Protein 6EP5 (pdb70)

Radius of gyration: 31.33 Å; Cα contacts (8 Å, |Δi|>4): 1824; chains: 6; bounding box: 89×88×91 Å

Nearest PDB structures (foldseek):
  6ep2-assembly1_D  TM=1.002E+00  e=8.586E-33  Enterococcus faecalis
  6ep5-assembly1_B  TM=1.004E+00  e=8.966E-31  Enterococcus faecalis
  6erb-assembly1_B  TM=9.837E-01  e=6.495E-29  Enterococcus faecalis
  3s6a-assembly1_A  TM=9.928E-01  e=2.323E-21  Neisseria meningitidis serogroup B
  5ckl-assembly1_A-2  TM=9.914E-01  e=3.916E-21  Neisseria meningitidis MC58

Foldseek 3Di:
DFLVCVVVVDPDPVVSLQVLLQQLLLLVLCCVVVCVLVVADAQALSSLLVLQCSRAPSGDVQGSAFDPDWDADDPATADDPVCLVVLRVVLSPFDQQDLVRLLLSLLSQVSSVGHPDDSQLSSLSSSQRSCCVRVLKGFQLVQQDLVLCVVLSVCVVPPNPSVSVSRVVGIDNPSVDVVSSQNNSQSSVVSVPHHDDRSVVD/DDPVVLLQVLCQQLLLLVLCCLVVCVLVVADAQALRRLLVLQCSRDVPPDVCGSAFDPQWDADDPGTADHPVCLVVLRVVLSPFDLQDLVRLLLSLLSQVSSVGHPDDSQLSSLSSSQRSCCVRVLKGFQLVQQDLVQCVVLSVCVVPPNPSVSVSRVVRIDNPSSDPVSSQVNSQSSVVSVPRHDDRSVVD/DFFQCCVVVVDDDPVVSLAVLCVQLLLLLLCCQVVCVVVPADAQALSSLLVLQCSRDVNTGPQRSAFDDQWDADDPGTADGNVCLVVLRVVLSPFDLQDLVRLLLSLLSQVSSVGHPDDSQLSSLSNSQRSCCVRVLKGFQCVQQDLVQCVVLSVCVVPPNPSVSVSRVVRIDNPSSDVCSSQVNSQVSVVSVPHHDDRSVVD/DFQCCVVVVDDDPVVSLAVLVVQLLLLVVCCVVVCVLVVADAQALRRLLVLQCSRAPSGDPQGSAFDQDWDADDPGTADDSVCLVVLRVVLSPQDLQDLVSLLVSLLSQVSSVGHPDDSQLSSLSSSQRSCCVRVLKGFQLVQQDLVQCVVLSVCVVPPNPSVSVSRVVRIDNPSSDVVSVQNNSQSSVVSVPHNDDRSVVD/DKPVPDDDPVVLLAVLLQQLLLLVVCCQVVCVLVVADAQALRRLLVLQCSRDVNIHVQRSHFDPDWDADDPGTADHPVCLVVLRVVLSPFDLQDLVRLLVSLLSQVSSVGDPDDSQLSSLSSSQRSCCVRVLKGFQCVQADLVQCVVLSVCVVPPNVSVSVSRVVGIDNPSVDVVSVQVNSQSSSVSVPRHDDRSVVD/DFFLCCPPPPNDDPVSSLAVLVVQLLLLLLCCQVVCVVVPADAQALSSLQVLQCSRQVSGGVQRSHFDQDWDADDPGTADDNVCLVVLRVVLSPFDLQDLVRLLVSLLSQVSSVGHPDDSQLSSLSSSQRSCCVRVLKGFQCVQADLVQCVVLSVCVVVPNPSVSVSRVVRIDNPSSDVCSSQVNSQSSVVSVPRHDDRSVVD

B-factor: mean 33.71, std 8.98, range [17.4, 80.98]

CATH classification: 1.10.3290.10

Structure (mmCIF, N/CA/C/O backbone):
data_6EP5
#
_entry.id   6EP5
#
_cell.length_a   87.836
_cell.length_b   87.836
_cell.length_c   364.936
_cell.angle_alpha   90.00
_cell.angle_beta   90.00
_cell.angle_gamma   90.00
#
_symmetry.space_group_name_H-M   'P 43 21 2'
#
loop_
_entity.id
_entity.type
_entity.pdbx_description
1 polymer 'Fic family protein'
2 non-polymer "ADENOSINE-5'-DIPHOSPHATE"
3 water water
#
loop_
_atom_site.group_PDB
_atom_site.id
_atom_site.type_symbol
_atom_site.label_atom_id
_atom_site.label_alt_id
_atom_site.label_comp_id
_atom_site.label_asym_id
_atom_site.label_entity_id
_atom_site.label_seq_id
_atom_site.pdbx_PDB_ins_code
_atom_site.Cartn_x
_atom_site.Cartn_y
_atom_site.Cartn_z
_atom_site.occupancy
_atom_site.B_iso_or_equiv
_atom_site.auth_seq_id
_atom_site.auth_comp_id
_atom_site.auth_asym_id
_atom_site.auth_atom_id
_atom_site.pdbx_PDB_model_num
ATOM 1 N N . HIS A 1 6 ? 24.461 -33.123 -8.273 1.00 36.63 6 HIS A N 1
ATOM 2 C CA . HIS A 1 6 ? 24.590 -33.675 -9.619 1.00 34.12 6 HIS A CA 1
ATOM 3 C C . HIS A 1 6 ? 25.477 -32.756 -10.467 1.00 33.24 6 HIS A C 1
ATOM 4 O O . HIS A 1 6 ? 26.390 -33.218 -11.145 1.00 34.54 6 HIS A O 1
ATOM 11 N N . HIS A 1 7 ? 25.223 -31.450 -10.413 1.00 31.76 7 HIS A N 1
ATOM 12 C CA . HIS A 1 7 ? 26.004 -30.479 -11.186 1.00 32.88 7 HIS A CA 1
ATOM 13 C C . HIS A 1 7 ? 27.195 -30.013 -10.352 1.00 33.37 7 HIS A C 1
ATOM 14 O O . HIS A 1 7 ? 27.102 -29.053 -9.582 1.00 34.34 7 HIS A O 1
ATOM 21 N N . MET A 1 8 ? 28.338 -30.677 -10.541 1.00 29.73 8 MET A N 1
ATOM 22 C CA . MET A 1 8 ? 29.498 -30.432 -9.686 1.00 33.32 8 MET A CA 1
ATOM 23 C C . MET A 1 8 ? 30.039 -29.008 -9.816 1.00 36.66 8 MET A C 1
ATOM 24 O O . MET A 1 8 ? 30.618 -28.476 -8.861 1.00 36.22 8 MET A O 1
ATOM 29 N N . LEU A 1 9 ? 29.883 -28.379 -10.979 1.00 38.12 9 LEU A N 1
ATOM 30 C CA . LEU A 1 9 ? 30.437 -27.045 -11.176 1.00 34.74 9 LEU A CA 1
ATOM 31 C C . LEU A 1 9 ? 29.610 -25.956 -10.508 1.00 37.29 9 LEU A C 1
ATOM 32 O O . LEU A 1 9 ? 30.101 -24.831 -10.362 1.00 36.53 9 LEU A O 1
ATOM 37 N N . GLU A 1 10 ? 28.387 -26.264 -10.074 1.00 36.29 10 GLU A N 1
ATOM 38 C CA . GLU A 1 10 ? 27.521 -25.229 -9.528 1.00 38.81 10 GLU A CA 1
ATOM 39 C C . GLU A 1 10 ? 28.158 -24.572 -8.303 1.00 40.45 10 GLU A C 1
ATOM 40 O O . GLU A 1 10 ? 28.398 -23.358 -8.290 1.00 39.61 10 GLU A O 1
ATOM 46 N N . ASN A 1 11 ? 28.472 -25.369 -7.274 1.00 38.89 11 ASN A N 1
ATOM 47 C CA . ASN A 1 11 ? 29.031 -24.818 -6.040 1.00 41.63 11 ASN A CA 1
ATOM 48 C C . ASN A 1 11 ? 30.475 -24.356 -6.213 1.00 41.40 11 ASN A C 1
ATOM 49 O O . ASN A 1 11 ? 30.927 -23.466 -5.485 1.00 39.82 11 ASN A O 1
ATOM 54 N N . LYS A 1 12 ? 31.207 -24.928 -7.167 1.00 36.31 12 LYS A N 1
ATOM 55 C CA . LYS A 1 12 ? 32.630 -24.633 -7.298 1.00 36.85 12 LYS A CA 1
ATOM 56 C C . LYS A 1 12 ? 32.895 -23.329 -8.053 1.00 39.37 12 LYS A C 1
ATOM 57 O O . LYS A 1 12 ? 33.857 -22.613 -7.738 1.00 34.89 12 LYS A O 1
ATOM 63 N N . LEU A 1 13 ? 32.063 -23.006 -9.043 1.00 30.96 13 LEU A N 1
ATOM 64 C CA . LEU A 1 13 ? 32.173 -21.763 -9.792 1.00 35.07 13 LEU A CA 1
ATOM 65 C C . LEU A 1 13 ? 31.238 -20.686 -9.278 1.00 34.55 13 LEU A C 1
ATOM 66 O O . LEU A 1 13 ? 31.358 -19.533 -9.699 1.00 36.07 13 LEU A O 1
ATOM 71 N N . GLY A 1 14 ? 30.310 -21.034 -8.397 1.00 31.51 14 GLY A N 1
ATOM 72 C CA . GLY A 1 14 ? 29.387 -20.053 -7.854 1.00 33.46 14 GLY A CA 1
ATOM 73 C C . GLY A 1 14 ? 28.291 -19.638 -8.804 1.00 35.73 14 GLY A C 1
ATOM 74 O O . GLY A 1 14 ? 27.913 -18.463 -8.830 1.00 37.54 14 GLY A O 1
ATOM 75 N N . ILE A 1 15 ? 27.753 -20.578 -9.572 1.00 36.50 15 ILE A N 1
ATOM 76 C CA . ILE A 1 15 ? 26.770 -20.274 -10.603 1.00 33.58 15 ILE A CA 1
ATOM 77 C C . ILE A 1 15 ? 25.370 -20.506 -10.057 1.00 35.78 15 ILE A C 1
ATOM 78 O O . ILE A 1 15 ? 25.067 -21.587 -9.534 1.00 31.72 15 ILE A O 1
ATOM 83 N N . ILE A 1 16 ? 24.514 -19.494 -10.180 1.00 32.68 16 ILE A N 1
ATOM 84 C CA . ILE A 1 16 ? 23.124 -19.592 -9.753 1.00 38.79 16 ILE A CA 1
ATOM 85 C C . ILE A 1 16 ? 22.166 -19.335 -10.918 1.00 39.40 16 ILE A C 1
ATOM 86 O O . ILE A 1 16 ? 20.979 -19.140 -10.712 1.00 43.50 16 ILE A O 1
ATOM 91 N N . ASN A 1 17 ? 22.680 -19.348 -12.147 1.00 33.94 17 ASN A N 1
ATOM 92 C CA . ASN A 1 17 ? 21.899 -19.062 -13.343 1.00 35.35 17 ASN A CA 1
ATOM 93 C C . ASN A 1 17 ? 21.934 -20.286 -14.251 1.00 30.48 17 ASN A C 1
ATOM 94 O O . ASN A 1 17 ? 23.014 -20.810 -14.540 1.00 30.25 17 ASN A O 1
ATOM 99 N N . GLN A 1 18 ? 20.755 -20.734 -14.707 1.00 35.06 18 GLN A N 1
ATOM 100 C CA . GLN A 1 18 ? 20.686 -21.969 -15.494 1.00 28.93 18 GLN A CA 1
ATOM 101 C C . GLN A 1 18 ? 21.468 -21.852 -16.797 1.00 28.48 18 GLN A C 1
ATOM 102 O O . GLN A 1 18 ? 22.154 -22.795 -17.203 1.00 26.52 18 GLN A O 1
ATOM 108 N N . LEU A 1 19 ? 21.352 -20.711 -17.484 1.00 28.23 19 LEU A N 1
ATOM 109 C CA . LEU A 1 19 ? 22.046 -20.531 -18.752 1.00 29.03 19 LEU A CA 1
ATOM 110 C C . LEU A 1 19 ? 23.560 -20.508 -18.561 1.00 28.70 19 LEU A C 1
ATOM 111 O O . LEU A 1 19 ? 24.301 -21.091 -19.363 1.00 25.13 19 LEU A O 1
ATOM 116 N N . GLU A 1 20 ? 24.042 -19.839 -17.507 1.00 31.46 20 GLU A N 1
ATOM 117 C CA . GLU A 1 20 ? 25.486 -19.796 -17.268 1.00 29.22 20 GLU A CA 1
ATOM 118 C C . GLU A 1 20 ? 26.026 -21.178 -16.935 1.00 26.94 20 GLU A C 1
ATOM 119 O O . GLU A 1 20 ? 27.113 -21.551 -17.389 1.00 27.93 20 GLU A O 1
ATOM 125 N N . LEU A 1 21 ? 25.291 -21.945 -16.126 1.00 29.01 21 LEU A N 1
ATOM 126 C CA . LEU A 1 21 ? 25.687 -23.323 -15.859 1.00 27.49 21 LEU A CA 1
ATOM 127 C C . LEU A 1 21 ? 25.707 -24.153 -17.139 1.00 27.67 21 LEU A C 1
ATOM 128 O O . LEU A 1 21 ? 26.632 -24.946 -17.358 1.00 29.21 21 LEU A O 1
ATOM 133 N N . ASN A 1 22 ? 24.697 -23.970 -18.000 1.00 29.91 22 ASN A N 1
ATOM 134 C CA . ASN A 1 22 ? 24.637 -24.669 -19.285 1.00 29.04 22 ASN A CA 1
ATOM 135 C C . ASN A 1 22 ? 25.876 -24.382 -20.129 1.00 28.99 22 ASN A C 1
ATOM 136 O O . ASN A 1 22 ? 26.470 -25.304 -20.705 1.00 29.58 22 ASN A O 1
ATOM 141 N N . ARG A 1 23 ? 26.315 -23.120 -20.174 1.00 26.02 23 ARG A N 1
ATOM 142 C CA . ARG A 1 23 ? 27.456 -22.775 -21.023 1.00 29.06 23 ARG A CA 1
ATOM 143 C C . ARG A 1 23 ? 28.758 -23.400 -20.519 1.00 29.45 23 ARG A C 1
ATOM 144 O O . ARG A 1 23 ? 29.557 -23.907 -21.322 1.00 30.47 23 ARG A O 1
ATOM 152 N N . VAL A 1 24 ? 28.998 -23.359 -19.201 1.00 31.97 24 VAL A N 1
ATOM 153 C CA . VAL A 1 24 ? 30.254 -23.879 -18.658 1.00 31.44 24 VAL A CA 1
ATOM 154 C C . VAL A 1 24 ? 30.344 -25.385 -18.850 1.00 32.86 24 VAL A C 1
ATOM 155 O O . VAL A 1 24 ? 31.415 -25.924 -19.173 1.00 24.19 24 VAL A O 1
ATOM 159 N N . GLU A 1 25 ? 29.235 -26.094 -18.609 1.00 29.08 25 GLU A N 1
ATOM 160 C CA . GLU A 1 25 ? 29.243 -27.533 -18.808 1.00 28.33 25 GLU A CA 1
ATOM 161 C C . GLU A 1 25 ? 29.460 -27.881 -20.271 1.00 26.93 25 GLU A C 1
ATOM 162 O O . GLU A 1 25 ? 30.139 -28.868 -20.569 1.00 26.16 25 GLU A O 1
ATOM 168 N N . GLU A 1 26 ? 28.939 -27.059 -21.191 1.00 26.00 26 GLU A N 1
ATOM 169 C CA . GLU A 1 26 ? 29.245 -27.256 -22.601 1.00 25.52 26 GLU A CA 1
ATOM 170 C C . GLU A 1 26 ? 30.737 -27.093 -22.845 1.00 28.42 26 GLU A C 1
ATOM 171 O O . GLU A 1 26 ? 31.360 -27.922 -23.515 1.00 30.09 26 GLU A O 1
ATOM 177 N N . ARG A 1 27 ? 31.332 -26.025 -22.294 1.00 26.91 27 ARG A N 1
ATOM 178 C CA . ARG A 1 27 ? 32.730 -25.729 -22.603 1.00 30.84 27 ARG A CA 1
ATOM 179 C C . ARG A 1 27 ? 33.644 -26.840 -22.107 1.00 31.71 27 ARG A C 1
ATOM 180 O O . ARG A 1 27 ? 34.491 -27.349 -22.850 1.00 29.53 27 ARG A O 1
ATOM 188 N N . VAL A 1 28 ? 33.490 -27.224 -20.839 1.00 30.14 28 VAL A N 1
ATOM 189 C CA . VAL A 1 28 ? 34.388 -28.224 -20.268 1.00 33.55 28 VAL A CA 1
ATOM 190 C C . VAL A 1 28 ? 34.208 -29.569 -20.966 1.00 31.57 28 VAL A C 1
ATOM 191 O O . VAL A 1 28 ? 35.192 -30.253 -21.283 1.00 30.77 28 VAL A O 1
ATOM 195 N N . SER A 1 29 ? 32.958 -29.966 -21.246 1.00 29.23 29 SER A N 1
ATOM 196 C CA . SER A 1 29 ? 32.789 -31.281 -21.856 1.00 29.54 29 SER A CA 1
ATOM 197 C C . SER A 1 29 ? 33.218 -31.285 -23.321 1.00 29.13 29 SER A C 1
ATOM 198 O O . SER A 1 29 ? 33.779 -32.286 -23.786 1.00 28.17 29 SER A O 1
ATOM 201 N N . LYS A 1 30 ? 33.017 -30.181 -24.057 1.00 26.49 30 LYS A N 1
ATOM 202 C CA . LYS A 1 30 ? 33.520 -30.146 -25.432 1.00 30.97 30 LYS A CA 1
ATOM 203 C C . LYS A 1 30 ? 35.048 -30.171 -25.463 1.00 31.59 30 LYS A C 1
ATOM 204 O O . LYS A 1 30 ? 35.637 -30.750 -26.380 1.00 29.41 30 LYS A O 1
ATOM 210 N N . GLU A 1 31 ? 35.702 -29.533 -24.479 1.00 31.08 31 GLU A N 1
ATOM 211 C CA . GLU A 1 31 ? 37.156 -29.650 -24.355 1.00 32.76 31 GLU A CA 1
ATOM 212 C C . GLU A 1 31 ? 37.559 -31.108 -24.223 1.00 32.77 31 GLU A C 1
ATOM 213 O O . GLU A 1 31 ? 38.468 -31.582 -24.917 1.00 33.66 31 GLU A O 1
ATOM 219 N N . ASN A 1 32 ? 36.862 -31.848 -23.356 1.00 27.84 32 ASN A N 1
ATOM 220 C CA . ASN A 1 32 ? 37.165 -33.265 -23.200 1.00 31.52 32 ASN A CA 1
ATOM 221 C C . ASN A 1 32 ? 36.869 -34.034 -24.480 1.00 32.59 32 ASN A C 1
ATOM 222 O O . ASN A 1 32 ? 37.641 -34.915 -24.874 1.00 30.41 32 ASN A O 1
ATOM 227 N N . ALA A 1 33 ? 35.778 -33.685 -25.171 1.00 30.64 33 ALA A N 1
ATOM 228 C CA . ALA A 1 33 ? 35.439 -34.379 -26.411 1.00 28.66 33 ALA A CA 1
ATOM 229 C C . ALA A 1 33 ? 36.521 -34.199 -27.469 1.00 32.00 33 ALA A C 1
ATOM 230 O O . ALA A 1 33 ? 36.876 -35.149 -28.177 1.00 31.12 33 ALA A O 1
ATOM 232 N N . LYS A 1 34 ? 37.033 -32.976 -27.612 1.00 32.83 34 LYS A N 1
ATOM 233 C CA . LYS A 1 34 ? 38.124 -32.726 -28.550 1.00 32.57 34 LYS A CA 1
ATOM 234 C C . LYS A 1 34 ? 39.337 -33.592 -28.220 1.00 32.22 34 LYS A C 1
ATOM 235 O O . LYS A 1 34 ? 39.917 -34.235 -29.104 1.00 33.42 34 LYS A O 1
ATOM 241 N N . ARG A 1 35 ? 39.710 -33.639 -26.935 1.00 33.18 35 ARG A N 1
ATOM 242 C CA . ARG A 1 35 ? 40.879 -34.405 -26.514 1.00 36.05 35 ARG A CA 1
ATOM 243 C C . ARG A 1 35 ? 40.677 -35.900 -26.737 1.00 36.65 35 ARG A C 1
ATOM 244 O O . ARG A 1 35 ? 41.612 -36.606 -27.134 1.00 30.09 35 ARG A O 1
ATOM 252 N N . LEU A 1 36 ? 39.467 -36.403 -26.467 1.00 32.48 36 LEU A N 1
ATOM 253 C CA . LEU A 1 36 ? 39.135 -37.790 -26.777 1.00 30.01 36 LEU A CA 1
ATOM 254 C C . LEU A 1 36 ? 39.547 -38.173 -28.198 1.00 34.93 36 LEU A C 1
ATOM 255 O O . LEU A 1 36 ? 40.120 -39.248 -28.422 1.00 32.78 36 LEU A O 1
ATOM 260 N N . TYR A 1 37 ? 39.264 -37.311 -29.176 1.00 33.09 37 TYR A N 1
ATOM 261 C CA . TYR A 1 37 ? 39.590 -37.647 -30.561 1.00 32.48 37 TYR A CA 1
ATOM 262 C C . TYR A 1 37 ? 41.070 -37.434 -30.859 1.00 35.42 37 TYR A C 1
ATOM 263 O O . TYR A 1 37 ? 41.733 -38.323 -31.403 1.00 33.76 37 TYR A O 1
ATOM 272 N N . ASP A 1 38 ? 41.594 -36.254 -30.515 1.00 35.43 38 ASP A N 1
ATOM 273 C CA . ASP A 1 38 ? 42.943 -35.879 -30.932 1.00 39.75 38 ASP A CA 1
ATOM 274 C C . ASP A 1 38 ? 44.012 -36.734 -30.250 1.00 37.18 38 ASP A C 1
ATOM 275 O O . ASP A 1 38 ? 45.038 -37.049 -30.865 1.00 39.54 38 ASP A O 1
ATOM 280 N N . SER A 1 39 ? 43.786 -37.134 -29.003 1.00 38.47 39 SER A N 1
ATOM 281 C CA . SER A 1 39 ? 44.699 -38.040 -28.309 1.00 39.00 39 SER A CA 1
ATOM 282 C C . SER A 1 39 ? 44.695 -39.451 -28.879 1.00 42.13 39 SER A C 1
ATOM 283 O O . SER A 1 39 ? 45.557 -40.254 -28.499 1.00 41.39 39 SER A O 1
ATOM 286 N N . GLY A 1 40 ? 43.740 -39.789 -29.745 1.00 38.12 40 GLY A N 1
ATOM 287 C CA . GLY A 1 40 ? 43.565 -41.165 -30.157 1.00 35.16 40 GLY A CA 1
ATOM 288 C C . GLY A 1 40 ? 42.947 -42.077 -29.114 1.00 37.44 40 GLY A C 1
ATOM 289 O O . GLY A 1 40 ? 42.737 -43.263 -29.407 1.00 37.12 40 GLY A O 1
ATOM 290 N N . ASP A 1 41 ? 42.655 -41.572 -27.905 1.00 39.95 41 ASP A N 1
ATOM 291 C CA . ASP A 1 41 ? 41.978 -42.385 -26.889 1.00 39.46 41 ASP A CA 1
ATOM 292 C C . ASP A 1 41 ? 40.671 -42.978 -27.413 1.00 39.52 41 ASP A C 1
ATOM 293 O O . ASP A 1 41 ? 40.292 -44.083 -27.015 1.00 38.80 41 ASP A O 1
ATOM 298 N N . ILE A 1 42 ? 39.978 -42.264 -28.307 1.00 37.50 42 ILE A N 1
ATOM 299 C CA . ILE A 1 42 ? 38.704 -42.752 -28.833 1.00 39.25 42 ILE A CA 1
ATOM 300 C C . ILE A 1 42 ? 38.872 -44.098 -29.526 1.00 40.42 42 ILE A C 1
ATOM 301 O O . ILE A 1 42 ? 37.945 -44.916 -29.535 1.00 38.63 42 ILE A O 1
ATOM 306 N N . ASP A 1 43 ? 40.051 -44.366 -30.091 1.00 39.05 43 ASP A N 1
ATOM 307 C CA . ASP A 1 43 ? 40.255 -45.599 -30.842 1.00 41.77 43 ASP A CA 1
ATOM 308 C C . ASP A 1 43 ? 40.589 -46.796 -29.961 1.00 38.90 43 ASP A C 1
ATOM 309 O O . ASP A 1 43 ? 40.631 -47.921 -30.466 1.00 39.31 43 ASP A O 1
ATOM 314 N N . ARG A 1 44 ? 40.828 -46.600 -28.666 1.00 41.78 44 ARG A N 1
ATOM 315 C CA . ARG A 1 44 ? 41.182 -47.714 -27.792 1.00 42.34 44 ARG A CA 1
ATOM 316 C C . ARG A 1 44 ? 40.050 -48.083 -26.836 1.00 41.44 44 ARG A C 1
ATOM 317 O O . ARG A 1 44 ? 40.278 -48.794 -25.851 1.00 44.11 44 ARG A O 1
ATOM 325 N N . ILE A 1 45 ? 38.837 -47.608 -27.120 1.00 40.74 45 ILE A N 1
ATOM 326 C CA . ILE A 1 45 ? 37.638 -47.894 -26.341 1.00 36.90 45 ILE A CA 1
ATOM 327 C C . ILE A 1 45 ? 36.979 -49.144 -26.904 1.00 37.91 45 ILE A C 1
ATOM 328 O O . ILE A 1 45 ? 36.928 -49.340 -28.126 1.00 36.75 45 ILE A O 1
ATOM 333 N N . GLU A 1 46 ? 36.454 -49.986 -26.016 1.00 36.07 46 GLU A N 1
ATOM 334 C CA . GLU A 1 46 ? 35.649 -51.128 -26.444 1.00 37.05 46 GLU A CA 1
ATOM 335 C C . GLU A 1 46 ? 34.437 -50.642 -27.230 1.00 35.97 46 GLU A C 1
ATOM 336 O O . GLU A 1 46 ? 33.716 -49.745 -26.784 1.00 36.49 46 GLU A O 1
ATOM 342 N N . VAL A 1 47 ? 34.206 -51.246 -28.393 1.00 34.74 47 VAL A N 1
ATOM 343 C CA . VAL A 1 47 ? 33.158 -50.817 -29.320 1.00 36.07 47 VAL A CA 1
ATOM 344 C C . VAL A 1 47 ? 31.870 -51.579 -29.021 1.00 37.98 47 VAL A C 1
ATOM 345 O O . VAL A 1 47 ? 31.883 -52.804 -28.854 1.00 39.77 47 VAL A O 1
ATOM 349 N N . GLY A 1 48 ? 30.755 -50.851 -28.941 1.00 36.21 48 GLY A N 1
ATOM 350 C CA . GLY A 1 48 ? 29.453 -51.493 -28.863 1.00 35.23 48 GLY A CA 1
ATOM 351 C C . GLY A 1 48 ? 29.099 -52.160 -27.549 1.00 34.70 48 GLY A C 1
ATOM 352 O O . GLY A 1 48 ? 28.206 -53.006 -27.530 1.00 33.09 48 GLY A O 1
ATOM 353 N N . THR A 1 49 ? 29.748 -51.793 -26.441 1.00 33.11 49 THR A N 1
ATOM 354 C CA . THR A 1 49 ? 29.431 -52.336 -25.125 1.00 30.94 49 THR A CA 1
ATOM 355 C C . THR A 1 49 ? 29.158 -51.206 -24.144 1.00 31.30 49 THR A C 1
ATOM 356 O O . THR A 1 49 ? 29.573 -50.066 -24.358 1.00 28.82 49 THR A O 1
ATOM 360 N N . PHE A 1 50 ? 28.468 -51.534 -23.044 1.00 31.37 50 PHE A N 1
ATOM 361 C CA . PHE A 1 50 ? 28.251 -50.526 -22.009 1.00 31.63 50 PHE A CA 1
ATOM 362 C C . PHE A 1 50 ? 29.559 -50.137 -21.325 1.00 31.49 50 PHE A C 1
ATOM 363 O O . PHE A 1 50 ? 29.678 -49.024 -20.799 1.00 30.01 50 PHE A O 1
ATOM 371 N N . LYS A 1 51 ? 30.544 -51.037 -21.306 1.00 30.44 51 LYS A N 1
ATOM 372 C CA . LYS A 1 51 ? 31.846 -50.666 -20.772 1.00 33.12 51 LYS A CA 1
ATOM 373 C C . LYS A 1 51 ? 32.468 -49.558 -21.616 1.00 29.55 51 LYS A C 1
ATOM 374 O O . LYS A 1 51 ? 33.024 -48.597 -21.077 1.00 33.87 51 LYS A O 1
ATOM 380 N N . GLY A 1 52 ? 32.330 -49.646 -22.936 1.00 30.74 52 GLY A N 1
ATOM 381 C CA . GLY A 1 52 ? 32.787 -48.567 -23.790 1.00 31.76 52 GLY A CA 1
ATOM 382 C C . GLY A 1 52 ? 31.973 -47.297 -23.619 1.00 33.67 52 GLY A C 1
ATOM 383 O O . GLY A 1 52 ? 32.527 -46.193 -23.631 1.00 28.35 52 GLY A O 1
ATOM 384 N N . LEU A 1 53 ? 30.646 -47.433 -23.475 1.00 30.93 53 LEU A N 1
ATOM 385 C CA . LEU A 1 53 ? 29.789 -46.262 -23.290 1.00 28.64 53 LEU A CA 1
ATOM 386 C C . LEU A 1 53 ? 30.089 -45.558 -21.975 1.00 30.98 53 LEU A C 1
ATOM 387 O O . LEU A 1 53 ? 30.110 -44.324 -21.916 1.00 28.24 53 LEU A O 1
ATOM 392 N N . SER A 1 54 ? 30.293 -46.333 -20.909 1.00 26.09 54 SER A N 1
ATOM 393 C CA . SER A 1 54 ? 30.626 -45.761 -19.612 1.00 29.57 54 SER A CA 1
ATOM 394 C C . SER A 1 54 ? 31.920 -44.961 -19.685 1.00 30.25 54 SER A C 1
ATOM 395 O O . SER A 1 54 ? 32.036 -43.887 -19.081 1.00 29.09 54 SER A O 1
ATOM 398 N N . TYR A 1 55 ? 32.902 -45.466 -20.432 1.00 32.52 55 TYR A N 1
ATOM 399 C CA . TYR A 1 55 ? 34.171 -44.755 -20.584 1.00 32.17 55 TYR A CA 1
ATOM 400 C C . TYR A 1 55 ? 33.973 -43.426 -21.306 1.00 33.36 55 TYR A C 1
ATOM 401 O O . TYR A 1 55 ? 34.470 -42.385 -20.857 1.00 31.79 55 TYR A O 1
ATOM 410 N N . ILE A 1 56 ? 33.261 -43.447 -22.439 1.00 28.68 56 ILE A N 1
ATOM 411 C CA . ILE A 1 56 ? 32.950 -42.213 -23.159 1.00 27.02 56 ILE A CA 1
ATOM 412 C C . ILE A 1 56 ? 32.281 -41.214 -22.224 1.00 29.39 56 ILE A C 1
ATOM 413 O O . ILE A 1 56 ? 32.693 -40.051 -22.126 1.00 27.56 56 ILE A O 1
ATOM 418 N N . HIS A 1 57 ? 31.250 -41.669 -21.505 1.00 24.10 57 HIS A N 1
ATOM 419 C CA . HIS A 1 57 ? 30.51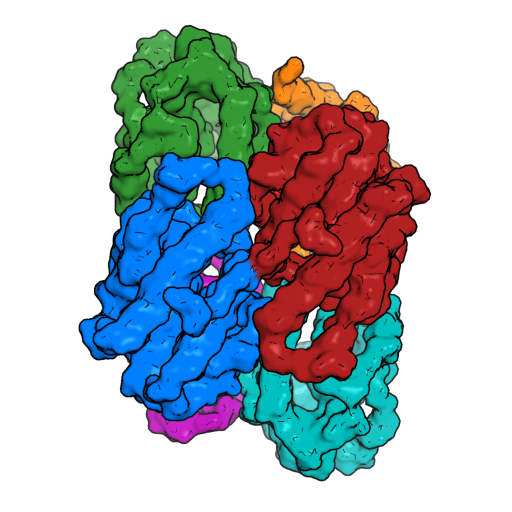3 -40.787 -20.601 1.00 28.48 57 HIS A CA 1
ATOM 420 C C . HIS A 1 57 ? 31.411 -40.225 -19.506 1.00 29.56 57 HIS A C 1
ATOM 421 O O . HIS A 1 57 ? 31.313 -39.041 -19.159 1.00 30.66 57 HIS A O 1
ATOM 428 N N . ASN A 1 58 ? 32.264 -41.063 -18.914 1.00 27.43 58 ASN A N 1
ATOM 429 C CA . ASN A 1 58 ? 33.161 -40.538 -17.884 1.00 29.86 58 ASN A CA 1
ATOM 430 C C . ASN A 1 58 ? 34.196 -39.595 -18.492 1.00 28.68 58 ASN A C 1
ATOM 431 O O . ASN A 1 58 ? 34.509 -38.550 -17.911 1.00 31.58 58 ASN A O 1
ATOM 436 N N . TYR A 1 59 ? 34.701 -39.927 -19.682 1.00 31.76 59 TYR A N 1
ATOM 437 C CA . TYR A 1 59 ? 35.643 -39.050 -20.374 1.00 30.19 59 TYR A CA 1
ATOM 438 C C . TYR A 1 59 ? 35.040 -37.668 -20.601 1.00 33.14 59 TYR A C 1
ATOM 439 O O . TYR A 1 59 ? 35.700 -36.648 -20.357 1.00 31.07 59 TYR A O 1
ATOM 448 N N . LEU A 1 60 ? 33.771 -37.616 -21.023 1.00 29.42 60 LEU A N 1
ATOM 449 C CA . LEU A 1 60 ? 33.124 -36.334 -21.295 1.00 31.03 60 LEU A CA 1
ATOM 450 C C . LEU A 1 60 ? 32.816 -35.563 -20.019 1.00 30.59 60 LEU A C 1
ATOM 451 O O . LEU A 1 60 ? 33.005 -34.340 -19.972 1.00 31.05 60 LEU A O 1
ATOM 456 N N . PHE A 1 61 ? 32.308 -36.240 -18.981 1.00 27.16 61 PHE A N 1
ATOM 457 C CA . PHE A 1 61 ? 31.608 -35.535 -17.911 1.00 31.87 61 PHE A CA 1
ATOM 458 C C . PHE A 1 61 ? 32.199 -35.694 -16.511 1.00 30.89 61 PHE A C 1
ATOM 459 O O . PHE A 1 61 ? 31.580 -35.221 -15.545 1.00 29.85 61 PHE A O 1
ATOM 467 N N . GLU A 1 62 ? 33.353 -36.333 -16.346 1.00 29.59 62 GLU A N 1
ATOM 468 C CA . GLU A 1 62 ? 33.914 -36.372 -14.997 1.00 35.61 62 GLU A CA 1
ATOM 469 C C . GLU A 1 62 ? 34.291 -34.956 -14.590 1.00 37.65 62 GLU A C 1
ATOM 470 O O . GLU A 1 62 ? 34.701 -34.144 -15.424 1.00 41.85 62 GLU A O 1
ATOM 476 N N . ASP A 1 63 ? 34.090 -34.642 -13.314 1.00 37.80 63 ASP A N 1
ATOM 477 C CA . ASP A 1 63 ? 34.191 -33.288 -12.770 1.00 41.32 63 ASP A CA 1
ATOM 478 C C . ASP A 1 63 ? 33.056 -32.380 -13.245 1.00 40.87 63 ASP A C 1
ATOM 479 O O . ASP A 1 63 ? 33.050 -31.196 -12.895 1.00 32.10 63 ASP A O 1
ATOM 484 N N . ILE A 1 64 ? 32.093 -32.889 -14.016 1.00 35.00 64 ILE A N 1
ATOM 485 C CA . ILE A 1 64 ? 30.892 -32.145 -14.384 1.00 31.61 64 ILE A CA 1
ATOM 486 C C . ILE A 1 64 ? 29.642 -32.776 -13.775 1.00 32.48 64 ILE A C 1
ATOM 487 O O . ILE A 1 64 ? 28.840 -32.096 -13.134 1.00 32.56 64 ILE A O 1
ATOM 492 N N . TYR A 1 65 ? 29.455 -34.077 -13.972 1.00 30.89 65 TYR A N 1
ATOM 493 C CA . TYR A 1 65 ? 28.320 -34.792 -13.401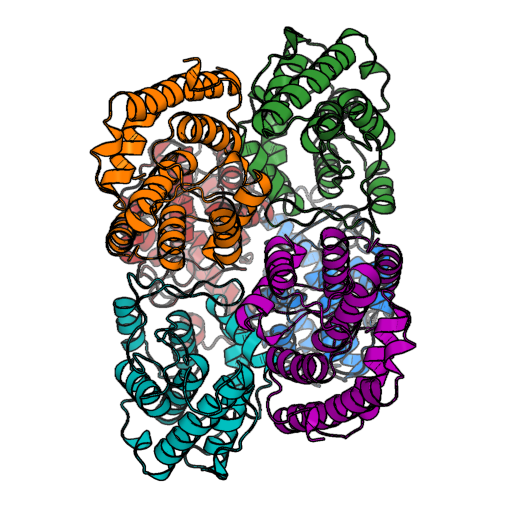 1.00 29.51 65 TYR A CA 1
ATOM 494 C C . TYR A 1 65 ? 28.830 -35.701 -12.298 1.00 33.42 65 TYR A C 1
ATOM 495 O O . TYR A 1 65 ? 29.781 -36.459 -12.510 1.00 32.94 65 TYR A O 1
ATOM 504 N N . GLU A 1 66 ? 28.215 -35.612 -11.125 1.00 33.40 66 GLU A N 1
ATOM 505 C CA . GLU A 1 66 ? 28.471 -36.600 -10.088 1.00 38.22 66 GLU A CA 1
ATOM 506 C C . GLU A 1 66 ? 28.154 -37.983 -10.650 1.00 39.78 66 GLU A C 1
ATOM 507 O O . GLU A 1 66 ? 27.123 -38.177 -11.301 1.00 43.01 66 GLU A O 1
ATOM 513 N N . PHE A 1 67 ? 29.059 -38.930 -10.443 1.00 40.75 67 PHE A N 1
ATOM 514 C CA . PHE A 1 67 ? 28.869 -40.305 -10.901 1.00 40.97 67 PHE A CA 1
ATOM 515 C C . PHE A 1 67 ? 28.889 -40.427 -12.424 1.00 41.75 67 PHE A C 1
ATOM 516 O O . PHE A 1 67 ? 28.256 -41.333 -12.978 1.00 40.86 67 PHE A O 1
ATOM 524 N N . ALA A 1 68 ? 29.578 -39.518 -13.118 1.00 40.01 68 ALA A N 1
ATOM 525 C CA . ALA A 1 68 ? 29.803 -39.700 -14.543 1.00 32.01 68 ALA A CA 1
ATOM 526 C C . ALA A 1 68 ? 30.383 -41.085 -14.798 1.00 38.09 68 ALA A C 1
ATOM 527 O O . ALA A 1 68 ? 31.283 -41.535 -14.089 1.00 33.03 68 ALA A O 1
ATOM 529 N N . GLY A 1 69 ? 29.858 -41.760 -15.821 1.00 31.39 69 GLY A N 1
ATOM 530 C CA . GLY A 1 69 ? 30.271 -43.105 -16.151 1.00 32.50 69 GLY A CA 1
ATOM 531 C C . GLY A 1 69 ? 29.569 -44.206 -15.375 1.00 32.98 69 GLY A C 1
ATOM 532 O O . GLY A 1 69 ? 29.743 -45.382 -15.722 1.00 32.94 69 GLY A O 1
ATOM 533 N N . LYS A 1 70 ? 28.763 -43.862 -14.370 1.00 31.86 70 LYS A N 1
ATOM 534 C CA . LYS A 1 70 ? 28.065 -44.821 -13.520 1.00 35.88 70 LYS A CA 1
ATOM 535 C C . LYS A 1 70 ? 26.568 -44.836 -13.821 1.00 33.90 70 LYS A C 1
ATOM 536 O O . LYS A 1 70 ? 25.973 -43.800 -14.132 1.00 32.40 70 LYS A O 1
ATOM 542 N N . VAL A 1 71 ? 25.951 -46.014 -13.661 1.00 35.80 71 VAL A N 1
ATOM 543 C CA . VAL A 1 71 ? 24.512 -46.132 -13.877 1.00 31.70 71 VAL A CA 1
ATOM 544 C C . VAL A 1 71 ? 23.777 -45.272 -12.863 1.00 33.33 71 VAL A C 1
ATOM 545 O O . VAL A 1 71 ? 24.226 -45.084 -11.724 1.00 36.63 71 VAL A O 1
ATOM 549 N N . ARG A 1 72 ? 22.629 -44.743 -13.280 1.00 29.11 72 ARG A N 1
ATOM 550 C CA . ARG A 1 72 ? 21.797 -43.959 -12.390 1.00 30.53 72 ARG A CA 1
ATOM 551 C C . ARG A 1 72 ? 21.152 -44.865 -11.337 1.00 34.70 72 ARG A C 1
ATOM 552 O O . ARG A 1 72 ? 21.080 -46.089 -11.488 1.00 35.94 72 ARG A O 1
ATOM 560 N N . SER A 1 73 ? 20.698 -44.242 -10.253 1.00 37.48 73 SER A N 1
ATOM 561 C CA . SER A 1 73 ? 19.972 -44.929 -9.191 1.00 40.31 73 SER A CA 1
ATOM 562 C C . SER A 1 73 ? 18.524 -44.477 -9.096 1.00 43.03 73 SER A C 1
ATOM 563 O O . SER A 1 73 ? 17.787 -44.952 -8.226 1.00 46.30 73 SER A O 1
ATOM 566 N N . GLN A 1 74 ? 18.109 -43.570 -9.959 1.00 36.57 74 GLN A N 1
ATOM 567 C CA . GLN A 1 74 ? 16.767 -43.030 -9.974 1.00 40.17 74 GLN A CA 1
ATOM 568 C C . GLN A 1 74 ? 16.119 -43.282 -11.333 1.00 40.61 74 GLN A C 1
ATOM 569 O O . GLN A 1 74 ? 16.794 -43.302 -12.370 1.00 31.19 74 GLN A O 1
ATOM 575 N N . ASN A 1 75 ? 14.805 -43.482 -11.321 1.00 36.68 75 ASN A N 1
ATOM 576 C CA . ASN A 1 75 ? 14.051 -43.632 -12.553 1.00 38.38 75 ASN A CA 1
ATOM 577 C C . ASN A 1 75 ? 13.816 -42.270 -13.198 1.00 34.30 75 ASN A C 1
ATOM 578 O O . ASN A 1 75 ? 13.616 -41.269 -12.507 1.00 29.59 75 ASN A O 1
ATOM 583 N N . ILE A 1 76 ? 13.876 -42.224 -14.536 1.00 30.72 76 ILE A N 1
ATOM 584 C CA . ILE A 1 76 ? 13.769 -40.972 -15.275 1.00 27.74 76 ILE A CA 1
ATOM 585 C C . ILE A 1 76 ? 12.882 -41.172 -16.500 1.00 29.85 76 ILE A C 1
ATOM 586 O O . ILE A 1 76 ? 12.588 -42.297 -16.917 1.00 27.77 76 ILE A O 1
ATOM 591 N N . SER A 1 77 ? 12.486 -40.050 -17.100 1.00 27.71 77 SER A N 1
ATOM 592 C CA . SER A 1 77 ? 11.600 -40.079 -18.250 1.00 22.48 77 SER A CA 1
ATOM 593 C C . SER A 1 77 ? 11.844 -38.842 -19.099 1.00 27.64 77 SER A C 1
ATOM 594 O O . SER A 1 77 ? 12.528 -37.896 -18.693 1.00 28.64 77 SER A O 1
ATOM 597 N N . LYS A 1 78 ? 11.296 -38.878 -20.312 1.00 27.73 78 LYS A N 1
ATOM 598 C CA . LYS A 1 78 ? 11.357 -37.748 -21.218 1.00 27.42 78 LYS A CA 1
ATOM 599 C C . LYS A 1 78 ? 10.054 -37.748 -21.996 1.00 28.36 78 LYS A C 1
ATOM 600 O O . LYS A 1 78 ? 9.614 -38.804 -22.458 1.00 30.14 78 LYS A O 1
ATOM 606 N N . GLY A 1 79 ? 9.420 -36.587 -22.099 1.00 31.38 79 GLY A N 1
ATOM 607 C CA . GLY A 1 79 ? 8.096 -36.548 -22.692 1.00 30.67 79 GLY A CA 1
ATOM 608 C C . GLY A 1 79 ? 7.162 -37.418 -21.870 1.00 26.97 79 GLY A C 1
ATOM 609 O O . GLY A 1 79 ? 7.006 -37.241 -20.656 1.00 27.31 79 GLY A O 1
ATOM 610 N N . ASN A 1 80 ? 6.536 -38.393 -22.518 1.00 33.42 80 ASN A N 1
ATOM 611 C CA . ASN A 1 80 ? 5.729 -39.358 -21.790 1.00 33.42 80 ASN A CA 1
ATOM 612 C C . ASN A 1 80 ? 6.381 -40.733 -21.728 1.00 33.41 80 ASN A C 1
ATOM 613 O O . ASN A 1 80 ? 5.724 -41.699 -21.315 1.00 30.41 80 ASN A O 1
ATOM 618 N N . PHE A 1 81 ? 7.663 -40.844 -22.083 1.00 25.19 81 PHE A N 1
ATOM 619 C CA . PHE A 1 81 ? 8.322 -42.146 -22.154 1.00 28.01 81 PHE A CA 1
ATOM 620 C C . PHE A 1 81 ? 9.106 -42.439 -20.883 1.00 24.87 81 PHE A C 1
ATOM 621 O O . PHE A 1 81 ? 10.005 -41.675 -20.511 1.00 24.28 81 PHE A O 1
ATOM 629 N N . ARG A 1 82 ? 8.818 -43.581 -20.262 1.00 22.96 82 ARG A N 1
ATOM 630 C CA . ARG A 1 82 ? 9.555 -44.046 -19.092 1.00 25.53 82 ARG A CA 1
ATOM 631 C C . ARG A 1 82 ? 10.736 -44.901 -19.541 1.00 24.47 82 ARG A C 1
ATOM 632 O O . ARG A 1 82 ? 10.546 -45.936 -20.192 1.00 25.07 82 ARG A O 1
ATOM 640 N N . PHE A 1 83 ? 11.952 -44.466 -19.215 1.00 23.63 83 PHE A N 1
ATOM 641 C CA . PHE A 1 83 ? 13.129 -45.245 -19.578 1.00 26.17 83 PHE A CA 1
ATOM 642 C C . PHE A 1 83 ? 13.224 -46.476 -18.670 1.00 27.84 83 PHE A C 1
ATOM 643 O O . PHE A 1 83 ? 12.472 -46.618 -17.692 1.00 29.09 83 PHE A O 1
ATOM 651 N N . ALA A 1 84 ? 14.151 -47.376 -19.002 1.00 27.12 84 ALA A N 1
ATOM 652 C CA . ALA A 1 84 ? 14.250 -48.654 -18.302 1.00 33.95 84 ALA A CA 1
ATOM 653 C C . ALA A 1 84 ? 14.267 -48.455 -16.783 1.00 30.54 84 ALA A C 1
ATOM 654 O O . ALA A 1 84 ? 15.016 -47.603 -16.278 1.00 32.63 84 ALA A O 1
ATOM 656 N N . PRO A 1 85 ? 13.448 -49.188 -16.030 1.00 36.15 85 PRO A N 1
ATOM 657 C CA . PRO A 1 85 ? 13.478 -49.056 -14.566 1.00 36.98 85 PRO A CA 1
ATOM 658 C C . PRO A 1 85 ? 14.841 -49.443 -14.008 1.00 32.71 85 PRO A C 1
ATOM 659 O O . PRO A 1 85 ? 15.494 -50.358 -14.513 1.00 36.10 85 PRO A O 1
ATOM 663 N N . VAL A 1 86 ? 15.278 -48.729 -12.966 1.00 34.01 86 VAL A N 1
ATOM 664 C CA . VAL A 1 86 ? 16.583 -49.027 -12.367 1.00 35.14 86 VAL A CA 1
ATOM 665 C C . VAL A 1 86 ? 16.664 -50.492 -11.955 1.00 38.39 86 VAL A C 1
ATOM 666 O O . VAL A 1 86 ? 17.734 -51.112 -12.022 1.00 37.15 86 VAL A O 1
ATOM 670 N N . MET A 1 87 ? 15.531 -51.077 -11.567 1.00 38.90 87 MET A N 1
ATOM 671 C CA . MET A 1 87 ? 15.534 -52.412 -10.980 1.00 42.18 87 MET A CA 1
ATOM 672 C C . MET A 1 87 ? 16.035 -53.477 -11.947 1.00 41.67 87 MET A C 1
ATOM 673 O O . MET A 1 87 ? 16.588 -54.491 -11.513 1.00 45.69 87 MET A O 1
ATOM 678 N N . TYR A 1 88 ? 15.840 -53.298 -13.252 1.00 40.55 88 TYR A N 1
ATOM 679 C CA . TYR A 1 88 ? 16.436 -54.231 -14.201 1.00 42.72 88 TYR A CA 1
ATOM 680 C C . TYR A 1 88 ? 17.294 -53.499 -15.227 1.00 38.22 88 TYR A C 1
ATOM 681 O O . TYR A 1 88 ? 17.531 -53.994 -16.331 1.00 40.29 88 TYR A O 1
ATOM 690 N N . LEU A 1 89 ? 17.815 -52.336 -14.836 1.00 34.29 89 LEU A N 1
ATOM 691 C CA . LEU A 1 89 ? 18.762 -51.623 -15.685 1.00 35.65 89 LEU A CA 1
ATOM 692 C C . LEU A 1 89 ? 19.981 -52.491 -16.001 1.00 37.23 89 LEU A C 1
ATOM 693 O O . LEU A 1 89 ? 20.394 -52.608 -17.164 1.00 35.25 89 LEU A O 1
ATOM 698 N N . GLU A 1 90 ? 20.552 -53.144 -14.990 1.00 36.58 90 GLU A N 1
ATOM 699 C CA . GLU A 1 90 ? 21.747 -53.943 -15.252 1.00 38.52 90 GLU A CA 1
ATOM 700 C C . GLU A 1 90 ? 21.435 -55.116 -16.176 1.00 38.10 90 GLU A C 1
ATOM 701 O O . GLU A 1 90 ? 22.243 -55.461 -17.047 1.00 41.87 90 GLU A O 1
ATOM 707 N N . ILE A 1 91 ? 20.260 -55.721 -16.019 1.00 35.73 91 ILE A N 1
ATOM 708 C CA . ILE A 1 91 ? 19.836 -56.790 -16.919 1.00 39.23 91 ILE A CA 1
ATOM 709 C C . ILE A 1 91 ? 19.728 -56.283 -18.353 1.00 38.15 91 ILE A C 1
ATOM 710 O O . ILE A 1 91 ? 20.165 -56.953 -19.297 1.00 37.16 91 ILE A O 1
ATOM 715 N N . ALA A 1 92 ? 19.130 -55.098 -18.541 1.00 39.14 92 ALA A N 1
ATOM 716 C CA . ALA A 1 92 ? 19.000 -54.525 -19.880 1.00 36.07 92 ALA A CA 1
ATOM 717 C C . ALA A 1 92 ? 20.358 -54.326 -20.538 1.00 33.45 92 ALA A C 1
ATOM 718 O O . ALA A 1 92 ? 20.522 -54.605 -21.732 1.00 33.22 92 ALA A O 1
ATOM 720 N N . LEU A 1 93 ? 21.348 -53.858 -19.772 1.00 33.83 93 LEU A N 1
ATOM 721 C CA . LEU A 1 93 ? 22.649 -53.530 -20.349 1.00 32.55 93 LEU A CA 1
ATOM 722 C C . LEU A 1 93 ? 23.398 -54.785 -20.782 1.00 32.60 93 LEU A C 1
ATOM 723 O O . LEU A 1 93 ? 24.102 -54.772 -21.799 1.00 33.57 93 LEU A O 1
ATOM 728 N N . GLU A 1 94 ? 23.267 -55.878 -20.021 1.00 38.23 94 GLU A N 1
ATOM 729 C CA . GLU A 1 94 ? 23.856 -57.144 -20.455 1.00 40.30 94 GLU A CA 1
ATOM 730 C C . GLU A 1 94 ? 23.218 -57.627 -21.754 1.00 38.22 94 GLU A C 1
ATOM 731 O O . GLU A 1 94 ? 23.914 -58.101 -22.664 1.00 42.77 94 GLU A O 1
ATOM 737 N N . HIS A 1 95 ? 21.899 -57.488 -21.879 1.00 39.12 95 HIS A N 1
ATOM 738 C CA . HIS A 1 95 ? 21.265 -57.860 -23.137 1.00 35.29 95 HIS A CA 1
ATOM 739 C C . HIS A 1 95 ? 21.824 -57.050 -24.299 1.00 39.02 95 HIS A C 1
ATOM 740 O O . HIS A 1 95 ? 22.136 -57.603 -25.368 1.00 34.94 95 HIS A O 1
ATOM 747 N N . ILE A 1 96 ? 21.964 -55.735 -24.115 1.00 34.61 96 ILE A N 1
ATOM 748 C CA . ILE A 1 96 ? 22.449 -54.893 -25.206 1.00 32.56 96 ILE A CA 1
ATOM 749 C C . ILE A 1 96 ? 23.870 -55.293 -25.595 1.00 28.57 96 ILE A C 1
ATOM 750 O O . ILE A 1 96 ? 24.212 -55.332 -26.785 1.00 32.95 96 ILE A O 1
ATOM 755 N N . ASP A 1 97 ? 24.708 -55.636 -24.603 1.00 32.49 97 ASP A N 1
ATOM 756 C CA . ASP A 1 97 ? 26.083 -56.058 -24.882 1.00 36.38 97 ASP A CA 1
ATOM 757 C C . ASP A 1 97 ? 26.136 -57.244 -25.853 1.00 39.33 97 ASP A C 1
ATOM 758 O O . ASP A 1 97 ? 27.077 -57.353 -26.654 1.00 37.06 97 ASP A O 1
ATOM 763 N N . LYS A 1 98 ? 25.134 -58.122 -25.830 1.00 37.97 98 LYS A N 1
ATOM 764 C CA . LYS A 1 98 ? 25.146 -59.307 -26.682 1.00 36.94 98 LYS A CA 1
ATOM 765 C C . LYS A 1 98 ? 24.397 -59.121 -28.001 1.00 40.50 98 LYS A C 1
ATOM 766 O O . LYS A 1 98 ? 24.385 -60.043 -28.826 1.00 41.10 98 LYS A O 1
ATOM 772 N N . MET A 1 99 ? 23.803 -57.954 -28.240 1.00 36.08 99 MET A N 1
ATOM 773 C CA . MET A 1 99 ? 23.061 -57.744 -29.478 1.00 35.64 99 MET A CA 1
ATOM 774 C C . MET A 1 99 ? 24.018 -57.685 -30.665 1.00 39.52 99 MET A C 1
ATOM 775 O O . MET A 1 99 ? 25.129 -57.162 -30.541 1.00 39.51 99 MET A O 1
ATOM 780 N N . PRO A 1 100 ? 23.614 -58.196 -31.826 1.00 41.71 100 PRO A N 1
ATOM 781 C CA . PRO A 1 100 ? 24.501 -58.175 -32.998 1.00 39.61 100 PRO A CA 1
ATOM 782 C C . PRO A 1 100 ? 24.600 -56.787 -33.614 1.00 35.00 100 PRO A C 1
ATOM 783 O O . PRO A 1 100 ? 23.743 -55.923 -33.413 1.00 35.81 100 PRO A O 1
ATOM 787 N N . GLN A 1 101 ? 25.652 -56.583 -34.413 1.00 35.33 101 GLN A N 1
ATOM 788 C CA . GLN A 1 101 ? 25.878 -55.267 -35.010 1.00 35.14 101 GLN A CA 1
ATOM 789 C C . GLN A 1 101 ? 26.495 -55.397 -36.402 1.00 41.14 101 GLN A C 1
ATOM 790 O O . GLN A 1 101 ? 27.397 -54.639 -36.773 1.00 39.52 101 GLN A O 1
ATOM 796 N N . ARG A 1 102 ? 25.964 -56.306 -37.212 1.00 41.24 102 ARG A N 1
ATOM 797 C CA . ARG A 1 102 ? 26.562 -56.619 -38.499 1.00 40.83 102 ARG A CA 1
ATOM 798 C C . ARG A 1 102 ? 26.063 -55.737 -39.640 1.00 42.26 102 ARG A C 1
ATOM 799 O O . ARG A 1 102 ? 26.779 -55.581 -40.635 1.00 41.68 102 ARG A O 1
ATOM 807 N N . ASN A 1 103 ? 24.871 -55.150 -39.532 1.00 34.44 103 ASN A N 1
ATOM 808 C CA . ASN A 1 103 ? 24.305 -54.345 -40.611 1.00 35.94 103 ASN A CA 1
ATOM 809 C C . ASN A 1 103 ? 23.588 -53.139 -40.011 1.00 36.58 103 ASN A C 1
ATOM 810 O O . ASN A 1 103 ? 23.459 -53.011 -38.790 1.00 33.75 103 ASN A O 1
ATOM 815 N N . LEU A 1 104 ? 23.109 -52.239 -40.876 1.00 35.66 104 LEU A N 1
ATOM 816 C CA . LEU A 1 104 ? 22.502 -51.015 -40.359 1.00 34.10 104 LEU A CA 1
ATOM 817 C C . LEU A 1 104 ? 21.242 -51.313 -39.554 1.00 36.91 104 LEU A C 1
ATOM 818 O O . LEU A 1 104 ? 21.003 -50.682 -38.519 1.00 34.17 104 LEU A O 1
ATOM 823 N N . ASP A 1 105 ? 20.425 -52.272 -40.006 1.00 35.27 105 ASP A N 1
ATOM 824 C CA . ASP A 1 105 ? 19.250 -52.673 -39.230 1.00 37.83 105 ASP A CA 1
ATOM 825 C C . ASP A 1 105 ? 19.630 -53.054 -37.806 1.00 34.27 105 ASP A C 1
ATOM 826 O O . ASP A 1 105 ? 19.000 -52.605 -36.834 1.00 31.18 105 ASP A O 1
ATOM 831 N N . GLU A 1 106 ? 20.675 -53.875 -37.658 1.00 28.72 106 GLU A N 1
ATOM 832 C CA . GLU A 1 106 ? 21.033 -54.380 -36.334 1.00 32.69 106 GLU A CA 1
ATOM 833 C C . GLU A 1 106 ? 21.682 -53.299 -35.477 1.00 30.90 106 GLU A C 1
ATOM 834 O O . GLU A 1 106 ? 21.431 -53.229 -34.270 1.00 31.02 106 GLU A O 1
ATOM 840 N N . ILE A 1 107 ? 22.524 -52.461 -36.086 1.00 31.61 107 ILE A N 1
ATOM 841 C CA . ILE A 1 107 ? 23.168 -51.378 -35.353 1.00 28.58 107 ILE A CA 1
ATOM 842 C C . ILE A 1 107 ? 22.135 -50.360 -34.883 1.00 28.91 107 ILE A C 1
ATOM 843 O O . ILE A 1 107 ? 22.168 -49.915 -33.727 1.00 27.41 107 ILE A O 1
ATOM 848 N N . VAL A 1 108 ? 21.190 -49.982 -35.755 1.00 26.71 108 VAL A N 1
ATOM 849 C CA . VAL A 1 108 ? 20.182 -49.012 -35.328 1.00 28.71 108 VAL A CA 1
ATOM 850 C C . VAL A 1 108 ? 19.331 -49.584 -34.191 1.00 30.69 108 VAL A C 1
ATOM 851 O O . VAL A 1 108 ? 19.027 -48.885 -33.213 1.00 30.03 108 VAL A O 1
ATOM 855 N N . ALA A 1 109 ? 18.975 -50.872 -34.262 1.00 29.99 109 ALA A N 1
ATOM 856 C CA . ALA A 1 109 ? 18.202 -51.472 -33.171 1.00 28.69 109 ALA A CA 1
ATOM 857 C C . ALA A 1 109 ? 18.989 -51.486 -31.858 1.00 30.78 109 ALA A C 1
ATOM 858 O O . ALA A 1 109 ? 18.423 -51.272 -30.771 1.00 27.60 109 ALA A O 1
ATOM 860 N N . LYS A 1 110 ? 20.296 -51.743 -31.931 1.00 30.36 110 LYS A N 1
ATOM 861 C CA . LYS A 1 110 ? 21.117 -51.737 -30.724 1.00 26.54 110 LYS A CA 1
ATOM 862 C C . LYS A 1 110 ? 21.217 -50.334 -30.136 1.00 26.02 110 LYS A C 1
ATOM 863 O O . LYS A 1 110 ? 21.173 -50.155 -28.904 1.00 25.02 110 LYS A O 1
ATOM 869 N N . TYR A 1 111 ? 21.337 -49.327 -31.003 1.00 27.43 111 TYR A N 1
ATOM 870 C CA . TYR A 1 111 ? 21.341 -47.940 -30.549 1.00 27.30 111 TYR A CA 1
ATOM 871 C C . TYR A 1 111 ? 20.016 -47.569 -29.898 1.00 27.18 111 TYR A C 1
ATOM 872 O O . TYR A 1 111 ? 19.990 -46.902 -28.857 1.00 24.86 111 TYR A O 1
ATOM 881 N N . VAL A 1 112 ? 18.904 -47.998 -30.503 1.00 25.88 112 VAL A N 1
ATOM 882 C CA . VAL A 1 112 ? 17.588 -47.683 -29.966 1.00 24.74 112 VAL A CA 1
ATOM 883 C C . VAL A 1 112 ? 17.409 -48.306 -28.585 1.00 24.53 112 VAL A C 1
ATOM 884 O O . VAL A 1 112 ? 16.859 -47.671 -27.681 1.00 22.11 112 VAL A O 1
ATOM 888 N N . GLU A 1 113 ? 17.891 -49.545 -28.390 1.00 25.10 113 GLU A N 1
ATOM 889 C CA . GLU A 1 113 ? 17.770 -50.189 -27.087 1.00 28.11 113 GLU A CA 1
ATOM 890 C C . GLU A 1 113 ? 18.640 -49.501 -26.043 1.00 24.54 113 GLU A C 1
ATOM 891 O O . GLU A 1 113 ? 18.254 -49.419 -24.875 1.00 20.89 113 GLU A O 1
ATOM 897 N N . MET A 1 114 ? 19.819 -49.006 -26.441 1.00 23.89 114 MET A N 1
ATOM 898 C CA . MET A 1 114 ? 20.663 -48.296 -25.479 1.00 20.63 114 MET A CA 1
ATOM 899 C C . MET A 1 114 ? 20.066 -46.941 -25.102 1.00 22.22 114 MET A C 1
ATOM 900 O O . MET A 1 114 ? 20.238 -46.484 -23.969 1.00 22.20 114 MET A O 1
ATOM 905 N N . ASN A 1 115 ? 19.360 -46.293 -26.028 1.00 20.69 115 ASN A N 1
ATOM 906 C CA . ASN A 1 115 ? 18.637 -45.084 -25.652 1.00 21.34 115 ASN A CA 1
ATOM 907 C C . ASN A 1 115 ? 17.508 -45.392 -24.667 1.00 23.32 115 ASN A C 1
ATOM 908 O O . ASN A 1 115 ? 17.287 -44.638 -23.713 1.00 22.47 115 ASN A O 1
ATOM 913 N N . ILE A 1 116 ? 16.770 -46.483 -24.898 1.00 21.78 116 ILE A N 1
ATOM 914 C CA . ILE A 1 116 ? 15.712 -46.910 -23.983 1.00 22.36 116 ILE A CA 1
ATOM 915 C C . ILE A 1 116 ? 16.283 -47.200 -22.598 1.00 23.25 116 ILE A C 1
ATOM 916 O O . ILE A 1 116 ? 15.723 -46.779 -21.573 1.00 22.51 116 ILE A O 1
ATOM 921 N N . ALA A 1 117 ? 17.414 -47.909 -22.534 1.00 23.27 117 ALA A N 1
ATOM 922 C CA . ALA A 1 117 ? 18.068 -48.116 -21.243 1.00 25.15 117 ALA A CA 1
ATOM 923 C C . ALA A 1 117 ? 18.429 -46.791 -20.571 1.00 27.12 117 ALA A C 1
ATOM 924 O O . ALA A 1 117 ? 18.231 -46.641 -19.362 1.00 23.65 117 ALA A O 1
ATOM 926 N N . HIS A 1 118 ? 18.966 -45.829 -21.324 1.00 23.75 118 HIS A N 1
ATOM 927 C CA . HIS A 1 118 ? 19.228 -44.483 -20.819 1.00 24.63 118 HIS A CA 1
ATOM 928 C C . HIS A 1 118 ? 19.991 -44.509 -19.490 1.00 26.32 118 HIS A C 1
ATOM 929 O O . HIS A 1 118 ? 19.518 -43.960 -18.491 1.00 28.73 118 HIS A O 1
ATOM 936 N N . PRO A 1 119 ? 21.163 -45.148 -19.441 1.00 23.74 119 PRO A N 1
ATOM 937 C CA . PRO A 1 119 ? 21.690 -45.611 -18.135 1.00 25.38 119 PRO A CA 1
ATOM 938 C C . PRO A 1 119 ? 22.207 -44.520 -17.200 1.00 28.16 119 PRO A C 1
ATOM 939 O O . PRO A 1 119 ? 22.313 -44.763 -15.989 1.00 27.63 119 PRO A O 1
ATOM 943 N N . PHE A 1 120 ? 22.560 -43.343 -17.711 1.00 23.94 120 PHE A N 1
ATOM 944 C CA . PHE A 1 120 ? 23.095 -42.262 -16.890 1.00 26.00 120 PHE A CA 1
ATOM 945 C C . PHE A 1 120 ? 21.994 -41.272 -16.514 1.00 26.94 120 PHE A C 1
ATOM 946 O O . PHE A 1 120 ? 20.928 -41.223 -17.129 1.00 24.89 120 PHE A O 1
ATOM 954 N N . ARG A 1 121 ? 22.266 -40.477 -15.482 1.00 26.36 121 ARG A N 1
ATOM 955 C CA . ARG A 1 121 ? 21.303 -39.467 -15.052 1.00 28.81 121 ARG A CA 1
ATOM 956 C C . ARG A 1 121 ? 21.126 -38.375 -16.107 1.00 28.12 121 ARG A C 1
ATOM 957 O O . ARG A 1 121 ? 20.003 -37.901 -16.339 1.00 25.74 121 ARG A O 1
ATOM 965 N N . GLU A 1 122 ? 22.219 -37.975 -16.757 1.00 26.73 122 GLU A N 1
ATOM 966 C CA . GLU A 1 122 ? 22.225 -36.972 -17.821 1.00 26.37 122 GLU A CA 1
ATOM 967 C C . GLU A 1 122 ? 23.373 -37.322 -18.759 1.00 23.73 122 GLU A C 1
ATOM 968 O O . GLU A 1 122 ? 24.251 -38.109 -18.409 1.00 26.82 122 GLU A O 1
ATOM 974 N N . GLY A 1 123 ? 23.373 -36.745 -19.954 1.00 24.18 123 GLY A N 1
ATOM 975 C CA . GLY A 1 123 ? 24.453 -37.025 -20.889 1.00 21.17 123 GLY A CA 1
ATOM 976 C C . GLY A 1 123 ? 24.250 -38.247 -21.768 1.00 25.52 123 GLY A C 1
ATOM 977 O O . GLY A 1 123 ? 25.160 -38.603 -22.524 1.00 24.30 123 GLY A O 1
ATOM 978 N N . ASN A 1 124 ? 23.086 -38.898 -21.702 1.00 26.61 124 ASN A N 1
ATOM 979 C CA . ASN A 1 124 ? 22.860 -40.093 -22.512 1.00 25.16 124 ASN A CA 1
ATOM 980 C C . ASN A 1 124 ? 22.898 -39.775 -24.005 1.00 21.61 124 ASN A C 1
ATOM 981 O O . ASN A 1 124 ? 23.507 -40.512 -24.794 1.00 21.15 124 ASN A O 1
ATOM 986 N N . GLY A 1 125 ? 22.251 -38.684 -24.415 1.00 21.24 125 GLY A N 1
ATOM 987 C CA . GLY A 1 125 ? 22.193 -38.370 -25.838 1.00 21.90 125 GLY A CA 1
ATOM 988 C C . GLY A 1 125 ? 23.562 -38.170 -26.448 1.00 25.43 125 GLY A C 1
ATOM 989 O O . GLY A 1 125 ? 23.910 -38.801 -27.457 1.00 20.78 125 GLY A O 1
ATOM 990 N N . ARG A 1 126 ? 24.372 -37.301 -25.837 1.00 24.51 126 ARG A N 1
ATOM 991 C CA . ARG A 1 126 ? 25.647 -36.960 -26.459 1.00 24.41 126 ARG A CA 1
ATOM 992 C C . ARG A 1 126 ? 26.624 -38.127 -26.405 1.00 24.10 126 ARG A C 1
ATOM 993 O O . ARG A 1 126 ? 27.310 -38.413 -27.397 1.00 25.48 126 ARG A O 1
ATOM 1001 N N . ALA A 1 127 ? 26.678 -38.840 -25.277 1.00 23.55 127 ALA A N 1
ATOM 1002 C CA . ALA A 1 127 ? 27.630 -39.946 -25.137 1.00 22.64 127 ALA A CA 1
ATOM 1003 C C . ALA A 1 127 ? 27.265 -41.136 -26.023 1.00 25.44 127 ALA A C 1
ATOM 1004 O O . ALA A 1 127 ? 28.153 -41.795 -26.578 1.00 22.78 127 ALA A O 1
ATOM 1006 N N . THR A 1 128 ? 25.969 -41.436 -26.174 1.00 27.60 128 THR A N 1
ATOM 1007 C CA . THR A 1 128 ? 25.584 -42.608 -26.962 1.00 22.35 128 THR A CA 1
ATOM 1008 C C . THR A 1 128 ? 25.749 -42.375 -28.460 1.00 24.48 128 THR A C 1
ATOM 1009 O O . THR A 1 128 ? 25.953 -43.336 -29.213 1.00 25.48 128 THR A O 1
ATOM 1013 N N . ARG A 1 129 ? 25.676 -41.124 -28.926 1.00 24.76 129 ARG A N 1
ATOM 1014 C CA . ARG A 1 129 ? 25.897 -40.878 -30.347 1.00 28.09 129 ARG A CA 1
ATOM 1015 C C . ARG A 1 129 ? 27.362 -41.088 -30.722 1.00 28.28 129 ARG A C 1
ATOM 1016 O O . ARG A 1 129 ? 27.666 -41.558 -31.826 1.00 27.19 129 ARG A O 1
ATOM 1024 N N . ILE A 1 130 ? 28.286 -40.721 -29.832 1.00 29.29 130 ILE A N 1
ATOM 1025 C CA . ILE A 1 130 ? 29.692 -41.037 -30.077 1.00 26.06 130 ILE A CA 1
ATOM 1026 C C . ILE A 1 130 ? 29.871 -42.543 -30.132 1.00 27.89 130 ILE A C 1
ATOM 1027 O O . ILE A 1 130 ? 30.528 -43.089 -31.026 1.00 28.00 130 ILE A O 1
ATOM 1032 N N . TRP A 1 131 ? 29.264 -43.235 -29.169 1.00 29.26 131 TRP A N 1
ATOM 1033 C CA . TRP A 1 131 ? 29.274 -44.690 -29.125 1.00 27.16 131 TRP A CA 1
ATOM 1034 C C . TRP A 1 131 ? 28.706 -45.287 -30.409 1.00 28.89 131 TRP A C 1
ATOM 1035 O O . TRP A 1 131 ? 29.286 -46.218 -30.978 1.00 32.14 131 TRP A O 1
ATOM 1046 N N . LEU A 1 132 ? 27.581 -44.748 -30.890 1.00 24.62 132 LEU A N 1
ATOM 1047 C CA . LEU A 1 132 ? 27.006 -45.232 -32.143 1.00 26.86 132 LEU A CA 1
ATOM 1048 C C . LEU A 1 132 ? 27.962 -45.028 -33.311 1.00 31.19 132 LEU A C 1
ATOM 1049 O O . LEU A 1 132 ? 28.131 -45.924 -34.143 1.00 28.24 132 LEU A O 1
ATOM 1054 N N . ASP A 1 133 ? 28.598 -43.859 -33.396 1.00 28.50 133 ASP A N 1
ATOM 1055 C CA . ASP A 1 133 ? 29.507 -43.628 -34.514 1.00 31.34 133 ASP A CA 1
ATOM 1056 C C . ASP A 1 133 ? 30.634 -44.655 -34.527 1.00 31.83 133 ASP A C 1
ATOM 1057 O O . ASP A 1 133 ? 31.069 -45.087 -35.601 1.00 34.49 133 ASP A O 1
ATOM 1062 N N . LEU A 1 134 ? 31.079 -45.096 -33.349 1.00 30.44 134 LEU A N 1
ATOM 1063 C CA . LEU A 1 134 ? 32.162 -46.071 -33.286 1.00 33.49 134 LEU A CA 1
ATOM 1064 C C . LEU A 1 134 ? 31.729 -47.438 -33.805 1.00 31.97 134 LEU A C 1
ATOM 1065 O O . LEU A 1 134 ? 32.526 -48.143 -34.433 1.00 32.53 134 LEU A O 1
ATOM 1070 N N . ILE A 1 135 ? 30.484 -47.845 -33.537 1.00 33.01 135 ILE A N 1
ATOM 1071 C CA . ILE A 1 135 ? 29.983 -49.117 -34.070 1.00 32.22 135 ILE A CA 1
ATOM 1072 C C . ILE A 1 135 ? 29.896 -49.063 -35.592 1.00 34.76 135 ILE A C 1
ATOM 1073 O O . ILE A 1 135 ? 30.303 -49.998 -36.293 1.00 34.95 135 ILE A O 1
ATOM 1078 N N . LEU A 1 136 ? 29.344 -47.972 -36.129 1.00 33.09 136 LEU A N 1
ATOM 1079 C CA . LEU A 1 136 ? 29.205 -47.850 -37.575 1.00 31.06 136 LEU A CA 1
ATOM 1080 C C . LEU A 1 136 ? 30.565 -47.842 -38.261 1.00 37.34 136 LEU A C 1
ATOM 1081 O O . LEU A 1 136 ? 30.727 -48.408 -39.353 1.00 34.75 136 LEU A O 1
ATOM 1086 N N . LYS A 1 137 ? 31.543 -47.167 -37.652 1.00 36.33 137 LYS A N 1
ATOM 1087 C CA . LYS A 1 137 ? 32.863 -47.065 -38.259 1.00 37.07 137 LYS A CA 1
ATOM 1088 C C . LYS A 1 137 ? 33.532 -48.434 -38.321 1.00 35.70 137 LYS A C 1
ATOM 1089 O O . LYS A 1 137 ? 34.135 -48.801 -39.340 1.00 40.31 137 LYS A O 1
ATOM 1095 N N . LYS A 1 138 ? 33.372 -49.227 -37.266 1.00 36.42 138 LYS A N 1
ATOM 1096 C CA . LYS A 1 138 ? 33.988 -50.545 -37.210 1.00 38.88 138 LYS A CA 1
ATOM 1097 C C . LYS A 1 138 ? 33.293 -51.533 -38.142 1.00 41.87 138 LYS A C 1
ATOM 1098 O O . LYS A 1 138 ? 33.951 -52.280 -38.878 1.00 37.02 138 LYS A O 1
ATOM 1104 N N . GLU A 1 139 ? 31.962 -51.550 -38.135 1.00 38.27 139 GLU A N 1
ATOM 1105 C CA . GLU A 1 139 ? 31.229 -52.616 -38.808 1.00 38.44 139 GLU A CA 1
ATOM 1106 C C . GLU A 1 139 ? 30.840 -52.284 -40.239 1.00 37.24 139 GLU A C 1
ATOM 1107 O O . GLU A 1 139 ? 30.683 -53.196 -41.057 1.00 40.40 139 GLU A O 1
ATOM 1113 N N . LEU A 1 140 ? 30.646 -51.011 -40.554 1.00 35.16 140 LEU A N 1
ATOM 1114 C CA . LEU A 1 140 ? 30.213 -50.601 -41.869 1.00 37.85 140 LEU A CA 1
ATOM 1115 C C . LEU A 1 140 ? 31.217 -49.707 -42.570 1.00 41.70 140 LEU A C 1
ATOM 1116 O O . LEU A 1 140 ? 31.001 -49.368 -43.742 1.00 37.07 140 LEU A O 1
ATOM 1121 N N . LYS A 1 141 ? 32.297 -49.318 -41.893 1.00 35.07 141 LYS A N 1
ATOM 1122 C CA . LYS A 1 141 ? 33.227 -48.315 -42.399 1.00 36.02 141 LYS A CA 1
ATOM 1123 C C . LYS A 1 141 ? 32.480 -47.047 -42.818 1.00 39.85 141 LYS A C 1
ATOM 1124 O O . LYS A 1 141 ? 32.694 -46.487 -43.897 1.00 36.52 141 LYS A O 1
ATOM 1130 N N . ARG A 1 142 ? 31.589 -46.590 -41.935 1.00 37.27 142 ARG A N 1
ATOM 1131 C CA . ARG A 1 142 ? 30.833 -45.359 -42.123 1.00 35.99 142 ARG A CA 1
ATOM 1132 C C . ARG A 1 142 ? 30.703 -44.675 -40.770 1.00 33.33 142 ARG A C 1
ATOM 1133 O O . ARG A 1 142 ? 30.782 -45.322 -39.728 1.00 33.39 142 ARG A O 1
ATOM 1141 N N . VAL A 1 143 ? 30.545 -43.349 -40.794 1.00 31.25 143 VAL A N 1
ATOM 1142 C CA . VAL A 1 143 ? 30.110 -42.571 -39.640 1.00 30.30 143 VAL A CA 1
ATOM 1143 C C . VAL A 1 143 ? 29.023 -41.619 -40.117 1.00 33.15 143 VAL A C 1
ATOM 1144 O O . VAL A 1 143 ? 28.810 -41.438 -41.318 1.00 30.50 143 VAL A O 1
ATOM 1148 N N . VAL A 1 144 ? 28.346 -40.991 -39.163 1.00 28.13 144 VAL A N 1
ATOM 1149 C CA . VAL A 1 144 ? 27.250 -40.081 -39.469 1.00 29.26 144 VAL A CA 1
ATOM 1150 C C . VAL A 1 144 ? 27.798 -38.681 -39.699 1.00 30.31 144 VAL A C 1
ATOM 1151 O O . VAL A 1 144 ? 28.607 -38.181 -38.911 1.00 31.63 144 VAL A O 1
ATOM 1155 N N . ASP A 1 145 ? 27.313 -38.028 -40.752 1.00 27.67 145 ASP A N 1
ATOM 1156 C CA . ASP A 1 145 ? 27.497 -36.592 -40.964 1.00 32.88 145 ASP A CA 1
ATOM 1157 C C . ASP A 1 145 ? 26.295 -35.901 -40.328 1.00 30.69 145 ASP A C 1
ATOM 1158 O O . ASP A 1 145 ? 25.265 -35.701 -40.970 1.00 29.44 145 ASP A O 1
ATOM 1163 N N . TRP A 1 146 ? 26.413 -35.541 -39.036 1.00 28.25 146 TRP A N 1
ATOM 1164 C CA . TRP A 1 146 ? 25.229 -35.171 -38.262 1.00 26.92 146 TRP A CA 1
ATOM 1165 C C . TRP A 1 146 ? 24.556 -33.888 -38.743 1.00 30.57 146 TRP A C 1
ATOM 1166 O O . TRP A 1 146 ? 23.355 -33.721 -38.491 1.00 26.93 146 TRP A O 1
ATOM 1177 N N . ASN A 1 147 ? 25.268 -32.986 -39.443 1.00 31.94 147 ASN A N 1
ATOM 1178 C CA . ASN A 1 147 ? 24.573 -31.804 -39.958 1.00 33.38 147 ASN A CA 1
ATOM 1179 C C . ASN A 1 147 ? 23.513 -32.163 -40.986 1.00 30.15 147 ASN A C 1
ATOM 1180 O O . ASN A 1 147 ? 22.567 -31.391 -41.172 1.00 30.91 147 ASN A O 1
ATOM 1185 N N . LEU A 1 148 ? 23.633 -33.318 -41.638 1.00 29.31 148 LEU A N 1
ATOM 1186 C CA . LEU A 1 148 ? 22.616 -33.759 -42.583 1.00 27.97 148 LEU A CA 1
ATOM 1187 C C . LEU A 1 148 ? 21.373 -34.344 -41.904 1.00 30.48 148 LEU A C 1
ATOM 1188 O O . LEU A 1 148 ? 20.427 -34.724 -42.607 1.00 30.78 148 LEU A O 1
ATOM 1193 N N . ILE A 1 149 ? 21.337 -34.419 -40.573 1.00 27.56 149 ILE A N 1
ATOM 1194 C CA . ILE A 1 149 ? 20.141 -34.833 -39.835 1.00 26.89 149 ILE A CA 1
ATOM 1195 C C . ILE A 1 149 ? 19.593 -33.614 -39.099 1.00 25.48 149 ILE A C 1
ATOM 1196 O O . ILE A 1 149 ? 20.220 -33.095 -38.168 1.00 24.35 149 ILE A O 1
ATOM 1201 N N . ASN A 1 150 ? 18.415 -33.160 -39.526 1.00 26.19 150 ASN A N 1
ATOM 1202 C CA . ASN A 1 150 ? 17.744 -32.026 -38.905 1.00 25.65 150 ASN A CA 1
ATOM 1203 C C . ASN A 1 150 ? 17.420 -32.329 -37.440 1.00 26.87 150 ASN A C 1
ATOM 1204 O O . ASN A 1 150 ? 17.013 -33.445 -37.105 1.00 21.56 150 ASN A O 1
ATOM 1209 N N . LYS A 1 151 ? 17.625 -31.324 -36.571 1.00 25.56 151 LYS A N 1
ATOM 1210 C CA . LYS A 1 151 ? 17.470 -31.499 -35.123 1.00 23.81 151 LYS A CA 1
ATOM 1211 C C . LYS A 1 151 ? 16.087 -32.021 -34.767 1.00 24.74 151 LYS A C 1
ATOM 1212 O O . LYS A 1 151 ? 15.955 -32.997 -34.023 1.00 24.94 151 LYS A O 1
ATOM 1218 N N . GLU A 1 152 ? 15.040 -31.350 -35.246 1.00 25.23 152 GLU A N 1
ATOM 1219 C CA . GLU A 1 152 ? 13.696 -31.751 -34.857 1.00 30.11 152 GLU A CA 1
ATOM 1220 C C . GLU A 1 152 ? 13.319 -33.099 -35.460 1.00 28.72 152 GLU A C 1
ATOM 1221 O O . GLU A 1 152 ? 12.639 -33.902 -34.807 1.00 31.17 152 GLU A O 1
ATOM 1227 N N . ASP A 1 153 ? 13.766 -33.372 -36.687 1.00 27.67 153 ASP A N 1
ATOM 1228 C CA . ASP A 1 153 ? 13.591 -34.703 -37.256 1.00 27.52 153 ASP A CA 1
ATOM 1229 C C . ASP A 1 153 ? 14.236 -35.754 -36.373 1.00 26.37 153 ASP A C 1
ATOM 1230 O O . ASP A 1 153 ? 13.656 -36.817 -36.147 1.00 26.77 153 ASP A O 1
ATOM 1235 N N . TYR A 1 154 ? 15.451 -35.481 -35.892 1.00 22.15 154 TYR A N 1
ATOM 1236 C CA . TYR A 1 154 ? 16.160 -36.442 -35.059 1.00 22.07 154 TYR A CA 1
ATOM 1237 C C . TYR A 1 154 ? 15.412 -36.689 -33.747 1.00 23.72 154 TYR A C 1
ATOM 1238 O O . TYR A 1 154 ? 15.223 -37.838 -33.333 1.00 24.32 154 TYR A O 1
ATOM 1247 N N . LEU A 1 155 ? 15.008 -35.620 -33.070 1.00 23.95 155 LEU A N 1
ATOM 1248 C CA . LEU A 1 155 ? 14.348 -35.774 -31.777 1.00 28.49 155 LEU A CA 1
ATOM 1249 C C . LEU A 1 155 ? 12.996 -36.468 -31.919 1.00 28.27 155 LEU A C 1
ATOM 1250 O O . LEU A 1 155 ? 12.644 -37.310 -31.081 1.00 23.91 155 LEU A O 1
ATOM 1255 N N . SER A 1 156 ? 12.223 -36.120 -32.960 1.00 29.15 156 SER A N 1
ATOM 1256 C CA . SER A 1 156 ? 10.978 -36.839 -33.247 1.00 29.69 156 SER A CA 1
ATOM 1257 C C . SER A 1 156 ? 11.250 -38.315 -33.504 1.00 27.14 156 SER A C 1
ATOM 1258 O O . SER A 1 156 ? 10.530 -39.189 -33.007 1.00 27.76 156 SER A O 1
ATOM 1261 N N . ALA A 1 157 ? 12.261 -38.610 -34.326 1.00 27.32 157 ALA A N 1
ATOM 1262 C CA . ALA A 1 157 ? 12.562 -40.003 -34.650 1.00 26.55 157 ALA A CA 1
ATOM 1263 C C . ALA A 1 157 ? 12.951 -40.798 -33.403 1.00 26.43 157 ALA A C 1
ATOM 1264 O O . ALA A 1 157 ? 12.561 -41.967 -33.259 1.00 23.13 157 ALA A O 1
ATOM 1266 N N . MET A 1 158 ? 13.721 -40.187 -32.490 1.00 23.73 158 MET A N 1
ATOM 1267 C CA . MET A 1 158 ? 14.074 -40.874 -31.245 1.00 20.36 158 MET A CA 1
ATOM 1268 C C . MET A 1 158 ? 12.843 -41.086 -30.360 1.00 25.17 158 MET A C 1
ATOM 1269 O O . MET A 1 158 ? 12.729 -42.117 -29.690 1.00 27.51 158 MET A O 1
ATOM 1274 N N . GLU A 1 159 ? 11.924 -40.115 -30.333 1.00 25.66 159 GLU A N 1
ATOM 1275 C CA . GLU A 1 159 ? 10.682 -40.299 -29.582 1.00 26.97 159 GLU A CA 1
ATOM 1276 C C . GLU A 1 159 ? 9.878 -41.463 -30.150 1.00 26.31 159 GLU A C 1
ATOM 1277 O O . GLU A 1 159 ? 9.279 -42.247 -29.405 1.00 23.04 159 GLU A O 1
ATOM 1283 N N . ARG A 1 160 ? 9.864 -41.593 -31.473 1.00 24.64 160 ARG A N 1
ATOM 1284 C CA . ARG A 1 160 ? 9.129 -42.672 -32.123 1.00 24.59 160 ARG A CA 1
ATOM 1285 C C . ARG A 1 160 ? 9.823 -44.022 -31.945 1.00 23.17 160 ARG A C 1
ATOM 1286 O O . ARG A 1 160 ? 9.179 -45.078 -32.063 1.00 22.16 160 ARG A O 1
ATOM 1294 N N . SER A 1 161 ? 11.132 -44.013 -31.688 1.00 22.29 161 SER A N 1
ATOM 1295 C CA . SER A 1 161 ? 11.957 -45.194 -31.942 1.00 23.61 161 SER A CA 1
ATOM 1296 C C . SER A 1 161 ? 11.673 -46.394 -31.027 1.00 25.65 161 SER A C 1
ATOM 1297 O O . SER A 1 161 ? 11.865 -47.524 -31.501 1.00 25.78 161 SER A O 1
ATOM 1300 N N . PRO A 1 162 ? 11.204 -46.265 -29.778 1.00 24.01 162 PRO A N 1
ATOM 1301 C CA . PRO A 1 162 ? 10.873 -47.496 -29.039 1.00 26.65 162 PRO A CA 1
ATOM 1302 C C . PRO A 1 162 ? 9.743 -48.292 -29.680 1.00 27.65 162 PRO A C 1
ATOM 1303 O O . PRO A 1 162 ? 9.696 -49.517 -29.528 1.00 30.34 162 PRO A O 1
ATOM 1307 N N . VAL A 1 163 ? 8.852 -47.632 -30.410 1.00 23.05 163 VAL A N 1
ATOM 1308 C CA . VAL A 1 163 ? 7.755 -48.299 -31.105 1.00 29.52 163 VAL A CA 1
ATOM 1309 C C . VAL A 1 163 ? 8.161 -48.738 -32.513 1.00 30.37 163 VAL A C 1
ATOM 1310 O O . VAL A 1 163 ? 7.955 -49.891 -32.887 1.00 29.73 163 VAL A O 1
ATOM 1314 N N . LYS A 1 164 ? 8.730 -47.848 -33.325 1.00 28.26 164 LYS A N 1
ATOM 1315 C CA . LYS A 1 164 ? 9.234 -48.226 -34.641 1.00 28.98 164 LYS A CA 1
ATOM 1316 C C . LYS A 1 164 ? 10.461 -47.384 -34.960 1.00 29.87 164 LYS A C 1
ATOM 1317 O O . LYS A 1 164 ? 10.386 -46.154 -34.924 1.00 25.19 164 LYS A O 1
ATOM 1323 N N . ASP A 1 165 ? 11.573 -48.030 -35.313 1.00 29.85 165 ASP A N 1
ATOM 1324 C CA . ASP A 1 165 ? 12.809 -47.296 -35.569 1.00 30.24 165 ASP A CA 1
ATOM 1325 C C . ASP A 1 165 ? 13.015 -46.923 -37.047 1.00 31.64 165 ASP A C 1
ATOM 1326 O O . ASP A 1 165 ? 14.151 -46.625 -37.436 1.00 31.61 165 ASP A O 1
ATOM 1331 N N . LEU A 1 166 ? 11.960 -46.921 -37.876 1.00 29.96 166 LEU A N 1
ATOM 1332 C CA . LEU A 1 166 ? 12.152 -46.595 -39.294 1.00 31.12 166 LEU A CA 1
ATOM 1333 C C . LEU A 1 166 ? 12.692 -45.177 -39.471 1.00 32.13 166 LEU A C 1
ATOM 1334 O O . LEU A 1 166 ? 13.579 -44.949 -40.301 1.00 30.31 166 LEU A O 1
ATOM 1339 N N . GLU A 1 167 ? 12.169 -44.206 -38.712 1.00 28.12 167 GLU A N 1
ATOM 1340 C CA . GLU A 1 167 ? 12.556 -42.817 -38.936 1.00 32.23 167 GLU A CA 1
ATOM 1341 C C . GLU A 1 167 ? 14.042 -42.605 -38.665 1.00 31.79 167 GLU A C 1
ATOM 1342 O O . GLU A 1 167 ? 14.758 -42.024 -39.493 1.00 29.90 167 GLU A O 1
ATOM 1348 N N . ILE A 1 168 ? 14.523 -43.065 -37.508 1.00 29.50 168 ILE A N 1
ATOM 1349 C CA . ILE A 1 168 ? 15.927 -42.848 -37.165 1.00 27.81 168 ILE A CA 1
ATOM 1350 C C . ILE A 1 168 ? 16.835 -43.640 -38.107 1.00 27.77 168 ILE A C 1
ATOM 1351 O O . ILE A 1 168 ? 17.888 -43.150 -38.533 1.00 27.05 168 ILE A O 1
ATOM 1356 N N . LYS A 1 169 ? 16.423 -44.849 -38.490 1.00 29.61 169 LYS A N 1
ATOM 1357 C CA . LYS A 1 169 ? 17.218 -45.631 -39.436 1.00 30.61 169 LYS A CA 1
ATOM 1358 C C . LYS A 1 169 ? 17.360 -44.904 -40.766 1.00 31.50 169 LYS A C 1
ATOM 1359 O O . LYS A 1 169 ? 18.457 -44.831 -41.335 1.00 35.15 169 LYS A O 1
ATOM 1365 N N . TYR A 1 170 ? 16.257 -44.350 -41.268 1.00 33.77 170 TYR A N 1
ATOM 1366 C CA . TYR A 1 170 ? 16.279 -43.592 -42.510 1.00 34.62 170 TYR A CA 1
ATOM 1367 C C . TYR A 1 170 ? 17.187 -42.371 -42.404 1.00 38.06 170 TYR A C 1
ATOM 1368 O O . TYR A 1 170 ? 17.997 -42.109 -43.302 1.00 37.24 170 TYR A O 1
ATOM 1377 N N . LEU A 1 171 ? 17.040 -41.592 -41.323 1.00 28.50 171 LEU A N 1
ATOM 1378 C CA . LEU A 1 171 ? 17.883 -40.416 -41.115 1.00 30.91 171 LEU A CA 1
ATOM 1379 C C . LEU A 1 171 ? 19.362 -40.793 -41.087 1.00 29.55 171 LEU A C 1
ATOM 1380 O O . LEU A 1 171 ? 20.189 -40.182 -41.779 1.00 33.08 171 LEU A O 1
ATOM 1385 N N . ILE A 1 172 ? 19.710 -41.799 -40.286 1.00 25.83 172 ILE A N 1
ATOM 1386 C CA . ILE A 1 172 ? 21.097 -42.222 -40.181 1.00 28.36 172 ILE A CA 1
ATOM 1387 C C . ILE A 1 172 ? 21.610 -42.693 -41.542 1.00 35.07 172 ILE A C 1
ATOM 1388 O O . ILE A 1 172 ? 22.693 -42.293 -41.989 1.00 33.03 172 ILE A O 1
ATOM 1393 N N . SER A 1 173 ? 20.819 -43.525 -42.234 1.00 33.71 173 SER A N 1
ATOM 1394 C CA . SER A 1 173 ? 21.263 -44.111 -43.497 1.00 35.68 173 SER A CA 1
ATOM 1395 C C . SER A 1 173 ? 21.621 -43.038 -44.515 1.00 38.12 173 SER A C 1
ATOM 1396 O O . SER A 1 173 ? 22.656 -43.122 -45.180 1.00 36.47 173 SER A O 1
ATOM 1399 N N . ASN A 1 174 ? 20.774 -42.026 -44.656 1.00 34.83 174 ASN A N 1
ATOM 1400 C CA . ASN A 1 174 ? 21.026 -40.974 -45.627 1.00 35.05 174 ASN A CA 1
ATOM 1401 C C . ASN A 1 174 ? 22.114 -39.993 -45.204 1.00 36.49 174 ASN A C 1
ATOM 1402 O O . ASN A 1 174 ? 22.488 -39.131 -46.005 1.00 37.04 174 ASN A O 1
ATOM 1407 N N . ALA A 1 175 ? 22.657 -40.102 -43.995 1.00 34.43 175 ALA A N 1
ATOM 1408 C CA . ALA A 1 175 ? 23.723 -39.207 -43.561 1.00 30.59 175 ALA A CA 1
ATOM 1409 C C . ALA A 1 175 ? 25.061 -39.915 -43.397 1.00 32.24 175 ALA A C 1
ATOM 1410 O O . ALA A 1 175 ? 26.038 -39.275 -43.002 1.00 33.14 175 ALA A O 1
ATOM 1412 N N . LEU A 1 176 ? 25.129 -41.214 -43.672 1.00 31.96 176 LEU A N 1
ATOM 1413 C CA . LEU A 1 176 ? 26.391 -41.930 -43.575 1.00 33.08 176 LEU A CA 1
ATOM 1414 C C . LEU A 1 176 ? 27.392 -41.411 -44.600 1.00 36.36 176 LEU A C 1
ATOM 1415 O O . LEU A 1 176 ? 27.033 -41.098 -45.743 1.00 35.92 176 LEU A O 1
ATOM 1420 N N . THR A 1 177 ? 28.659 -41.337 -44.184 1.00 36.11 177 THR A N 1
ATOM 1421 C CA . THR A 1 177 ? 29.776 -40.994 -45.058 1.00 37.11 177 THR A CA 1
ATOM 1422 C C . THR A 1 177 ? 30.918 -41.979 -44.838 1.00 38.01 177 THR A C 1
ATOM 1423 O O . THR A 1 177 ? 31.120 -42.484 -43.727 1.00 35.72 177 THR A O 1
ATOM 1427 N N . ASP A 1 178 ? 31.682 -42.238 -45.901 1.00 37.76 178 ASP A N 1
ATOM 1428 C CA . ASP A 1 178 ? 32.801 -43.166 -45.783 1.00 37.83 178 ASP A CA 1
ATOM 1429 C C . ASP A 1 178 ? 34.059 -42.505 -45.246 1.00 40.12 178 ASP A C 1
ATOM 1430 O O . ASP A 1 178 ? 35.078 -43.191 -45.096 1.00 40.71 178 ASP A O 1
ATOM 1435 N N . LYS A 1 179 ? 34.007 -41.204 -44.944 1.00 34.33 179 LYS A N 1
ATOM 1436 C CA . LYS A 1 179 ? 35.177 -40.459 -44.481 1.00 36.38 179 LYS A CA 1
ATOM 1437 C C . LYS A 1 179 ? 35.383 -40.693 -42.983 1.00 37.87 179 LYS A C 1
ATOM 1438 O O . LYS A 1 179 ? 35.317 -39.786 -42.156 1.00 38.94 179 LYS A O 1
ATOM 1444 N N . ILE A 1 180 ? 35.648 -41.960 -42.643 1.00 36.86 180 ILE A N 1
ATOM 1445 C CA . ILE A 1 180 ? 35.665 -42.380 -41.243 1.00 35.76 180 ILE A CA 1
ATOM 1446 C C . ILE A 1 180 ? 36.905 -41.946 -40.481 1.00 39.46 180 ILE A C 1
ATOM 1447 O O . ILE A 1 180 ? 36.956 -42.126 -39.260 1.00 42.15 180 ILE A O 1
ATOM 1452 N N . ASN A 1 181 ? 37.915 -41.400 -41.156 1.00 35.72 181 ASN A N 1
ATOM 1453 C CA . ASN A 1 181 ? 39.105 -40.900 -40.475 1.00 43.20 181 ASN A CA 1
ATOM 1454 C C . ASN A 1 181 ? 39.261 -39.400 -40.669 1.00 42.05 181 ASN A C 1
ATOM 1455 O O . ASN A 1 181 ? 40.322 -38.840 -40.370 1.00 42.31 181 ASN A O 1
ATOM 1460 N N . ASP A 1 182 ? 38.210 -38.747 -41.155 1.00 38.16 182 ASP A N 1
ATOM 1461 C CA . ASP A 1 182 ? 38.206 -37.310 -41.382 1.00 40.62 182 ASP A CA 1
ATOM 1462 C C . ASP A 1 182 ? 37.909 -36.625 -40.055 1.00 39.30 182 ASP A C 1
ATOM 1463 O O . ASP A 1 182 ? 36.802 -36.749 -39.514 1.00 38.84 182 ASP A O 1
ATOM 1468 N N . ARG A 1 183 ? 38.898 -35.900 -39.529 1.00 37.87 183 ARG A N 1
ATOM 1469 C CA . ARG A 1 183 ? 38.758 -35.270 -38.217 1.00 36.84 183 ARG A CA 1
ATOM 1470 C C . ARG A 1 183 ? 37.635 -34.236 -38.204 1.00 35.36 183 ARG A C 1
ATOM 1471 O O . ARG A 1 183 ? 36.908 -34.102 -37.209 1.00 34.00 183 ARG A O 1
ATOM 1479 N N . GLU A 1 184 ? 37.465 -33.497 -39.303 1.00 36.42 184 GLU A N 1
ATOM 1480 C CA . GLU A 1 184 ? 36.479 -32.421 -39.295 1.00 36.60 184 GLU A CA 1
ATOM 1481 C C . GLU A 1 184 ? 35.057 -32.962 -39.193 1.00 34.95 184 GLU A C 1
ATOM 1482 O O . GLU A 1 184 ? 34.209 -32.355 -38.528 1.00 33.90 184 GLU A O 1
ATOM 1488 N N . ILE A 1 185 ? 34.784 -34.099 -39.839 1.00 32.05 185 ILE A N 1
ATOM 1489 C CA . ILE A 1 185 ? 33.473 -34.738 -39.729 1.00 35.25 185 ILE A CA 1
ATOM 1490 C C . ILE A 1 185 ? 33.156 -35.063 -38.270 1.00 35.11 185 ILE A C 1
ATOM 1491 O O . ILE A 1 185 ? 32.055 -34.778 -37.778 1.00 34.07 185 ILE A O 1
ATOM 1496 N N . PHE A 1 186 ? 34.123 -35.642 -37.543 1.00 30.39 186 PHE A N 1
ATOM 1497 C CA . PHE A 1 186 ? 33.924 -35.860 -36.109 1.00 33.00 186 PHE A CA 1
ATOM 1498 C C . PHE A 1 186 ? 33.633 -34.551 -35.381 1.00 31.58 186 PHE A C 1
ATOM 1499 O O . PHE A 1 186 ? 32.686 -34.466 -34.586 1.00 31.95 186 PHE A O 1
ATOM 1507 N N . MET A 1 187 ? 34.450 -33.521 -35.620 1.00 30.74 187 MET A N 1
ATOM 1508 C CA . MET A 1 187 ? 34.316 -32.294 -34.841 1.00 31.26 187 MET A CA 1
ATOM 1509 C C . MET A 1 187 ? 33.035 -31.559 -35.191 1.00 30.56 187 MET A C 1
ATOM 1510 O O . MET A 1 187 ? 32.351 -31.035 -34.301 1.00 30.15 187 MET A O 1
ATOM 1515 N N . LYS A 1 188 ? 32.700 -31.493 -36.482 1.00 29.11 188 LYS A N 1
ATOM 1516 C CA . LYS A 1 188 ? 31.448 -30.857 -36.863 1.00 30.53 188 LYS A CA 1
ATOM 1517 C C . LYS A 1 188 ? 30.273 -31.589 -36.239 1.00 27.44 188 LYS A C 1
ATOM 1518 O O . LYS A 1 188 ? 29.274 -30.965 -35.866 1.00 30.05 188 LYS A O 1
ATOM 1524 N N . GLY A 1 189 ? 30.389 -32.913 -36.126 1.00 28.36 189 GLY A N 1
ATOM 1525 C CA . GLY A 1 189 ? 29.334 -33.712 -35.529 1.00 26.48 189 GLY A CA 1
ATOM 1526 C C . GLY A 1 189 ? 29.167 -33.506 -34.036 1.00 28.35 189 GLY A C 1
ATOM 1527 O O . GLY A 1 189 ? 28.049 -33.607 -33.528 1.00 27.36 189 GLY A O 1
ATOM 1528 N N . ILE A 1 190 ? 30.262 -33.221 -33.310 1.00 28.62 190 ILE A N 1
ATOM 1529 C CA . ILE A 1 190 ? 30.145 -32.895 -31.884 1.00 25.97 190 ILE A CA 1
ATOM 1530 C C . ILE A 1 190 ? 29.323 -31.624 -31.687 1.00 26.96 190 ILE A C 1
ATOM 1531 O O . ILE A 1 190 ? 28.454 -31.565 -30.807 1.00 27.14 190 ILE A O 1
ATOM 1536 N N . ASP A 1 191 ? 29.600 -30.575 -32.472 1.00 29.63 191 ASP A N 1
ATOM 1537 C CA . ASP A 1 191 ? 28.842 -29.335 -32.307 1.00 26.46 191 ASP A CA 1
ATOM 1538 C C . ASP A 1 191 ? 27.369 -29.551 -32.635 1.00 24.20 191 ASP A C 1
ATOM 1539 O O . ASP A 1 191 ? 26.492 -29.041 -31.939 1.00 24.67 191 ASP A O 1
ATOM 1544 N N . ILE A 1 192 ? 27.081 -30.291 -33.701 1.00 25.91 192 ILE A N 1
ATOM 1545 C CA . ILE A 1 192 ? 25.686 -30.564 -34.045 1.00 27.35 192 ILE A CA 1
ATOM 1546 C C . ILE A 1 192 ? 25.041 -31.410 -32.957 1.00 23.84 192 ILE A C 1
ATOM 1547 O O . ILE A 1 192 ? 23.919 -31.135 -32.514 1.00 25.85 192 ILE A O 1
ATOM 1552 N N . SER A 1 193 ? 25.755 -32.431 -32.487 1.00 24.81 193 SER A N 1
ATOM 1553 C CA . SER A 1 193 ? 25.202 -33.305 -31.464 1.00 22.92 193 SER A CA 1
ATOM 1554 C C . SER A 1 193 ? 24.858 -32.525 -30.203 1.00 24.57 193 SER A C 1
ATOM 1555 O O . SER A 1 193 ? 23.806 -32.754 -29.595 1.00 27.14 193 SER A O 1
ATOM 1558 N N . TYR A 1 194 ? 25.728 -31.594 -29.788 1.00 24.21 194 TYR A N 1
ATOM 1559 C CA . TYR A 1 194 ? 25.405 -30.795 -28.607 1.00 21.25 194 TYR A CA 1
ATOM 1560 C C . TYR A 1 194 ? 24.250 -29.856 -28.907 1.00 25.09 194 TYR A C 1
ATOM 1561 O O . TYR A 1 194 ? 23.434 -29.551 -28.023 1.00 25.68 194 TYR A O 1
ATOM 1570 N N . TYR A 1 195 ? 24.210 -29.347 -30.138 1.00 21.91 195 TYR A N 1
ATOM 1571 C CA . TYR A 1 195 ? 23.111 -28.483 -30.570 1.00 27.14 195 TYR A CA 1
ATOM 1572 C C . TYR A 1 195 ? 21.759 -29.178 -30.396 1.00 23.55 195 TYR A C 1
ATOM 1573 O O . TYR A 1 195 ? 20.813 -28.572 -29.879 1.00 24.33 195 TYR A O 1
ATOM 1582 N N . TYR A 1 196 ? 21.664 -30.459 -30.795 1.00 23.12 196 TYR A N 1
ATOM 1583 C CA . TYR A 1 196 ? 20.449 -31.249 -30.548 1.00 21.92 196 TYR A CA 1
ATOM 1584 C C . TYR A 1 196 ? 19.972 -31.133 -29.107 1.00 26.76 196 TYR A C 1
ATOM 1585 O O . TYR A 1 196 ? 18.765 -31.162 -28.842 1.00 22.39 196 TYR A O 1
ATOM 1594 N N . GLU A 1 197 ? 20.901 -31.056 -28.158 1.00 23.13 197 GLU A N 1
ATOM 1595 C CA . GLU A 1 197 ? 20.557 -31.089 -26.743 1.00 24.36 197 GLU A CA 1
ATOM 1596 C C . GLU A 1 197 ? 20.434 -29.700 -26.134 1.00 26.85 197 GLU A C 1
ATOM 1597 O O . GLU A 1 197 ? 20.254 -29.585 -24.910 1.00 25.32 197 GLU A O 1
ATOM 1603 N N . GLY A 1 198 ? 20.540 -28.648 -26.948 1.00 25.60 198 GLY A N 1
ATOM 1604 C CA . GLY A 1 198 ? 20.380 -27.290 -26.452 1.00 24.83 198 GLY A CA 1
ATOM 1605 C C . GLY A 1 198 ? 21.647 -26.634 -25.935 1.00 27.96 198 GLY A C 1
ATOM 1606 O O . GLY A 1 198 ? 21.573 -25.801 -25.022 1.00 28.54 198 GLY A O 1
ATOM 1607 N N . TYR A 1 199 ? 22.813 -27.009 -26.462 1.00 25.94 199 TYR A N 1
ATOM 1608 C CA . TYR A 1 199 ? 24.087 -26.354 -26.158 1.00 28.79 199 TYR A CA 1
ATOM 1609 C C . TYR A 1 199 ? 24.594 -25.735 -27.455 1.00 23.96 199 TYR A C 1
ATOM 1610 O O . TYR A 1 199 ? 24.888 -26.457 -28.417 1.00 27.27 199 TYR A O 1
ATOM 1619 N N . THR A 1 200 ? 24.661 -24.398 -27.517 1.00 26.45 200 THR A N 1
ATOM 1620 C CA . THR A 1 200 ? 25.034 -23.757 -28.779 1.00 27.69 200 THR A CA 1
ATOM 1621 C C . THR A 1 200 ? 26.088 -22.666 -28.612 1.00 30.87 200 THR A C 1
ATOM 1622 O O . THR A 1 200 ? 26.264 -21.848 -29.522 1.00 29.62 200 THR A O 1
ATOM 1626 N N . GLU A 1 201 ? 26.802 -22.635 -27.485 1.00 27.99 201 GLU A N 1
ATOM 1627 C CA . GLU A 1 201 ? 27.654 -21.485 -27.198 1.00 31.80 201 GLU A CA 1
ATOM 1628 C C . GLU A 1 201 ? 28.986 -21.555 -27.940 1.00 33.44 201 GLU A C 1
ATOM 1629 O O . GLU A 1 201 ? 29.440 -20.543 -28.497 1.00 35.88 201 GLU A O 1
ATOM 1635 N N . TYR A 1 202 ? 29.612 -22.731 -27.991 1.00 32.25 202 TYR A N 1
ATOM 1636 C CA . TYR A 1 202 ? 30.994 -22.855 -28.434 1.00 32.38 202 TYR A CA 1
ATOM 1637 C C . TYR A 1 202 ? 31.110 -23.699 -29.694 1.00 35.51 202 TYR A C 1
ATOM 1638 O O . TYR A 1 202 ? 30.183 -24.416 -30.087 1.00 33.14 202 TYR A O 1
ATOM 1647 N N . ASN A 1 203 ? 32.266 -23.578 -30.344 1.00 33.72 203 ASN A N 1
ATOM 1648 C CA . ASN A 1 203 ? 32.699 -24.508 -31.373 1.00 35.37 203 ASN A CA 1
ATOM 1649 C C . ASN A 1 203 ? 33.840 -25.338 -30.806 1.00 35.43 203 ASN A C 1
ATOM 1650 O O . ASN A 1 203 ? 34.816 -24.781 -30.292 1.00 39.56 203 ASN A O 1
ATOM 1655 N N . V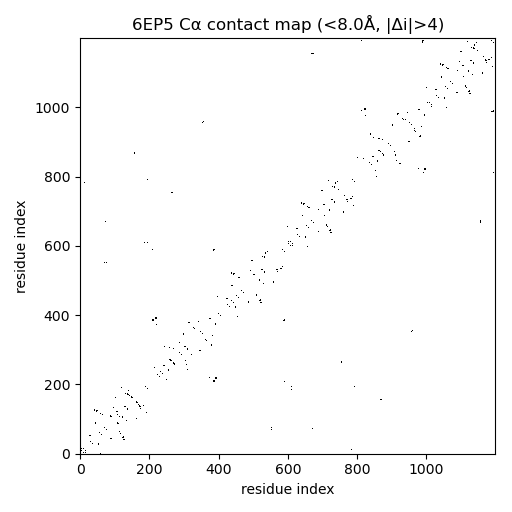AL A 1 204 ? 33.709 -26.665 -30.896 1.00 33.61 204 VAL A N 1
ATOM 1656 C CA . VAL A 1 204 ? 34.679 -27.561 -30.272 1.00 39.00 204 VAL A CA 1
ATOM 1657 C C . VAL A 1 204 ? 36.092 -27.264 -30.760 1.00 44.21 204 VAL A C 1
ATOM 1658 O O . VAL A 1 204 ? 37.054 -27.338 -29.982 1.00 41.07 204 VAL A O 1
ATOM 1662 N N . ASP A 1 205 ? 36.232 -26.872 -32.033 1.00 42.54 205 ASP A N 1
ATOM 1663 C CA . ASP A 1 205 ? 37.548 -26.699 -32.644 1.00 46.76 205 ASP A CA 1
ATOM 1664 C C . ASP A 1 205 ? 38.292 -25.475 -32.117 1.00 47.13 205 ASP A C 1
ATOM 1665 O O . ASP A 1 205 ? 39.526 -25.455 -32.148 1.00 49.17 205 ASP A O 1
ATOM 1670 N N . GLU A 1 206 ? 37.576 -24.448 -31.647 1.00 45.73 206 GLU A N 1
ATOM 1671 C CA . GLU A 1 206 ? 38.207 -23.277 -31.045 1.00 46.82 206 GLU A CA 1
ATOM 1672 C C . GLU A 1 206 ? 38.584 -23.480 -29.583 1.00 48.35 206 GLU A C 1
ATOM 1673 O O . GLU A 1 206 ? 39.191 -22.582 -28.986 1.00 49.46 206 GLU A O 1
ATOM 1679 N N . LEU A 1 207 ? 38.214 -24.599 -28.975 1.00 45.93 207 LEU A N 1
ATOM 1680 C CA . LEU A 1 207 ? 38.563 -24.815 -27.580 1.00 45.67 207 LEU A CA 1
ATOM 1681 C C . LEU A 1 207 ? 39.915 -25.520 -27.496 1.00 48.19 207 LEU A C 1
ATOM 1682 O O . LEU A 1 207 ? 40.335 -25.942 -26.417 1.00 50.40 207 LEU A O 1
ATOM 1687 N N . ILE B 1 16 ? -13.893 -26.454 5.309 1.00 70.39 16 ILE B N 1
ATOM 1688 C CA . ILE B 1 16 ? -14.922 -27.417 4.937 1.00 65.35 16 ILE B CA 1
ATOM 1689 C C . ILE B 1 16 ? -14.252 -28.722 4.499 1.00 59.20 16 ILE B C 1
ATOM 1690 O O . ILE B 1 16 ? -13.128 -28.728 3.987 1.00 57.97 16 ILE B O 1
ATOM 1695 N N . ASN B 1 17 ? -14.969 -29.822 4.718 1.00 55.46 17 ASN B N 1
ATOM 1696 C CA . ASN B 1 17 ? -14.482 -31.177 4.512 1.00 49.33 17 ASN B CA 1
ATOM 1697 C C . ASN B 1 17 ? -14.983 -31.696 3.160 1.00 46.83 17 ASN B C 1
ATOM 1698 O O . ASN B 1 17 ? -16.168 -31.549 2.835 1.00 45.81 17 ASN B O 1
ATOM 1703 N N . GLN B 1 18 ? -14.070 -32.259 2.348 1.00 44.71 18 GLN B N 1
ATOM 1704 C CA . GLN B 1 18 ? -14.474 -32.766 1.032 1.00 39.45 18 GLN B CA 1
ATOM 1705 C C . GLN B 1 18 ? -15.567 -33.817 1.160 1.00 35.36 18 GLN B C 1
ATOM 1706 O O . GLN B 1 18 ? -16.508 -33.848 0.358 1.00 36.82 18 GLN B O 1
ATOM 1712 N N . LEU B 1 19 ? -15.422 -34.720 2.135 1.00 35.27 19 LEU B N 1
ATOM 1713 C CA . LEU B 1 19 ? -16.371 -35.813 2.301 1.00 36.82 19 LEU B CA 1
ATOM 1714 C C . LEU B 1 19 ? -17.761 -35.291 2.637 1.00 39.15 19 LEU B C 1
ATOM 1715 O O . LEU B 1 19 ? -18.765 -35.811 2.134 1.00 35.93 19 LEU B O 1
ATOM 1720 N N . GLU B 1 20 ? -17.837 -34.247 3.467 1.00 38.22 20 GLU B N 1
ATOM 1721 C CA . GLU B 1 20 ? -19.134 -33.707 3.851 1.00 41.57 20 GLU B CA 1
ATOM 1722 C C . GLU B 1 20 ? -19.845 -33.091 2.661 1.00 39.42 20 GLU B C 1
ATOM 1723 O O . GLU B 1 20 ? -21.050 -33.308 2.468 1.00 36.02 20 GLU B O 1
ATOM 1729 N N . LEU B 1 21 ? -19.109 -32.336 1.844 1.00 39.53 21 LEU B N 1
ATOM 1730 C CA . LEU B 1 21 ? -19.688 -31.814 0.615 1.00 38.38 21 LEU B CA 1
ATOM 1731 C C . LEU B 1 21 ? -20.205 -32.948 -0.266 1.00 40.69 21 LEU B C 1
ATOM 1732 O O . LEU B 1 21 ? -21.300 -32.854 -0.830 1.00 38.90 21 LEU B O 1
ATOM 1737 N N . ASN B 1 22 ? -19.438 -34.043 -0.371 1.00 39.92 22 ASN B N 1
ATOM 1738 C CA . ASN B 1 22 ? -19.841 -35.181 -1.200 1.00 37.51 22 ASN B CA 1
ATOM 1739 C C . ASN B 1 22 ? -21.140 -35.805 -0.695 1.00 33.87 22 ASN B C 1
ATOM 1740 O O . ASN B 1 22 ? -22.042 -36.109 -1.488 1.00 32.13 22 ASN B O 1
ATOM 1745 N N . ARG B 1 23 ? -21.251 -35.994 0.627 1.00 35.23 23 ARG B N 1
ATOM 1746 C CA . ARG B 1 23 ? -22.447 -36.594 1.227 1.00 36.84 23 ARG B CA 1
ATOM 1747 C C . ARG B 1 23 ? -23.682 -35.710 1.053 1.00 35.64 23 ARG B C 1
ATOM 1748 O O . ARG B 1 23 ? -24.761 -36.205 0.715 1.00 34.33 23 ARG B O 1
ATOM 1756 N N . VAL B 1 24 ? -23.543 -34.403 1.272 1.00 38.10 24 VAL B N 1
ATOM 1757 C CA . VAL B 1 24 ? -24.667 -33.494 1.072 1.00 35.42 24 VAL B CA 1
ATOM 1758 C C . VAL B 1 24 ? -25.152 -33.568 -0.370 1.00 36.10 24 VAL B C 1
ATOM 1759 O O . VAL B 1 24 ? -26.354 -33.723 -0.629 1.00 37.48 24 VAL B O 1
ATOM 1763 N N . GLU B 1 25 ? -24.210 -33.488 -1.329 1.00 37.38 25 GLU B N 1
ATOM 1764 C CA . GLU B 1 25 ? -24.556 -33.523 -2.750 1.00 35.99 25 GLU B CA 1
ATOM 1765 C C . GLU B 1 25 ? -25.288 -34.801 -3.113 1.00 31.82 25 GLU B C 1
ATOM 1766 O O . GLU B 1 25 ? -26.260 -34.765 -3.878 1.00 34.40 25 GLU B O 1
ATOM 1772 N N . GLU B 1 26 ? -24.821 -35.944 -2.601 1.00 27.08 26 GLU B N 1
ATOM 1773 C CA . GLU B 1 26 ? -25.541 -37.199 -2.815 1.00 29.81 26 GLU B CA 1
ATOM 1774 C C . GLU B 1 26 ? -26.970 -37.107 -2.287 1.00 34.27 26 GLU B C 1
ATOM 1775 O O . GLU B 1 26 ? -27.935 -37.364 -3.020 1.00 35.87 26 GLU B O 1
ATOM 1781 N N . ARG B 1 27 ? -27.124 -36.733 -1.012 1.00 34.55 27 ARG B N 1
ATOM 1782 C CA . ARG B 1 27 ? -28.450 -36.716 -0.389 1.00 36.30 27 ARG B CA 1
ATOM 1783 C C . ARG B 1 27 ? -29.398 -35.775 -1.120 1.00 33.10 27 ARG B C 1
ATOM 1784 O O . ARG B 1 27 ? -30.530 -36.148 -1.451 1.00 36.83 27 ARG B O 1
ATOM 1792 N N . VAL B 1 28 ? -28.952 -34.546 -1.386 1.00 37.84 28 VAL B N 1
ATOM 1793 C CA . VAL B 1 28 ? -29.826 -33.566 -2.027 1.00 34.34 28 VAL B CA 1
ATOM 1794 C C . VAL B 1 28 ? -30.150 -33.974 -3.465 1.00 41.33 28 VAL B C 1
ATOM 1795 O O . VAL B 1 28 ? -31.305 -33.866 -3.903 1.00 41.83 28 VAL B O 1
ATOM 1799 N N . SER B 1 29 ? -29.158 -34.470 -4.226 1.00 40.57 29 SER B N 1
ATOM 1800 C CA . SER B 1 29 ? -29.469 -34.772 -5.623 1.00 34.92 29 SER B CA 1
ATOM 1801 C C . SER B 1 29 ? -30.214 -36.094 -5.761 1.00 34.12 29 SER B C 1
ATOM 1802 O O . SER B 1 29 ? -31.066 -36.214 -6.645 1.00 38.75 29 SER B O 1
ATOM 1805 N N . LYS B 1 30 ? -29.949 -37.077 -4.892 1.00 34.41 30 LYS B N 1
ATOM 1806 C CA . LYS B 1 30 ? -30.731 -38.318 -4.916 1.00 39.18 30 LYS B CA 1
ATOM 1807 C C . LYS B 1 30 ? -32.203 -38.065 -4.578 1.00 42.15 30 LYS B C 1
ATOM 1808 O O . LYS B 1 30 ? -33.098 -38.677 -5.175 1.00 39.96 30 LYS B O 1
ATOM 1814 N N . GLU B 1 31 ? -32.474 -37.190 -3.605 1.00 37.77 31 GLU B N 1
ATOM 1815 C CA . GLU B 1 31 ? -33.847 -36.745 -3.365 1.00 40.71 31 GLU B CA 1
ATOM 1816 C C . GLU B 1 31 ? -34.485 -36.220 -4.648 1.00 41.61 31 GLU B C 1
ATOM 1817 O O . GLU B 1 31 ? -35.645 -36.533 -4.948 1.00 38.12 31 GLU B O 1
ATOM 1823 N N . ASN B 1 32 ? -33.731 -35.430 -5.424 1.00 38.93 32 ASN B N 1
ATOM 1824 C CA . ASN B 1 32 ? -34.248 -34.896 -6.678 1.00 39.63 32 ASN B CA 1
ATOM 1825 C C . ASN B 1 32 ? -34.551 -36.010 -7.670 1.00 38.06 32 ASN B C 1
ATOM 1826 O O . ASN B 1 32 ? -35.561 -35.959 -8.381 1.00 43.51 32 ASN B O 1
ATOM 1831 N N . ALA B 1 33 ? -33.690 -37.030 -7.726 1.00 33.73 33 ALA B N 1
ATOM 1832 C CA . ALA B 1 33 ? -33.928 -38.164 -8.610 1.00 41.90 33 ALA B CA 1
ATOM 1833 C C . ALA B 1 33 ? -35.217 -38.895 -8.248 1.00 39.33 33 ALA B C 1
ATOM 1834 O O . ALA B 1 33 ? -35.985 -39.288 -9.136 1.00 41.14 33 ALA B O 1
ATOM 1836 N N . LYS B 1 34 ? -35.466 -39.093 -6.949 1.00 40.58 34 LYS B N 1
ATOM 1837 C CA . LYS B 1 34 ? -36.701 -39.748 -6.519 1.00 41.72 34 LYS B CA 1
ATOM 1838 C C . LYS B 1 34 ? -37.924 -38.942 -6.947 1.00 40.79 34 LYS B C 1
ATOM 1839 O O . LYS B 1 34 ? -38.889 -39.491 -7.492 1.00 43.14 34 LYS B O 1
ATOM 1845 N N . ARG B 1 35 ? -37.890 -37.627 -6.728 1.00 41.89 35 ARG B N 1
ATOM 1846 C CA . ARG B 1 35 ? -39.002 -36.777 -7.144 1.00 43.71 35 ARG B CA 1
ATOM 1847 C C . ARG B 1 35 ? -39.185 -36.799 -8.661 1.00 44.31 35 ARG B C 1
ATOM 1848 O O . ARG B 1 35 ? -40.318 -36.875 -9.157 1.00 41.85 35 ARG B O 1
ATOM 1856 N N . LEU B 1 36 ? -38.082 -36.736 -9.416 1.00 39.27 36 LEU B N 1
ATOM 1857 C CA . LEU B 1 36 ? -38.175 -36.812 -10.872 1.00 40.90 36 LEU B CA 1
ATOM 1858 C C . LEU B 1 36 ? -38.999 -38.015 -11.315 1.00 38.69 36 LEU B C 1
ATOM 1859 O O . LEU B 1 36 ? -39.832 -37.915 -12.226 1.00 41.12 36 LEU B O 1
ATOM 1864 N N . TYR B 1 37 ? -38.787 -39.164 -10.674 1.00 38.99 37 TYR B N 1
ATOM 1865 C CA . TYR B 1 37 ? -39.500 -40.376 -11.060 1.00 35.02 37 TYR B CA 1
ATOM 1866 C C . TYR B 1 37 ? -40.903 -40.409 -10.458 1.00 42.42 37 TYR B C 1
ATOM 1867 O O . TYR B 1 37 ? -41.882 -40.706 -11.158 1.00 38.55 37 TYR B O 1
ATOM 1876 N N . ASP B 1 38 ? -41.014 -40.106 -9.155 1.00 40.50 38 ASP B N 1
ATOM 1877 C CA . ASP B 1 38 ? -42.293 -40.253 -8.458 1.00 42.28 38 ASP B CA 1
ATOM 1878 C C . ASP B 1 38 ? -43.315 -39.223 -8.923 1.00 43.16 38 ASP B C 1
ATOM 1879 O O . ASP B 1 38 ? -44.507 -39.533 -9.020 1.00 45.11 38 ASP B O 1
ATOM 1884 N N . SER B 1 39 ? -42.867 -38.001 -9.227 1.00 40.97 39 SER B N 1
ATOM 1885 C CA . SER B 1 39 ? -43.764 -36.961 -9.706 1.00 42.80 39 SER B CA 1
ATOM 1886 C C . SER B 1 39 ? -44.305 -37.242 -11.099 1.00 45.96 39 SER B C 1
ATOM 1887 O O . SER B 1 39 ? -45.249 -36.566 -11.526 1.00 48.93 39 SER B O 1
ATOM 1890 N N . GLY B 1 40 ? -43.732 -38.206 -11.821 1.00 45.75 40 GLY B N 1
ATOM 1891 C CA . GLY B 1 40 ? -44.064 -38.402 -13.214 1.00 42.70 40 GLY B CA 1
ATOM 1892 C C . GLY B 1 40 ? -43.396 -37.435 -14.167 1.00 41.01 40 GLY B C 1
ATOM 1893 O O . GLY B 1 40 ? -43.637 -37.525 -15.377 1.00 39.29 40 GLY B O 1
ATOM 1894 N N . ASP B 1 41 ? -42.565 -36.515 -13.665 1.00 39.38 41 ASP B N 1
ATOM 1895 C CA . ASP B 1 41 ? -41.901 -35.552 -14.538 1.00 43.41 41 ASP B CA 1
ATOM 1896 C C . ASP B 1 41 ? -40.977 -36.233 -15.546 1.00 40.85 41 ASP B C 1
ATOM 1897 O O . ASP B 1 41 ? -40.830 -35.748 -16.677 1.00 41.01 41 ASP B O 1
ATOM 1902 N N . ILE B 1 42 ? -40.360 -37.358 -15.161 1.00 40.70 42 ILE B N 1
ATOM 1903 C CA . ILE B 1 42 ? -39.406 -38.038 -16.036 1.00 39.91 42 ILE B CA 1
ATOM 1904 C C . ILE B 1 42 ? -40.092 -38.537 -17.300 1.00 39.77 42 ILE B C 1
ATOM 1905 O O . ILE B 1 42 ? -39.462 -38.653 -18.353 1.00 39.00 42 ILE B O 1
ATOM 1910 N N . ASP B 1 43 ? -41.391 -38.810 -17.228 1.00 39.46 43 ASP B N 1
ATOM 1911 C CA . ASP B 1 43 ? -42.137 -39.298 -18.373 1.00 42.08 43 ASP B CA 1
ATOM 1912 C C . ASP B 1 43 ? -42.491 -38.200 -19.371 1.00 35.61 43 ASP B C 1
ATOM 1913 O O . ASP B 1 43 ? -42.946 -38.515 -20.475 1.00 39.87 43 ASP B O 1
ATOM 1918 N N . ARG B 1 44 ? -42.285 -36.933 -19.021 1.00 36.81 44 ARG B N 1
ATOM 1919 C CA . ARG B 1 44 ? -42.725 -35.822 -19.848 1.00 37.96 44 ARG B CA 1
ATOM 1920 C C . ARG B 1 44 ? -41.598 -35.125 -20.595 1.00 42.58 44 ARG B C 1
ATOM 1921 O O . ARG B 1 44 ? -41.859 -34.161 -21.327 1.00 37.36 44 ARG B O 1
ATOM 1929 N N . ILE B 1 45 ? -40.354 -35.593 -20.458 1.00 39.88 45 ILE B N 1
ATOM 1930 C CA . ILE B 1 45 ? -39.229 -34.883 -21.052 1.00 38.58 45 ILE B CA 1
ATOM 1931 C C . ILE B 1 45 ? -38.916 -35.457 -22.432 1.00 32.65 45 ILE B C 1
ATOM 1932 O O . ILE B 1 45 ? -39.135 -36.640 -22.715 1.00 34.34 45 ILE B O 1
ATOM 1937 N N . GLU B 1 46 ? -38.432 -34.581 -23.309 1.00 32.58 46 GLU B N 1
ATOM 1938 C CA . GLU B 1 46 ? -37.922 -34.962 -24.616 1.00 34.11 46 GLU B CA 1
ATOM 1939 C C . GLU B 1 46 ? -36.869 -36.053 -24.481 1.00 32.84 46 GLU B C 1
ATOM 1940 O O . GLU B 1 46 ? -35.951 -35.945 -23.667 1.00 37.14 46 GLU B O 1
ATOM 1946 N N . VAL B 1 47 ? -37.004 -37.109 -25.277 1.00 29.99 47 VAL B N 1
ATOM 1947 C CA . VAL B 1 47 ? -36.141 -38.283 -25.192 1.00 31.07 47 VAL B CA 1
ATOM 1948 C C . VAL B 1 47 ? -35.071 -38.193 -26.267 1.00 33.61 47 VAL B C 1
ATOM 1949 O O . VAL B 1 47 ? -35.386 -38.016 -27.452 1.00 32.27 47 VAL B O 1
ATOM 1953 N N . GLY B 1 48 ? -33.805 -38.326 -25.863 1.00 32.23 48 GLY B N 1
ATOM 1954 C CA . GLY B 1 48 ? -32.733 -38.455 -26.833 1.00 31.78 48 GLY B CA 1
ATOM 1955 C C . GLY B 1 48 ? -32.178 -37.159 -27.381 1.00 31.94 48 GLY B C 1
ATOM 1956 O O . GLY B 1 48 ? -31.503 -37.179 -28.412 1.00 33.23 48 GLY B O 1
ATOM 1957 N N . THR B 1 49 ? -32.426 -36.030 -26.720 1.00 30.93 49 THR B N 1
ATOM 1958 C CA . THR B 1 49 ? -31.920 -34.738 -27.160 1.00 33.37 49 THR B CA 1
ATOM 1959 C C . THR B 1 49 ? -31.173 -34.072 -26.021 1.00 28.01 49 THR B C 1
ATOM 1960 O O . THR B 1 49 ? -31.357 -34.407 -24.846 1.00 29.11 49 THR B O 1
ATOM 1964 N N . PHE B 1 50 ? -30.348 -33.089 -26.374 1.00 26.63 50 PHE B N 1
ATOM 1965 C CA . PHE B 1 50 ? -29.675 -32.339 -25.327 1.00 31.24 50 PHE B CA 1
ATOM 1966 C C . PHE B 1 50 ? -30.670 -31.598 -24.449 1.00 32.20 50 PHE B C 1
ATOM 1967 O O . PHE B 1 50 ? -30.443 -31.451 -23.243 1.00 32.93 50 PHE B O 1
ATOM 1975 N N . LYS B 1 51 ? -31.762 -31.102 -25.036 1.00 31.20 51 LYS B N 1
ATOM 1976 C CA . LYS B 1 51 ? -32.776 -30.426 -24.230 1.00 33.13 51 LYS B CA 1
ATOM 1977 C C . LYS B 1 51 ? -33.295 -31.341 -23.128 1.00 30.95 51 LYS B C 1
ATOM 1978 O O . LYS B 1 51 ? -33.389 -30.934 -21.963 1.00 33.63 51 LYS B O 1
ATOM 1984 N N . GLY B 1 52 ? -33.581 -32.597 -23.469 1.00 32.12 52 GLY B N 1
ATOM 1985 C CA . GLY B 1 52 ? -33.993 -33.555 -22.452 1.00 31.79 52 GLY B CA 1
ATOM 1986 C C . GLY B 1 52 ? -32.912 -33.827 -21.422 1.00 31.74 52 GLY B C 1
ATOM 1987 O O . GLY B 1 52 ? -33.189 -33.901 -20.221 1.00 32.03 52 GLY B O 1
ATOM 1988 N N . LEU B 1 53 ? -31.661 -33.968 -21.873 1.00 29.65 53 LEU B N 1
ATOM 1989 C CA . LEU B 1 53 ? -30.567 -34.213 -20.934 1.00 29.67 53 LEU B CA 1
ATOM 1990 C C . LEU B 1 53 ? -30.345 -33.014 -20.016 1.00 29.92 53 LEU B C 1
ATOM 1991 O O . LEU B 1 53 ? -30.066 -33.176 -18.821 1.00 27.91 53 LEU B O 1
ATOM 1996 N N . SER B 1 54 ? -30.459 -31.801 -20.571 1.00 31.29 54 SER B N 1
ATOM 1997 C CA . SER B 1 54 ? -30.316 -30.577 -19.787 1.00 31.66 54 SER B CA 1
ATOM 1998 C C . SER B 1 54 ? -31.383 -30.482 -18.699 1.00 34.00 54 SER B C 1
ATOM 1999 O O . SER B 1 54 ? -31.096 -30.061 -17.568 1.00 36.68 54 SER B O 1
ATOM 2002 N N . TYR B 1 55 ? -32.622 -30.866 -19.024 1.00 35.16 55 TYR B N 1
ATOM 2003 C CA . TYR B 1 55 ? -33.682 -30.881 -18.020 1.00 35.60 55 TYR B CA 1
ATOM 2004 C C . TYR B 1 55 ? -33.343 -31.842 -16.886 1.00 33.06 55 TYR B C 1
ATOM 2005 O O . TYR B 1 55 ? -33.557 -31.527 -15.709 1.00 33.65 55 TYR B O 1
ATOM 2014 N N . ILE B 1 56 ? -32.811 -33.022 -17.224 1.00 32.67 56 ILE B N 1
ATOM 2015 C CA . ILE B 1 56 ? -32.439 -34.000 -16.201 1.00 30.63 56 ILE B CA 1
ATOM 2016 C C . ILE B 1 56 ? -31.355 -33.429 -15.296 1.00 31.14 56 ILE B C 1
ATOM 2017 O O . ILE B 1 56 ? -31.445 -33.499 -14.069 1.00 31.87 56 ILE B O 1
ATOM 2022 N N . HIS B 1 57 ? -30.317 -32.845 -15.895 1.00 30.98 57 HIS B N 1
ATOM 2023 C CA . HIS B 1 57 ? -29.189 -32.351 -15.110 1.00 30.61 57 HIS B CA 1
ATOM 2024 C C . HIS B 1 57 ? -29.621 -31.215 -14.190 1.00 32.57 57 HIS B C 1
ATOM 2025 O O . HIS B 1 57 ? -29.237 -31.169 -13.014 1.00 35.28 57 HIS B O 1
ATOM 2032 N N . ASN B 1 58 ? -30.434 -30.296 -14.705 1.00 35.57 58 ASN B N 1
ATOM 2033 C CA . ASN B 1 58 ? -30.959 -29.226 -13.860 1.00 37.98 58 ASN B CA 1
ATOM 2034 C C . ASN B 1 58 ? -31.830 -29.778 -12.736 1.00 39.45 58 ASN B C 1
ATOM 2035 O O . ASN B 1 58 ? -31.739 -29.325 -11.589 1.00 40.92 58 ASN B O 1
ATOM 2040 N N . TYR B 1 59 ? -32.681 -30.756 -13.051 1.00 38.74 59 TYR B N 1
ATOM 2041 C CA . TYR B 1 59 ? -33.538 -31.361 -12.039 1.00 38.32 59 TYR B CA 1
ATOM 2042 C C . TYR B 1 59 ? -32.713 -31.968 -10.916 1.00 39.87 59 TYR B C 1
ATOM 2043 O O . TYR B 1 59 ? -33.040 -31.810 -9.735 1.00 37.86 59 TYR B O 1
ATOM 2052 N N . LEU B 1 60 ? -31.627 -32.660 -11.267 1.00 37.23 60 LEU B N 1
ATOM 2053 C CA . LEU B 1 60 ? -30.822 -33.328 -10.254 1.00 35.38 60 LEU B CA 1
ATOM 2054 C C . LEU B 1 60 ? -30.006 -32.335 -9.432 1.00 34.90 60 LEU B C 1
ATOM 2055 O O . LEU B 1 60 ? -29.879 -32.488 -8.210 1.00 38.46 60 LEU B O 1
ATOM 2060 N N . PHE B 1 61 ? -29.430 -31.321 -10.078 1.00 36.39 61 PHE B N 1
ATOM 2061 C CA . PHE B 1 61 ? -28.349 -30.545 -9.466 1.00 40.48 61 PHE B CA 1
ATOM 2062 C C . PHE B 1 61 ? -28.668 -29.062 -9.294 1.00 47.62 61 PHE B C 1
ATOM 2063 O O . PHE B 1 61 ? -27.763 -28.273 -8.990 1.00 48.11 61 PHE B O 1
ATOM 2071 N N . GLU B 1 62 ? -29.934 -28.672 -9.472 1.00 47.04 62 GLU B N 1
ATOM 2072 C CA . GLU B 1 62 ? -30.345 -27.272 -9.346 1.00 49.66 62 GLU B CA 1
ATOM 2073 C C . GLU B 1 62 ? -29.785 -26.618 -8.088 1.00 51.11 62 GLU B C 1
ATOM 2074 O O . GLU B 1 62 ? -29.316 -25.477 -8.118 1.00 51.08 62 GLU B O 1
ATOM 2080 N N . ASP B 1 63 ? -29.836 -27.323 -6.972 1.00 49.29 63 ASP B N 1
ATOM 2081 C CA . ASP B 1 63 ? -29.458 -26.746 -5.696 1.00 54.26 63 ASP B CA 1
ATOM 2082 C C . ASP B 1 63 ? -27.964 -26.823 -5.415 1.00 56.51 63 ASP B C 1
ATOM 2083 O O . ASP B 1 63 ? -27.490 -26.161 -4.484 1.00 59.20 63 ASP B O 1
ATOM 2088 N N . ILE B 1 64 ? -27.210 -27.583 -6.208 1.00 54.88 64 ILE B N 1
ATOM 2089 C CA . ILE B 1 64 ? -25.873 -28.028 -5.841 1.00 54.01 64 ILE B CA 1
ATOM 2090 C C . ILE B 1 64 ? -24.806 -27.436 -6.753 1.00 53.68 64 ILE B C 1
ATOM 2091 O O . ILE B 1 64 ? -23.787 -26.927 -6.282 1.00 53.91 64 ILE B O 1
ATOM 2096 N N . TYR B 1 65 ? -25.002 -27.533 -8.061 1.00 50.14 65 TYR B N 1
ATOM 2097 C CA . TYR B 1 65 ? -24.045 -27.014 -9.024 1.00 53.77 65 TYR B CA 1
ATOM 2098 C C . TYR B 1 65 ? -24.535 -25.668 -9.531 1.00 55.58 65 TYR B C 1
ATOM 2099 O O . TYR B 1 65 ? -25.707 -25.524 -9.900 1.00 56.17 65 TYR B O 1
ATOM 2108 N N . GLU B 1 66 ? -23.644 -24.683 -9.534 1.00 57.82 66 GLU B N 1
ATOM 2109 C CA . GLU B 1 66 ? -23.922 -23.468 -10.280 1.00 60.93 66 GLU B CA 1
ATOM 2110 C C . GLU B 1 66 ? -24.020 -23.809 -11.760 1.00 58.24 66 GLU B C 1
ATOM 2111 O O . GLU B 1 66 ? -23.272 -24.650 -12.269 1.00 60.41 66 GLU B O 1
ATOM 2117 N N . PHE B 1 67 ? -24.965 -23.174 -12.447 1.00 59.51 67 PHE B N 1
ATOM 2118 C CA . PHE B 1 67 ? -25.183 -23.400 -13.880 1.00 57.38 67 PHE B CA 1
ATOM 2119 C C . PHE B 1 67 ? -25.625 -24.832 -14.185 1.00 51.52 67 PHE B C 1
ATOM 2120 O O . PHE B 1 67 ? -25.365 -25.341 -15.277 1.00 46.72 67 PHE B O 1
ATOM 2128 N N . ALA B 1 68 ? -26.287 -25.496 -13.234 1.00 50.61 68 ALA B N 1
ATOM 2129 C CA . ALA B 1 68 ? -26.867 -26.808 -13.498 1.00 44.49 68 ALA B CA 1
ATOM 2130 C C . ALA B 1 68 ? -27.739 -26.757 -14.746 1.00 42.99 68 ALA B C 1
ATOM 2131 O O . ALA B 1 68 ? -28.526 -25.827 -14.940 1.00 44.79 68 ALA B O 1
ATOM 2133 N N . GLY B 1 69 ? -27.574 -27.750 -15.612 1.00 39.52 69 GLY B N 1
ATOM 2134 C CA . GLY B 1 69 ? -28.318 -27.789 -16.847 1.00 36.34 69 GLY B CA 1
ATOM 2135 C C . GLY B 1 69 ? -27.760 -26.935 -17.968 1.00 41.29 69 GLY B C 1
ATOM 2136 O O . GLY B 1 69 ? -28.306 -26.968 -19.080 1.00 38.55 69 GLY B O 1
ATOM 2137 N N . LYS B 1 70 ? -26.698 -26.176 -17.724 1.00 39.10 70 LYS B N 1
ATOM 2138 C CA . LYS B 1 70 ? -26.121 -25.314 -18.745 1.00 42.58 70 LYS B CA 1
ATOM 2139 C C . LYS B 1 70 ? -24.808 -25.904 -19.257 1.00 36.21 70 LYS B C 1
ATOM 2140 O O . LYS B 1 70 ? -24.072 -26.559 -18.516 1.00 39.97 70 LYS B O 1
ATOM 2146 N N . VAL B 1 71 ? -24.521 -25.667 -20.535 1.00 41.18 71 VAL B N 1
ATOM 2147 C CA . VAL B 1 71 ? -23.264 -26.138 -21.104 1.00 43.19 71 VAL B CA 1
ATOM 2148 C C . VAL B 1 71 ? -22.106 -25.413 -20.432 1.00 40.08 71 VAL B C 1
ATOM 2149 O O . VAL B 1 71 ? -22.157 -24.198 -20.198 1.00 40.79 71 VAL B O 1
ATOM 2153 N N . ARG B 1 72 ? -21.063 -26.165 -20.094 1.00 39.83 72 ARG B N 1
ATOM 2154 C CA . ARG B 1 72 ? -19.861 -25.591 -19.505 1.00 36.69 72 ARG B CA 1
ATOM 2155 C C . ARG B 1 72 ? -19.257 -24.533 -20.430 1.00 36.48 72 ARG B C 1
ATOM 2156 O O . ARG B 1 72 ? -19.545 -24.477 -21.628 1.00 39.40 72 ARG B O 1
ATOM 2164 N N . SER B 1 73 ? -18.400 -23.689 -19.857 1.00 37.30 73 SER B N 1
ATOM 2165 C CA . SER B 1 73 ? -17.619 -22.729 -20.633 1.00 40.33 73 SER B CA 1
ATOM 2166 C C . SER B 1 73 ? -16.121 -22.966 -20.520 1.00 41.61 73 SER B C 1
ATOM 2167 O O . SER B 1 73 ? -15.340 -22.206 -21.109 1.00 46.05 73 SER B O 1
ATOM 2170 N N . GLN B 1 74 ? -15.703 -23.978 -19.767 1.00 41.10 74 GLN B N 1
ATOM 2171 C CA . GLN B 1 74 ? -14.316 -24.394 -19.636 1.00 42.31 74 GLN B CA 1
ATOM 2172 C C . GLN B 1 74 ? -14.102 -25.723 -20.356 1.00 43.05 74 GLN B C 1
ATOM 2173 O O . GLN B 1 74 ? -15.029 -26.528 -20.492 1.00 41.21 74 GLN B O 1
ATOM 2179 N N . ASN B 1 75 ? -12.871 -25.960 -20.806 1.00 38.62 75 ASN B N 1
ATOM 2180 C CA . ASN B 1 75 ? -12.502 -27.278 -21.310 1.00 38.23 75 ASN B CA 1
ATOM 2181 C C . ASN B 1 75 ? -12.177 -28.209 -20.148 1.00 38.65 75 ASN B C 1
ATOM 2182 O O . ASN B 1 75 ? -11.603 -27.787 -19.143 1.00 33.89 75 ASN B O 1
ATOM 2187 N N . ILE B 1 76 ? -12.556 -29.486 -20.277 1.00 35.11 76 ILE B N 1
ATOM 2188 C CA . ILE B 1 76 ? -12.362 -30.451 -19.200 1.00 32.76 76 ILE B CA 1
ATOM 2189 C C . ILE B 1 76 ? -11.772 -31.755 -19.736 1.00 29.25 76 ILE B C 1
ATOM 2190 O O . ILE B 1 76 ? -11.872 -32.077 -20.925 1.00 30.50 76 ILE B O 1
ATOM 2195 N N . SER B 1 77 ? -11.145 -32.504 -18.828 1.00 33.33 77 SER B N 1
ATOM 2196 C CA . SER B 1 77 ? -10.551 -33.797 -19.139 1.00 32.18 77 SER B CA 1
ATOM 2197 C C . SER B 1 77 ? -10.846 -34.775 -18.010 1.00 36.11 77 SER B C 1
ATOM 2198 O O . SER B 1 77 ? -11.258 -34.376 -16.921 1.00 33.88 77 SER B O 1
ATOM 2201 N N . LYS B 1 78 ? -10.634 -36.067 -18.281 1.00 31.87 78 LYS B N 1
ATOM 2202 C CA . LYS B 1 78 ? -10.669 -37.096 -17.242 1.00 32.06 78 LYS B CA 1
ATOM 2203 C C . LYS B 1 78 ? -9.662 -38.173 -17.619 1.00 30.55 78 LYS B C 1
ATOM 2204 O O . LYS B 1 78 ? -9.627 -38.602 -18.779 1.00 28.94 78 LYS B O 1
ATOM 2210 N N . GLY B 1 79 ? -8.856 -38.607 -16.652 1.00 27.73 79 GLY B N 1
ATOM 2211 C CA . GLY B 1 79 ? -7.755 -39.486 -17.010 1.00 30.56 79 GLY B CA 1
ATOM 2212 C C . GLY B 1 79 ? -6.872 -38.793 -18.035 1.00 30.04 79 GLY B C 1
ATOM 2213 O O . GLY B 1 79 ? -6.419 -37.662 -17.824 1.00 28.71 79 GLY B O 1
ATOM 2214 N N . ASN B 1 80 ? -6.644 -39.445 -19.177 1.00 28.65 80 ASN B N 1
ATOM 2215 C CA . ASN B 1 80 ? -5.885 -38.844 -20.269 1.00 27.19 80 ASN B CA 1
ATOM 2216 C C . ASN B 1 80 ? -6.772 -38.275 -21.368 1.00 29.25 80 ASN B C 1
ATOM 2217 O O . ASN B 1 80 ? -6.252 -37.835 -22.405 1.00 31.21 80 ASN B O 1
ATOM 2222 N N . PHE B 1 81 ? -8.091 -38.277 -21.188 1.00 28.16 81 PHE B N 1
ATOM 2223 C CA . PHE B 1 81 ? -9.004 -37.935 -22.276 1.00 29.05 81 PHE B CA 1
ATOM 2224 C C . PHE B 1 81 ? -9.459 -36.483 -22.178 1.00 26.82 81 PHE B C 1
ATOM 2225 O O . PHE B 1 81 ? -9.987 -36.060 -21.148 1.00 26.02 81 PHE B O 1
ATOM 2233 N N . ARG B 1 82 ? -9.265 -35.736 -23.254 1.00 26.49 82 ARG B N 1
ATOM 2234 C CA . ARG B 1 82 ? -9.766 -34.372 -23.373 1.00 31.02 82 ARG B CA 1
ATOM 2235 C C . ARG B 1 82 ? -11.124 -34.396 -24.077 1.00 27.64 82 ARG B C 1
ATOM 2236 O O . ARG B 1 82 ? -11.215 -34.826 -25.227 1.00 24.28 82 ARG B O 1
ATOM 2244 N N . PHE B 1 83 ? -12.174 -33.942 -23.383 1.00 27.50 83 PHE B N 1
ATOM 2245 C CA . PHE B 1 83 ? -13.535 -33.964 -23.907 1.00 26.42 83 PHE B CA 1
ATOM 2246 C C . PHE B 1 83 ? -13.700 -32.878 -24.965 1.00 30.35 83 PHE B C 1
ATOM 2247 O O . PHE B 1 83 ? -12.785 -32.096 -25.227 1.00 31.34 83 PHE B O 1
ATOM 2255 N N . ALA B 1 84 ? -14.860 -32.865 -25.619 1.00 30.49 84 ALA B N 1
ATOM 2256 C CA . ALA B 1 84 ? -15.055 -31.963 -26.747 1.00 34.92 84 ALA B CA 1
ATOM 2257 C C . ALA B 1 84 ? -14.723 -30.531 -26.327 1.00 35.17 84 ALA B C 1
ATOM 2258 O O . ALA B 1 84 ? -15.164 -30.088 -25.259 1.00 37.89 84 ALA B O 1
ATOM 2260 N N . PRO B 1 85 ? -13.898 -29.815 -27.087 1.00 37.80 85 PRO B N 1
ATOM 2261 C CA . PRO B 1 85 ? -13.580 -28.426 -26.719 1.00 40.10 85 PRO B CA 1
ATOM 2262 C C . PRO B 1 85 ? -14.814 -27.536 -26.804 1.00 39.73 85 PRO B C 1
ATOM 2263 O O . PRO B 1 85 ? -15.675 -27.717 -27.672 1.00 43.05 85 PRO B O 1
ATOM 2267 N N . VAL B 1 86 ? -14.885 -26.556 -25.895 1.00 39.61 86 VAL B N 1
ATOM 2268 C CA . VAL B 1 86 ? -16.092 -25.741 -25.749 1.00 41.94 86 VAL B CA 1
ATOM 2269 C C . VAL B 1 86 ? -16.515 -25.115 -27.074 1.00 41.70 86 VAL B C 1
ATOM 2270 O O . VAL B 1 86 ? -17.712 -24.981 -27.354 1.00 39.80 86 VAL B O 1
ATOM 2274 N N . MET B 1 87 ? -15.558 -24.736 -27.918 1.00 43.70 87 MET B N 1
ATOM 2275 C CA . MET B 1 87 ? -15.928 -24.039 -29.147 1.00 46.05 87 MET B CA 1
ATOM 2276 C C . MET B 1 87 ? -16.760 -24.893 -30.111 1.00 48.64 87 MET B C 1
ATOM 2277 O O . MET B 1 87 ? -17.534 -24.327 -30.886 1.00 52.50 87 MET B O 1
ATOM 2282 N N . TYR B 1 88 ? -16.640 -26.228 -30.081 1.00 42.48 88 TYR B N 1
ATOM 2283 C CA . TYR B 1 88 ? -17.505 -27.094 -30.888 1.00 44.02 88 TYR B CA 1
ATOM 2284 C C . TYR B 1 88 ? -18.683 -27.662 -30.119 1.00 45.32 88 TYR B C 1
ATOM 2285 O O . TYR B 1 88 ? -19.484 -28.390 -30.715 1.00 41.67 88 TYR B O 1
ATOM 2294 N N . LEU B 1 89 ? -18.787 -27.382 -28.817 1.00 43.58 89 LEU B N 1
ATOM 2295 C CA . LEU B 1 89 ? -19.782 -28.055 -27.989 1.00 43.27 89 LEU B CA 1
ATOM 2296 C C . LEU B 1 89 ? -21.177 -27.900 -28.575 1.00 40.91 89 LEU B C 1
ATOM 2297 O O . LEU B 1 89 ? -21.911 -28.880 -28.735 1.00 41.67 89 LEU B O 1
ATOM 2302 N N . GLU B 1 90 ? -21.534 -26.683 -28.975 1.00 41.44 90 GLU B N 1
ATOM 2303 C CA . GLU B 1 90 ? -22.858 -26.463 -29.549 1.00 45.18 90 GLU B CA 1
ATOM 2304 C C . GLU B 1 90 ? -23.055 -27.257 -30.839 1.00 45.30 90 GLU B C 1
ATOM 2305 O O . GLU B 1 90 ? -24.106 -27.883 -31.037 1.00 43.76 90 GLU B O 1
ATOM 2311 N N . ILE B 1 91 ? -22.063 -27.247 -31.735 1.00 43.97 91 ILE B N 1
ATOM 2312 C CA . ILE B 1 91 ? -22.223 -27.994 -32.978 1.00 38.75 91 ILE B CA 1
ATOM 2313 C C . ILE B 1 91 ? -22.234 -29.501 -32.712 1.00 42.24 91 ILE B C 1
ATOM 2314 O O . ILE B 1 91 ? -22.923 -30.256 -33.413 1.00 38.68 91 ILE B O 1
ATOM 2319 N N . ALA B 1 92 ? -21.522 -29.961 -31.674 1.00 38.16 92 ALA B N 1
ATOM 2320 C CA . ALA B 1 92 ? -21.495 -31.390 -31.370 1.00 34.89 92 ALA B CA 1
ATOM 2321 C C . ALA B 1 92 ? -22.832 -31.862 -30.803 1.00 35.94 92 ALA B C 1
ATOM 2322 O O . ALA B 1 92 ? -23.348 -32.916 -31.204 1.00 37.51 92 ALA B O 1
ATOM 2324 N N . LEU B 1 93 ? -23.416 -31.091 -29.881 1.00 36.85 93 LEU B N 1
ATOM 2325 C CA . LEU B 1 93 ? -24.735 -31.432 -29.358 1.00 34.07 93 LEU B CA 1
ATOM 2326 C C . LEU B 1 93 ? -25.787 -31.404 -30.465 1.00 36.17 93 LEU B C 1
ATOM 2327 O O . LEU B 1 93 ? -26.684 -32.258 -30.502 1.00 34.31 93 LEU B O 1
ATOM 2332 N N . GLU B 1 94 ? -25.661 -30.459 -31.407 1.00 39.56 94 GLU B N 1
ATOM 2333 C CA . GLU B 1 94 ? -26.536 -30.434 -32.577 1.00 39.65 94 GLU B CA 1
ATOM 2334 C C . GLU B 1 94 ? -26.408 -31.708 -33.405 1.00 40.78 94 GLU B C 1
ATOM 2335 O O . GLU B 1 94 ? -27.411 -32.250 -33.882 1.00 38.85 94 GLU B O 1
ATOM 2341 N N . HIS B 1 95 ? -25.181 -32.189 -33.611 1.00 37.37 95 HIS B N 1
ATOM 2342 C CA . HIS B 1 95 ? -25.015 -33.442 -34.336 1.00 38.81 95 HIS B CA 1
ATOM 2343 C C . HIS B 1 95 ? -25.649 -34.599 -33.572 1.00 35.50 95 HIS B C 1
ATOM 2344 O O . HIS B 1 95 ? -26.347 -35.435 -34.162 1.00 36.39 95 HIS B O 1
ATOM 2351 N N . ILE B 1 96 ? -25.419 -34.665 -32.258 1.00 34.89 96 ILE B N 1
ATOM 2352 C CA . ILE B 1 96 ? -25.968 -35.765 -31.464 1.00 36.30 96 ILE B CA 1
ATOM 2353 C C . ILE B 1 96 ? -27.489 -35.793 -31.573 1.00 33.82 96 ILE B C 1
ATOM 2354 O O . ILE B 1 96 ? -28.096 -36.862 -31.728 1.00 32.29 96 ILE B O 1
ATOM 2359 N N . ASP B 1 97 ? -28.124 -34.616 -31.498 1.00 40.16 97 ASP B N 1
ATOM 2360 C CA . ASP B 1 97 ? -29.580 -34.520 -31.608 1.00 37.02 97 ASP B CA 1
ATOM 2361 C C . ASP B 1 97 ? -30.118 -35.219 -32.849 1.00 37.23 97 ASP B C 1
ATOM 2362 O O . ASP B 1 97 ? -31.226 -35.771 -32.819 1.00 38.88 97 ASP B O 1
ATOM 2367 N N . LYS B 1 98 ? -29.351 -35.216 -33.943 1.00 37.18 98 LYS B N 1
ATOM 2368 C CA . LYS B 1 98 ? -29.778 -35.791 -35.210 1.00 37.65 98 LYS B CA 1
ATOM 2369 C C . LYS B 1 98 ? -29.421 -37.261 -35.355 1.00 36.37 98 LYS B C 1
ATOM 2370 O O . LYS B 1 98 ? -29.790 -37.865 -36.365 1.00 37.15 98 LYS B O 1
ATOM 2376 N N . MET B 1 99 ? -28.698 -37.841 -34.396 1.00 33.80 99 MET B N 1
ATOM 2377 C CA . MET B 1 99 ? -28.211 -39.204 -34.567 1.00 32.85 99 MET B CA 1
ATOM 2378 C C . MET B 1 99 ? -29.361 -40.196 -34.412 1.00 34.46 99 MET B C 1
ATOM 2379 O O . MET B 1 99 ? -30.221 -40.021 -33.542 1.00 33.07 99 MET B O 1
ATOM 2384 N N . PRO B 1 100 ? -29.397 -41.247 -35.222 1.00 33.84 100 PRO B N 1
ATOM 2385 C CA . PRO B 1 100 ? -30.475 -42.234 -35.101 1.00 31.10 100 PRO B CA 1
ATOM 2386 C C . PRO B 1 100 ? -30.379 -43.014 -33.792 1.00 35.06 100 PRO B C 1
ATOM 2387 O O . PRO B 1 100 ? -29.325 -43.095 -33.154 1.00 29.25 100 PRO B O 1
ATOM 2391 N N . GLN B 1 101 ? -31.514 -43.610 -33.406 1.00 31.37 101 GLN B N 1
ATOM 2392 C CA . GLN B 1 101 ? -31.611 -44.361 -32.158 1.00 33.88 101 GLN B CA 1
ATOM 2393 C C . GLN B 1 101 ? -32.584 -45.528 -32.306 1.00 34.93 101 GLN B C 1
ATOM 2394 O O . GLN B 1 101 ? -33.371 -45.816 -31.400 1.00 36.85 101 GLN B O 1
ATOM 2400 N N . ARG B 1 102 ? -32.525 -46.233 -33.430 1.00 38.80 102 ARG B N 1
ATOM 2401 C CA . ARG B 1 102 ? -33.533 -47.251 -33.685 1.00 36.33 102 ARG B CA 1
ATOM 2402 C C . ARG B 1 102 ? -33.128 -48.645 -33.210 1.00 40.64 102 ARG B C 1
ATOM 2403 O O . ARG B 1 102 ? -34.009 -49.476 -32.966 1.00 41.49 102 ARG B O 1
ATOM 2411 N N . ASN B 1 103 ? -31.837 -48.920 -33.025 1.00 34.30 103 ASN B N 1
ATOM 2412 C CA . ASN B 1 103 ? -31.410 -50.216 -32.499 1.00 35.14 103 ASN B CA 1
ATOM 2413 C C . ASN B 1 103 ? -30.286 -49.998 -31.487 1.00 32.69 103 ASN B C 1
ATOM 2414 O O . ASN B 1 103 ? -29.816 -48.873 -31.290 1.00 27.72 103 ASN B O 1
ATOM 2419 N N . LEU B 1 104 ? -29.834 -51.090 -30.860 1.00 30.64 104 LEU B N 1
ATOM 2420 C CA . LEU B 1 104 ? -28.826 -50.965 -29.806 1.00 32.97 104 LEU B CA 1
ATOM 2421 C C . LEU B 1 104 ? -27.507 -50.400 -30.335 1.00 30.25 104 LEU B C 1
ATOM 2422 O O . LEU B 1 104 ? -26.837 -49.627 -29.637 1.00 30.11 104 LEU B O 1
ATOM 2427 N N . ASP B 1 105 ? -27.109 -50.771 -31.556 1.00 33.22 105 ASP B N 1
ATOM 2428 C CA . ASP B 1 105 ? -25.882 -50.204 -32.113 1.00 31.73 105 ASP B CA 1
ATOM 2429 C C . ASP B 1 105 ? -25.964 -48.688 -32.163 1.00 27.12 105 ASP B C 1
ATOM 2430 O O . ASP B 1 105 ? -25.037 -47.988 -31.740 1.00 27.05 105 ASP B O 1
ATOM 2435 N N . GLU B 1 106 ? -27.083 -48.165 -32.667 1.00 27.75 106 GLU B N 1
ATOM 2436 C CA . GLU B 1 106 ? -27.224 -46.727 -32.846 1.00 29.64 106 GLU B CA 1
ATOM 2437 C C . GLU B 1 106 ? -27.366 -46.013 -31.511 1.00 28.33 106 GLU B C 1
ATOM 2438 O O . GLU B 1 106 ? -26.826 -44.916 -31.327 1.00 27.42 106 GLU B O 1
ATOM 2444 N N . ILE B 1 107 ? -28.097 -46.612 -30.572 1.00 26.52 107 ILE B N 1
ATOM 2445 C CA . ILE B 1 107 ? -28.275 -45.991 -29.260 1.00 25.38 107 ILE B CA 1
ATOM 2446 C C . ILE B 1 107 ? -26.929 -45.878 -28.541 1.00 24.34 107 ILE B C 1
ATOM 2447 O O . ILE B 1 107 ? -26.569 -44.820 -28.006 1.00 27.52 107 ILE B O 1
ATOM 2452 N N . VAL B 1 108 ? -26.162 -46.968 -28.528 1.00 23.18 108 VAL B N 1
ATOM 2453 C CA . VAL B 1 108 ? -24.891 -46.961 -27.815 1.00 21.65 108 VAL B CA 1
ATOM 2454 C C . VAL B 1 108 ? -23.929 -45.960 -28.438 1.00 25.97 108 VAL B C 1
ATOM 2455 O O . VAL B 1 108 ? -23.220 -45.243 -27.723 1.00 21.54 108 VAL B O 1
ATOM 2459 N N . ALA B 1 109 ? -23.904 -45.869 -29.776 1.00 25.40 109 ALA B N 1
ATOM 2460 C CA . ALA B 1 109 ? -23.077 -44.857 -30.433 1.00 26.64 109 ALA B CA 1
ATOM 2461 C C . ALA B 1 109 ? -23.507 -43.452 -30.041 1.00 26.06 109 ALA B C 1
ATOM 2462 O O . ALA B 1 109 ? -22.665 -42.583 -29.776 1.00 24.43 109 ALA B O 1
ATOM 2464 N N . LYS B 1 110 ? -24.813 -43.206 -30.014 1.00 26.65 110 LYS B N 1
ATOM 2465 C CA . LYS B 1 110 ? -25.319 -41.910 -29.576 1.00 24.04 110 LYS B CA 1
ATOM 2466 C C . LYS B 1 110 ? -24.911 -41.611 -28.136 1.00 26.54 110 LYS B C 1
ATOM 2467 O O . LYS B 1 110 ? -24.447 -40.503 -27.825 1.00 24.34 110 LYS B O 1
ATOM 2473 N N . TYR B 1 111 ? -25.050 -42.601 -27.248 1.00 23.94 111 TYR B N 1
ATOM 2474 C CA . TYR B 1 111 ? -24.637 -42.428 -25.860 1.00 23.24 111 TYR B CA 1
ATOM 2475 C C . TYR B 1 111 ? -23.145 -42.139 -25.760 1.00 23.69 111 TYR B C 1
ATOM 2476 O O . TYR B 1 111 ? -22.722 -41.262 -24.995 1.00 22.68 111 TYR B O 1
ATOM 2485 N N . VAL B 1 112 ? -22.335 -42.883 -26.522 1.00 25.13 112 VAL B N 1
ATOM 2486 C CA . VAL B 1 112 ? -20.883 -42.692 -26.524 1.00 22.98 112 VAL B CA 1
ATOM 2487 C C . VAL B 1 112 ? -20.518 -41.308 -27.042 1.00 24.06 112 VAL B C 1
ATOM 2488 O O . VAL B 1 112 ? -19.579 -40.676 -26.541 1.00 25.45 112 VAL B O 1
ATOM 2492 N N . GLU B 1 113 ? -21.252 -40.799 -28.041 1.00 21.32 113 GLU B N 1
ATOM 2493 C CA . GLU B 1 113 ? -20.966 -39.441 -28.501 1.00 24.87 113 GLU B CA 1
ATOM 2494 C C . GLU B 1 113 ? -21.365 -38.403 -27.458 1.00 24.41 113 GLU B C 1
ATOM 2495 O O . GLU B 1 113 ? -20.663 -37.400 -27.279 1.00 21.97 113 GLU B O 1
ATOM 2501 N N . MET B 1 114 ? -22.484 -38.621 -26.755 1.00 27.05 114 MET B N 1
ATOM 2502 C CA . MET B 1 114 ? -22.868 -37.688 -25.692 1.00 21.85 114 MET B CA 1
ATOM 2503 C C . MET B 1 114 ? -21.869 -37.694 -24.541 1.00 25.41 114 MET B C 1
ATOM 2504 O O . MET B 1 114 ? -21.672 -36.661 -23.888 1.00 23.85 114 MET B O 1
ATOM 2509 N N . ASN B 1 115 ? -21.225 -38.836 -24.265 1.00 23.47 115 ASN B N 1
ATOM 2510 C CA . ASN B 1 115 ? -20.210 -38.841 -23.208 1.00 23.37 115 ASN B CA 1
ATOM 2511 C C . ASN B 1 115 ? -18.961 -38.084 -23.648 1.00 24.61 115 ASN B C 1
ATOM 2512 O O . ASN B 1 115 ? -18.308 -37.423 -22.828 1.00 25.42 115 ASN B O 1
ATOM 2517 N N . ILE B 1 116 ? -18.607 -38.176 -24.933 1.00 21.95 116 ILE B N 1
ATOM 2518 C CA . ILE B 1 116 ? -17.459 -37.421 -25.442 1.00 22.54 116 ILE B CA 1
ATOM 2519 C C . ILE B 1 116 ? -17.733 -35.924 -25.368 1.00 24.60 116 ILE B C 1
ATOM 2520 O O . ILE B 1 116 ? -16.865 -35.136 -24.972 1.00 23.52 116 ILE B O 1
ATOM 2525 N N . ALA B 1 117 ? -18.955 -35.514 -25.732 1.00 26.17 117 ALA B N 1
ATOM 2526 C CA . ALA B 1 117 ? -19.392 -34.128 -25.563 1.00 26.94 117 ALA B CA 1
ATOM 2527 C C . ALA B 1 117 ? -19.199 -33.656 -24.128 1.00 26.46 117 ALA B C 1
ATOM 2528 O O . ALA B 1 117 ? -18.621 -32.590 -23.889 1.00 28.33 117 ALA B O 1
ATOM 2530 N N . HIS B 1 118 ? -19.667 -34.441 -23.160 1.00 25.25 118 HIS B N 1
ATOM 2531 C CA . HIS B 1 118 ? -19.493 -34.140 -21.744 1.00 27.08 118 HIS B CA 1
ATOM 2532 C C . HIS B 1 118 ? -19.957 -32.712 -21.439 1.00 30.29 118 HIS B C 1
ATOM 2533 O O . HIS B 1 118 ? -19.169 -31.889 -20.963 1.00 30.86 118 HIS B O 1
ATOM 2540 N N . PRO B 1 119 ? -21.219 -32.380 -21.731 1.00 29.38 119 PRO B N 1
ATOM 2541 C CA . PRO B 1 119 ? -21.576 -30.959 -21.869 1.00 28.41 119 PRO B CA 1
ATOM 2542 C C . PRO B 1 119 ? -21.597 -30.176 -20.575 1.00 33.24 119 PRO B C 1
ATOM 2543 O O . PRO B 1 119 ? -21.523 -28.949 -20.644 1.00 36.20 119 PRO B O 1
ATOM 2547 N N . PHE B 1 120 ? -21.697 -30.817 -19.407 1.00 27.07 120 PHE B N 1
ATOM 2548 C CA . PHE B 1 120 ? -21.735 -30.072 -18.151 1.00 30.11 120 PHE B CA 1
ATOM 2549 C C . PHE B 1 120 ? -20.361 -30.055 -17.481 1.00 32.36 120 PHE B C 1
ATOM 2550 O O . PHE B 1 120 ? -19.453 -30.808 -17.844 1.00 32.29 120 PHE B O 1
ATOM 2558 N N . ARG B 1 121 ? -20.205 -29.149 -16.521 1.00 33.67 121 ARG B N 1
ATOM 2559 C CA . ARG B 1 121 ? -18.957 -29.080 -15.772 1.00 33.37 121 ARG B CA 1
ATOM 2560 C C . ARG B 1 121 ? -18.773 -30.309 -14.899 1.00 36.31 121 ARG B C 1
ATOM 2561 O O . ARG B 1 121 ? -17.645 -30.777 -14.716 1.00 39.16 121 ARG B O 1
ATOM 2569 N N . GLU B 1 122 ? -19.872 -30.853 -14.383 1.00 33.51 122 GLU B N 1
ATOM 2570 C CA . GLU B 1 122 ? -19.877 -31.986 -13.474 1.00 32.99 122 GLU B CA 1
ATOM 2571 C C . GLU B 1 122 ? -21.221 -32.696 -13.625 1.00 30.84 122 GLU B C 1
ATOM 2572 O O . GLU B 1 122 ? -22.169 -32.141 -14.183 1.00 29.73 122 GLU B O 1
ATOM 2578 N N . GLY B 1 123 ? -21.292 -33.937 -13.142 1.00 28.99 123 GLY B N 1
ATOM 2579 C CA . GLY B 1 123 ? -22.529 -34.697 -13.195 1.00 29.85 123 GLY B CA 1
ATOM 2580 C C . GLY B 1 123 ? -22.911 -35.255 -14.551 1.00 26.84 123 GLY B C 1
ATOM 2581 O O . GLY B 1 123 ? -24.071 -35.648 -14.726 1.00 23.82 123 GLY B O 1
ATOM 2582 N N . ASN B 1 124 ? -21.981 -35.318 -15.513 1.00 23.79 124 ASN B N 1
ATOM 2583 C CA . ASN B 1 124 ? -22.307 -35.901 -16.819 1.00 24.54 124 ASN B CA 1
ATOM 2584 C C . ASN B 1 124 ? -22.653 -37.382 -16.692 1.00 26.09 124 ASN B C 1
ATOM 2585 O O . ASN B 1 124 ? -23.579 -37.866 -17.345 1.00 25.52 124 ASN B O 1
ATOM 2590 N N . GLY B 1 125 ? -21.917 -38.117 -15.854 1.00 22.90 125 GLY B N 1
ATOM 2591 C CA . GLY B 1 125 ? -22.138 -39.552 -15.755 1.00 23.61 125 GLY B CA 1
ATOM 2592 C C . GLY B 1 125 ? -23.542 -39.902 -15.294 1.00 25.84 125 GLY B C 1
ATOM 2593 O O . GLY B 1 125 ? -24.250 -40.662 -15.955 1.00 24.09 125 GLY B O 1
ATOM 2594 N N . ARG B 1 126 ? -23.964 -39.348 -14.149 1.00 24.27 126 ARG B N 1
ATOM 2595 C CA . ARG B 1 126 ? -25.258 -39.735 -13.582 1.00 24.08 126 ARG B CA 1
ATOM 2596 C C . ARG B 1 126 ? -26.427 -39.230 -14.426 1.00 21.62 126 ARG B C 1
ATOM 2597 O O . ARG B 1 126 ? -27.378 -39.976 -14.681 1.00 24.88 126 ARG B O 1
ATOM 2605 N N . ALA B 1 127 ? -26.365 -37.984 -14.900 1.00 25.20 127 ALA B N 1
ATOM 2606 C CA . ALA B 1 127 ? -27.444 -37.462 -15.731 1.00 23.51 127 ALA B CA 1
ATOM 2607 C C . ALA B 1 127 ? -27.557 -38.217 -17.050 1.00 27.50 127 ALA B C 1
ATOM 2608 O O . ALA B 1 127 ? -28.668 -38.502 -17.512 1.00 28.21 127 ALA B O 1
ATOM 2610 N N . THR B 1 128 ? -26.425 -38.543 -17.688 1.00 24.58 128 THR B N 1
ATOM 2611 C CA . THR B 1 128 ? -26.525 -39.134 -19.026 1.00 25.39 128 THR B CA 1
ATOM 2612 C C . THR B 1 128 ? -26.969 -40.594 -18.967 1.00 25.00 128 THR B C 1
ATOM 2613 O O . THR B 1 128 ? -27.541 -41.116 -19.941 1.00 24.77 128 THR B O 1
ATOM 2617 N N . ARG B 1 129 ? -26.718 -41.279 -17.850 1.00 24.94 129 ARG B N 1
ATOM 2618 C CA . ARG B 1 129 ? -27.215 -42.648 -17.738 1.00 24.07 129 ARG B CA 1
ATOM 2619 C C . ARG B 1 129 ? -28.738 -42.675 -17.602 1.00 26.16 129 ARG B C 1
ATOM 2620 O O . ARG B 1 129 ? -29.404 -43.562 -18.157 1.00 25.28 129 ARG B O 1
ATOM 2628 N N . ILE B 1 130 ? -29.307 -41.716 -16.864 1.00 26.77 130 ILE B N 1
ATOM 2629 C CA . ILE B 1 130 ? -30.767 -41.573 -16.828 1.00 27.56 130 ILE B CA 1
ATOM 2630 C C . ILE B 1 130 ? -31.296 -41.323 -18.230 1.00 24.28 130 ILE B C 1
ATOM 2631 O O . ILE B 1 130 ? -32.293 -41.920 -18.658 1.00 29.38 130 ILE B O 1
ATOM 2636 N N . TRP B 1 131 ? -30.619 -40.441 -18.967 1.00 26.33 131 TRP B N 1
ATOM 2637 C CA . TRP B 1 131 ? -30.977 -40.114 -20.341 1.00 25.29 131 TRP B CA 1
ATOM 2638 C C . TRP B 1 131 ? -30.906 -41.341 -21.240 1.00 27.79 131 TRP B C 1
ATOM 2639 O O . TRP B 1 131 ? -31.800 -41.563 -22.068 1.00 28.77 131 TRP B O 1
ATOM 2650 N N . LEU B 1 132 ? -29.872 -42.171 -21.069 1.00 25.77 132 LEU B N 1
ATOM 2651 C CA . LEU B 1 132 ? -29.737 -43.377 -21.879 1.00 24.70 132 LEU B CA 1
ATOM 2652 C C . LEU B 1 132 ? -30.895 -44.339 -21.642 1.00 26.04 132 LEU B C 1
ATOM 2653 O O . LEU B 1 132 ? -31.470 -44.881 -22.597 1.00 27.99 132 LEU B O 1
ATOM 2658 N N . ASP B 1 133 ? -31.223 -44.601 -20.374 1.00 24.91 133 ASP B N 1
ATOM 2659 C CA . ASP B 1 133 ? -32.312 -45.535 -20.073 1.00 27.11 133 ASP B CA 1
ATOM 2660 C C . ASP B 1 133 ? -33.607 -45.132 -20.785 1.00 28.79 133 ASP B C 1
ATOM 2661 O O . ASP B 1 133 ? -34.349 -45.991 -21.280 1.00 29.83 133 ASP B O 1
ATOM 2666 N N . LEU B 1 134 ? -33.870 -43.824 -20.882 1.00 27.75 134 LEU B N 1
ATOM 2667 C CA . LEU B 1 134 ? -35.091 -43.356 -21.538 1.00 25.83 134 LEU B CA 1
ATOM 2668 C C . LEU B 1 134 ? -35.074 -43.637 -23.035 1.00 29.62 134 LEU B C 1
ATOM 2669 O O . LEU B 1 134 ? -36.112 -43.979 -23.620 1.00 29.95 134 LEU B O 1
ATOM 2674 N N . ILE B 1 135 ? -33.914 -43.491 -23.685 1.00 26.17 135 ILE B N 1
ATOM 2675 C CA . ILE B 1 135 ? -33.829 -43.865 -25.093 1.00 27.92 135 ILE B CA 1
ATOM 2676 C C . ILE B 1 135 ? -34.091 -45.356 -25.244 1.00 27.26 135 ILE B C 1
ATOM 2677 O O . ILE B 1 135 ? -34.901 -45.775 -26.074 1.00 28.96 135 ILE B O 1
ATOM 2682 N N . LEU B 1 136 ? -33.454 -46.180 -24.404 1.00 28.69 136 LEU B N 1
ATOM 2683 C CA . LEU B 1 136 ? -33.642 -47.627 -24.522 1.00 29.27 136 LEU B CA 1
ATOM 2684 C C . LEU B 1 136 ? -35.091 -48.016 -24.263 1.00 31.50 136 LEU B C 1
ATOM 2685 O O . LEU B 1 136 ? -35.619 -48.943 -24.889 1.00 31.25 136 LEU B O 1
ATOM 2690 N N . LYS B 1 137 ? -35.736 -47.338 -23.319 1.00 32.96 137 LYS B N 1
ATOM 2691 C CA . LYS B 1 137 ? -37.134 -47.614 -23.017 1.00 32.64 137 LYS B CA 1
ATOM 2692 C C . LYS B 1 137 ? -38.011 -47.319 -24.225 1.00 32.52 137 LYS B C 1
ATOM 2693 O O . LYS B 1 137 ? -38.809 -48.160 -24.656 1.00 29.78 137 LYS B O 1
ATOM 2699 N N . LYS B 1 138 ? -37.844 -46.132 -24.806 1.00 32.25 138 LYS B N 1
ATOM 2700 C CA . LYS B 1 138 ? -38.664 -45.721 -25.940 1.00 33.58 138 LYS B CA 1
ATOM 2701 C C . LYS B 1 138 ? -38.443 -46.613 -27.165 1.00 36.69 138 LYS B C 1
ATOM 2702 O O . LYS B 1 138 ? -39.407 -47.001 -27.836 1.00 32.88 138 LYS B O 1
ATOM 2708 N N . GLU B 1 139 ? -37.188 -46.961 -27.471 1.00 30.79 139 GLU B N 1
ATOM 2709 C CA . GLU B 1 139 ? -36.869 -47.591 -28.747 1.00 30.87 139 GLU B CA 1
ATOM 2710 C C . GLU B 1 139 ? -36.742 -49.111 -28.692 1.00 33.78 139 GLU B C 1
ATOM 2711 O O . GLU B 1 139 ? -37.043 -49.775 -29.690 1.00 35.99 139 GLU B O 1
ATOM 2717 N N . LEU B 1 140 ? -36.314 -49.694 -27.568 1.00 32.89 140 LEU B N 1
ATOM 2718 C CA . LEU B 1 140 ? -36.188 -51.144 -27.448 1.00 33.60 140 LEU B CA 1
ATOM 2719 C C . LEU B 1 140 ? -37.160 -51.750 -26.441 1.00 32.13 140 LEU B C 1
ATOM 2720 O O . LEU B 1 140 ? -37.222 -52.982 -26.310 1.00 34.40 140 LEU B O 1
ATOM 2725 N N . LYS B 1 141 ? -37.911 -50.921 -25.724 1.00 30.61 141 LYS B N 1
ATOM 2726 C CA . LYS B 1 141 ? -38.729 -51.357 -24.590 1.00 33.13 141 LYS B CA 1
ATOM 2727 C C . LYS B 1 141 ? -37.895 -52.156 -23.586 1.00 35.50 141 LYS B C 1
ATOM 2728 O O . LYS B 1 141 ? -38.293 -53.216 -23.097 1.00 32.80 141 LYS B O 1
ATOM 2734 N N . ARG B 1 142 ? -36.709 -51.618 -23.283 1.00 34.53 142 ARG B N 1
ATOM 2735 C CA . ARG B 1 142 ? -35.795 -52.165 -22.295 1.00 33.15 142 ARG B CA 1
ATOM 2736 C C . ARG B 1 142 ? -35.154 -51.009 -21.546 1.00 32.02 142 ARG B C 1
ATOM 2737 O O . ARG B 1 142 ? -35.084 -49.886 -22.052 1.00 29.88 142 ARG B O 1
ATOM 2745 N N . VAL B 1 143 ? -34.694 -51.293 -20.327 1.00 28.67 143 VAL B N 1
ATOM 2746 C CA . VAL B 1 143 ? -33.834 -50.388 -19.572 1.00 30.37 143 VAL B CA 1
ATOM 2747 C C . VAL B 1 143 ? -32.706 -51.217 -18.969 1.00 32.48 143 VAL B C 1
ATOM 2748 O O . VAL B 1 143 ? -32.716 -52.448 -19.016 1.00 31.07 143 VAL B O 1
ATOM 2752 N N . VAL B 1 144 ? -31.728 -50.528 -18.393 1.00 30.01 144 VAL B N 1
ATOM 2753 C CA . VAL B 1 144 ? -30.534 -51.184 -17.877 1.00 30.10 144 VAL B CA 1
ATOM 2754 C C . VAL B 1 144 ? -30.765 -51.560 -16.417 1.00 29.42 144 VAL B C 1
ATOM 2755 O O . VAL B 1 144 ? -31.187 -50.730 -15.606 1.00 31.24 144 VAL B O 1
ATOM 2759 N N . ASP B 1 145 ? -30.484 -52.813 -16.082 1.00 33.25 145 ASP B N 1
ATOM 2760 C CA . ASP B 1 145 ? -30.384 -53.232 -14.686 1.00 30.64 145 ASP B CA 1
ATOM 2761 C C . ASP B 1 145 ? -28.939 -52.967 -14.273 1.00 29.58 145 ASP B C 1
ATOM 2762 O O . ASP B 1 145 ? -28.062 -53.815 -14.446 1.00 29.02 145 ASP B O 1
ATOM 2767 N N . TRP B 1 146 ? -28.686 -51.770 -13.713 1.00 27.26 146 TRP B N 1
ATOM 2768 C CA . TRP B 1 146 ? -27.310 -51.293 -13.562 1.00 24.24 146 TRP B CA 1
ATOM 2769 C C . TRP B 1 146 ? -26.490 -52.161 -12.612 1.00 27.50 146 TRP B C 1
ATOM 2770 O O . TRP B 1 146 ? -25.268 -52.245 -12.770 1.00 28.34 146 TRP B O 1
ATOM 2781 N N . ASN B 1 147 ? -27.125 -52.836 -11.647 1.00 26.77 147 ASN B N 1
ATOM 2782 C CA . ASN B 1 147 ? -26.363 -53.721 -10.768 1.00 25.04 147 ASN B CA 1
ATOM 2783 C C . ASN B 1 147 ? -25.682 -54.856 -11.522 1.00 32.04 147 ASN B C 1
ATOM 2784 O O . ASN B 1 147 ? -24.691 -55.402 -11.026 1.00 28.22 147 ASN B O 1
ATOM 2789 N N . LEU B 1 148 ? -26.173 -55.205 -12.716 1.00 27.73 148 LEU B N 1
ATOM 2790 C CA . LEU B 1 148 ? -25.579 -56.257 -13.530 1.00 29.37 148 LEU B CA 1
ATOM 2791 C C . LEU B 1 148 ? -24.364 -55.790 -14.328 1.00 29.64 148 LEU B C 1
ATOM 2792 O O . LEU B 1 148 ? -23.800 -56.583 -15.093 1.00 33.13 148 LEU B O 1
ATOM 2797 N N . ILE B 1 149 ? -23.949 -54.537 -14.173 1.00 28.31 149 ILE B N 1
ATOM 2798 C CA . ILE B 1 149 ? -22.741 -54.016 -14.802 1.00 25.29 149 ILE B CA 1
ATOM 2799 C C . ILE B 1 149 ? -21.784 -53.630 -13.686 1.00 26.38 149 ILE B C 1
ATOM 2800 O O . ILE B 1 149 ? -22.034 -52.669 -12.939 1.00 25.56 149 ILE B O 1
ATOM 2805 N N . ASN B 1 150 ? -20.695 -54.384 -13.566 1.00 22.11 150 ASN B N 1
ATOM 2806 C CA . ASN B 1 150 ? -19.696 -54.127 -12.535 1.00 25.84 150 ASN B CA 1
ATOM 2807 C C . ASN B 1 150 ? -19.085 -52.742 -12.719 1.00 25.80 150 ASN B C 1
ATOM 2808 O O . ASN B 1 150 ? -18.868 -52.287 -13.848 1.00 22.68 150 ASN B O 1
ATOM 2813 N N . LYS B 1 151 ? -18.815 -52.064 -11.596 1.00 24.44 151 LYS B N 1
ATOM 2814 C CA . LYS B 1 151 ? -18.386 -50.664 -11.628 1.00 20.85 151 LYS B CA 1
ATOM 2815 C C . LYS B 1 151 ? -17.102 -50.484 -12.433 1.00 22.70 151 LYS B C 1
ATOM 2816 O O . LYS B 1 151 ? -17.007 -49.584 -13.274 1.00 21.47 151 LYS B O 1
ATOM 2822 N N . GLU B 1 152 ? -16.086 -51.315 -12.161 1.00 24.32 152 GLU B N 1
ATOM 2823 C CA . GLU B 1 152 ? -14.820 -51.156 -12.863 1.00 27.02 152 GLU B CA 1
ATOM 2824 C C . GLU B 1 152 ? -14.932 -51.588 -14.323 1.00 22.44 152 GLU B C 1
ATOM 2825 O O . GLU B 1 152 ? -14.298 -50.972 -15.179 1.00 23.77 152 GLU B O 1
ATOM 2831 N N . ASP B 1 153 ? -15.753 -52.605 -14.621 1.00 21.51 153 ASP B N 1
ATOM 2832 C CA . ASP B 1 153 ? -16.073 -52.929 -16.012 1.00 24.51 153 ASP B CA 1
ATOM 2833 C C . ASP B 1 153 ? -16.670 -51.723 -16.723 1.00 24.02 153 ASP B C 1
ATOM 2834 O O . ASP B 1 153 ? -16.265 -51.384 -17.840 1.00 21.02 153 ASP B O 1
ATOM 2839 N N . TYR B 1 154 ? -17.643 -51.062 -16.083 1.00 22.10 154 TYR B N 1
ATOM 2840 C CA . TYR B 1 154 ? -18.295 -49.911 -16.697 1.00 22.14 154 TYR B CA 1
ATOM 2841 C C . TYR B 1 154 ? -17.299 -48.785 -16.972 1.00 23.44 154 TYR B C 1
ATOM 2842 O O . TYR B 1 154 ? -17.219 -48.273 -18.097 1.00 22.54 154 TYR B O 1
ATOM 2851 N N . LEU B 1 155 ? -16.546 -48.364 -15.945 1.00 20.85 155 LEU B N 1
ATOM 2852 C CA . LEU B 1 155 ? -15.645 -47.224 -16.101 1.00 20.59 155 LEU B CA 1
ATOM 2853 C C . LEU B 1 155 ? -14.550 -47.513 -17.124 1.00 20.79 155 LEU B C 1
ATOM 2854 O O . LEU B 1 155 ? -14.211 -46.647 -17.936 1.00 22.49 155 LEU B O 1
ATOM 2859 N N . SER B 1 156 ? -13.977 -48.716 -17.098 1.00 21.60 156 SER B N 1
ATOM 2860 C CA . SER B 1 156 ? -13.017 -49.085 -18.146 1.00 25.97 156 SER B CA 1
ATOM 2861 C C . SER B 1 156 ? -13.658 -49.041 -19.526 1.00 22.78 156 SER B C 1
ATOM 2862 O O . SER B 1 156 ? -13.037 -48.586 -20.498 1.00 21.94 156 SER B O 1
ATOM 2865 N N . ALA B 1 157 ? -14.890 -49.538 -19.642 1.00 24.03 157 ALA B N 1
ATOM 2866 C CA . ALA B 1 157 ? -15.538 -49.562 -20.953 1.00 24.80 157 ALA B CA 1
ATOM 2867 C C . ALA B 1 157 ? -15.785 -48.153 -21.465 1.00 24.49 157 ALA B C 1
ATOM 2868 O O . ALA B 1 157 ? -15.688 -47.898 -22.674 1.00 21.75 157 ALA B O 1
ATOM 2870 N N . MET B 1 158 ? -16.107 -47.217 -20.564 1.00 22.48 158 MET B N 1
ATOM 2871 C CA . MET B 1 158 ? -16.309 -45.835 -21.003 1.00 20.73 158 MET B CA 1
ATOM 2872 C C . MET B 1 158 ? -14.997 -45.183 -21.418 1.00 22.01 158 MET B C 1
ATOM 2873 O O . MET B 1 158 ? -14.972 -44.399 -22.379 1.00 22.54 158 MET B O 1
ATOM 2878 N N . GLU B 1 159 ? -13.899 -45.474 -20.699 1.00 20.77 159 GLU B N 1
ATOM 2879 C CA . GLU B 1 159 ? -12.590 -44.973 -21.124 1.00 22.12 159 GLU B CA 1
ATOM 2880 C C . GLU B 1 159 ? -12.255 -45.469 -22.534 1.00 22.08 159 GLU B C 1
ATOM 2881 O O . GLU B 1 159 ? -11.720 -44.722 -23.370 1.00 24.62 159 GLU B O 1
ATOM 2887 N N . ARG B 1 160 ? -12.618 -46.714 -22.827 1.00 21.85 160 ARG B N 1
ATOM 2888 C CA . ARG B 1 160 ? -12.358 -47.331 -24.129 1.00 22.31 160 ARG B CA 1
ATOM 2889 C C . ARG B 1 160 ? -13.294 -46.812 -25.228 1.00 25.25 160 ARG B C 1
ATOM 2890 O O . ARG B 1 160 ? -12.904 -46.775 -26.400 1.00 24.26 160 ARG B O 1
ATOM 2898 N N . SER B 1 161 ? -14.491 -46.350 -24.866 1.00 23.05 161 SER B N 1
ATOM 2899 C CA . SER B 1 161 ? -15.544 -46.117 -25.853 1.00 22.80 161 SER B CA 1
ATOM 2900 C C . SER B 1 161 ? -15.236 -45.088 -26.942 1.00 22.09 161 SER B C 1
ATOM 2901 O O . SER B 1 161 ? -15.736 -45.280 -28.063 1.00 22.10 161 SER B O 1
ATOM 2904 N N . PRO B 1 162 ? -14.504 -43.988 -26.711 1.00 20.33 162 PRO B N 1
ATOM 2905 C CA . PRO B 1 162 ? -14.223 -43.071 -27.845 1.00 23.77 162 PRO B CA 1
ATOM 2906 C C . PRO B 1 162 ? -13.477 -43.743 -28.989 1.00 24.71 162 PRO B C 1
ATOM 2907 O O . PRO B 1 162 ? -13.605 -43.324 -30.150 1.00 27.75 162 PRO B O 1
ATOM 2911 N N . VAL B 1 163 ? -12.702 -44.781 -28.695 1.00 26.07 163 VAL B N 1
ATOM 2912 C CA . VAL B 1 163 ? -11.978 -45.536 -29.727 1.00 23.01 163 VAL B CA 1
ATOM 2913 C C . VAL B 1 163 ? -12.817 -46.683 -30.287 1.00 27.19 163 VAL B C 1
ATOM 2914 O O . VAL B 1 163 ? -12.942 -46.824 -31.505 1.00 24.52 163 VAL B O 1
ATOM 2918 N N . LYS B 1 164 ? -13.376 -47.538 -29.421 1.00 26.20 164 LYS B N 1
ATOM 2919 C CA . LYS B 1 164 ? -14.298 -48.596 -29.831 1.00 25.98 164 LYS B CA 1
ATOM 2920 C C . LYS B 1 164 ? -15.375 -48.767 -28.770 1.00 26.56 164 LYS B C 1
ATOM 2921 O O . LYS B 1 164 ? -15.050 -48.878 -27.591 1.00 24.10 164 LYS B O 1
ATOM 2927 N N . ASP B 1 165 ? -16.641 -48.822 -29.182 1.00 24.68 165 ASP B N 1
ATOM 2928 C CA . ASP B 1 165 ? -17.736 -48.953 -28.226 1.00 24.82 165 ASP B CA 1
ATOM 2929 C C . ASP B 1 165 ? -18.161 -50.395 -27.987 1.00 27.39 165 ASP B C 1
ATOM 2930 O O . ASP B 1 165 ? -19.205 -50.623 -27.367 1.00 26.59 165 ASP B O 1
ATOM 2935 N N . LEU B 1 166 ? -17.375 -51.374 -28.437 1.00 26.98 166 LEU B N 1
ATOM 2936 C CA . LEU B 1 166 ? -17.778 -52.772 -28.285 1.00 28.35 166 LEU B CA 1
ATOM 2937 C C . LEU B 1 166 ? -17.920 -53.156 -26.811 1.00 25.73 166 LEU B C 1
ATOM 2938 O O . LEU B 1 166 ? -18.898 -53.799 -26.424 1.00 28.30 166 LEU B O 1
ATOM 2943 N N . GLU B 1 167 ? -16.962 -52.746 -25.979 1.00 24.51 167 GLU B N 1
ATOM 2944 C CA . GLU B 1 167 ? -16.971 -53.088 -24.557 1.00 29.86 167 GLU B CA 1
ATOM 2945 C C . GLU B 1 167 ? -18.259 -52.633 -23.870 1.00 26.57 167 GLU B C 1
ATOM 2946 O O . GLU B 1 167 ? -18.947 -53.434 -23.224 1.00 26.78 167 GLU B O 1
ATOM 2952 N N . ILE B 1 168 ? -18.604 -51.346 -24.000 1.00 21.93 168 ILE B N 1
ATOM 2953 C CA . ILE B 1 168 ? -19.771 -50.826 -23.282 1.00 23.92 168 ILE B CA 1
ATOM 2954 C C . ILE B 1 168 ? -21.056 -51.397 -23.868 1.00 28.73 168 ILE B C 1
ATOM 2955 O O . ILE B 1 168 ? -22.025 -51.645 -23.133 1.00 24.34 168 ILE B O 1
ATOM 2960 N N . LYS B 1 169 ? -21.083 -51.631 -25.192 1.00 24.69 169 LYS B N 1
ATOM 2961 C CA . LYS B 1 169 ? -22.253 -52.238 -25.826 1.00 25.21 169 LYS B CA 1
ATOM 2962 C C . LYS B 1 169 ? -22.525 -53.636 -25.279 1.00 25.31 169 LYS B C 1
ATOM 2963 O O . LYS B 1 169 ? -23.686 -53.999 -25.052 1.00 27.59 169 LYS B O 1
ATOM 2969 N N . TYR B 1 170 ? -21.480 -54.444 -25.070 1.00 23.56 170 TYR B N 1
ATOM 2970 C CA . TYR B 1 170 ? -21.721 -55.785 -24.541 1.00 27.92 170 TYR B CA 1
ATOM 2971 C C . TYR B 1 170 ? -22.250 -55.718 -23.111 1.00 28.88 170 TYR B C 1
ATOM 2972 O O . TYR B 1 170 ? -23.181 -56.449 -22.755 1.00 25.84 170 TYR B O 1
ATOM 2981 N N . LEU B 1 171 ? -21.660 -54.858 -22.278 1.00 25.94 171 LEU B N 1
ATOM 2982 C CA . LEU B 1 171 ? -22.135 -54.707 -20.902 1.00 26.50 171 LEU B CA 1
ATOM 2983 C C . LEU B 1 171 ? -23.598 -54.268 -20.868 1.00 26.85 171 LEU B C 1
ATOM 2984 O O . LEU B 1 171 ? -24.415 -54.820 -20.116 1.00 29.53 171 LEU B O 1
ATOM 2989 N N . ILE B 1 172 ? -23.952 -53.281 -21.689 1.00 25.14 172 ILE B N 1
ATOM 2990 C CA . ILE B 1 172 ? -25.335 -52.813 -21.728 1.00 28.95 172 ILE B CA 1
ATOM 2991 C C . ILE B 1 172 ? -26.256 -53.922 -22.213 1.00 28.99 172 ILE B C 1
ATOM 2992 O O . ILE B 1 172 ? -27.284 -54.209 -21.592 1.00 29.30 172 ILE B O 1
ATOM 2997 N N . SER B 1 173 ? -25.882 -54.586 -23.312 1.00 26.82 173 SER B N 1
ATOM 2998 C CA . SER B 1 173 ? -26.761 -55.599 -23.896 1.00 30.38 173 SER B CA 1
ATOM 2999 C C . SER B 1 173 ? -27.085 -56.701 -22.895 1.00 31.77 173 SER B C 1
ATOM 3000 O O . SER B 1 173 ? -28.247 -57.087 -22.736 1.00 31.88 173 SER B O 1
ATOM 3003 N N . ASN B 1 174 ? -26.084 -57.183 -22.173 1.00 29.50 174 ASN B N 1
ATOM 3004 C CA . ASN B 1 174 ? -26.321 -58.240 -21.202 1.00 32.36 174 ASN B CA 1
ATOM 3005 C C . ASN B 1 174 ? -27.016 -57.766 -19.937 1.00 34.70 174 ASN B C 1
ATOM 3006 O O . ASN B 1 174 ? -27.402 -58.612 -19.123 1.00 38.68 174 ASN B O 1
ATOM 3011 N N . ALA B 1 175 ? -27.192 -56.459 -19.738 1.00 31.95 175 ALA B N 1
ATOM 3012 C CA . ALA B 1 175 ? -27.871 -55.975 -18.543 1.00 33.72 175 ALA B CA 1
ATOM 3013 C C . ALA B 1 175 ? -29.283 -55.477 -18.825 1.00 32.76 175 ALA B C 1
ATOM 3014 O O . ALA B 1 175 ? -29.970 -55.048 -17.894 1.00 30.29 175 ALA B O 1
ATOM 3016 N N . LEU B 1 176 ? -29.735 -55.537 -20.075 1.00 29.54 176 LEU B N 1
ATOM 3017 C CA . LEU B 1 176 ? -31.055 -55.030 -20.434 1.00 33.41 176 LEU B CA 1
ATOM 3018 C C . LEU B 1 176 ? -32.165 -55.885 -19.826 1.00 37.05 176 LEU B C 1
ATOM 3019 O O . LEU B 1 176 ? -32.114 -57.119 -19.852 1.00 35.80 176 LEU B O 1
ATOM 3024 N N . THR B 1 177 ? -33.174 -55.217 -19.282 1.00 35.38 177 THR B N 1
ATOM 3025 C CA . THR B 1 177 ? -34.352 -55.881 -18.746 1.00 39.44 177 THR B CA 1
ATOM 3026 C C . THR B 1 177 ? -35.596 -55.236 -19.335 1.00 39.16 177 THR B C 1
ATOM 3027 O O . THR B 1 177 ? -35.611 -54.034 -19.622 1.00 36.37 177 THR B O 1
ATOM 3031 N N . ASP B 1 178 ? -36.644 -56.048 -19.508 1.00 39.79 178 ASP B N 1
ATOM 3032 C CA . ASP B 1 178 ? -37.915 -55.550 -20.022 1.00 38.33 178 ASP B CA 1
ATOM 3033 C C . ASP B 1 178 ? -38.799 -54.925 -18.942 1.00 38.64 178 ASP B C 1
ATOM 3034 O O . ASP B 1 178 ? -39.897 -54.459 -19.260 1.00 40.52 178 ASP B O 1
ATOM 3039 N N . LYS B 1 179 ? -38.353 -54.888 -17.681 1.00 38.57 179 LYS B N 1
ATOM 3040 C CA . LYS B 1 179 ? -39.133 -54.272 -16.599 1.00 39.09 179 LYS B CA 1
ATOM 3041 C C . LYS B 1 179 ? -38.984 -52.750 -16.658 1.00 36.19 179 LYS B C 1
ATOM 3042 O O . LYS B 1 179 ? -38.364 -52.111 -15.803 1.00 39.20 179 LYS B O 1
ATOM 3048 N N . ILE B 1 180 ? -39.590 -52.162 -17.694 1.00 35.53 180 ILE B N 1
ATOM 3049 C CA . ILE B 1 180 ? -39.341 -50.755 -18.010 1.00 34.60 180 ILE B CA 1
ATOM 3050 C C . ILE B 1 180 ? -40.182 -49.769 -17.211 1.00 38.24 180 ILE B C 1
ATOM 3051 O O . ILE B 1 180 ? -39.943 -48.559 -17.298 1.00 38.86 180 ILE B O 1
ATOM 3056 N N . ASN B 1 181 ? -41.168 -50.231 -16.448 1.00 38.71 181 ASN B N 1
ATOM 3057 C CA . ASN B 1 181 ? -41.895 -49.341 -15.546 1.00 41.21 181 ASN B CA 1
ATOM 3058 C C . ASN B 1 181 ? -41.768 -49.788 -14.093 1.00 43.70 181 ASN B C 1
ATOM 3059 O O . ASN B 1 181 ? -42.582 -49.393 -13.247 1.00 42.55 181 ASN B O 1
ATOM 3064 N N . ASP B 1 182 ? -40.740 -50.576 -13.782 1.00 39.90 182 ASP B N 1
ATOM 3065 C CA . ASP B 1 182 ? -40.535 -51.117 -12.442 1.00 38.02 182 ASP B CA 1
ATOM 3066 C C . ASP B 1 182 ? -39.801 -50.095 -11.574 1.00 41.70 182 ASP B C 1
ATOM 3067 O O . ASP B 1 182 ? -38.630 -49.782 -11.828 1.00 39.18 182 ASP B O 1
ATOM 3072 N N . ARG B 1 183 ? -40.481 -49.591 -10.537 1.00 36.97 183 ARG B N 1
ATOM 3073 C CA . ARG B 1 183 ? -39.902 -48.528 -9.717 1.00 37.97 183 ARG B CA 1
ATOM 3074 C C . ARG B 1 183 ? -38.622 -48.976 -9.020 1.00 38.83 183 ARG B C 1
ATOM 3075 O O . ARG B 1 183 ? -37.686 -48.182 -8.857 1.00 36.91 183 ARG B O 1
ATOM 3083 N N . GLU B 1 184 ? -38.555 -50.235 -8.591 1.00 41.05 184 GLU B N 1
ATOM 3084 C CA . GLU B 1 184 ? -37.365 -50.657 -7.861 1.00 42.77 184 GLU B CA 1
ATOM 3085 C C . GLU B 1 184 ? -36.163 -50.864 -8.782 1.00 37.30 184 GLU B C 1
ATOM 3086 O O . GLU B 1 184 ? -35.024 -50.653 -8.350 1.00 35.69 184 GLU B O 1
ATOM 3092 N N . ILE B 1 185 ? -36.387 -51.246 -10.043 1.00 37.44 185 ILE B N 1
ATOM 3093 C CA . ILE B 1 185 ? -35.294 -51.260 -11.018 1.00 35.29 185 ILE B CA 1
ATOM 3094 C C . ILE B 1 185 ? -34.699 -49.860 -11.174 1.00 35.11 185 ILE B C 1
ATOM 3095 O O . ILE B 1 185 ? -33.474 -49.693 -11.205 1.00 33.28 185 ILE B O 1
ATOM 3100 N N . PHE B 1 186 ? -35.548 -48.829 -11.258 1.00 33.38 186 PHE B N 1
ATOM 3101 C CA . PHE B 1 186 ? -35.037 -47.468 -11.435 1.00 30.85 186 PHE B CA 1
ATOM 3102 C C . PHE B 1 186 ? -34.285 -46.992 -10.190 1.00 33.25 186 PHE B C 1
ATOM 3103 O O . PHE B 1 186 ? -33.201 -46.401 -10.295 1.00 28.51 186 PHE B O 1
ATOM 3111 N N . MET B 1 187 ? -34.855 -47.223 -9.001 1.00 26.49 187 MET B N 1
ATOM 3112 C CA . MET B 1 187 ? -34.252 -46.688 -7.784 1.00 30.52 187 MET B CA 1
ATOM 3113 C C . MET B 1 187 ? -32.924 -47.363 -7.480 1.00 26.70 187 MET B C 1
ATOM 3114 O O . MET B 1 187 ? -31.962 -46.697 -7.080 1.00 30.31 187 MET B O 1
ATOM 3119 N N . LYS B 1 188 ? -32.861 -48.688 -7.630 1.00 31.14 188 LYS B N 1
ATOM 3120 C CA . LYS B 1 188 ? -31.599 -49.389 -7.411 1.00 34.42 188 LYS B CA 1
ATOM 3121 C C . LYS B 1 188 ? -30.585 -49.024 -8.480 1.00 29.84 188 LYS B C 1
ATOM 3122 O O . LYS B 1 188 ? -29.390 -48.911 -8.188 1.00 26.95 188 LYS B O 1
ATOM 3128 N N . GLY B 1 189 ? -31.055 -48.776 -9.698 1.00 29.37 189 GLY B N 1
ATOM 3129 C CA . GLY B 1 189 ? -30.177 -48.233 -10.717 1.00 31.45 189 GLY B CA 1
ATOM 3130 C C . GLY B 1 189 ? -29.590 -46.890 -10.331 1.00 28.73 189 GLY B C 1
ATOM 3131 O O . GLY B 1 189 ? -28.411 -46.630 -10.581 1.00 28.09 189 GLY B O 1
ATOM 3132 N N . ILE B 1 190 ? -30.404 -46.010 -9.730 1.00 27.19 190 ILE B N 1
ATOM 3133 C CA . ILE B 1 190 ? -29.887 -44.718 -9.273 1.00 27.70 190 ILE B CA 1
ATOM 3134 C C . ILE B 1 190 ? -28.781 -44.919 -8.235 1.00 25.77 190 ILE B C 1
ATOM 3135 O O . ILE B 1 190 ? -27.733 -44.259 -8.283 1.00 26.49 190 ILE B O 1
ATOM 3140 N N . ASP B 1 191 ? -28.996 -45.824 -7.272 1.00 27.64 191 ASP B N 1
ATOM 3141 C CA . ASP B 1 191 ? -27.966 -46.074 -6.260 1.00 27.90 191 ASP B CA 1
ATOM 3142 C C . ASP B 1 191 ? -26.670 -46.594 -6.896 1.00 27.81 191 ASP B C 1
ATOM 3143 O O . ASP B 1 191 ? -25.569 -46.117 -6.576 1.00 26.06 191 ASP B O 1
ATOM 3148 N N . ILE B 1 192 ? -26.785 -47.567 -7.806 1.00 26.41 192 ILE B N 1
ATOM 3149 C CA . ILE B 1 192 ? -25.602 -48.107 -8.481 1.00 25.32 192 ILE B CA 1
ATOM 3150 C C . ILE B 1 192 ? -24.926 -47.026 -9.315 1.00 24.05 192 ILE B C 1
ATOM 3151 O O . ILE B 1 192 ? -23.690 -46.929 -9.351 1.00 24.04 192 ILE B O 1
ATOM 3156 N N . SER B 1 193 ? -25.721 -46.201 -10.000 1.00 25.80 193 SER B N 1
ATOM 3157 C CA . SER B 1 193 ? -25.155 -45.127 -10.815 1.00 23.51 193 SER B CA 1
ATOM 3158 C C . SER B 1 193 ? -24.354 -44.141 -9.968 1.00 25.64 193 SER B C 1
ATOM 3159 O O . SER B 1 193 ? -23.294 -43.669 -10.392 1.00 23.68 193 SER B O 1
ATOM 3162 N N . TYR B 1 194 ? -24.848 -43.801 -8.773 1.00 23.92 194 TYR B N 1
ATOM 3163 C CA . TYR B 1 194 ? -24.086 -42.914 -7.898 1.00 23.92 194 TYR B CA 1
ATOM 3164 C C . TYR B 1 194 ? -22.862 -43.631 -7.347 1.00 23.80 194 TYR B C 1
ATOM 3165 O O . TYR B 1 194 ? -21.794 -43.026 -7.178 1.00 25.41 194 TYR B O 1
ATOM 3174 N N . TYR B 1 195 ? -23.004 -44.927 -7.073 1.00 21.79 195 TYR B N 1
ATOM 3175 C CA . TYR B 1 195 ? -21.878 -45.736 -6.614 1.00 23.69 195 TYR B CA 1
ATOM 3176 C C . TYR B 1 195 ? -20.724 -45.707 -7.614 1.00 26.13 195 TYR B C 1
ATOM 3177 O O . TYR B 1 195 ? -19.558 -45.599 -7.215 1.00 26.07 195 TYR B O 1
ATOM 3186 N N . TYR B 1 196 ? -21.035 -45.763 -8.920 1.00 21.74 196 TYR B N 1
ATOM 3187 C CA . TYR B 1 196 ? -19.997 -45.671 -9.952 1.00 26.25 196 TYR B CA 1
ATOM 3188 C C . TYR B 1 196 ? -19.122 -44.445 -9.759 1.00 27.61 196 TYR B C 1
ATOM 3189 O O . TYR B 1 196 ? -17.910 -44.490 -10.013 1.00 25.19 196 TYR B O 1
ATOM 3198 N N . GLU B 1 197 ? -19.727 -43.331 -9.340 1.00 22.47 197 GLU B N 1
ATOM 3199 C CA . GLU B 1 197 ? -19.046 -42.048 -9.239 1.00 23.32 197 GLU B CA 1
ATOM 3200 C C . GLU B 1 197 ? -18.540 -41.740 -7.833 1.00 27.15 197 GLU B C 1
ATOM 3201 O O . GLU B 1 197 ? -18.109 -40.611 -7.573 1.00 29.63 197 GLU B O 1
ATOM 3207 N N . GLY B 1 198 ? -18.575 -42.712 -6.931 1.00 23.46 198 GLY B N 1
ATOM 3208 C CA . GLY B 1 198 ? -18.022 -42.531 -5.598 1.00 29.05 198 GLY B CA 1
ATOM 3209 C C . GLY B 1 198 ? -18.949 -41.931 -4.560 1.00 29.17 198 GLY B C 1
ATOM 3210 O O . GLY B 1 198 ? -18.468 -41.287 -3.620 1.00 31.98 198 GLY B O 1
ATOM 3211 N N . TYR B 1 199 ? -20.261 -42.111 -4.692 1.00 28.35 199 TYR B N 1
ATOM 3212 C CA . TYR B 1 199 ? -21.225 -41.703 -3.666 1.00 26.25 199 TYR B CA 1
ATOM 3213 C C . TYR B 1 199 ? -21.933 -42.963 -3.191 1.00 29.33 199 TYR B C 1
ATOM 3214 O O . TYR B 1 199 ? -22.659 -43.588 -3.971 1.00 23.15 199 TYR B O 1
ATOM 3223 N N . THR B 1 200 ? -21.728 -43.341 -1.920 1.00 26.51 200 THR B N 1
ATOM 3224 C CA . THR B 1 200 ? -22.252 -44.604 -1.414 1.00 28.55 200 THR B CA 1
ATOM 3225 C C . THR B 1 200 ? -23.043 -44.466 -0.111 1.00 33.56 200 THR B C 1
ATOM 3226 O O . THR B 1 200 ? -23.382 -45.485 0.496 1.00 29.59 200 THR B O 1
ATOM 3230 N N . GLU B 1 201 ? -23.358 -43.247 0.326 1.00 30.83 201 GLU B N 1
ATOM 3231 C CA . GLU B 1 201 ? -23.867 -43.057 1.689 1.00 33.97 201 GLU B CA 1
ATOM 3232 C C . GLU B 1 201 ? -25.309 -43.554 1.842 1.00 36.70 201 GLU B C 1
ATOM 3233 O O . GLU B 1 201 ? -25.627 -44.292 2.786 1.00 37.96 201 GLU B O 1
ATOM 3239 N N . TYR B 1 202 ? -26.198 -43.140 0.943 1.00 33.85 202 TYR B N 1
ATOM 3240 C CA . TYR B 1 202 ? -27.638 -43.260 1.127 1.00 36.48 202 TYR B CA 1
ATOM 3241 C C . TYR B 1 202 ? -28.273 -44.202 0.106 1.00 40.75 202 TYR B C 1
ATOM 3242 O O . TYR B 1 202 ? -27.714 -44.461 -0.964 1.00 36.66 202 TYR B O 1
ATOM 3251 N N . ASN B 1 203 ? -29.465 -44.701 0.454 1.00 34.01 203 ASN B N 1
ATOM 3252 C CA . ASN B 1 203 ? -30.365 -45.372 -0.479 1.00 37.26 203 ASN B CA 1
ATOM 3253 C C . ASN B 1 203 ? -31.454 -44.393 -0.891 1.00 39.62 203 ASN B C 1
ATOM 3254 O O . ASN B 1 203 ? -32.137 -43.829 -0.032 1.00 39.45 203 ASN B O 1
ATOM 3259 N N . VAL B 1 204 ? -31.634 -44.214 -2.201 1.00 40.18 204 VAL B N 1
ATOM 3260 C CA . VAL B 1 204 ? -32.525 -43.162 -2.689 1.00 36.76 204 VAL B CA 1
ATOM 3261 C C . VAL B 1 204 ? -33.967 -43.392 -2.241 1.00 41.64 204 VAL B C 1
ATOM 3262 O O . VAL B 1 204 ? -34.724 -42.431 -2.057 1.00 39.91 204 VAL B O 1
ATOM 3266 N N . ASP B 1 205 ? -34.392 -44.643 -2.063 1.00 40.83 205 ASP B N 1
ATOM 3267 C CA . ASP B 1 205 ? -35.809 -44.804 -1.748 1.00 45.37 205 ASP B CA 1
ATOM 3268 C C . ASP B 1 205 ? -36.109 -44.522 -0.283 1.00 48.25 205 ASP B C 1
ATOM 3269 O O . ASP B 1 205 ? -37.262 -44.231 0.049 1.00 48.78 205 ASP B O 1
ATOM 3274 N N . GLU B 1 206 ? -35.088 -44.584 0.586 1.00 46.85 206 GLU B N 1
ATOM 3275 C CA . GLU B 1 206 ? -35.170 -44.203 1.995 1.00 47.94 206 GLU B CA 1
ATOM 3276 C C . GLU B 1 206 ? -35.095 -42.700 2.214 1.00 48.58 206 GLU B C 1
ATOM 3277 O O . GLU B 1 206 ? -35.092 -42.261 3.370 1.00 47.44 206 GLU B O 1
ATOM 3283 N N . LEU B 1 207 ? -35.005 -41.913 1.147 1.00 48.43 207 LEU B N 1
ATOM 3284 C CA . LEU B 1 207 ? -35.118 -40.469 1.246 1.00 45.95 207 LEU B CA 1
ATOM 3285 C C . LEU B 1 207 ? -36.545 -40.077 0.872 1.00 45.68 207 LEU B C 1
ATOM 3286 O O . LEU B 1 207 ? -36.796 -38.973 0.394 1.00 49.91 207 LEU B O 1
ATOM 3291 N N . HIS C 1 5 ? -14.048 -65.757 -4.777 1.00 50.75 5 HIS C N 1
ATOM 3292 C CA . HIS C 1 5 ? -12.808 -65.980 -4.052 1.00 46.61 5 HIS C CA 1
ATOM 3293 C C . HIS C 1 5 ? -12.203 -64.678 -3.482 1.00 42.67 5 HIS C C 1
ATOM 3294 O O . HIS C 1 5 ? -11.982 -64.601 -2.278 1.00 37.64 5 HIS C O 1
ATOM 3301 N N . HIS C 1 6 ? -11.939 -63.673 -4.328 1.00 37.92 6 HIS C N 1
ATOM 3302 C CA . HIS C 1 6 ? -11.258 -62.464 -3.854 1.00 37.66 6 HIS C CA 1
ATOM 3303 C C . HIS C 1 6 ? -12.066 -61.764 -2.764 1.00 35.37 6 HIS C C 1
ATOM 3304 O O . HIS C 1 6 ? -11.548 -61.465 -1.676 1.00 32.86 6 HIS C O 1
ATOM 3311 N N . HIS C 1 7 ? -13.331 -61.482 -3.039 1.00 31.35 7 HIS C N 1
ATOM 3312 C CA . HIS C 1 7 ? -14.223 -60.844 -2.081 1.00 30.70 7 HIS C CA 1
ATOM 3313 C C . HIS C 1 7 ? -14.782 -61.940 -1.172 1.00 34.81 7 HIS C C 1
ATOM 3314 O O . HIS C 1 7 ? -15.777 -62.598 -1.490 1.00 33.48 7 HIS C O 1
ATOM 3321 N N . MET C 1 8 ? -14.126 -62.135 -0.021 1.00 33.14 8 MET C N 1
ATOM 3322 C CA . MET C 1 8 ? -14.450 -63.257 0.861 1.00 36.83 8 MET C CA 1
ATOM 3323 C C . MET C 1 8 ? -15.904 -63.221 1.329 1.00 40.29 8 MET C C 1
ATOM 3324 O O . MET C 1 8 ? -16.550 -64.267 1.461 1.00 42.53 8 MET C O 1
ATOM 3329 N N . LEU C 1 9 ? -16.440 -62.035 1.586 1.00 38.90 9 LEU C N 1
ATOM 3330 C CA . LEU C 1 9 ? -17.796 -61.948 2.111 1.00 39.49 9 LEU C CA 1
ATOM 3331 C C . LEU C 1 9 ? -18.867 -62.155 1.053 1.00 44.43 9 LEU C C 1
ATOM 3332 O O . LEU C 1 9 ? -20.032 -62.365 1.412 1.00 43.19 9 LEU C O 1
ATOM 3337 N N . GLU C 1 10 ? -18.510 -62.085 -0.231 1.00 44.76 10 GLU C N 1
ATOM 3338 C CA . GLU C 1 10 ? -19.523 -62.149 -1.278 1.00 45.81 10 GLU C CA 1
ATOM 3339 C C . GLU C 1 10 ? -20.241 -63.496 -1.272 1.00 46.56 10 GLU C C 1
ATOM 3340 O O . GLU C 1 10 ? -21.476 -63.554 -1.292 1.00 47.47 10 GLU C O 1
ATOM 3346 N N . ASN C 1 11 ? -19.491 -64.595 -1.239 1.00 45.55 11 ASN C N 1
ATOM 3347 C CA . ASN C 1 11 ? -20.195 -65.872 -1.238 1.00 51.42 11 ASN C CA 1
ATOM 3348 C C . ASN C 1 11 ? -20.633 -66.300 0.158 1.00 49.87 11 ASN C C 1
ATOM 3349 O O . ASN C 1 11 ? -21.754 -66.794 0.313 1.00 52.73 11 ASN C O 1
ATOM 3354 N N . LYS C 1 12 ? -19.795 -66.081 1.182 1.00 52.65 12 LYS C N 1
ATOM 3355 C CA . LYS C 1 12 ? -20.167 -66.469 2.541 1.00 48.25 12 LYS C CA 1
ATOM 3356 C C . LYS C 1 12 ? -21.511 -65.878 2.938 1.00 46.54 12 LYS C C 1
ATOM 3357 O O . LYS C 1 12 ? -22.377 -66.579 3.468 1.00 53.44 12 LYS C O 1
ATOM 3363 N N . LEU C 1 13 ? -21.712 -64.590 2.674 1.00 43.89 13 LEU C N 1
ATOM 3364 C CA . LEU C 1 13 ? -22.942 -63.908 3.045 1.00 44.39 13 LEU C CA 1
ATOM 3365 C C . LEU C 1 13 ? -23.903 -63.733 1.880 1.00 44.69 13 LEU C C 1
ATOM 3366 O O . LEU C 1 13 ? -24.953 -63.105 2.052 1.00 45.08 13 LEU C O 1
ATOM 3371 N N . GLY C 1 14 ? -23.568 -64.260 0.708 1.00 46.76 14 GLY C N 1
ATOM 3372 C CA . GLY C 1 14 ? -24.457 -64.165 -0.440 1.00 48.16 14 GLY C CA 1
ATOM 3373 C C . GLY C 1 14 ? -24.830 -62.748 -0.812 1.00 46.31 14 GLY C C 1
ATOM 3374 O O . GLY C 1 14 ? -25.983 -62.485 -1.166 1.00 45.37 14 GLY C O 1
ATOM 3375 N N . ILE C 1 15 ? -23.888 -61.818 -0.723 1.00 44.69 15 ILE C N 1
ATOM 3376 C CA . ILE C 1 15 ? -24.181 -60.426 -1.043 1.00 47.34 15 ILE C CA 1
ATOM 3377 C C . ILE C 1 15 ? -24.089 -60.257 -2.556 1.00 48.68 15 ILE C C 1
ATOM 3378 O O . ILE C 1 15 ? -23.042 -60.521 -3.156 1.00 49.91 15 ILE C O 1
ATOM 3383 N N . ILE C 1 16 ? -25.196 -59.839 -3.170 1.00 46.80 16 ILE C N 1
ATOM 3384 C CA . ILE C 1 16 ? -25.327 -59.804 -4.623 1.00 50.98 16 ILE C CA 1
ATOM 3385 C C . ILE C 1 16 ? -25.250 -58.392 -5.190 1.00 46.60 16 ILE C C 1
ATOM 3386 O O . ILE C 1 16 ? -25.014 -58.242 -6.400 1.00 49.25 16 ILE C O 1
ATOM 3391 N N . ASN C 1 17 ? -25.453 -57.370 -4.375 1.00 37.66 17 ASN C N 1
ATOM 3392 C CA . ASN C 1 17 ? -25.547 -55.996 -4.838 1.00 38.19 17 ASN C CA 1
ATOM 3393 C C . ASN C 1 17 ? -24.193 -55.340 -4.601 1.00 36.68 17 ASN C C 1
ATOM 3394 O O . ASN C 1 17 ? -23.583 -55.534 -3.540 1.00 34.94 17 ASN C O 1
ATOM 3399 N N . GLN C 1 18 ? -23.701 -54.607 -5.603 1.00 30.28 18 GLN C N 1
ATOM 3400 C CA . GLN C 1 18 ? -22.334 -54.101 -5.510 1.00 28.86 18 GLN C CA 1
ATOM 3401 C C . GLN C 1 18 ? -22.211 -53.038 -4.437 1.00 26.64 18 GLN C C 1
ATOM 3402 O O . GLN C 1 18 ? -21.166 -52.924 -3.793 1.00 29.19 18 GLN C O 1
ATOM 3408 N N . LEU C 1 19 ? -23.237 -52.205 -4.292 1.00 27.70 19 LEU C N 1
ATOM 3409 C CA . LEU C 1 19 ? -23.201 -51.145 -3.297 1.00 31.34 19 LEU C CA 1
ATOM 3410 C C . LEU C 1 19 ? -23.186 -51.724 -1.892 1.00 32.00 19 LEU C C 1
ATOM 3411 O O . LEU C 1 19 ? -22.436 -51.259 -1.025 1.00 28.73 19 LEU C O 1
ATOM 3416 N N . GLU C 1 20 ? -23.988 -52.765 -1.659 1.00 33.03 20 GLU C N 1
ATOM 3417 C CA . GLU C 1 20 ? -24.024 -53.373 -0.336 1.00 32.32 20 GLU C CA 1
ATOM 3418 C C . GLU C 1 20 ? -22.689 -54.017 0.012 1.00 30.26 20 GLU C C 1
ATOM 3419 O O . GLU C 1 20 ? -22.205 -53.879 1.144 1.00 29.04 20 GLU C O 1
ATOM 3425 N N . LEU C 1 21 ? -22.054 -54.690 -0.954 1.00 28.56 21 LEU C N 1
ATOM 3426 C CA . LEU C 1 21 ? -20.721 -55.238 -0.710 1.00 28.46 21 LEU C CA 1
ATOM 3427 C C . LEU C 1 21 ? -19.712 -54.126 -0.421 1.00 27.21 21 LEU C C 1
ATOM 3428 O O . LEU C 1 21 ? -18.910 -54.234 0.516 1.00 27.70 21 LEU C O 1
ATOM 3433 N N . ASN C 1 22 ? -19.752 -53.041 -1.206 1.00 27.09 22 ASN C N 1
ATOM 3434 C CA . ASN C 1 22 ? -18.864 -51.898 -0.975 1.00 28.28 22 ASN C CA 1
ATOM 3435 C C . ASN C 1 22 ? -18.996 -51.375 0.459 1.00 28.36 22 ASN C C 1
ATOM 3436 O O . ASN C 1 22 ? -17.992 -51.133 1.140 1.00 27.09 22 ASN C O 1
ATOM 3441 N N . ARG C 1 23 ? -20.230 -51.219 0.938 1.00 27.19 23 ARG C N 1
ATOM 3442 C CA . ARG C 1 23 ? -20.452 -50.644 2.266 1.00 28.44 23 ARG C CA 1
ATOM 3443 C C . ARG C 1 23 ? -19.986 -51.579 3.373 1.00 27.43 23 ARG C C 1
ATOM 3444 O O . ARG C 1 23 ? -19.404 -51.127 4.367 1.00 28.42 23 ARG C O 1
ATOM 3452 N N . VAL C 1 24 ? -20.203 -52.886 3.222 1.00 28.80 24 VAL C N 1
ATOM 3453 C CA . VAL C 1 24 ? -19.777 -53.776 4.299 1.00 27.95 24 VAL C CA 1
ATOM 3454 C C . VAL C 1 24 ? -18.260 -53.905 4.306 1.00 29.75 24 VAL C C 1
ATOM 3455 O O . VAL C 1 24 ? -17.646 -53.981 5.372 1.00 25.74 24 VAL C O 1
ATOM 3459 N N . GLU C 1 25 ? -17.616 -53.875 3.135 1.00 25.05 25 GLU C N 1
ATOM 3460 C CA . GLU C 1 25 ? -16.161 -53.909 3.119 1.00 27.37 25 GLU C CA 1
ATOM 3461 C C . GLU C 1 25 ? -15.580 -52.628 3.709 1.00 23.38 25 GLU C C 1
ATOM 3462 O O . GLU C 1 25 ? -14.549 -52.665 4.385 1.00 25.92 25 GLU C O 1
ATOM 3468 N N . GLU C 1 26 ? -16.234 -51.489 3.477 1.00 21.26 26 GLU C N 1
ATOM 3469 C CA . GLU C 1 26 ? -15.818 -50.250 4.133 1.00 21.04 26 GLU C CA 1
ATOM 3470 C C . GLU C 1 26 ? -15.922 -50.381 5.651 1.00 28.35 26 GLU C C 1
ATOM 3471 O O . GLU C 1 26 ? -14.965 -50.102 6.386 1.00 26.37 26 GLU C O 1
ATOM 3477 N N . ARG C 1 27 ? -17.076 -50.845 6.129 1.00 25.20 27 ARG C N 1
ATOM 3478 C CA . ARG C 1 27 ? -17.317 -50.900 7.566 1.00 26.16 27 ARG C CA 1
ATOM 3479 C C . ARG C 1 27 ? -16.313 -51.800 8.266 1.00 28.29 27 ARG C C 1
ATOM 3480 O O . ARG C 1 27 ? -15.717 -51.413 9.277 1.00 29.58 27 ARG C O 1
ATOM 3488 N N . VAL C 1 28 ? -16.096 -53.003 7.740 1.00 27.89 28 VAL C N 1
ATOM 3489 C CA . VAL C 1 28 ? -15.221 -53.949 8.427 1.00 26.00 28 VAL C CA 1
ATOM 3490 C C . VAL C 1 28 ? -13.782 -53.439 8.445 1.00 31.46 28 VAL C C 1
ATOM 3491 O O . VAL C 1 28 ? -13.099 -53.473 9.481 1.00 24.83 28 VAL C O 1
ATOM 3495 N N . SER C 1 29 ? -13.293 -52.946 7.302 1.00 26.42 29 SER C N 1
ATOM 3496 C CA . SER C 1 29 ? -11.894 -52.533 7.250 1.00 24.34 29 SER C CA 1
ATOM 3497 C C . SER C 1 29 ? -11.667 -51.219 8.005 1.00 22.29 29 SER C C 1
ATOM 3498 O O . SER C 1 29 ? -10.596 -51.016 8.586 1.00 22.66 29 SER C O 1
ATOM 3501 N N . LYS C 1 30 ? -12.658 -50.324 8.029 1.00 25.63 30 LYS C N 1
ATOM 3502 C CA . LYS C 1 30 ? -12.521 -49.095 8.813 1.00 22.04 30 LYS C CA 1
ATOM 3503 C C . LYS C 1 30 ? -12.564 -49.380 10.318 1.00 27.67 30 LYS C C 1
ATOM 3504 O O . LYS C 1 30 ? -11.869 -48.719 11.101 1.00 25.56 30 LYS C O 1
ATOM 3510 N N . GLU C 1 31 ? -13.388 -50.345 10.748 1.00 26.99 31 GLU C N 1
ATOM 3511 C CA . GLU C 1 31 ? -13.298 -50.818 12.130 1.00 28.51 31 GLU C CA 1
ATOM 3512 C C . GLU C 1 31 ? -11.887 -51.280 12.454 1.00 27.95 31 GLU C C 1
ATOM 3513 O O . GLU C 1 31 ? -11.368 -51.022 13.550 1.00 27.70 31 GLU C O 1
ATOM 3519 N N . ASN C 1 32 ? -11.252 -51.981 11.515 1.00 23.91 32 ASN C N 1
ATOM 3520 C CA . ASN C 1 32 ? -9.883 -52.438 11.738 1.00 26.45 32 ASN C CA 1
ATOM 3521 C C . ASN C 1 32 ? -8.894 -51.275 11.748 1.00 28.71 32 ASN C C 1
ATOM 3522 O O . ASN C 1 32 ? -7.950 -51.266 12.548 1.00 27.14 32 ASN C O 1
ATOM 3527 N N . ALA C 1 33 ? -9.096 -50.274 10.878 1.00 23.91 33 ALA C N 1
ATOM 3528 C CA . ALA C 1 33 ? -8.205 -49.114 10.870 1.00 22.71 33 ALA C CA 1
ATOM 3529 C C . ALA C 1 33 ? -8.274 -48.360 12.200 1.00 27.55 33 ALA C C 1
ATOM 3530 O O . ALA C 1 33 ? -7.241 -47.976 12.767 1.00 24.79 33 ALA C O 1
ATOM 3532 N N . LYS C 1 34 ? -9.491 -48.108 12.690 1.00 22.06 34 LYS C N 1
ATOM 3533 C CA . LYS C 1 34 ? -9.651 -47.479 14.000 1.00 26.86 34 LYS C CA 1
ATOM 3534 C C . LYS C 1 34 ? -8.872 -48.234 15.073 1.00 26.43 34 LYS C C 1
ATOM 3535 O O . LYS C 1 34 ? -8.116 -47.630 15.843 1.00 29.66 34 LYS C O 1
ATOM 3541 N N . ARG C 1 35 ? -9.031 -49.566 15.125 1.00 24.28 35 ARG C N 1
ATOM 3542 C CA . ARG C 1 35 ? -8.312 -50.366 16.117 1.00 25.61 35 ARG C CA 1
ATOM 3543 C C . ARG C 1 35 ? -6.800 -50.314 15.903 1.00 29.91 35 ARG C C 1
ATOM 3544 O O . ARG C 1 35 ? -6.026 -50.304 16.873 1.00 24.38 35 ARG C O 1
ATOM 3552 N N . LEU C 1 36 ? -6.354 -50.303 14.643 1.00 25.27 36 LEU C N 1
ATOM 3553 C CA . LEU C 1 36 ? -4.922 -50.199 14.357 1.00 24.13 36 LEU C CA 1
ATOM 3554 C C . LEU C 1 36 ? -4.305 -49.003 15.084 1.00 23.70 36 LEU C C 1
ATOM 3555 O O . LEU C 1 36 ? -3.227 -49.108 15.685 1.00 24.15 36 LEU C O 1
ATOM 3560 N N . TYR C 1 37 ? -5.002 -47.869 15.074 1.00 23.36 37 TYR C N 1
ATOM 3561 C CA . TYR C 1 37 ? -4.480 -46.670 15.716 1.00 25.65 37 TYR C CA 1
ATOM 3562 C C . TYR C 1 37 ? -4.709 -46.705 17.230 1.00 24.90 37 TYR C C 1
ATOM 3563 O O . TYR C 1 37 ? -3.755 -46.592 18.001 1.00 26.52 37 TYR C O 1
ATOM 3572 N N . ASP C 1 38 ? -5.962 -46.876 17.668 1.00 23.69 38 ASP C N 1
ATOM 3573 C CA . ASP C 1 38 ? -6.311 -46.730 19.089 1.00 26.77 38 ASP C CA 1
ATOM 3574 C C . ASP C 1 38 ? -5.683 -47.795 19.993 1.00 27.14 38 ASP C C 1
ATOM 3575 O O . ASP C 1 38 ? -5.580 -47.569 21.209 1.00 29.36 38 ASP C O 1
ATOM 3580 N N . SER C 1 39 ? -5.268 -48.942 19.447 1.00 26.86 39 SER C N 1
ATOM 3581 C CA . SER C 1 39 ? -4.622 -49.988 20.233 1.00 27.30 39 SER C CA 1
ATOM 3582 C C . SER C 1 39 ? -3.130 -49.763 20.409 1.00 29.71 39 SER C C 1
ATOM 3583 O O . SER C 1 39 ? -2.503 -50.485 21.188 1.00 26.90 39 SER C O 1
ATOM 3586 N N . GLY C 1 40 ? -2.537 -48.805 19.696 1.00 26.01 40 GLY C N 1
ATOM 3587 C CA . GLY C 1 40 ? -1.095 -48.727 19.637 1.00 23.45 40 GLY C CA 1
ATOM 3588 C C . GLY C 1 40 ? -0.433 -49.693 18.671 1.00 30.29 40 GLY C C 1
ATOM 3589 O O . GLY C 1 40 ? 0.795 -49.627 18.498 1.00 28.05 40 GLY C O 1
ATOM 3590 N N . ASP C 1 41 ? -1.190 -50.599 18.039 1.00 29.42 41 ASP C N 1
ATOM 3591 C CA . ASP C 1 41 ? -0.564 -51.553 17.126 1.00 27.25 41 ASP C CA 1
ATOM 3592 C C . ASP C 1 41 ? 0.186 -50.835 16.005 1.00 25.35 41 ASP C C 1
ATOM 3593 O O . ASP C 1 41 ? 1.266 -51.275 15.589 1.00 26.59 41 ASP C O 1
ATOM 3598 N N . ILE C 1 42 ? -0.341 -49.699 15.551 1.00 27.42 42 ILE C N 1
ATOM 3599 C CA . ILE C 1 42 ? 0.280 -48.990 14.432 1.00 28.80 42 ILE C CA 1
ATOM 3600 C C . ILE C 1 42 ? 1.710 -48.575 14.768 1.00 30.99 42 ILE C C 1
ATOM 3601 O O . ILE C 1 42 ? 2.579 -48.550 13.891 1.00 27.45 42 ILE C O 1
ATOM 3606 N N . ASP C 1 43 ? 1.999 -48.305 16.041 1.00 27.48 43 ASP C N 1
ATOM 3607 C CA . ASP C 1 43 ? 3.307 -47.767 16.392 1.00 29.40 43 ASP C CA 1
ATOM 3608 C C . ASP C 1 43 ? 4.391 -48.831 16.482 1.00 28.21 43 ASP C C 1
ATOM 3609 O O . ASP C 1 43 ? 5.564 -48.472 16.643 1.00 32.32 43 ASP C O 1
ATOM 3614 N N . ARG C 1 44 ? 4.047 -50.113 16.363 1.00 26.13 44 ARG C N 1
ATOM 3615 C CA . ARG C 1 44 ? 5.054 -51.172 16.353 1.00 29.91 44 ARG C CA 1
ATOM 3616 C C . ARG C 1 44 ? 5.390 -51.677 14.950 1.00 29.90 44 ARG C C 1
ATOM 3617 O O . ARG C 1 44 ? 6.224 -52.581 14.816 1.00 32.22 44 ARG C O 1
ATOM 3625 N N . ILE C 1 45 ? 4.757 -51.126 13.911 1.00 29.87 45 ILE C N 1
ATOM 3626 C CA . ILE C 1 45 ? 4.978 -51.602 12.547 1.00 29.60 45 ILE C CA 1
ATOM 3627 C C . ILE C 1 45 ? 6.338 -51.130 12.049 1.00 29.24 45 ILE C C 1
ATOM 3628 O O . ILE C 1 45 ? 6.744 -49.983 12.282 1.00 31.43 45 ILE C O 1
ATOM 3633 N N . GLU C 1 46 ? 7.057 -52.025 11.377 1.00 31.73 46 GLU C N 1
ATOM 3634 C CA . GLU C 1 46 ? 8.281 -51.651 10.682 1.00 33.66 46 GLU C CA 1
ATOM 3635 C C . GLU C 1 46 ? 7.978 -50.580 9.636 1.00 30.25 46 GLU C C 1
ATOM 3636 O O . GLU C 1 46 ? 6.968 -50.648 8.930 1.00 30.54 46 GLU C O 1
ATOM 3642 N N . VAL C 1 47 ? 8.846 -49.573 9.555 1.00 27.50 47 VAL C N 1
ATOM 3643 C CA . VAL C 1 47 ? 8.612 -48.385 8.739 1.00 30.71 47 VAL C CA 1
ATOM 3644 C C . VAL C 1 47 ? 9.340 -48.534 7.406 1.00 30.22 47 VAL C C 1
ATOM 3645 O O . VAL C 1 47 ? 10.533 -48.864 7.372 1.00 31.64 47 VAL C O 1
ATOM 3649 N N . GLY C 1 48 ? 8.620 -48.302 6.309 1.00 25.22 48 GLY C N 1
ATOM 3650 C CA . GLY C 1 48 ? 9.236 -48.163 4.995 1.00 27.62 48 GLY C CA 1
ATOM 3651 C C . GLY C 1 48 ? 9.593 -49.435 4.256 1.00 27.94 48 GLY C C 1
ATOM 3652 O O . GLY C 1 48 ? 10.370 -49.382 3.294 1.00 26.39 48 GLY C O 1
ATOM 3653 N N . THR C 1 49 ? 9.052 -50.578 4.656 1.00 24.99 49 THR C N 1
ATOM 3654 C CA . THR C 1 49 ? 9.392 -51.859 4.052 1.00 28.36 49 THR C CA 1
ATOM 3655 C C . THR C 1 49 ? 8.123 -52.549 3.577 1.00 27.16 49 THR C C 1
ATOM 3656 O O . THR C 1 49 ? 7.021 -52.246 4.048 1.00 24.84 49 THR C O 1
ATOM 3660 N N . PHE C 1 50 ? 8.284 -53.493 2.638 1.00 28.77 50 PHE C N 1
ATOM 3661 C CA . PHE C 1 50 ? 7.127 -54.278 2.213 1.00 25.44 50 PHE C CA 1
ATOM 3662 C C . PHE C 1 50 ? 6.555 -55.087 3.381 1.00 30.16 50 PHE C C 1
ATOM 3663 O O . PHE C 1 50 ? 5.332 -55.254 3.497 1.00 24.99 50 PHE C O 1
ATOM 3671 N N . LYS C 1 51 ? 7.425 -55.594 4.264 1.00 25.63 51 LYS C N 1
ATOM 3672 C CA . LYS C 1 51 ? 6.947 -56.306 5.448 1.00 28.50 51 LYS C CA 1
ATOM 3673 C C . LYS C 1 51 ? 5.971 -55.438 6.244 1.00 28.33 51 LYS C C 1
ATOM 3674 O O . LYS C 1 51 ? 4.868 -55.877 6.598 1.00 29.63 51 LYS C O 1
ATOM 3680 N N . GLY C 1 52 ? 6.342 -54.178 6.486 1.00 23.19 52 GLY C N 1
ATOM 3681 C CA . GLY C 1 52 ? 5.424 -53.257 7.147 1.00 25.96 52 GLY C CA 1
ATOM 3682 C C . GLY C 1 52 ? 4.149 -53.005 6.360 1.00 27.60 52 GLY C C 1
ATOM 3683 O O . GLY C 1 52 ? 3.053 -52.978 6.929 1.00 25.25 52 GLY C O 1
ATOM 3684 N N . LEU C 1 53 ? 4.272 -52.799 5.036 1.00 25.94 53 LEU C N 1
ATOM 3685 C CA . LEU C 1 53 ? 3.084 -52.566 4.220 1.00 24.63 53 LEU C CA 1
ATOM 3686 C C . LEU C 1 53 ? 2.173 -53.790 4.218 1.00 22.42 53 LEU C C 1
ATOM 3687 O O . LEU C 1 53 ? 0.946 -53.667 4.331 1.00 23.38 53 LEU C O 1
ATOM 3692 N N . SER C 1 54 ? 2.762 -54.979 4.097 1.00 22.31 54 SER C N 1
ATOM 3693 C CA . SER C 1 54 ? 1.990 -56.214 4.178 1.00 25.00 54 SER C CA 1
ATOM 3694 C C . SER C 1 54 ? 1.307 -56.355 5.535 1.00 29.20 54 SER C C 1
ATOM 3695 O O . SER C 1 54 ? 0.166 -56.836 5.624 1.00 26.79 54 SER C O 1
ATOM 3698 N N . TYR C 1 55 ? 1.977 -55.929 6.605 1.00 24.23 55 TYR C N 1
ATOM 3699 C CA . TYR C 1 55 ? 1.301 -55.932 7.898 1.00 26.50 55 TYR C CA 1
ATOM 3700 C C . TYR C 1 55 ? 0.058 -55.048 7.859 1.00 23.79 55 TYR C C 1
ATOM 3701 O O . TYR C 1 55 ? -1.034 -55.475 8.259 1.00 23.66 55 TYR C O 1
ATOM 3710 N N . ILE C 1 56 ? 0.198 -53.811 7.362 1.00 23.08 56 ILE C N 1
ATOM 3711 C CA . ILE C 1 56 ? -0.947 -52.902 7.309 1.00 22.87 56 ILE C CA 1
ATOM 3712 C C . ILE C 1 56 ? -2.080 -53.508 6.484 1.00 24.29 56 ILE C C 1
ATOM 3713 O O . ILE C 1 56 ? -3.249 -53.504 6.899 1.00 20.55 56 ILE C O 1
ATOM 3718 N N . HIS C 1 57 ? -1.751 -54.002 5.278 1.00 25.87 57 HIS C N 1
ATOM 3719 C CA . HIS C 1 57 ? -2.773 -54.532 4.369 1.00 24.06 57 HIS C CA 1
ATOM 3720 C C . HIS C 1 57 ? -3.552 -55.672 5.018 1.00 23.35 57 HIS C C 1
ATOM 3721 O O . HIS C 1 57 ? -4.790 -55.702 4.987 1.00 25.24 57 HIS C O 1
ATOM 3728 N N . ASN C 1 58 ? -2.836 -56.633 5.593 1.00 21.87 58 ASN C N 1
ATOM 3729 C CA . ASN C 1 58 ? -3.511 -57.736 6.281 1.00 30.08 58 ASN C CA 1
ATOM 3730 C C . ASN C 1 58 ? -4.358 -57.230 7.444 1.00 26.51 58 ASN C C 1
ATOM 3731 O O . ASN C 1 58 ? -5.505 -57.665 7.624 1.00 27.94 58 ASN C O 1
ATOM 3736 N N . TYR C 1 59 ? -3.815 -56.301 8.236 1.00 25.43 59 TYR C N 1
ATOM 3737 C CA . TYR C 1 59 ? -4.564 -55.760 9.369 1.00 24.75 59 TYR C CA 1
ATOM 3738 C C . TYR C 1 59 ? -5.898 -55.172 8.918 1.00 26.69 59 TYR C C 1
ATOM 3739 O O . TYR C 1 59 ? -6.928 -55.393 9.559 1.00 22.83 59 TYR C O 1
ATOM 3748 N N . LEU C 1 60 ? -5.911 -54.451 7.790 1.00 26.79 60 LEU C N 1
ATOM 3749 C CA . LEU C 1 60 ? -7.157 -53.848 7.336 1.00 23.14 60 LEU C CA 1
ATOM 3750 C C . LEU C 1 60 ? -8.098 -54.851 6.677 1.00 26.73 60 LEU C C 1
ATOM 3751 O O . LEU C 1 60 ? -9.318 -54.713 6.813 1.00 23.46 60 LEU C O 1
ATOM 3756 N N . PHE C 1 61 ? -7.576 -55.850 5.957 1.00 25.36 61 PHE C N 1
ATOM 3757 C CA . PHE C 1 61 ? -8.382 -56.539 4.957 1.00 26.56 61 PHE C CA 1
ATOM 3758 C C . PHE C 1 61 ? -8.464 -58.054 5.124 1.00 31.66 61 PHE C C 1
ATOM 3759 O O . PHE C 1 61 ? -9.102 -58.712 4.286 1.00 30.87 61 PHE C O 1
ATOM 3767 N N . GLU C 1 62 ? -7.864 -58.630 6.173 1.00 29.99 62 GLU C N 1
ATOM 3768 C CA . GLU C 1 62 ? -7.770 -60.088 6.272 1.00 32.68 62 GLU C CA 1
ATOM 3769 C C . GLU C 1 62 ? -9.124 -60.785 6.370 1.00 30.92 62 GLU C C 1
ATOM 3770 O O . GLU C 1 62 ? -9.201 -61.980 6.077 1.00 33.00 62 GLU C O 1
ATOM 3776 N N . ASP C 1 63 ? -10.191 -60.094 6.764 1.00 31.37 63 ASP C N 1
ATOM 3777 C CA . ASP C 1 63 ? -11.495 -60.745 6.737 1.00 40.45 63 ASP C CA 1
ATOM 3778 C C . ASP C 1 63 ? -12.286 -60.449 5.468 1.00 40.00 63 ASP C C 1
ATOM 3779 O O . ASP C 1 63 ? -13.411 -60.944 5.322 1.00 36.01 63 ASP C O 1
ATOM 3784 N N . ILE C 1 64 ? -11.705 -59.702 4.524 1.00 31.61 64 ILE C N 1
ATOM 3785 C CA . ILE C 1 64 ? -12.431 -59.165 3.383 1.00 31.34 64 ILE C CA 1
ATOM 3786 C C . ILE C 1 64 ? -11.832 -59.624 2.060 1.00 33.05 64 ILE C C 1
ATOM 3787 O O . ILE C 1 64 ? -12.570 -59.966 1.128 1.00 30.44 64 ILE C O 1
ATOM 3792 N N . TYR C 1 65 ? -10.505 -59.644 1.958 1.00 27.08 65 TYR C N 1
ATOM 3793 C CA . TYR C 1 65 ? -9.789 -59.973 0.728 1.00 33.77 65 TYR C CA 1
ATOM 3794 C C . TYR C 1 65 ? -9.057 -61.288 0.948 1.00 33.95 65 TYR C C 1
ATOM 3795 O O . TYR C 1 65 ? -8.352 -61.443 1.951 1.00 35.23 65 TYR C O 1
ATOM 3804 N N . GLU C 1 66 ? -9.214 -62.221 0.005 1.00 34.37 66 GLU C N 1
ATOM 3805 C CA . GLU C 1 66 ? -8.733 -63.585 0.208 1.00 36.60 66 GLU C CA 1
ATOM 3806 C C . GLU C 1 66 ? -7.257 -63.630 0.584 1.00 35.97 66 GLU C C 1
ATOM 3807 O O . GLU C 1 66 ? -6.855 -64.414 1.451 1.00 42.86 66 GLU C O 1
ATOM 3813 N N . PHE C 1 67 ? -6.428 -62.815 -0.046 1.00 33.85 67 PHE C N 1
ATOM 3814 C CA . PHE C 1 67 ? -4.997 -62.939 0.200 1.00 37.47 67 PHE C CA 1
ATOM 3815 C C . PHE C 1 67 ? -4.400 -61.665 0.786 1.00 35.39 67 PHE C C 1
ATOM 3816 O O . PHE C 1 67 ? -3.274 -61.271 0.460 1.00 33.34 67 PHE C O 1
ATOM 3824 N N . ALA C 1 68 ? -5.143 -61.035 1.694 1.00 35.01 68 ALA C N 1
ATOM 3825 C CA . ALA C 1 68 ? -4.685 -59.831 2.374 1.00 28.59 68 ALA C CA 1
ATOM 3826 C C . ALA C 1 68 ? -3.277 -60.018 2.922 1.00 32.12 68 ALA C C 1
ATOM 3827 O O . ALA C 1 68 ? -2.963 -61.047 3.528 1.00 32.93 68 ALA C O 1
ATOM 3829 N N . GLY C 1 69 ? -2.413 -59.031 2.673 1.00 29.54 69 GLY C N 1
ATOM 3830 C CA . GLY C 1 69 ? -1.027 -59.114 3.067 1.00 27.56 69 GLY C CA 1
ATOM 3831 C C . GLY C 1 69 ? -0.127 -59.888 2.131 1.00 30.34 69 GLY C C 1
ATOM 3832 O O . GLY C 1 69 ? 1.093 -59.909 2.357 1.00 29.34 69 GLY C O 1
ATOM 3833 N N . LYS C 1 70 ? -0.670 -60.514 1.083 1.00 31.61 70 LYS C N 1
ATOM 3834 C CA . LYS C 1 70 ? 0.093 -61.371 0.183 1.00 31.03 70 LYS C CA 1
ATOM 3835 C C . LYS C 1 70 ? 0.158 -60.753 -1.211 1.00 28.75 70 LYS C C 1
ATOM 3836 O O . LYS C 1 70 ? -0.814 -60.159 -1.675 1.00 28.06 70 LYS C O 1
ATOM 3842 N N . VAL C 1 71 ? 1.292 -60.925 -1.897 1.00 30.62 71 VAL C N 1
ATOM 3843 C CA . VAL C 1 71 ? 1.418 -60.385 -3.253 1.00 30.51 71 VAL C CA 1
ATOM 3844 C C . VAL C 1 71 ? 0.428 -61.072 -4.186 1.00 31.17 71 VAL C C 1
ATOM 3845 O O . VAL C 1 71 ? 0.172 -62.284 -4.093 1.00 30.80 71 VAL C O 1
ATOM 3849 N N . ARG C 1 72 ? -0.130 -60.290 -5.102 1.00 30.41 72 ARG C N 1
ATOM 3850 C CA . ARG C 1 72 ? -1.008 -60.835 -6.125 1.00 29.48 72 ARG C CA 1
ATOM 3851 C C . ARG C 1 72 ? -0.241 -61.823 -6.997 1.00 28.02 72 ARG C C 1
ATOM 3852 O O . ARG C 1 72 ? 0.993 -61.799 -7.070 1.00 29.78 72 ARG C O 1
ATOM 3860 N N . SER C 1 73 ? -0.989 -62.719 -7.649 1.00 30.92 73 SER C N 1
ATOM 3861 C CA . SER C 1 73 ? -0.418 -63.649 -8.622 1.00 34.24 73 SER C CA 1
ATOM 3862 C C . SER C 1 73 ? -0.842 -63.368 -10.057 1.00 37.35 73 SER C C 1
ATOM 3863 O O . SER C 1 73 ? -0.335 -64.033 -10.971 1.00 42.24 73 SER C O 1
ATOM 3866 N N . GLN C 1 74 ? -1.753 -62.425 -10.289 1.00 36.16 74 GLN C N 1
ATOM 3867 C CA . GLN C 1 74 ? -2.076 -62.022 -11.650 1.00 37.13 74 GLN C CA 1
ATOM 3868 C C . GLN C 1 74 ? -1.651 -60.580 -11.914 1.00 35.68 74 GLN C C 1
ATOM 3869 O O . GLN C 1 74 ? -1.324 -59.806 -11.005 1.00 30.31 74 GLN C O 1
ATOM 3875 N N . ASN C 1 75 ? -1.648 -60.230 -13.192 1.00 32.01 75 ASN C N 1
ATOM 3876 C CA . ASN C 1 75 ? -1.336 -58.878 -13.605 1.00 28.70 75 ASN C CA 1
ATOM 3877 C C . ASN C 1 75 ? -2.580 -58.013 -13.489 1.00 29.41 75 ASN C C 1
ATOM 3878 O O . ASN C 1 75 ? -3.711 -58.496 -13.604 1.00 31.51 75 ASN C O 1
ATOM 3883 N N . ILE C 1 76 ? -2.370 -56.723 -13.236 1.00 25.67 76 ILE C N 1
ATOM 3884 C CA . ILE C 1 76 ? -3.479 -55.806 -13.019 1.00 27.86 76 ILE C CA 1
ATOM 3885 C C . ILE C 1 76 ? -3.153 -54.469 -13.657 1.00 25.83 76 ILE C C 1
ATOM 3886 O O . ILE C 1 76 ? -1.991 -54.103 -13.841 1.00 20.15 76 ILE C O 1
ATOM 3891 N N . SER C 1 77 ? -4.208 -53.725 -13.969 1.00 25.96 77 SER C N 1
ATOM 3892 C CA . SER C 1 77 ? -4.076 -52.427 -14.597 1.00 26.84 77 SER C CA 1
ATOM 3893 C C . SER C 1 77 ? -5.101 -51.485 -13.987 1.00 26.47 77 SER C C 1
ATOM 3894 O O . SER C 1 77 ? -6.068 -51.914 -13.357 1.00 28.21 77 SER C O 1
ATOM 3897 N N . LYS C 1 78 ? -4.893 -50.192 -14.205 1.00 22.65 78 LYS C N 1
ATOM 3898 C CA . LYS C 1 78 ? -5.883 -49.186 -13.833 1.00 28.10 78 LYS C CA 1
ATOM 3899 C C . LYS C 1 78 ? -5.815 -48.067 -14.862 1.00 24.52 78 LYS C C 1
ATOM 3900 O O . LYS C 1 78 ? -4.725 -47.560 -15.146 1.00 23.57 78 LYS C O 1
ATOM 3906 N N . GLY C 1 79 ? -6.963 -47.688 -15.422 1.00 22.65 79 GLY C N 1
ATOM 3907 C CA . GLY C 1 79 ? -6.971 -46.684 -16.468 1.00 28.77 79 GLY C CA 1
ATOM 3908 C C . GLY C 1 79 ? -6.269 -47.257 -17.690 1.00 31.41 79 GLY C C 1
ATOM 3909 O O . GLY C 1 79 ? -6.681 -48.303 -18.198 1.00 28.27 79 GLY C O 1
ATOM 3910 N N . ASN C 1 80 ? -5.194 -46.618 -18.153 1.00 25.28 80 ASN C N 1
ATOM 3911 C CA . ASN C 1 80 ? -4.357 -47.152 -19.220 1.00 31.08 80 ASN C CA 1
ATOM 3912 C C . ASN C 1 80 ? -3.027 -47.690 -18.713 1.00 29.74 80 ASN C C 1
ATOM 3913 O O . ASN C 1 80 ? -2.162 -48.037 -19.526 1.00 25.26 80 ASN C O 1
ATOM 3918 N N . PHE C 1 81 ? -2.829 -47.758 -17.400 1.00 23.42 81 PHE C N 1
ATOM 3919 C CA . PHE C 1 81 ? -1.532 -48.095 -16.832 1.00 23.31 81 PHE C CA 1
ATOM 3920 C C . PHE C 1 81 ? -1.492 -49.561 -16.429 1.00 19.31 81 PHE C C 1
ATOM 3921 O O . PHE C 1 81 ? -2.384 -50.040 -15.731 1.00 21.14 81 PHE C O 1
ATOM 3929 N N . ARG C 1 82 ? -0.451 -50.268 -16.871 1.00 19.89 82 ARG C N 1
ATOM 3930 C CA . ARG C 1 82 ? -0.206 -51.647 -16.483 1.00 21.96 82 ARG C CA 1
ATOM 3931 C C . ARG C 1 82 ? 0.857 -51.625 -15.390 1.00 22.70 82 ARG C C 1
ATOM 3932 O O . ARG C 1 82 ? 1.995 -51.212 -15.635 1.00 22.82 82 ARG C O 1
ATOM 3940 N N . PHE C 1 83 ? 0.471 -52.042 -14.181 1.00 24.73 83 PHE C N 1
ATOM 3941 C CA . PHE C 1 83 ? 1.369 -52.074 -13.033 1.00 20.45 83 PHE C CA 1
ATOM 3942 C C . PHE C 1 83 ? 2.427 -53.158 -13.215 1.00 28.11 83 PHE C C 1
ATOM 3943 O O . PHE C 1 83 ? 2.374 -53.954 -14.157 1.00 26.38 83 PHE C O 1
ATOM 3951 N N . ALA C 1 84 ? 3.398 -53.173 -12.298 1.00 23.21 84 ALA C N 1
ATOM 3952 C CA . ALA C 1 84 ? 4.567 -54.038 -12.409 1.00 27.61 84 ALA C CA 1
ATOM 3953 C C . ALA C 1 84 ? 4.164 -55.478 -12.719 1.00 28.30 84 ALA C C 1
ATOM 3954 O O . ALA C 1 84 ? 3.261 -56.019 -12.068 1.00 31.16 84 ALA C O 1
ATOM 3956 N N . PRO C 1 85 ? 4.790 -56.122 -13.705 1.00 32.49 85 PRO C N 1
ATOM 3957 C CA . PRO C 1 85 ? 4.416 -57.510 -14.028 1.00 34.71 85 PRO C CA 1
ATOM 3958 C C . PRO C 1 85 ? 4.687 -58.437 -12.851 1.00 32.91 85 PRO C C 1
ATOM 3959 O O . PRO C 1 85 ? 5.648 -58.247 -12.104 1.00 33.47 85 PRO C O 1
ATOM 3963 N N . VAL C 1 86 ? 3.821 -59.443 -12.685 1.00 31.70 86 VAL C N 1
ATOM 3964 C CA . VAL C 1 86 ? 3.943 -60.354 -11.543 1.00 36.00 86 VAL C CA 1
ATOM 3965 C C . VAL C 1 86 ? 5.330 -60.982 -11.483 1.00 37.04 86 VAL C C 1
ATOM 3966 O O . VAL C 1 86 ? 5.926 -61.095 -10.407 1.00 40.46 86 VAL C O 1
ATOM 3970 N N . MET C 1 87 ? 5.871 -61.390 -12.633 1.00 36.27 87 MET C N 1
ATOM 3971 C CA . MET C 1 87 ? 7.179 -62.046 -12.661 1.00 41.87 87 MET C CA 1
ATOM 3972 C C . MET C 1 87 ? 8.271 -61.208 -12.011 1.00 43.28 87 MET C C 1
ATOM 3973 O O . MET C 1 87 ? 9.327 -61.743 -11.656 1.00 40.68 87 MET C O 1
ATOM 3978 N N . TYR C 1 88 ? 8.027 -59.911 -11.841 1.00 43.20 88 TYR C N 1
ATOM 3979 C CA . TYR C 1 88 ? 9.006 -58.978 -11.313 1.00 42.70 88 TYR C CA 1
ATOM 3980 C C . TYR C 1 88 ? 8.649 -58.399 -9.959 1.00 38.20 88 TYR C C 1
ATOM 3981 O O . TYR C 1 88 ? 9.411 -57.569 -9.452 1.00 40.99 88 TYR C O 1
ATOM 3990 N N . LEU C 1 89 ? 7.508 -58.776 -9.375 1.00 41.25 89 LEU C N 1
ATOM 3991 C CA . LEU C 1 89 ? 7.103 -58.164 -8.113 1.00 38.40 89 LEU C CA 1
ATOM 3992 C C . LEU C 1 89 ? 8.164 -58.341 -7.041 1.00 38.88 89 LEU C C 1
ATOM 3993 O O . LEU C 1 89 ? 8.462 -57.397 -6.301 1.00 39.85 89 LEU C O 1
ATOM 3998 N N . GLU C 1 90 ? 8.766 -59.530 -6.958 1.00 38.27 90 GLU C N 1
ATOM 3999 C CA . GLU C 1 90 ? 9.740 -59.790 -5.904 1.00 43.83 90 GLU C CA 1
ATOM 4000 C C . GLU C 1 90 ? 10.930 -58.848 -6.012 1.00 42.74 90 GLU C C 1
ATOM 4001 O O . GLU C 1 90 ? 11.318 -58.206 -5.030 1.00 42.13 90 GLU C O 1
ATOM 4007 N N . ILE C 1 91 ? 11.518 -58.749 -7.206 1.00 39.32 91 ILE C N 1
ATOM 4008 C CA . ILE C 1 91 ? 12.673 -57.881 -7.407 1.00 39.37 91 ILE C CA 1
ATOM 4009 C C . ILE C 1 91 ? 12.285 -56.421 -7.236 1.00 38.50 91 ILE C C 1
ATOM 4010 O O . ILE C 1 91 ? 13.066 -55.616 -6.713 1.00 38.46 91 ILE C O 1
ATOM 4015 N N . ALA C 1 92 ? 11.092 -56.042 -7.708 1.00 32.76 92 ALA C N 1
ATOM 4016 C CA . ALA C 1 92 ? 10.635 -54.669 -7.525 1.00 32.92 92 ALA C CA 1
ATOM 4017 C C . ALA C 1 92 ? 10.565 -54.330 -6.045 1.00 32.53 92 ALA C C 1
ATOM 4018 O O . ALA C 1 92 ? 11.087 -53.298 -5.601 1.00 30.55 92 ALA C O 1
ATOM 4020 N N . LEU C 1 93 ? 9.962 -55.225 -5.260 1.00 30.01 93 LEU C N 1
ATOM 4021 C CA . LEU C 1 93 ? 9.791 -54.989 -3.829 1.00 32.47 93 LEU C CA 1
ATOM 4022 C C . LEU C 1 93 ? 11.125 -55.027 -3.094 1.00 32.39 93 LEU C C 1
ATOM 4023 O O . LEU C 1 93 ? 11.351 -54.243 -2.163 1.00 33.25 93 LEU C O 1
ATOM 4028 N N . GLU C 1 94 ? 12.031 -55.919 -3.500 1.00 33.11 94 GLU C N 1
ATOM 4029 C CA . GLU C 1 94 ? 13.362 -55.909 -2.904 1.00 34.89 94 GLU C CA 1
ATOM 4030 C C . GLU C 1 94 ? 14.086 -54.601 -3.207 1.00 35.88 94 GLU C C 1
ATOM 4031 O O . GLU C 1 94 ? 14.709 -54.015 -2.316 1.00 36.44 94 GLU C O 1
ATOM 4037 N N . HIS C 1 95 ? 13.978 -54.105 -4.449 1.00 35.73 95 HIS C N 1
ATOM 4038 C CA . HIS C 1 95 ? 14.554 -52.801 -4.784 1.00 32.69 95 HIS C CA 1
ATOM 4039 C C . HIS C 1 95 ? 13.928 -51.684 -3.949 1.00 30.75 95 HIS C C 1
ATOM 4040 O O . HIS C 1 95 ? 14.635 -50.801 -3.452 1.00 32.44 95 HIS C O 1
ATOM 4047 N N . ILE C 1 96 ? 12.603 -51.695 -3.791 1.00 30.61 96 ILE C N 1
ATOM 4048 C CA . ILE C 1 96 ? 11.947 -50.610 -3.066 1.00 31.44 96 ILE C CA 1
ATOM 4049 C C . ILE C 1 96 ? 12.409 -50.596 -1.612 1.00 31.60 96 ILE C C 1
ATOM 4050 O O . ILE C 1 96 ? 12.644 -49.527 -1.032 1.00 29.59 96 ILE C O 1
ATOM 4055 N N . ASP C 1 97 ? 12.600 -51.780 -1.020 1.00 30.60 97 ASP C N 1
ATOM 4056 C CA . ASP C 1 97 ? 13.076 -51.850 0.367 1.00 31.18 97 ASP C CA 1
ATOM 4057 C C . ASP C 1 97 ? 14.416 -51.150 0.551 1.00 30.62 97 ASP C C 1
ATOM 4058 O O . ASP C 1 97 ? 14.708 -50.663 1.648 1.00 35.96 97 ASP C O 1
ATOM 4063 N N . LYS C 1 98 ? 15.241 -51.086 -0.496 1.00 33.58 98 LYS C N 1
ATOM 4064 C CA . LYS C 1 98 ? 16.576 -50.504 -0.393 1.00 34.57 98 LYS C CA 1
ATOM 4065 C C . LYS C 1 98 ? 16.622 -49.025 -0.755 1.00 35.79 98 LYS C C 1
ATOM 4066 O O . LYS C 1 98 ? 17.685 -48.406 -0.638 1.00 37.57 98 LYS C O 1
ATOM 4072 N N . MET C 1 99 ? 15.507 -48.443 -1.180 1.00 33.97 99 MET C N 1
ATOM 4073 C CA . MET C 1 99 ? 15.501 -47.032 -1.543 1.00 35.12 99 MET C CA 1
ATOM 4074 C C . MET C 1 99 ? 15.648 -46.157 -0.297 1.00 32.17 99 MET C C 1
ATOM 4075 O O . MET C 1 99 ? 15.076 -46.467 0.757 1.00 34.52 99 MET C O 1
ATOM 4080 N N . PRO C 1 100 ? 16.389 -45.054 -0.385 1.00 34.35 100 PRO C N 1
ATOM 4081 C CA . PRO C 1 100 ? 16.522 -44.154 0.766 1.00 35.49 100 PRO C CA 1
ATOM 4082 C C . PRO C 1 100 ? 15.226 -43.400 1.024 1.00 35.72 100 PRO C C 1
ATOM 4083 O O . PRO C 1 100 ? 14.313 -43.361 0.199 1.00 28.77 100 PRO C O 1
ATOM 4087 N N . GLN C 1 101 ? 15.159 -42.766 2.193 1.00 28.21 101 GLN C N 1
ATOM 4088 C CA . GLN C 1 101 ? 13.954 -42.038 2.579 1.00 29.57 101 GLN C CA 1
ATOM 4089 C C . GLN C 1 101 ? 14.314 -40.874 3.501 1.00 35.22 101 GLN C C 1
ATOM 4090 O O . GLN C 1 101 ? 13.572 -40.546 4.431 1.00 32.39 101 GLN C O 1
ATOM 4096 N N . ARG C 1 102 ? 15.446 -40.216 3.230 1.00 38.41 102 ARG C N 1
ATOM 4097 C CA . ARG C 1 102 ? 15.954 -39.188 4.127 1.00 37.88 102 ARG C CA 1
ATOM 4098 C C . ARG C 1 102 ? 15.254 -37.848 3.979 1.00 39.64 102 ARG C C 1
ATOM 4099 O O . ARG C 1 102 ? 15.262 -37.062 4.930 1.00 36.09 102 ARG C O 1
ATOM 4107 N N . ASN C 1 103 ? 14.656 -37.556 2.826 1.00 30.27 103 ASN C N 1
ATOM 4108 C CA . ASN C 1 103 ? 14.007 -36.267 2.629 1.00 30.89 103 ASN C CA 1
ATOM 4109 C C . ASN C 1 103 ? 12.755 -36.457 1.774 1.00 30.75 103 ASN C C 1
ATOM 4110 O O . ASN C 1 103 ? 12.452 -37.558 1.312 1.00 30.27 103 ASN C O 1
ATOM 4115 N N . LEU C 1 104 ? 12.027 -35.365 1.551 1.00 29.63 104 LEU C N 1
ATOM 4116 C CA . LEU C 1 104 ? 10.733 -35.476 0.889 1.00 28.60 104 LEU C CA 1
ATOM 4117 C C . LEU C 1 104 ? 10.875 -35.982 -0.541 1.00 31.76 104 LEU C C 1
ATOM 4118 O O . LEU C 1 104 ? 10.047 -36.781 -1.000 1.00 30.01 104 LEU C O 1
ATOM 4123 N N . ASP C 1 105 ? 11.923 -35.538 -1.257 1.00 33.05 105 ASP C N 1
ATOM 4124 C CA . ASP C 1 105 ? 12.169 -36.021 -2.614 1.00 31.04 105 ASP C CA 1
ATOM 4125 C C . ASP C 1 105 ? 12.301 -37.537 -2.641 1.00 30.57 105 ASP C C 1
ATOM 4126 O O . ASP C 1 105 ? 11.687 -38.214 -3.480 1.00 28.29 105 ASP C O 1
ATOM 4131 N N . GLU C 1 106 ? 13.125 -38.088 -1.743 1.00 30.17 106 GLU C N 1
ATOM 4132 C CA . GLU C 1 106 ? 13.357 -39.531 -1.724 1.00 27.00 106 GLU C CA 1
ATOM 4133 C C . GLU C 1 106 ? 12.133 -40.294 -1.224 1.00 26.57 106 GLU C C 1
ATOM 4134 O O . GLU C 1 106 ? 11.831 -41.391 -1.718 1.00 27.18 106 GLU C O 1
ATOM 4140 N N . ILE C 1 107 ? 11.416 -39.743 -0.247 1.00 27.94 107 ILE C N 1
ATOM 4141 C CA . ILE C 1 107 ? 10.228 -40.434 0.259 1.00 24.68 107 ILE C CA 1
ATOM 4142 C C . ILE C 1 107 ? 9.164 -40.511 -0.835 1.00 23.20 107 ILE C C 1
ATOM 4143 O O . ILE C 1 107 ? 8.550 -41.563 -1.067 1.00 21.41 107 ILE C O 1
ATOM 4148 N N . VAL C 1 108 ? 8.932 -39.391 -1.522 1.00 22.91 108 VAL C N 1
ATOM 4149 C CA . VAL C 1 108 ? 7.935 -39.364 -2.591 1.00 24.36 108 VAL C CA 1
ATOM 4150 C C . VAL C 1 108 ? 8.309 -40.326 -3.709 1.00 22.78 108 VAL C C 1
ATOM 4151 O O . VAL C 1 108 ? 7.450 -41.053 -4.221 1.00 24.56 108 VAL C O 1
ATOM 4155 N N . ALA C 1 109 ? 9.597 -40.379 -4.082 1.00 22.70 109 ALA C N 1
ATOM 4156 C CA . ALA C 1 109 ? 10.016 -41.308 -5.133 1.00 25.26 109 ALA C CA 1
ATOM 4157 C C . ALA C 1 109 ? 9.801 -42.752 -4.700 1.00 26.81 109 ALA C C 1
ATOM 4158 O O . ALA C 1 109 ? 9.407 -43.605 -5.507 1.00 25.78 109 ALA C O 1
ATOM 4160 N N . LYS C 1 110 ? 10.037 -43.033 -3.422 1.00 24.87 110 LYS C N 1
ATOM 4161 C CA . LYS C 1 110 ? 9.793 -44.362 -2.879 1.00 27.05 110 LYS C CA 1
ATOM 4162 C C . LYS C 1 110 ? 8.304 -44.697 -2.890 1.00 23.92 110 LYS C C 1
ATOM 4163 O O . LYS C 1 110 ? 7.913 -45.813 -3.252 1.00 25.42 110 LYS C O 1
ATOM 4169 N N . TYR C 1 111 ? 7.458 -43.744 -2.497 1.00 24.82 111 TYR C N 1
ATOM 4170 C CA . TYR C 1 111 ? 6.022 -43.977 -2.539 1.00 23.15 111 TYR C CA 1
ATOM 4171 C C . TYR C 1 111 ? 5.551 -44.202 -3.975 1.00 24.20 111 TYR C C 1
ATOM 4172 O O . TYR C 1 111 ? 4.734 -45.089 -4.240 1.00 23.15 111 TYR C O 1
ATOM 4181 N N . VAL C 1 112 ? 6.095 -43.437 -4.918 1.00 21.85 112 VAL C N 1
ATOM 4182 C CA . VAL C 1 112 ? 5.699 -43.573 -6.315 1.00 23.60 112 VAL C CA 1
ATOM 4183 C C . VAL C 1 112 ? 6.071 -44.956 -6.844 1.00 21.18 112 VAL C C 1
ATOM 4184 O O . VAL C 1 112 ? 5.289 -45.590 -7.562 1.00 24.49 112 VAL C O 1
ATOM 4188 N N . GLU C 1 113 ? 7.235 -45.479 -6.443 1.00 22.09 113 GLU C N 1
ATOM 4189 C CA . GLU C 1 113 ? 7.618 -46.815 -6.891 1.00 23.31 113 GLU C CA 1
ATOM 4190 C C . GLU C 1 113 ? 6.747 -47.892 -6.253 1.00 24.79 113 GLU C C 1
ATOM 4191 O O . GLU C 1 113 ? 6.424 -48.893 -6.907 1.00 23.78 113 GLU C O 1
ATOM 4197 N N . MET C 1 114 ? 6.341 -47.709 -4.986 1.00 21.18 114 MET C N 1
ATOM 4198 C CA . MET C 1 114 ? 5.480 -48.712 -4.362 1.00 25.09 114 MET C CA 1
ATOM 4199 C C . MET C 1 114 ? 4.094 -48.708 -4.981 1.00 24.16 114 MET C C 1
ATOM 4200 O O . MET C 1 114 ? 3.450 -49.756 -5.046 1.00 23.84 114 MET C O 1
ATOM 4205 N N . ASN C 1 115 ? 3.622 -47.555 -5.448 1.00 20.58 115 ASN C N 1
ATOM 4206 C CA . ASN C 1 115 ? 2.360 -47.560 -6.166 1.00 21.42 115 ASN C CA 1
ATOM 4207 C C . ASN C 1 115 ? 2.494 -48.273 -7.520 1.00 24.07 115 ASN C C 1
ATOM 4208 O O . ASN C 1 115 ? 1.599 -49.037 -7.913 1.00 20.88 115 ASN C O 1
ATOM 4213 N N . ILE C 1 116 ? 3.604 -48.054 -8.240 1.00 18.78 116 ILE C N 1
ATOM 4214 C CA . ILE C 1 116 ? 3.802 -48.745 -9.521 1.00 22.63 116 ILE C CA 1
ATOM 4215 C C . ILE C 1 116 ? 3.863 -50.254 -9.306 1.00 24.66 116 ILE C C 1
ATOM 4216 O O . ILE C 1 116 ? 3.282 -51.043 -10.079 1.00 22.97 116 ILE C O 1
ATOM 4221 N N . ALA C 1 117 ? 4.564 -50.683 -8.253 1.00 22.39 117 ALA C N 1
ATOM 4222 C CA . ALA C 1 117 ? 4.591 -52.096 -7.892 1.00 23.67 117 ALA C CA 1
ATOM 4223 C C . ALA C 1 117 ? 3.180 -52.624 -7.645 1.00 23.96 117 ALA C C 1
ATOM 4224 O O . ALA C 1 117 ? 2.815 -53.696 -8.147 1.00 22.99 117 ALA C O 1
ATOM 4226 N N . HIS C 1 118 ? 2.357 -51.874 -6.914 1.00 21.31 118 HIS C N 1
ATOM 4227 C CA . HIS C 1 118 ? 0.954 -52.219 -6.711 1.00 23.30 118 HIS C CA 1
ATOM 4228 C C . HIS C 1 118 ? 0.795 -53.672 -6.251 1.00 25.36 118 HIS C C 1
ATOM 4229 O O . HIS C 1 118 ? 0.109 -54.461 -6.909 1.00 23.24 118 HIS C O 1
ATOM 4236 N N . PRO C 1 119 ? 1.445 -54.062 -5.151 1.00 22.43 119 PRO C N 1
ATOM 4237 C CA . PRO C 1 119 ? 1.664 -55.500 -4.899 1.00 24.56 119 PRO C CA 1
ATOM 4238 C C . PRO C 1 119 ? 0.420 -56.320 -4.575 1.00 27.25 119 PRO C C 1
ATOM 4239 O O . PRO C 1 119 ? 0.491 -57.548 -4.685 1.00 27.70 119 PRO C O 1
ATOM 4243 N N . PHE C 1 120 ? -0.701 -55.717 -4.174 1.00 24.43 120 PHE C N 1
ATOM 4244 C CA . PHE C 1 120 ? -1.870 -56.511 -3.803 1.00 26.10 120 PHE C CA 1
ATOM 4245 C C . PHE C 1 120 ? -2.925 -56.467 -4.907 1.00 25.50 120 PHE C C 1
ATOM 4246 O O . PHE C 1 120 ? -2.907 -55.605 -5.790 1.00 23.41 120 PHE C O 1
ATOM 4254 N N . ARG C 1 121 ? -3.863 -57.413 -4.835 1.00 24.20 121 ARG C N 1
ATOM 4255 C CA . ARG C 1 121 ? -4.965 -57.444 -5.795 1.00 27.98 121 ARG C CA 1
ATOM 4256 C C . ARG C 1 121 ? -5.840 -56.198 -5.686 1.00 27.90 121 ARG C C 1
ATOM 4257 O O . ARG C 1 121 ? -6.317 -55.677 -6.698 1.00 25.66 121 ARG C O 1
ATOM 4265 N N . GLU C 1 122 ? -6.078 -55.723 -4.463 1.00 20.47 122 GLU C N 1
ATOM 4266 C CA . GLU C 1 122 ? -6.890 -54.542 -4.181 1.00 25.83 122 GLU C CA 1
ATOM 4267 C C . GLU C 1 122 ? -6.394 -53.962 -2.857 1.00 22.27 122 GLU C C 1
ATOM 4268 O O . GLU C 1 122 ? -5.624 -54.604 -2.142 1.00 22.37 122 GLU C O 1
ATOM 4274 N N . GLY C 1 123 ? -6.810 -52.732 -2.549 1.00 24.13 123 GLY C N 1
ATOM 4275 C CA . GLY C 1 123 ? -6.389 -52.110 -1.301 1.00 23.32 123 GLY C CA 1
ATOM 4276 C C . GLY C 1 123 ? -5.033 -51.433 -1.315 1.00 25.58 123 GLY C C 1
ATOM 4277 O O . GLY C 1 123 ? -4.537 -51.048 -0.240 1.00 22.21 123 GLY C O 1
ATOM 4278 N N . ASN C 1 124 ? -4.417 -51.263 -2.495 1.00 25.97 124 ASN C N 1
ATOM 4279 C CA . ASN C 1 124 ? -3.085 -50.660 -2.562 1.00 24.20 124 ASN C CA 1
ATOM 4280 C C . ASN C 1 124 ? -3.107 -49.192 -2.162 1.00 23.14 124 ASN C C 1
ATOM 4281 O O . ASN C 1 124 ? -2.196 -48.728 -1.465 1.00 22.78 124 ASN C O 1
ATOM 4286 N N . GLY C 1 125 ? -4.114 -48.437 -2.617 1.00 20.90 125 GLY C N 1
ATOM 4287 C CA . GLY C 1 125 ? -4.135 -47.003 -2.348 1.00 23.09 125 GLY C CA 1
ATOM 4288 C C . GLY C 1 125 ? -4.245 -46.689 -0.863 1.00 25.12 125 GLY C C 1
ATOM 4289 O O . GLY C 1 125 ? -3.430 -45.941 -0.311 1.00 22.54 125 GLY C O 1
ATOM 4290 N N . ARG C 1 126 ? -5.232 -47.293 -0.192 1.00 24.90 126 ARG C N 1
ATOM 4291 C CA . ARG C 1 126 ? -5.456 -47.040 1.233 1.00 21.94 126 ARG C CA 1
ATOM 4292 C C . ARG C 1 126 ? -4.310 -47.561 2.097 1.00 23.56 126 ARG C C 1
ATOM 4293 O O . ARG C 1 126 ? -3.818 -46.851 2.984 1.00 24.67 126 ARG C O 1
ATOM 4301 N N . ALA C 1 127 ? -3.881 -48.804 1.880 1.00 20.11 127 ALA C N 1
ATOM 4302 C CA . ALA C 1 127 ? -2.799 -49.342 2.700 1.00 26.46 127 ALA C CA 1
ATOM 4303 C C . ALA C 1 127 ? -1.509 -48.542 2.524 1.00 25.40 127 ALA C C 1
ATOM 4304 O O . ALA C 1 127 ? -0.822 -48.242 3.510 1.00 24.18 127 ALA C O 1
ATOM 4306 N N . THR C 1 128 ? -1.162 -48.184 1.283 1.00 23.31 128 THR C N 1
ATOM 4307 C CA . THR C 1 128 ? 0.137 -47.559 1.045 1.00 20.79 128 THR C CA 1
ATOM 4308 C C . THR C 1 128 ? 0.164 -46.127 1.564 1.00 20.18 128 THR C C 1
ATOM 4309 O O . THR C 1 128 ? 1.235 -45.609 1.884 1.00 21.59 128 THR C O 1
ATOM 4313 N N . ARG C 1 129 ? -0.988 -45.461 1.656 1.00 20.83 129 ARG C N 1
ATOM 4314 C CA . ARG C 1 129 ? -0.988 -44.119 2.239 1.00 22.21 129 ARG C CA 1
ATOM 4315 C C . ARG C 1 129 ? -0.729 -44.161 3.745 1.00 24.83 129 ARG C C 1
ATOM 4316 O O . ARG C 1 129 ? -0.028 -43.295 4.285 1.00 23.74 129 ARG C O 1
ATOM 4324 N N . ILE C 1 130 ? -1.284 -45.150 4.447 1.00 22.70 130 ILE C N 1
ATOM 4325 C CA . ILE C 1 130 ? -0.934 -45.320 5.862 1.00 21.97 130 ILE C CA 1
ATOM 4326 C C . ILE C 1 130 ? 0.558 -45.568 5.996 1.00 24.13 130 ILE C C 1
ATOM 4327 O O . ILE C 1 130 ? 1.238 -44.990 6.858 1.00 22.78 130 ILE C O 1
ATOM 4332 N N . TRP C 1 131 ? 1.090 -46.431 5.139 1.00 22.42 131 TRP C N 1
ATOM 4333 C CA . TRP C 1 131 ? 2.523 -46.707 5.100 1.00 25.45 131 TRP C CA 1
ATOM 4334 C C . TRP C 1 131 ? 3.336 -45.437 4.840 1.00 25.94 131 TRP C C 1
ATOM 4335 O O . TRP C 1 131 ? 4.330 -45.164 5.528 1.00 25.17 131 TRP C O 1
ATOM 4346 N N . LEU C 1 132 ? 2.932 -44.652 3.835 1.00 22.46 132 LEU C N 1
ATOM 4347 C CA . LEU C 1 132 ? 3.608 -43.386 3.533 1.00 22.18 132 LEU C CA 1
ATOM 4348 C C . LEU C 1 132 ? 3.674 -42.471 4.762 1.00 23.74 132 LEU C C 1
ATOM 4349 O O . LEU C 1 132 ? 4.741 -41.950 5.108 1.00 25.24 132 LEU C O 1
ATOM 4354 N N . ASP C 1 133 ? 2.534 -42.269 5.428 1.00 23.57 133 ASP C N 1
ATOM 4355 C CA . ASP C 1 133 ? 2.489 -41.387 6.595 1.00 25.68 133 ASP C CA 1
ATOM 4356 C C . ASP C 1 133 ? 3.486 -41.822 7.670 1.00 24.96 133 ASP C C 1
ATOM 4357 O O . ASP C 1 133 ? 4.089 -40.979 8.346 1.00 27.40 133 ASP C O 1
ATOM 4362 N N . LEU C 1 134 ? 3.693 -43.131 7.837 1.00 24.45 134 LEU C N 1
ATOM 4363 C CA . LEU C 1 134 ? 4.611 -43.587 8.880 1.00 25.41 134 LEU C CA 1
ATOM 4364 C C . LEU C 1 134 ? 6.065 -43.313 8.509 1.00 29.79 134 LEU C C 1
ATOM 4365 O O . LEU C 1 134 ? 6.901 -43.075 9.396 1.00 27.04 134 LEU C O 1
ATOM 4370 N N . ILE C 1 135 ? 6.387 -43.328 7.211 1.00 23.23 135 ILE C N 1
ATOM 4371 C CA . ILE C 1 135 ? 7.725 -42.941 6.766 1.00 25.36 135 ILE C CA 1
ATOM 4372 C C . ILE C 1 135 ? 7.947 -41.458 7.015 1.00 27.90 135 ILE C C 1
ATOM 4373 O O . ILE C 1 135 ? 8.985 -41.043 7.541 1.00 28.90 135 ILE C O 1
ATOM 4378 N N . LEU C 1 136 ? 6.972 -40.636 6.625 1.00 23.52 136 LEU C N 1
ATOM 4379 C CA . LEU C 1 136 ? 7.097 -39.193 6.810 1.00 25.17 136 LEU C CA 1
ATOM 4380 C C . LEU C 1 136 ? 7.223 -38.837 8.290 1.00 28.47 136 LEU C C 1
ATOM 4381 O O . LEU C 1 136 ? 8.041 -37.986 8.674 1.00 27.72 136 LEU C O 1
ATOM 4386 N N . LYS C 1 137 ? 6.409 -39.474 9.129 1.00 27.25 137 LYS C N 1
ATOM 4387 C CA . LYS C 1 137 ? 6.491 -39.263 10.571 1.00 30.12 137 LYS C CA 1
ATOM 4388 C C . LYS C 1 137 ? 7.887 -39.576 11.097 1.00 29.35 137 LYS C C 1
ATOM 4389 O O . LYS C 1 137 ? 8.478 -38.778 11.837 1.00 28.22 137 LYS C O 1
ATOM 4395 N N . LYS C 1 138 ? 8.434 -40.732 10.718 1.00 28.87 138 LYS C N 1
ATOM 4396 C CA . LYS C 1 138 ? 9.752 -41.136 11.199 1.00 30.17 138 LYS C CA 1
ATOM 4397 C C . LYS C 1 138 ? 10.843 -40.183 10.722 1.00 34.52 138 LYS C C 1
ATOM 4398 O O . LYS C 1 138 ? 11.692 -39.748 11.509 1.00 33.10 138 LYS C O 1
ATOM 4404 N N . GLU C 1 139 ? 10.848 -39.856 9.427 1.00 32.30 139 GLU C N 1
ATOM 4405 C CA . GLU C 1 139 ? 12.011 -39.219 8.814 1.00 30.19 139 GLU C CA 1
ATOM 4406 C C . GLU C 1 139 ? 11.941 -37.700 8.810 1.00 30.74 139 GLU C C 1
ATOM 4407 O O . GLU C 1 139 ? 12.989 -37.037 8.859 1.00 31.01 139 GLU C O 1
ATOM 4413 N N . LEU C 1 140 ? 10.738 -37.134 8.708 1.00 29.84 140 LEU C N 1
ATOM 4414 C CA . LEU C 1 140 ? 10.555 -35.694 8.645 1.00 30.82 140 LEU C CA 1
ATOM 4415 C C . LEU C 1 140 ? 9.786 -35.127 9.824 1.00 29.55 140 LEU C C 1
ATOM 4416 O O . LEU C 1 140 ? 9.621 -33.901 9.895 1.00 30.59 140 LEU C O 1
ATOM 4421 N N . LYS C 1 141 ? 9.263 -35.980 10.706 1.00 28.52 141 LYS C N 1
ATOM 4422 C CA . LYS C 1 141 ? 8.349 -35.563 11.769 1.00 27.25 141 LYS C CA 1
ATOM 4423 C C . LYS C 1 141 ? 7.152 -34.805 11.204 1.00 29.49 141 LYS C C 1
ATOM 4424 O O . LYS C 1 141 ? 6.705 -33.808 11.767 1.00 28.57 141 LYS C O 1
ATOM 4430 N N . ARG C 1 142 ? 6.628 -35.279 10.069 1.00 27.26 142 ARG C N 1
ATOM 4431 C CA . ARG C 1 142 ? 5.404 -34.742 9.493 1.00 27.62 142 ARG C CA 1
ATOM 4432 C C . ARG C 1 142 ? 4.524 -35.911 9.076 1.00 22.91 142 ARG C C 1
ATOM 4433 O O . ARG C 1 142 ? 5.004 -37.028 8.906 1.00 23.96 142 ARG C O 1
ATOM 4441 N N . VAL C 1 143 ? 3.222 -35.648 8.935 1.00 22.56 143 VAL C N 1
ATOM 4442 C CA . VAL C 1 143 ? 2.305 -36.531 8.226 1.00 26.17 143 VAL C CA 1
ATOM 4443 C C . VAL C 1 143 ? 1.466 -35.667 7.298 1.00 27.68 143 VAL C C 1
ATOM 4444 O O . VAL C 1 143 ? 1.459 -34.440 7.396 1.00 27.47 143 VAL C O 1
ATOM 4448 N N . VAL C 1 144 ? 0.735 -36.323 6.398 1.00 25.68 144 VAL C N 1
ATOM 4449 C CA . VAL C 1 144 ? -0.136 -35.611 5.470 1.00 28.26 144 VAL C CA 1
ATOM 4450 C C . VAL C 1 144 ? -1.465 -35.322 6.149 1.00 28.09 144 VAL C C 1
ATOM 4451 O O . VAL C 1 144 ? -2.079 -36.215 6.743 1.00 26.80 144 VAL C O 1
ATOM 4455 N N . ASP C 1 145 ? -1.934 -34.084 6.020 1.00 24.38 145 ASP C N 1
ATOM 4456 C CA . ASP C 1 145 ? -3.331 -33.741 6.289 1.00 28.86 145 ASP C CA 1
ATOM 4457 C C . ASP C 1 145 ? -4.096 -33.957 4.988 1.00 28.18 145 ASP C C 1
ATOM 4458 O O . ASP C 1 145 ? -4.227 -33.050 4.166 1.00 28.87 145 ASP C O 1
ATOM 4463 N N . TRP C 1 146 ? -4.642 -35.169 4.813 1.00 24.89 146 TRP C N 1
ATOM 4464 C CA . TRP C 1 146 ? -5.192 -35.555 3.515 1.00 25.29 146 TRP C CA 1
ATOM 4465 C C . TRP C 1 146 ? -6.371 -34.685 3.099 1.00 28.27 146 TRP C C 1
ATOM 4466 O O . TRP C 1 146 ? -6.629 -34.527 1.901 1.00 26.15 146 TRP C O 1
ATOM 4477 N N . ASN C 1 147 ? -7.110 -34.113 4.052 1.00 29.65 147 ASN C N 1
ATOM 4478 C CA . ASN C 1 147 ? -8.246 -33.288 3.635 1.00 28.38 147 ASN C CA 1
ATOM 4479 C C . ASN C 1 147 ? -7.808 -32.045 2.868 1.00 29.54 147 ASN C C 1
ATOM 4480 O O . ASN C 1 147 ? -8.622 -31.440 2.159 1.00 28.98 147 ASN C O 1
ATOM 4485 N N . LEU C 1 148 ? -6.542 -31.669 2.973 1.00 22.83 148 LEU C N 1
ATOM 4486 C CA . LEU C 1 148 ? -6.016 -30.571 2.180 1.00 28.43 148 LEU C CA 1
ATOM 4487 C C . LEU C 1 148 ? -5.631 -30.991 0.760 1.00 30.40 148 LEU C C 1
ATOM 4488 O O . LEU C 1 148 ? -5.200 -30.134 -0.017 1.00 27.63 148 LEU C O 1
ATOM 4493 N N . ILE C 1 149 ? -5.762 -32.267 0.403 1.00 27.04 149 ILE C N 1
ATOM 4494 C CA . ILE C 1 149 ? -5.522 -32.718 -0.966 1.00 28.72 149 ILE C CA 1
ATOM 4495 C C . ILE C 1 149 ? -6.859 -33.106 -1.575 1.00 26.66 149 ILE C C 1
ATOM 4496 O O . ILE C 1 149 ? -7.473 -34.101 -1.180 1.00 25.94 149 ILE C O 1
ATOM 4501 N N . ASN C 1 150 ? -7.308 -32.304 -2.535 1.00 28.03 150 ASN C N 1
ATOM 4502 C CA . ASN C 1 150 ? -8.542 -32.571 -3.260 1.00 30.69 150 ASN C CA 1
ATOM 4503 C C . ASN C 1 150 ? -8.469 -33.921 -3.978 1.00 30.48 150 ASN C C 1
ATOM 4504 O O . ASN C 1 150 ? -7.424 -34.298 -4.521 1.00 22.72 150 ASN C O 1
ATOM 4509 N N . LYS C 1 151 ? -9.594 -34.646 -3.972 1.00 27.17 151 LYS C N 1
ATOM 4510 C CA . LYS C 1 151 ? -9.619 -36.020 -4.472 1.00 27.99 151 LYS C CA 1
ATOM 4511 C C . LYS C 1 151 ? -9.163 -36.095 -5.928 1.00 26.56 151 LYS C C 1
ATOM 4512 O O . LYS C 1 151 ? -8.273 -36.881 -6.270 1.00 24.18 151 LYS C O 1
ATOM 4518 N N . GLU C 1 152 ? -9.761 -35.289 -6.807 1.00 25.41 152 GLU C N 1
ATOM 4519 C CA . GLU C 1 152 ? -9.404 -35.415 -8.213 1.00 28.81 152 GLU C CA 1
ATOM 4520 C C . GLU C 1 152 ? -7.983 -34.944 -8.473 1.00 29.24 152 GLU C C 1
ATOM 4521 O O . GLU C 1 152 ? -7.299 -35.506 -9.336 1.00 24.50 152 GLU C O 1
ATOM 4527 N N . ASP C 1 153 ? -7.505 -33.947 -7.725 1.00 28.14 153 ASP C N 1
ATOM 4528 C CA . ASP C 1 153 ? -6.098 -33.579 -7.836 1.00 28.23 153 ASP C CA 1
ATOM 4529 C C . ASP C 1 153 ? -5.205 -34.754 -7.474 1.00 27.27 153 ASP C C 1
ATOM 4530 O O . ASP C 1 153 ? -4.212 -35.022 -8.161 1.00 22.96 153 ASP C O 1
ATOM 4535 N N . TYR C 1 154 ? -5.551 -35.469 -6.396 1.00 24.46 154 TYR C N 1
ATOM 4536 C CA . TYR C 1 154 ? -4.728 -36.591 -5.957 1.00 24.31 154 TYR C CA 1
ATOM 4537 C C . TYR C 1 154 ? -4.728 -37.707 -6.996 1.00 22.25 154 TYR C C 1
ATOM 4538 O O . TYR C 1 154 ? -3.673 -38.260 -7.324 1.00 21.91 154 TYR C O 1
ATOM 4547 N N . LEU C 1 155 ? -5.909 -38.086 -7.488 1.00 19.50 155 LEU C N 1
ATOM 4548 C CA . LEU C 1 155 ? -5.975 -39.194 -8.433 1.00 23.80 155 LEU C CA 1
ATOM 4549 C C . LEU C 1 155 ? -5.260 -38.842 -9.738 1.00 25.52 155 LEU C C 1
ATOM 4550 O O . LEU C 1 155 ? -4.551 -39.685 -10.311 1.00 24.92 155 LEU C O 1
ATOM 4555 N N . SER C 1 156 ? -5.402 -37.597 -10.210 1.00 25.94 156 SER C N 1
ATOM 4556 C CA . SER C 1 156 ? -4.680 -37.197 -11.421 1.00 26.80 156 SER C CA 1
ATOM 4557 C C . SER C 1 156 ? -3.175 -37.205 -11.195 1.00 24.59 156 SER C C 1
ATOM 4558 O O . SER C 1 156 ? -2.416 -37.639 -12.074 1.00 23.14 156 SER C O 1
ATOM 4561 N N . ALA C 1 157 ? -2.722 -36.735 -10.021 1.00 24.55 157 ALA C N 1
ATOM 4562 C CA . ALA C 1 157 ? -1.293 -36.693 -9.743 1.00 22.99 157 ALA C CA 1
ATOM 4563 C C . ALA C 1 157 ? -0.689 -38.084 -9.669 1.00 21.11 157 ALA C C 1
ATOM 4564 O O . ALA C 1 157 ? 0.474 -38.273 -10.063 1.00 21.35 157 ALA C O 1
ATOM 4566 N N . MET C 1 158 ? -1.447 -39.072 -9.166 1.00 18.31 158 MET C N 1
ATOM 4567 C CA . MET C 1 158 ? -0.930 -40.438 -9.141 1.00 19.97 158 MET C CA 1
ATOM 4568 C C . MET C 1 158 ? -0.880 -41.021 -10.555 1.00 19.12 158 MET C C 1
ATOM 4569 O O . MET C 1 158 ? 0.043 -41.778 -10.881 1.00 19.50 158 MET C O 1
ATOM 4574 N N . GLU C 1 159 ? -1.891 -40.731 -11.380 1.00 20.48 159 GLU C N 1
ATOM 4575 C CA . GLU C 1 159 ? -1.849 -41.157 -12.784 1.00 22.89 159 GLU C CA 1
ATOM 4576 C C . GLU C 1 159 ? -0.602 -40.607 -13.475 1.00 20.70 159 GLU C C 1
ATOM 4577 O O . GLU C 1 159 ? 0.008 -41.275 -14.314 1.00 20.48 159 GLU C O 1
ATOM 4583 N N . ARG C 1 160 ? -0.226 -39.377 -13.130 1.00 24.22 160 ARG C N 1
ATOM 4584 C CA . ARG C 1 160 ? 0.939 -38.714 -13.701 1.00 23.46 160 ARG C CA 1
ATOM 4585 C C . ARG C 1 160 ? 2.252 -39.265 -13.145 1.00 24.49 160 ARG C C 1
ATOM 4586 O O . ARG C 1 160 ? 3.272 -39.271 -13.853 1.00 23.46 160 ARG C O 1
ATOM 4594 N N . SER C 1 161 ? 2.235 -39.765 -11.902 1.00 21.32 161 SER C N 1
ATOM 4595 C CA . SER C 1 161 ? 3.469 -39.961 -11.148 1.00 19.18 161 SER C CA 1
ATOM 4596 C C . SER C 1 161 ? 4.470 -40.947 -11.754 1.00 20.86 161 SER C C 1
ATOM 4597 O O . SER C 1 161 ? 5.680 -40.712 -11.572 1.00 20.86 161 SER C O 1
ATOM 4600 N N . PRO C 1 162 ? 4.078 -42.026 -12.453 1.00 19.30 162 PRO C N 1
ATOM 4601 C CA . PRO C 1 162 ? 5.110 -42.877 -13.088 1.00 22.34 162 PRO C CA 1
ATOM 4602 C C . PRO C 1 162 ? 5.954 -42.135 -14.115 1.00 26.72 162 PRO C C 1
ATOM 4603 O O . PRO C 1 162 ? 7.112 -42.505 -14.357 1.00 27.05 162 PRO C O 1
ATOM 4607 N N . VAL C 1 163 ? 5.413 -41.093 -14.730 1.00 23.08 163 VAL C N 1
ATOM 4608 C CA . VAL C 1 163 ? 6.199 -40.282 -15.660 1.00 24.16 163 VAL C CA 1
ATOM 4609 C C . VAL C 1 163 ? 6.981 -39.195 -14.923 1.00 25.76 163 VAL C C 1
ATOM 4610 O O . VAL C 1 163 ? 8.201 -39.088 -15.083 1.00 25.42 163 VAL C O 1
ATOM 4614 N N . LYS C 1 164 ? 6.305 -38.387 -14.101 1.00 24.58 164 LYS C N 1
ATOM 4615 C CA . LYS C 1 164 ? 6.942 -37.323 -13.328 1.00 26.37 164 LYS C CA 1
ATOM 4616 C C . LYS C 1 164 ? 6.188 -37.182 -12.017 1.00 24.02 164 LYS C C 1
ATOM 4617 O O . LYS C 1 164 ? 4.959 -37.040 -12.041 1.00 22.37 164 LYS C O 1
ATOM 4623 N N . ASP C 1 165 ? 6.915 -37.164 -10.893 1.00 24.17 165 ASP C N 1
ATOM 4624 C CA . ASP C 1 165 ? 6.261 -37.130 -9.586 1.00 25.60 165 ASP C CA 1
ATOM 4625 C C . ASP C 1 165 ? 6.119 -35.726 -9.014 1.00 30.34 165 ASP C C 1
ATOM 4626 O O . ASP C 1 165 ? 5.740 -35.577 -7.845 1.00 26.81 165 ASP C O 1
ATOM 4631 N N . LEU C 1 166 ? 6.361 -34.697 -9.823 1.00 29.66 166 LEU C N 1
ATOM 4632 C CA . LEU C 1 166 ? 6.299 -33.331 -9.322 1.00 32.78 166 LEU C CA 1
ATOM 4633 C C . LEU C 1 166 ? 4.887 -32.970 -8.842 1.00 33.12 166 LEU C C 1
ATOM 4634 O O . LEU C 1 166 ? 4.726 -32.313 -7.804 1.00 29.07 166 LEU C O 1
ATOM 4639 N N . GLU C 1 167 ? 3.856 -33.404 -9.574 1.00 25.23 167 GLU C N 1
ATOM 4640 C CA . GLU C 1 167 ? 2.477 -33.083 -9.215 1.00 28.78 167 GLU C CA 1
ATOM 4641 C C . GLU C 1 167 ? 2.124 -33.623 -7.829 1.00 29.99 167 GLU C C 1
ATOM 4642 O O . GLU C 1 167 ? 1.592 -32.896 -6.977 1.00 29.12 167 GLU C O 1
ATOM 4648 N N . ILE C 1 168 ? 2.398 -34.908 -7.588 1.00 28.05 168 ILE C N 1
ATOM 4649 C CA . ILE C 1 168 ? 2.047 -35.485 -6.294 1.00 25.24 168 ILE C CA 1
ATOM 4650 C C . ILE C 1 168 ? 2.950 -34.917 -5.207 1.00 27.61 168 ILE C C 1
ATOM 4651 O O . ILE C 1 168 ? 2.516 -34.735 -4.064 1.00 29.32 168 ILE C O 1
ATOM 4656 N N . LYS C 1 169 ? 4.196 -34.584 -5.548 1.00 25.98 169 LYS C N 1
ATOM 4657 C CA . LYS C 1 169 ? 5.107 -34.029 -4.555 1.00 30.91 169 LYS C CA 1
ATOM 4658 C C . LYS C 1 169 ? 4.637 -32.664 -4.056 1.00 30.72 169 LYS C C 1
ATOM 4659 O O . LYS C 1 169 ? 4.760 -32.363 -2.866 1.00 26.89 169 LYS C O 1
ATOM 4665 N N . TYR C 1 170 ? 4.113 -31.820 -4.950 1.00 32.59 170 TYR C N 1
ATOM 4666 C CA . TYR C 1 170 ? 3.594 -30.524 -4.517 1.00 36.65 170 TYR C CA 1
ATOM 4667 C C . TYR C 1 170 ? 2.396 -30.683 -3.587 1.00 34.04 170 TYR C C 1
ATOM 4668 O O . TYR C 1 170 ? 2.309 -30.001 -2.559 1.00 30.39 170 TYR C O 1
ATOM 4677 N N . LEU C 1 171 ? 1.431 -31.532 -3.972 1.00 27.75 171 LEU C N 1
ATOM 4678 C CA . LEU C 1 171 ? 0.250 -31.770 -3.144 1.00 26.71 171 LEU C CA 1
ATOM 4679 C C . LEU C 1 171 ? 0.638 -32.236 -1.750 1.00 29.25 171 LEU C C 1
ATOM 4680 O O . LEU C 1 171 ? 0.143 -31.712 -0.744 1.00 27.88 171 LEU C O 1
ATOM 4685 N N . ILE C 1 172 ? 1.536 -33.224 -1.678 1.00 27.87 172 ILE C N 1
ATOM 4686 C CA . ILE C 1 172 ? 1.968 -33.751 -0.391 1.00 26.04 172 ILE C CA 1
ATOM 4687 C C . ILE C 1 172 ? 2.707 -32.681 0.397 1.00 29.84 172 ILE C C 1
ATOM 4688 O O . ILE C 1 172 ? 2.421 -32.444 1.580 1.00 28.12 172 ILE C O 1
ATOM 4693 N N . SER C 1 173 ? 3.680 -32.028 -0.245 1.00 27.35 173 SER C N 1
ATOM 4694 C CA . SER C 1 173 ? 4.494 -31.036 0.451 1.00 28.02 173 SER C CA 1
ATOM 4695 C C . SER C 1 173 ? 3.631 -29.955 1.078 1.00 28.85 173 SER C C 1
ATOM 4696 O O . SER C 1 173 ? 3.845 -29.559 2.231 1.00 30.87 173 SER C O 1
ATOM 4699 N N . ASN C 1 174 ? 2.654 -29.456 0.332 1.00 28.41 174 ASN C N 1
ATOM 4700 C CA . ASN C 1 174 ? 1.800 -28.403 0.861 1.00 31.69 174 ASN C CA 1
ATOM 4701 C C . ASN C 1 174 ? 0.740 -28.903 1.836 1.00 33.72 174 ASN C C 1
ATOM 4702 O O . ASN C 1 174 ? 0.008 -28.077 2.393 1.00 31.01 174 ASN C O 1
ATOM 4707 N N . ALA C 1 175 ? 0.624 -30.213 2.066 1.00 31.74 175 ALA C N 1
ATOM 4708 C CA . ALA C 1 175 ? -0.340 -30.716 3.036 1.00 29.11 175 ALA C CA 1
ATOM 4709 C C . ALA C 1 175 ? 0.318 -31.281 4.286 1.00 28.20 175 ALA C C 1
ATOM 4710 O O . ALA C 1 175 ? -0.385 -31.795 5.158 1.00 27.42 175 ALA C O 1
ATOM 4712 N N . LEU C 1 176 ? 1.642 -31.242 4.376 1.00 28.99 176 LEU C N 1
ATOM 4713 C CA . LEU C 1 176 ? 2.321 -31.757 5.554 1.00 28.61 176 LEU C CA 1
ATOM 4714 C C . LEU C 1 176 ? 1.926 -30.957 6.791 1.00 29.69 176 LEU C C 1
ATOM 4715 O O . LEU C 1 176 ? 1.739 -29.740 6.724 1.00 29.13 176 LEU C O 1
ATOM 4720 N N . THR C 1 177 ? 1.775 -31.660 7.921 1.00 26.99 177 THR C N 1
ATOM 4721 C CA . THR C 1 177 ? 1.544 -31.045 9.229 1.00 30.57 177 THR C CA 1
ATOM 4722 C C . THR C 1 177 ? 2.468 -31.678 10.261 1.00 30.57 177 THR C C 1
ATOM 4723 O O . THR C 1 177 ? 2.820 -32.858 10.161 1.00 25.64 177 THR C O 1
ATOM 4727 N N . ASP C 1 178 ? 2.867 -30.898 11.263 1.00 27.24 178 ASP C N 1
ATOM 4728 C CA . ASP C 1 178 ? 3.704 -31.478 12.307 1.00 28.67 178 ASP C CA 1
ATOM 4729 C C . ASP C 1 178 ? 2.893 -32.158 13.406 1.00 28.02 178 ASP C C 1
ATOM 4730 O O . ASP C 1 178 ? 3.480 -32.625 14.391 1.00 28.68 178 ASP C O 1
ATOM 4735 N N . LYS C 1 179 ? 1.567 -32.224 13.266 1.00 30.27 179 LYS C N 1
ATOM 4736 C CA . LYS C 1 179 ? 0.699 -32.858 14.265 1.00 28.45 179 LYS C CA 1
ATOM 4737 C C . LYS C 1 179 ? 0.704 -34.375 14.074 1.00 25.11 179 LYS C C 1
ATOM 4738 O O . LYS C 1 179 ? -0.309 -35.000 13.753 1.00 23.90 179 LYS C O 1
ATOM 4744 N N . ILE C 1 180 ? 1.881 -34.970 14.298 1.00 24.56 180 ILE C N 1
ATOM 4745 C CA . ILE C 1 180 ? 2.118 -36.372 13.957 1.00 26.66 180 ILE C CA 1
ATOM 4746 C C . ILE C 1 180 ? 1.536 -37.355 14.963 1.00 29.10 180 ILE C C 1
ATOM 4747 O O . ILE C 1 180 ? 1.566 -38.566 14.716 1.00 26.75 180 ILE C O 1
ATOM 4752 N N . ASN C 1 181 ? 1.014 -36.880 16.093 1.00 26.57 181 ASN C N 1
ATOM 4753 C CA . ASN C 1 181 ? 0.388 -37.741 17.087 1.00 25.32 181 ASN C CA 1
ATOM 4754 C C . ASN C 1 181 ? -1.024 -37.255 17.401 1.00 28.65 181 ASN C C 1
ATOM 4755 O O . ASN C 1 181 ? -1.548 -37.482 18.498 1.00 29.21 181 ASN C O 1
ATOM 4760 N N . ASP C 1 182 ? -1.631 -36.559 16.447 1.00 24.10 182 ASP C N 1
ATOM 4761 C CA . ASP C 1 182 ? -2.968 -36.002 16.582 1.00 28.30 182 ASP C CA 1
ATOM 4762 C C . ASP C 1 182 ? -3.983 -36.985 16.009 1.00 29.09 182 ASP C C 1
ATOM 4763 O O . ASP C 1 182 ? -3.948 -37.310 14.813 1.00 27.14 182 ASP C O 1
ATOM 4768 N N . ARG C 1 183 ? -4.884 -37.461 16.867 1.00 26.83 183 ARG C N 1
ATOM 4769 C CA . ARG C 1 183 ? -5.825 -38.505 16.478 1.00 26.73 183 ARG C CA 1
ATOM 4770 C C . ARG C 1 183 ? -6.795 -38.003 15.425 1.00 28.72 183 ARG C C 1
ATOM 4771 O O . ARG C 1 183 ? -7.189 -38.757 14.532 1.00 26.19 183 ARG C O 1
ATOM 4779 N N . GLU C 1 184 ? -7.198 -36.738 15.514 1.00 28.03 184 GLU C N 1
ATOM 4780 C CA . GLU C 1 184 ? -8.151 -36.209 14.543 1.00 31.25 184 GLU C CA 1
ATOM 4781 C C . GLU C 1 184 ? -7.548 -36.179 13.140 1.00 32.34 184 GLU C C 1
ATOM 4782 O O . GLU C 1 184 ? -8.248 -36.428 12.146 1.00 28.90 184 GLU C O 1
ATOM 4788 N N . ILE C 1 185 ? -6.250 -35.877 13.042 1.00 30.87 185 ILE C N 1
ATOM 4789 C CA . ILE C 1 185 ? -5.580 -35.873 11.743 1.00 28.03 185 ILE C CA 1
ATOM 4790 C C . ILE C 1 185 ? -5.562 -37.281 11.159 1.00 30.69 185 ILE C C 1
ATOM 4791 O O . ILE C 1 185 ? -5.859 -37.488 9.970 1.00 26.61 185 ILE C O 1
ATOM 4796 N N . PHE C 1 186 ? -5.243 -38.278 11.992 1.00 24.79 186 PHE C N 1
ATOM 4797 C CA . PHE C 1 186 ? -5.201 -39.652 11.505 1.00 25.24 186 PHE C CA 1
ATOM 4798 C C . PHE C 1 186 ? -6.582 -40.129 11.073 1.00 27.82 186 PHE C C 1
ATOM 4799 O O . PHE C 1 186 ? -6.753 -40.644 9.959 1.00 26.26 186 PHE C O 1
ATOM 4807 N N . MET C 1 187 ? -7.581 -39.962 11.942 1.00 23.58 187 MET C N 1
ATOM 4808 C CA . MET C 1 187 ? -8.919 -40.472 11.664 1.00 28.13 187 MET C CA 1
ATOM 4809 C C . MET C 1 187 ? -9.561 -39.759 10.485 1.00 25.84 187 MET C C 1
ATOM 4810 O O . MET C 1 187 ? -10.142 -40.404 9.603 1.00 22.97 187 MET C O 1
ATOM 4815 N N . LYS C 1 188 ? -9.519 -38.427 10.467 1.00 23.34 188 LYS C N 1
ATOM 4816 C CA . LYS C 1 188 ? -10.052 -37.734 9.300 1.00 27.45 188 LYS C CA 1
ATOM 4817 C C . LYS C 1 188 ? -9.283 -38.124 8.046 1.00 24.86 188 LYS C C 1
ATOM 4818 O O . LYS C 1 188 ? -9.875 -38.263 6.974 1.00 28.75 188 LYS C O 1
ATOM 4824 N N . GLY C 1 189 ? -7.977 -38.364 8.177 1.00 24.79 189 GLY C N 1
ATOM 4825 C CA . GLY C 1 189 ? -7.200 -38.828 7.042 1.00 24.85 189 GLY C CA 1
ATOM 4826 C C . GLY C 1 189 ? -7.650 -40.185 6.535 1.00 27.01 189 GLY C C 1
ATOM 4827 O O . GLY C 1 189 ? -7.613 -40.448 5.325 1.00 23.22 189 GLY C O 1
ATOM 4828 N N . ILE C 1 190 ? -8.077 -41.067 7.441 1.00 22.89 190 ILE C N 1
ATOM 4829 C CA . ILE C 1 190 ? -8.623 -42.346 7.007 1.00 24.95 190 ILE C CA 1
ATOM 4830 C C . ILE C 1 190 ? -9.911 -42.132 6.224 1.00 25.12 190 ILE C C 1
ATOM 4831 O O . ILE C 1 190 ? -10.110 -42.743 5.169 1.00 23.44 190 ILE C O 1
ATOM 4836 N N . ASP C 1 191 ? -10.818 -41.280 6.726 1.00 22.76 191 ASP C N 1
ATOM 4837 C CA . ASP C 1 191 ? -12.072 -41.066 6.004 1.00 24.01 191 ASP C CA 1
ATOM 4838 C C . ASP C 1 191 ? -11.827 -40.467 4.615 1.00 25.93 191 ASP C C 1
ATOM 4839 O O . ASP C 1 191 ? -12.478 -40.865 3.639 1.00 23.71 191 ASP C O 1
ATOM 4844 N N . ILE C 1 192 ? -10.890 -39.520 4.500 1.00 23.49 192 ILE C N 1
ATOM 4845 C CA . ILE C 1 192 ? -10.600 -38.930 3.191 1.00 25.26 192 ILE C CA 1
ATOM 4846 C C . ILE C 1 192 ? -9.976 -39.968 2.267 1.00 23.22 192 ILE C C 1
ATOM 4847 O O . ILE C 1 192 ? -10.366 -40.096 1.104 1.00 24.94 192 ILE C O 1
ATOM 4852 N N . SER C 1 193 ? -9.003 -40.730 2.777 1.00 22.04 193 SER C N 1
ATOM 4853 C CA . SER C 1 193 ? -8.370 -41.790 1.992 1.00 24.19 193 SER C CA 1
ATOM 4854 C C . SER C 1 193 ? -9.401 -42.753 1.415 1.00 25.37 193 SER C C 1
ATOM 4855 O O . SER C 1 193 ? -9.374 -43.072 0.214 1.00 24.90 193 SER C O 1
ATOM 4858 N N . TYR C 1 194 ? -10.334 -43.219 2.257 1.00 20.97 194 TYR C N 1
ATOM 4859 C CA . TYR C 1 194 ? -11.396 -44.089 1.760 1.00 21.21 194 TYR C CA 1
ATOM 4860 C C . TYR C 1 194 ? -12.263 -43.360 0.751 1.00 21.19 194 TYR C C 1
ATOM 4861 O O . TYR C 1 194 ? -12.685 -43.941 -0.253 1.00 25.56 194 TYR C O 1
ATOM 4870 N N . TYR C 1 195 ? -12.537 -42.081 1.001 1.00 21.13 195 TYR C N 1
ATOM 4871 C CA . TYR C 1 195 ? -13.313 -41.286 0.054 1.00 24.28 195 TYR C CA 1
ATOM 4872 C C . TYR C 1 195 ? -12.634 -41.227 -1.316 1.00 24.79 195 TYR C C 1
ATOM 4873 O O . TYR C 1 195 ? -13.310 -41.310 -2.348 1.00 21.71 195 TYR C O 1
ATOM 4882 N N . TYR C 1 196 ? -11.300 -41.083 -1.344 1.00 22.70 196 TYR C N 1
ATOM 4883 C CA . TYR C 1 196 ? -10.570 -41.144 -2.613 1.00 22.74 196 TYR C CA 1
ATOM 4884 C C . TYR C 1 196 ? -10.896 -42.398 -3.400 1.00 24.90 196 TYR C C 1
ATOM 4885 O O . TYR C 1 196 ? -10.868 -42.374 -4.641 1.00 21.08 196 TYR C O 1
ATOM 4894 N N . GLU C 1 197 ? -11.135 -43.522 -2.708 1.00 20.72 197 GLU C N 1
ATOM 4895 C CA . GLU C 1 197 ? -11.317 -44.805 -3.376 1.00 20.75 197 GLU C CA 1
ATOM 4896 C C . GLU C 1 197 ? -12.785 -45.166 -3.587 1.00 24.06 197 GLU C C 1
ATOM 4897 O O . GLU C 1 197 ? -13.080 -46.292 -4.003 1.00 25.07 197 GLU C O 1
ATOM 4903 N N . GLY C 1 198 ? -13.713 -44.251 -3.319 1.00 23.31 198 GLY C N 1
ATOM 4904 C CA . GLY C 1 198 ? -15.114 -44.536 -3.561 1.00 24.60 198 GLY C CA 1
ATOM 4905 C C . GLY C 1 198 ? -15.862 -45.185 -2.413 1.00 28.11 198 GLY C C 1
ATOM 4906 O O . GLY C 1 198 ? -16.809 -45.945 -2.660 1.00 24.84 198 GLY C O 1
ATOM 4907 N N . TYR C 1 199 ? -15.464 -44.921 -1.163 1.00 21.65 199 TYR C N 1
ATOM 4908 C CA . TYR C 1 199 ? -16.153 -45.422 0.027 1.00 25.95 199 TYR C CA 1
ATOM 4909 C C . TYR C 1 199 ? -16.499 -44.233 0.917 1.00 25.44 199 TYR C C 1
ATOM 4910 O O . TYR C 1 199 ? -15.594 -43.548 1.401 1.00 25.01 199 TYR C O 1
ATOM 4919 N N . THR C 1 200 ? -17.794 -43.957 1.101 1.00 25.63 200 THR C N 1
ATOM 4920 C CA . THR C 1 200 ? -18.192 -42.759 1.833 1.00 23.81 200 THR C CA 1
ATOM 4921 C C . THR C 1 200 ? -19.239 -43.011 2.928 1.00 30.58 200 THR C C 1
ATOM 4922 O O . THR C 1 200 ? -19.802 -42.048 3.450 1.00 28.51 200 THR C O 1
ATOM 4926 N N . GLU C 1 201 ? -19.506 -44.257 3.311 1.00 29.22 201 GLU C N 1
ATOM 4927 C CA . GLU C 1 201 ? -20.690 -44.494 4.136 1.00 30.99 201 GLU C CA 1
ATOM 4928 C C . GLU C 1 201 ? -20.471 -44.140 5.613 1.00 33.48 201 GLU C C 1
ATOM 4929 O O . GLU C 1 201 ? -21.359 -43.555 6.249 1.00 30.07 201 GLU C O 1
ATOM 4935 N N . TYR C 1 202 ? -19.322 -44.485 6.186 1.00 31.01 202 TYR C N 1
ATOM 4936 C CA . TYR C 1 202 ? -19.129 -44.373 7.629 1.00 32.75 202 TYR C CA 1
ATOM 4937 C C . TYR C 1 202 ? -18.078 -43.312 7.964 1.00 36.31 202 TYR C C 1
ATOM 4938 O O . TYR C 1 202 ? -17.340 -42.838 7.097 1.00 27.03 202 TYR C O 1
ATOM 4947 N N . ASN C 1 203 ? -18.052 -42.891 9.232 1.00 32.07 203 ASN C N 1
ATOM 4948 C CA . ASN C 1 203 ? -16.925 -42.141 9.782 1.00 34.42 203 ASN C CA 1
ATOM 4949 C C . ASN C 1 203 ? -16.138 -43.075 10.687 1.00 32.46 203 ASN C C 1
ATOM 4950 O O . ASN C 1 203 ? -16.707 -43.662 11.615 1.00 36.30 203 ASN C O 1
ATOM 4955 N N . VAL C 1 204 ? -14.836 -43.218 10.418 1.00 28.68 204 VAL C N 1
ATOM 4956 C CA . VAL C 1 204 ? -14.043 -44.226 11.123 1.00 25.97 204 VAL C CA 1
ATOM 4957 C C . VAL C 1 204 ? -14.100 -44.027 12.637 1.00 34.48 204 VAL C C 1
ATOM 4958 O O . VAL C 1 204 ? -14.008 -45.005 13.393 1.00 29.37 204 VAL C O 1
ATOM 4962 N N . ASP C 1 205 ? -14.276 -42.770 13.092 1.00 32.83 205 ASP C N 1
ATOM 4963 C CA . ASP C 1 205 ? -14.371 -42.425 14.520 1.00 37.43 205 ASP C CA 1
ATOM 4964 C C . ASP C 1 205 ? -15.505 -43.142 15.213 1.00 36.92 205 ASP C C 1
ATOM 4965 O O . ASP C 1 205 ? -15.420 -43.436 16.412 1.00 37.65 205 ASP C O 1
ATOM 4970 N N . GLU C 1 206 ? -16.621 -43.300 14.514 1.00 35.15 206 GLU C N 1
ATOM 4971 C CA . GLU C 1 206 ? -17.862 -43.747 15.110 1.00 35.74 206 GLU C CA 1
ATOM 4972 C C . GLU C 1 206 ? -17.996 -45.258 15.103 1.00 39.56 206 GLU C C 1
ATOM 4973 O O . GLU C 1 206 ? -19.016 -45.785 15.563 1.00 36.39 206 GLU C O 1
ATOM 4979 N N . LEU C 1 207 ? -16.982 -45.965 14.635 1.00 33.54 207 LEU C N 1
ATOM 4980 C CA . LEU C 1 207 ? -17.042 -47.411 14.623 1.00 39.42 207 LEU C CA 1
ATOM 4981 C C . LEU C 1 207 ? -16.355 -47.969 15.871 1.00 39.96 207 LEU C C 1
ATOM 4982 O O . LEU C 1 207 ? -15.944 -49.130 15.893 1.00 43.96 207 LEU C O 1
ATOM 4987 N N . HIS D 1 6 ? 9.988 -20.859 -44.745 1.00 43.82 6 HIS D N 1
ATOM 4988 C CA . HIS D 1 6 ? 9.703 -20.535 -43.343 1.00 33.89 6 HIS D CA 1
ATOM 4989 C C . HIS D 1 6 ? 10.851 -19.774 -42.712 1.00 32.60 6 HIS D C 1
ATOM 4990 O O . HIS D 1 6 ? 10.645 -18.699 -42.144 1.00 30.69 6 HIS D O 1
ATOM 4997 N N . HIS D 1 7 ? 12.057 -20.336 -42.799 1.00 31.94 7 HIS D N 1
ATOM 4998 C CA . HIS D 1 7 ? 13.271 -19.703 -42.275 1.00 34.39 7 HIS D CA 1
ATOM 4999 C C . HIS D 1 7 ? 13.818 -18.770 -43.342 1.00 38.63 7 HIS D C 1
ATOM 5000 O O . HIS D 1 7 ? 14.543 -19.202 -44.239 1.00 30.97 7 HIS D O 1
ATOM 5007 N N . MET D 1 8 ? 13.501 -17.485 -43.237 1.00 35.49 8 MET D N 1
ATOM 5008 C CA . MET D 1 8 ? 13.843 -16.575 -44.320 1.00 41.94 8 MET D CA 1
ATOM 5009 C C . MET D 1 8 ? 15.345 -16.400 -44.453 1.00 43.98 8 MET D C 1
ATOM 5010 O O . MET D 1 8 ? 15.859 -16.327 -45.572 1.00 46.87 8 MET D O 1
ATOM 5015 N N . LEU D 1 9 ? 16.069 -16.361 -43.333 1.00 36.88 9 LEU D N 1
ATOM 5016 C CA . LEU D 1 9 ? 17.514 -16.171 -43.410 1.00 41.45 9 LEU D CA 1
ATOM 5017 C C . LEU D 1 9 ? 18.207 -17.347 -44.082 1.00 42.90 9 LEU D C 1
ATOM 5018 O O . LEU D 1 9 ? 19.237 -17.160 -44.737 1.00 45.18 9 LEU D O 1
ATOM 5023 N N . GLU D 1 10 ? 17.673 -18.559 -43.930 1.00 42.12 10 GLU D N 1
ATOM 5024 C CA . GLU D 1 10 ? 18.268 -19.702 -44.611 1.00 45.19 10 GLU D CA 1
ATOM 5025 C C . GLU D 1 10 ? 18.253 -19.500 -46.120 1.00 46.35 10 GLU D C 1
ATOM 5026 O O . GLU D 1 10 ? 19.267 -19.703 -46.795 1.00 52.06 10 GLU D O 1
ATOM 5032 N N . ASN D 1 11 ? 17.112 -19.081 -46.666 1.00 47.85 11 ASN D N 1
ATOM 5033 C CA . ASN D 1 11 ? 16.983 -18.949 -48.114 1.00 51.32 11 ASN D CA 1
ATOM 5034 C C . ASN D 1 11 ? 17.642 -17.679 -48.638 1.00 49.74 11 ASN D C 1
ATOM 5035 O O . ASN D 1 11 ? 18.119 -17.659 -49.779 1.00 49.25 11 ASN D O 1
ATOM 5040 N N . LYS D 1 12 ? 17.671 -16.618 -47.833 1.00 49.02 12 LYS D N 1
ATOM 5041 C CA . LYS D 1 12 ? 18.274 -15.362 -48.267 1.00 48.19 12 LYS D CA 1
ATOM 5042 C C . LYS D 1 12 ? 19.795 -15.421 -48.227 1.00 50.55 12 LYS D C 1
ATOM 5043 O O . LYS D 1 12 ? 20.453 -15.146 -49.234 1.00 49.89 12 LYS D O 1
ATOM 5049 N N . LEU D 1 13 ? 20.370 -15.776 -47.076 1.00 50.36 13 LEU D N 1
ATOM 5050 C CA . LEU D 1 13 ? 21.819 -15.806 -46.908 1.00 49.38 13 LEU D CA 1
ATOM 5051 C C . LEU D 1 13 ? 22.453 -17.127 -47.333 1.00 49.15 13 LEU D C 1
ATOM 5052 O O . LEU D 1 13 ? 23.677 -17.261 -47.244 1.00 52.51 13 LEU D O 1
ATOM 5057 N N . GLY D 1 14 ? 21.669 -18.095 -47.798 1.00 45.79 14 GLY D N 1
ATOM 5058 C CA . GLY D 1 14 ? 22.247 -19.385 -48.155 1.00 50.05 14 GLY D CA 1
ATOM 5059 C C . GLY D 1 14 ? 22.960 -20.090 -47.018 1.00 47.36 14 GLY D C 1
ATOM 5060 O O . GLY D 1 14 ? 23.984 -20.747 -47.242 1.00 48.25 14 GLY D O 1
ATOM 5061 N N . ILE D 1 15 ? 22.449 -19.963 -45.793 1.00 43.14 15 ILE D N 1
ATOM 5062 C CA . ILE D 1 15 ? 22.996 -20.724 -44.675 1.00 41.50 15 ILE D CA 1
ATOM 5063 C C . ILE D 1 15 ? 22.741 -22.208 -44.907 1.00 41.65 15 ILE D C 1
ATOM 5064 O O . ILE D 1 15 ? 21.638 -22.611 -45.297 1.00 43.53 15 ILE D O 1
ATO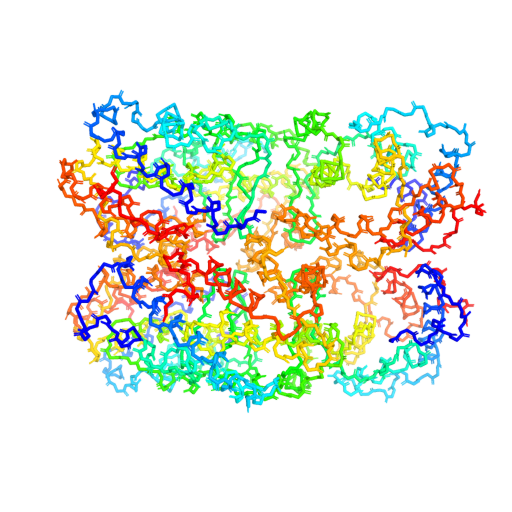M 5069 N N . ILE D 1 16 ? 23.760 -23.034 -44.676 1.00 43.03 16 ILE D N 1
ATOM 5070 C CA . ILE D 1 16 ? 23.589 -24.471 -44.880 1.00 42.82 16 ILE D CA 1
ATOM 5071 C C . ILE D 1 16 ? 24.083 -25.260 -43.672 1.00 39.94 16 ILE D C 1
ATOM 5072 O O . ILE D 1 16 ? 24.209 -26.488 -43.727 1.00 48.45 16 ILE D O 1
ATOM 5077 N N . ASN D 1 17 ? 24.369 -24.576 -42.576 1.00 36.56 17 ASN D N 1
ATOM 5078 C CA . ASN D 1 17 ? 24.714 -25.237 -41.328 1.00 35.84 17 ASN D CA 1
ATOM 5079 C C . ASN D 1 17 ? 23.620 -24.955 -40.300 1.00 35.31 17 ASN D C 1
ATOM 5080 O O . ASN D 1 17 ? 23.288 -23.789 -40.048 1.00 35.18 17 ASN D O 1
ATOM 5085 N N . GLN D 1 18 ? 23.065 -26.032 -39.712 1.00 31.18 18 GLN D N 1
ATOM 5086 C CA . GLN D 1 18 ? 21.965 -25.896 -38.747 1.00 31.97 18 GLN D CA 1
ATOM 5087 C C . GLN D 1 18 ? 22.332 -24.998 -37.581 1.00 31.41 18 GLN D C 1
ATOM 5088 O O . GLN D 1 18 ? 21.506 -24.205 -37.101 1.00 27.40 18 GLN D O 1
ATOM 5094 N N . LEU D 1 19 ? 23.542 -25.169 -37.054 1.00 28.02 19 LEU D N 1
ATOM 5095 C CA . LEU D 1 19 ? 23.918 -24.456 -35.847 1.00 29.35 19 LEU D CA 1
ATOM 5096 C C . LEU D 1 19 ? 24.113 -22.974 -36.124 1.00 29.06 19 LEU D C 1
ATOM 5097 O O . LEU D 1 19 ? 23.734 -22.129 -35.305 1.00 31.84 19 LEU D O 1
ATOM 5102 N N . GLU D 1 20 ? 24.722 -22.647 -37.265 1.00 32.00 20 GLU D N 1
ATOM 5103 C CA . GLU D 1 20 ? 24.840 -21.256 -37.687 1.00 32.15 20 GLU D CA 1
ATOM 5104 C C . GLU D 1 20 ? 23.469 -20.599 -37.817 1.00 27.72 20 GLU D C 1
ATOM 5105 O O . GLU D 1 20 ? 23.264 -19.489 -37.323 1.00 26.58 20 GLU D O 1
ATOM 5111 N N . LEU D 1 21 ? 22.510 -21.274 -38.455 1.00 30.45 21 LEU D N 1
ATOM 5112 C CA . LEU D 1 21 ? 21.169 -20.705 -38.580 1.00 27.29 21 LEU D CA 1
ATOM 5113 C C . LEU D 1 21 ? 20.546 -20.462 -37.211 1.00 30.59 21 LEU D C 1
ATOM 5114 O O . LEU D 1 21 ? 19.988 -19.386 -36.958 1.00 29.13 21 LEU D O 1
ATOM 5119 N N . ASN D 1 22 ? 20.670 -21.437 -36.299 1.00 28.40 22 ASN D N 1
ATOM 5120 C CA . ASN D 1 22 ? 20.159 -21.276 -34.942 1.00 28.77 22 ASN D CA 1
ATOM 5121 C C . ASN D 1 22 ? 20.782 -20.059 -34.260 1.00 28.94 22 ASN D C 1
ATOM 5122 O O . ASN D 1 22 ? 20.085 -19.276 -33.604 1.00 25.40 22 ASN D O 1
ATOM 5127 N N . ARG D 1 23 ? 22.087 -19.855 -34.444 1.00 28.99 23 ARG D N 1
ATOM 5128 C CA . ARG D 1 23 ? 22.735 -18.730 -33.777 1.00 29.59 23 ARG D CA 1
ATOM 5129 C C . ARG D 1 23 ? 22.289 -17.391 -34.359 1.00 31.15 23 ARG D C 1
ATOM 5130 O O . ARG D 1 23 ? 21.998 -16.454 -33.605 1.00 32.10 23 ARG D O 1
ATOM 5138 N N . VAL D 1 24 ? 22.221 -17.267 -35.691 1.00 28.27 24 VAL D N 1
ATOM 5139 C CA . VAL D 1 24 ? 21.864 -15.961 -36.250 1.00 31.98 24 VAL D CA 1
ATOM 5140 C C . VAL D 1 24 ? 20.394 -15.647 -35.984 1.00 29.36 24 VAL D C 1
ATOM 5141 O O . VAL D 1 24 ? 20.034 -14.494 -35.717 1.00 30.96 24 VAL D O 1
ATOM 5145 N N . GLU D 1 25 ? 19.525 -16.661 -36.035 1.00 27.71 25 GLU D N 1
ATOM 5146 C CA . GLU D 1 25 ? 18.134 -16.444 -35.655 1.00 31.21 25 GLU D CA 1
ATOM 5147 C C . GLU D 1 25 ? 18.012 -16.018 -34.196 1.00 30.21 25 GLU D C 1
ATOM 5148 O O . GLU D 1 25 ? 17.142 -15.204 -33.864 1.00 31.57 25 GLU D O 1
ATOM 5154 N N . GLU D 1 26 ? 18.882 -16.530 -33.312 1.00 28.97 26 GLU D N 1
ATOM 5155 C CA . GLU D 1 26 ? 18.898 -16.018 -31.945 1.00 26.09 26 GLU D CA 1
ATOM 5156 C C . GLU D 1 26 ? 19.350 -14.564 -31.909 1.00 31.41 26 GLU D C 1
ATOM 5157 O O . GLU D 1 26 ? 18.713 -13.728 -31.256 1.00 29.39 26 GLU D O 1
ATOM 5163 N N . ARG D 1 27 ? 20.446 -14.236 -32.603 1.00 30.79 27 ARG D N 1
ATOM 5164 C CA . ARG D 1 27 ? 20.997 -12.886 -32.486 1.00 32.50 27 ARG D CA 1
ATOM 5165 C C . ARG D 1 27 ? 19.977 -11.836 -32.903 1.00 31.49 27 ARG D C 1
ATOM 5166 O O . ARG D 1 27 ? 19.730 -10.868 -32.175 1.00 33.96 27 ARG D O 1
ATOM 5174 N N . VAL D 1 28 ? 19.356 -12.028 -34.066 1.00 32.91 28 VAL D N 1
ATOM 5175 C CA . VAL D 1 28 ? 18.490 -10.996 -34.626 1.00 33.58 28 VAL D CA 1
ATOM 5176 C C . VAL D 1 28 ? 17.206 -10.873 -33.827 1.00 35.34 28 VAL D C 1
ATOM 5177 O O . VAL D 1 28 ? 16.737 -9.758 -33.556 1.00 35.90 28 VAL D O 1
ATOM 5181 N N . SER D 1 29 ? 16.609 -12.004 -33.434 1.00 33.78 29 SER D N 1
ATOM 5182 C CA . SER D 1 29 ? 15.382 -11.911 -32.651 1.00 35.48 29 SER D CA 1
ATOM 5183 C C . SER D 1 29 ? 15.644 -11.339 -31.258 1.00 33.00 29 SER D C 1
ATOM 5184 O O . SER D 1 29 ? 14.804 -10.602 -30.735 1.00 32.55 29 SER D O 1
ATOM 5187 N N . LYS D 1 30 ? 16.806 -11.628 -30.652 1.00 30.50 30 LYS D N 1
ATOM 5188 C CA . LYS D 1 30 ? 17.099 -11.043 -29.345 1.00 34.43 30 LYS D CA 1
ATOM 5189 C C . LYS D 1 30 ? 17.399 -9.553 -29.459 1.00 35.06 30 LYS D C 1
ATOM 5190 O O . LYS D 1 30 ? 17.100 -8.782 -28.536 1.00 34.69 30 LYS D O 1
ATOM 5196 N N . GLU D 1 31 ? 18.030 -9.133 -30.557 1.00 35.35 31 GLU D N 1
ATOM 5197 C CA . GLU D 1 31 ? 18.196 -7.702 -30.793 1.00 36.54 31 GLU D CA 1
ATOM 5198 C C . GLU D 1 31 ? 16.847 -7.003 -30.804 1.00 35.20 31 GLU D C 1
ATOM 5199 O O . GLU D 1 31 ? 16.677 -5.953 -30.173 1.00 38.48 31 GLU D O 1
ATOM 5205 N N . ASN D 1 32 ? 15.863 -7.598 -31.485 1.00 34.30 32 ASN D N 1
ATOM 5206 C CA . ASN D 1 32 ? 14.517 -7.034 -31.487 1.00 34.34 32 ASN D CA 1
ATOM 5207 C C . ASN D 1 32 ? 13.904 -7.068 -30.088 1.00 38.02 32 ASN D C 1
ATOM 5208 O O . ASN D 1 32 ? 13.218 -6.118 -29.677 1.00 35.08 32 ASN D O 1
ATOM 5213 N N . ALA D 1 33 ? 14.150 -8.152 -29.334 1.00 34.71 33 ALA D N 1
ATOM 5214 C CA . ALA D 1 33 ? 13.584 -8.261 -27.992 1.00 32.87 33 ALA D CA 1
ATOM 5215 C C . ALA D 1 33 ? 14.093 -7.150 -27.087 1.00 35.12 33 ALA D C 1
ATOM 5216 O O . ALA D 1 33 ? 13.339 -6.600 -26.274 1.00 38.32 33 ALA D O 1
ATOM 5218 N N . LYS D 1 34 ? 15.375 -6.812 -27.202 1.00 35.46 34 LYS D N 1
ATOM 5219 C CA . LYS D 1 34 ? 15.910 -5.706 -26.415 1.00 40.99 34 LYS D CA 1
ATOM 5220 C C . LYS D 1 34 ? 15.264 -4.380 -26.812 1.00 38.63 34 LYS D C 1
ATOM 5221 O O . LYS D 1 34 ? 14.891 -3.577 -25.943 1.00 39.25 34 LYS D O 1
ATOM 5227 N N . ARG D 1 35 ? 15.103 -4.143 -28.118 1.00 38.62 35 ARG D N 1
ATOM 5228 C CA . ARG D 1 35 ? 14.447 -2.921 -28.572 1.00 39.21 35 ARG D CA 1
ATOM 5229 C C . ARG D 1 35 ? 13.013 -2.846 -28.057 1.00 42.72 35 ARG D C 1
ATOM 5230 O O . ARG D 1 35 ? 12.614 -1.841 -27.446 1.00 36.38 35 ARG D O 1
ATOM 5238 N N . LEU D 1 36 ? 12.226 -3.909 -28.279 1.00 39.09 36 LEU D N 1
ATOM 5239 C CA . LEU D 1 36 ? 10.867 -4.004 -27.747 1.00 38.04 36 LEU D CA 1
ATOM 5240 C C . LEU D 1 36 ? 10.742 -3.437 -26.334 1.00 38.90 36 LEU D C 1
ATOM 5241 O O . LEU D 1 36 ? 9.797 -2.696 -26.050 1.00 40.73 36 LEU D O 1
ATOM 5246 N N . TYR D 1 37 ? 11.687 -3.758 -25.445 1.00 34.85 37 TYR D N 1
ATOM 5247 C CA . TYR D 1 37 ? 11.595 -3.283 -24.065 1.00 39.48 37 TYR D CA 1
ATOM 5248 C C . TYR D 1 37 ? 12.165 -1.874 -23.909 1.00 42.85 37 TYR D C 1
ATOM 5249 O O . TYR D 1 37 ? 11.519 -0.998 -23.324 1.00 44.00 37 TYR D O 1
ATOM 5258 N N . ASP D 1 38 ? 13.380 -1.645 -24.415 1.00 40.85 38 ASP D N 1
ATOM 5259 C CA . ASP D 1 38 ? 14.060 -0.374 -24.174 1.00 42.45 38 ASP D CA 1
ATOM 5260 C C . ASP D 1 38 ? 13.356 0.793 -24.860 1.00 44.03 38 ASP D C 1
ATOM 5261 O O . ASP D 1 38 ? 13.363 1.911 -24.331 1.00 46.31 38 ASP D O 1
ATOM 5266 N N . SER D 1 39 ? 12.741 0.558 -26.024 1.00 42.56 39 SER D N 1
ATOM 5267 C CA . SER D 1 39 ? 11.984 1.592 -26.721 1.00 42.86 39 SER D CA 1
ATOM 5268 C C . SER D 1 39 ? 10.691 1.962 -26.007 1.00 46.33 39 SER D C 1
ATOM 5269 O O . SER D 1 39 ? 10.098 2.995 -26.339 1.00 47.37 39 SER D O 1
ATOM 5272 N N . GLY D 1 40 ? 10.239 1.154 -25.050 1.00 42.81 40 GLY D N 1
ATOM 5273 C CA . GLY D 1 40 ? 8.926 1.320 -24.467 1.00 37.83 40 GLY D CA 1
ATOM 5274 C C . GLY D 1 40 ? 7.781 0.780 -25.299 1.00 38.78 40 GLY D C 1
ATOM 5275 O O . GLY D 1 40 ? 6.623 0.884 -24.872 1.00 39.86 40 GLY D O 1
ATOM 5276 N N . ASP D 1 41 ? 8.058 0.203 -26.469 1.00 41.05 41 ASP D N 1
ATOM 5277 C CA . ASP D 1 41 ? 6.977 -0.317 -27.298 1.00 39.58 41 ASP D CA 1
ATOM 5278 C C . ASP D 1 41 ? 6.204 -1.421 -26.588 1.00 43.15 41 ASP D C 1
ATOM 5279 O O . ASP D 1 41 ? 5.005 -1.593 -26.841 1.00 44.88 41 ASP D O 1
ATOM 5284 N N . ILE D 1 42 ? 6.852 -2.146 -25.669 1.00 40.32 42 ILE D N 1
ATOM 5285 C CA . ILE D 1 42 ? 6.186 -3.260 -24.994 1.00 41.59 42 ILE D CA 1
ATOM 5286 C C . ILE D 1 42 ? 5.036 -2.764 -24.130 1.00 42.26 42 ILE D C 1
ATOM 5287 O O . ILE D 1 42 ? 4.064 -3.495 -23.905 1.00 41.23 42 ILE D O 1
ATOM 5292 N N . ASP D 1 43 ? 5.110 -1.515 -23.651 1.00 41.02 43 ASP D N 1
ATOM 5293 C CA . ASP D 1 43 ? 4.102 -0.976 -22.742 1.00 41.62 43 ASP D CA 1
ATOM 5294 C C . ASP D 1 43 ? 2.855 -0.468 -23.457 1.00 46.40 43 ASP D C 1
ATOM 5295 O O . ASP D 1 43 ? 1.874 -0.127 -22.781 1.00 47.87 43 ASP D O 1
ATOM 5300 N N . ARG D 1 44 ? 2.871 -0.400 -24.790 1.00 43.07 44 ARG D N 1
ATOM 5301 C CA . ARG D 1 44 ? 1.743 0.086 -25.577 1.00 45.34 44 ARG D CA 1
ATOM 5302 C C . ARG D 1 44 ? 0.917 -1.036 -26.198 1.00 42.62 44 ARG D C 1
ATOM 5303 O O . ARG D 1 44 ? -0.025 -0.747 -26.939 1.00 46.66 44 ARG D O 1
ATOM 5311 N N . ILE D 1 45 ? 1.246 -2.300 -25.913 1.00 45.90 45 ILE D N 1
ATOM 5312 C CA . ILE D 1 45 ? 0.578 -3.460 -26.503 1.00 41.73 45 ILE D CA 1
ATOM 5313 C C . ILE D 1 45 ? -0.738 -3.701 -25.784 1.00 41.01 45 ILE D C 1
ATOM 5314 O O . ILE D 1 45 ? -0.831 -3.536 -24.562 1.00 39.07 45 ILE D O 1
ATOM 5319 N N . GLU D 1 46 ? -1.753 -4.124 -26.534 1.00 41.80 46 GLU D N 1
ATOM 5320 C CA . GLU D 1 46 ? -2.909 -4.764 -25.919 1.00 38.45 46 GLU D CA 1
ATOM 5321 C C . GLU D 1 46 ? -2.450 -5.958 -25.082 1.00 40.91 46 GLU D C 1
ATOM 5322 O O . GLU D 1 46 ? -1.527 -6.679 -25.463 1.00 38.14 46 GLU D O 1
ATOM 5328 N N . VAL D 1 47 ? -3.083 -6.157 -23.927 1.00 38.74 47 VAL D N 1
ATOM 5329 C CA . VAL D 1 47 ? -2.700 -7.197 -22.972 1.00 36.76 47 VAL D CA 1
ATOM 5330 C C . VAL D 1 47 ? -3.748 -8.303 -23.026 1.00 37.83 47 VAL D C 1
ATOM 5331 O O . VAL D 1 47 ? -4.950 -8.023 -22.974 1.00 38.33 47 VAL D O 1
ATOM 5335 N N . GLY D 1 48 ? -3.293 -9.554 -23.173 1.00 40.02 48 GLY D N 1
ATOM 5336 C CA . GLY D 1 48 ? -4.161 -10.715 -23.055 1.00 31.09 48 GLY D CA 1
ATOM 5337 C C . GLY D 1 48 ? -5.003 -11.047 -24.265 1.00 34.30 48 GLY D C 1
ATOM 5338 O O . GLY D 1 48 ? -6.000 -11.764 -24.132 1.00 30.65 48 GLY D O 1
ATOM 5339 N N . THR D 1 49 ? -4.645 -10.548 -25.443 1.00 29.97 49 THR D N 1
ATOM 5340 C CA . THR D 1 49 ? -5.393 -10.814 -26.660 1.00 31.41 49 THR D CA 1
ATOM 5341 C C . THR D 1 49 ? -4.455 -11.382 -27.717 1.00 31.17 49 THR D C 1
ATOM 5342 O O . THR D 1 49 ? -3.229 -11.237 -27.636 1.00 31.64 49 THR D O 1
ATOM 5346 N N . PHE D 1 50 ? -5.041 -12.018 -28.731 1.00 30.86 50 PHE D N 1
ATOM 5347 C CA . PHE D 1 50 ? -4.203 -12.492 -29.826 1.00 31.29 50 PHE D CA 1
ATOM 5348 C C . PHE D 1 50 ? -3.603 -11.333 -30.612 1.00 32.16 50 PHE D C 1
ATOM 5349 O O . PHE D 1 50 ? -2.487 -11.445 -31.132 1.00 27.95 50 PHE D O 1
ATOM 5357 N N . LYS D 1 51 ? -4.323 -10.214 -30.701 1.00 30.56 51 LYS D N 1
ATOM 5358 C CA . LYS D 1 51 ? -3.760 -9.037 -31.349 1.00 33.69 51 LYS D CA 1
ATOM 5359 C C . LYS D 1 51 ? -2.447 -8.642 -30.690 1.00 29.80 51 LYS D C 1
ATOM 5360 O O . LYS D 1 51 ? -1.444 -8.405 -31.376 1.00 32.36 51 LYS D O 1
ATOM 5366 N N . GLY D 1 52 ? -2.421 -8.624 -29.358 1.00 30.51 52 GLY D N 1
ATOM 5367 C CA . GLY D 1 52 ? -1.195 -8.292 -28.655 1.00 30.02 52 GLY D CA 1
ATOM 5368 C C . GLY D 1 52 ? -0.118 -9.348 -28.805 1.00 29.76 52 GLY D C 1
ATOM 5369 O O . GLY D 1 52 ? 1.068 -9.023 -28.909 1.00 29.98 52 GLY D O 1
ATOM 5370 N N . LEU D 1 53 ? -0.507 -10.630 -28.803 1.00 30.11 53 LEU D N 1
ATOM 5371 C CA . LEU D 1 53 ? 0.476 -11.694 -29.007 1.00 27.52 53 LEU D CA 1
ATOM 5372 C C . LEU D 1 53 ? 1.071 -11.627 -30.403 1.00 26.62 53 LEU D C 1
ATOM 5373 O O . LEU D 1 53 ? 2.289 -11.776 -30.576 1.00 26.09 53 LEU D O 1
ATOM 5378 N N . SER D 1 54 ? 0.223 -11.389 -31.412 1.00 29.53 54 SER D N 1
ATOM 5379 C CA . SER D 1 54 ? 0.693 -11.273 -32.787 1.00 30.00 54 SER D CA 1
ATOM 5380 C C . SER D 1 54 ? 1.677 -10.119 -32.937 1.00 28.84 54 SER D C 1
ATOM 5381 O O . SER D 1 54 ? 2.700 -10.246 -33.623 1.00 27.85 54 SER D O 1
ATOM 5384 N N . TYR D 1 55 ? 1.403 -8.990 -32.283 1.00 32.73 55 TYR D N 1
ATOM 5385 C CA . TYR D 1 55 ? 2.337 -7.869 -32.329 1.00 32.01 55 TYR D CA 1
ATOM 5386 C C . TYR D 1 55 ? 3.697 -8.264 -31.776 1.00 29.97 55 TYR D C 1
ATOM 5387 O O . TYR D 1 55 ? 4.738 -7.944 -32.366 1.00 30.00 55 TYR D O 1
ATOM 5396 N N . ILE D 1 56 ? 3.703 -8.939 -30.621 1.00 31.16 56 ILE D N 1
ATOM 5397 C CA . ILE D 1 56 ? 4.945 -9.402 -30.006 1.00 27.00 56 ILE D CA 1
ATOM 5398 C C . ILE D 1 56 ? 5.684 -10.347 -30.939 1.00 29.67 56 ILE D C 1
ATOM 5399 O O . ILE D 1 56 ? 6.898 -10.229 -31.135 1.00 29.36 56 ILE D O 1
ATOM 5404 N N . HIS D 1 57 ? 4.967 -11.331 -31.489 1.00 26.65 57 HIS D N 1
ATOM 5405 C CA . HIS D 1 57 ? 5.598 -12.309 -32.364 1.00 27.72 57 HIS D CA 1
ATOM 5406 C C . HIS D 1 57 ? 6.188 -11.641 -33.597 1.00 28.89 57 HIS D C 1
ATOM 5407 O O . HIS D 1 57 ? 7.269 -12.026 -34.059 1.00 30.83 57 HIS D O 1
ATOM 5414 N N . ASN D 1 58 ? 5.480 -10.660 -34.167 1.00 31.07 58 ASN D N 1
ATOM 5415 C CA . ASN D 1 58 ? 6.003 -9.997 -35.362 1.00 29.95 58 ASN D CA 1
ATOM 5416 C C . ASN D 1 58 ? 7.216 -9.141 -35.012 1.00 32.00 58 ASN D C 1
ATOM 5417 O O . ASN D 1 58 ? 8.184 -9.077 -35.778 1.00 31.19 58 ASN D O 1
ATOM 5422 N N . TYR D 1 59 ? 7.187 -8.505 -33.839 1.00 30.29 59 TYR D N 1
ATOM 5423 C CA . TYR D 1 59 ? 8.309 -7.683 -33.403 1.00 32.98 59 TYR D CA 1
ATOM 5424 C C . TYR D 1 59 ? 9.582 -8.514 -33.258 1.00 35.58 59 TYR D C 1
ATOM 5425 O O . TYR D 1 59 ? 10.661 -8.089 -33.684 1.00 34.15 59 TYR D O 1
ATOM 5434 N N . LEU D 1 60 ? 9.471 -9.715 -32.674 1.00 36.27 60 LEU D N 1
ATOM 5435 C CA . LEU D 1 60 ? 10.641 -10.571 -32.483 1.00 28.75 60 LEU D CA 1
ATOM 5436 C C . LEU D 1 60 ? 11.140 -11.171 -33.798 1.00 33.00 60 LEU D C 1
ATOM 5437 O O . LEU D 1 60 ? 12.356 -11.284 -34.012 1.00 32.31 60 LEU D O 1
ATOM 5442 N N . PHE D 1 61 ? 10.224 -11.567 -34.696 1.00 27.65 61 PHE D N 1
ATOM 5443 C CA . PHE D 1 61 ? 10.574 -12.500 -35.761 1.00 29.48 61 PHE D CA 1
ATOM 5444 C C . PHE D 1 61 ? 10.315 -12.000 -37.176 1.00 32.34 61 PHE D C 1
ATOM 5445 O O . PHE D 1 61 ? 10.512 -12.765 -38.130 1.00 30.12 61 PHE D O 1
ATOM 5453 N N . GLU D 1 62 ? 9.854 -10.765 -37.339 1.00 33.61 62 GLU D N 1
ATOM 5454 C CA . GLU D 1 62 ? 9.852 -10.120 -38.649 1.00 33.25 62 GLU D CA 1
ATOM 5455 C C . GLU D 1 62 ? 11.227 -10.252 -39.298 1.00 36.85 62 GLU D C 1
ATOM 5456 O O . GLU D 1 62 ? 12.257 -10.056 -38.646 1.00 40.34 62 GLU D O 1
ATOM 5462 N N . ASP D 1 63 ? 11.238 -10.621 -40.575 1.00 37.22 63 ASP D N 1
ATOM 5463 C CA . ASP D 1 63 ? 12.435 -10.864 -41.378 1.00 40.33 63 ASP D CA 1
ATOM 5464 C C . ASP D 1 63 ? 13.210 -12.117 -40.945 1.00 41.02 63 ASP D C 1
ATOM 5465 O O . ASP D 1 63 ? 14.251 -12.420 -41.555 1.00 33.95 63 ASP D O 1
ATOM 5470 N N . ILE D 1 64 ? 12.733 -12.872 -39.947 1.00 34.93 64 ILE D N 1
ATOM 5471 C CA . ILE D 1 64 ? 13.317 -14.159 -39.569 1.00 29.90 64 ILE D CA 1
ATOM 5472 C C . ILE D 1 64 ? 12.400 -15.325 -39.946 1.00 31.67 64 ILE D C 1
ATOM 5473 O O . ILE D 1 64 ? 12.821 -16.272 -40.617 1.00 30.07 64 ILE D O 1
ATOM 5478 N N . TYR D 1 65 ? 11.148 -15.283 -39.505 1.00 31.46 65 TYR D N 1
ATOM 5479 C CA . TYR D 1 65 ? 10.147 -16.269 -39.890 1.00 29.80 65 TYR D CA 1
ATOM 5480 C C . TYR D 1 65 ? 9.225 -15.644 -40.927 1.00 32.96 65 TYR D C 1
ATOM 5481 O O . TYR D 1 65 ? 8.781 -14.503 -40.761 1.00 32.59 65 TYR D O 1
ATOM 5490 N N . GLU D 1 66 ? 8.938 -16.383 -41.992 1.00 30.16 66 GLU D N 1
ATOM 5491 C CA . GLU D 1 66 ? 7.954 -15.900 -42.947 1.00 36.45 66 GLU D CA 1
ATOM 5492 C C . GLU D 1 66 ? 6.595 -15.835 -42.262 1.00 39.05 66 GLU D C 1
ATOM 5493 O O . GLU D 1 66 ? 6.259 -16.689 -41.437 1.00 39.38 66 GLU D O 1
ATOM 5499 N N . PHE D 1 67 ? 5.822 -14.798 -42.574 1.00 38.79 67 PHE D N 1
ATOM 5500 C CA . PHE D 1 67 ? 4.492 -14.640 -41.982 1.00 38.00 67 PHE D CA 1
ATOM 5501 C C . PHE D 1 67 ? 4.545 -14.478 -40.455 1.00 37.70 67 PHE D C 1
ATOM 5502 O O . PHE D 1 67 ? 3.619 -14.890 -39.752 1.00 34.60 67 PHE D O 1
ATOM 5510 N N . ALA D 1 68 ? 5.622 -13.892 -39.923 1.00 34.53 68 ALA D N 1
ATOM 5511 C CA . ALA D 1 68 ? 5.679 -13.584 -38.497 1.00 33.03 68 ALA D CA 1
ATOM 5512 C C . ALA D 1 68 ? 4.482 -12.735 -38.088 1.00 36.85 68 ALA D C 1
ATOM 5513 O O . ALA D 1 68 ? 4.066 -11.825 -38.811 1.00 35.04 68 ALA D O 1
ATOM 5515 N N . GLY D 1 69 ? 3.919 -13.038 -36.920 1.00 30.25 69 GLY D N 1
ATOM 5516 C CA . GLY D 1 69 ? 2.725 -12.373 -36.475 1.00 30.02 69 GLY D CA 1
ATOM 5517 C C . GLY D 1 69 ? 1.437 -12.869 -37.097 1.00 34.06 69 GLY D C 1
ATOM 5518 O O . GLY D 1 69 ? 0.362 -12.430 -36.668 1.00 36.07 69 GLY D O 1
ATOM 5519 N N . LYS D 1 70 ? 1.491 -13.776 -38.078 1.00 30.14 70 LYS D N 1
ATOM 5520 C CA . LYS D 1 70 ? 0.287 -14.317 -38.699 1.00 35.17 70 LYS D CA 1
ATOM 5521 C C . LYS D 1 70 ? 0.062 -15.774 -38.302 1.00 32.55 70 LYS D C 1
ATOM 5522 O O . LYS D 1 70 ? 1.013 -16.529 -38.078 1.00 32.57 70 LYS D O 1
ATOM 5528 N N . VAL D 1 71 ? -1.210 -16.176 -38.272 1.00 29.77 71 VAL D N 1
ATOM 5529 C CA . VAL D 1 71 ? -1.549 -17.569 -37.992 1.00 32.64 71 VAL D CA 1
ATOM 5530 C C . VAL D 1 71 ? -1.016 -18.480 -39.093 1.00 31.63 71 VAL D C 1
ATOM 5531 O O . VAL D 1 71 ? -1.057 -18.154 -40.289 1.00 31.46 71 VAL D O 1
ATOM 5535 N N . ARG D 1 72 ? -0.512 -19.638 -38.681 1.00 30.25 72 ARG D N 1
ATOM 5536 C CA . ARG D 1 72 ? -0.027 -20.668 -39.583 1.00 29.68 72 ARG D CA 1
ATOM 5537 C C . ARG D 1 72 ? -1.157 -21.196 -40.470 1.00 34.24 72 ARG D C 1
ATOM 5538 O O . ARG D 1 72 ? -2.344 -21.043 -40.173 1.00 32.67 72 ARG D O 1
ATOM 5546 N N . SER D 1 73 ? -0.771 -21.831 -41.580 1.00 34.55 73 SER D N 1
ATOM 5547 C CA . SER D 1 73 ? -1.701 -22.540 -42.445 1.00 35.81 73 SER D CA 1
ATOM 5548 C C . SER D 1 73 ? -1.466 -24.043 -42.444 1.00 39.05 73 SER D C 1
ATOM 5549 O O . SER D 1 73 ? -2.210 -24.772 -43.107 1.00 40.61 73 SER D O 1
ATOM 5552 N N . GLN D 1 74 ? -0.451 -24.520 -41.727 1.00 36.90 74 GLN D N 1
ATOM 5553 C CA . GLN D 1 74 ? -0.150 -25.938 -41.587 1.00 33.90 74 GLN D CA 1
ATOM 5554 C C . GLN D 1 74 ? -0.472 -26.423 -40.176 1.00 37.22 74 GLN D C 1
ATOM 5555 O O . GLN D 1 74 ? -0.436 -25.654 -39.208 1.00 30.20 74 GLN D O 1
ATOM 5561 N N . ASN D 1 75 ? -0.787 -27.710 -40.067 1.00 30.71 75 ASN D N 1
ATOM 5562 C CA . ASN D 1 75 ? -0.944 -28.335 -38.769 1.00 29.48 75 ASN D CA 1
ATOM 5563 C C . ASN D 1 75 ? 0.425 -28.704 -38.214 1.00 28.27 75 ASN D C 1
ATOM 5564 O O . ASN D 1 75 ? 1.323 -29.126 -38.952 1.00 31.50 75 ASN D O 1
ATOM 5569 N N . ILE D 1 76 ? 0.598 -28.520 -36.906 1.00 27.07 76 ILE D N 1
ATOM 5570 C CA . ILE D 1 76 ? 1.877 -28.799 -36.271 1.00 25.85 76 ILE D CA 1
ATOM 5571 C C . ILE D 1 76 ? 1.635 -29.587 -35.000 1.00 27.39 76 ILE D C 1
ATOM 5572 O O . ILE D 1 76 ? 0.521 -29.644 -34.472 1.00 23.46 76 ILE D O 1
ATOM 5577 N N . SER D 1 77 ? 2.714 -30.181 -34.505 1.00 24.11 77 SER D N 1
ATOM 5578 C CA . SER D 1 77 ? 2.671 -31.018 -33.317 1.00 28.36 77 SER D CA 1
ATOM 5579 C C . SER D 1 77 ? 3.986 -30.883 -32.565 1.00 26.83 77 SER D C 1
ATOM 5580 O O . SER D 1 77 ? 4.976 -30.369 -33.084 1.00 28.69 77 SER D O 1
ATOM 5583 N N . LYS D 1 78 ? 3.994 -31.385 -31.341 1.00 24.78 78 LYS D N 1
ATOM 5584 C CA . LYS D 1 78 ? 5.210 -31.463 -30.552 1.00 29.81 78 LYS D CA 1
ATOM 5585 C C . LYS D 1 78 ? 5.117 -32.731 -29.714 1.00 29.94 78 LYS D C 1
ATOM 5586 O O . LYS D 1 78 ? 4.089 -32.971 -29.069 1.00 27.10 78 LYS D O 1
ATOM 5592 N N . GLY D 1 79 ? 6.173 -33.541 -29.736 1.00 30.40 79 GLY D N 1
ATOM 5593 C CA . GLY D 1 79 ? 6.114 -34.831 -29.065 1.00 28.50 79 GLY D CA 1
ATOM 5594 C C . GLY D 1 79 ? 4.991 -35.659 -29.662 1.00 30.26 79 GLY D C 1
ATOM 5595 O O . GLY D 1 79 ? 4.922 -35.867 -30.876 1.00 30.85 79 GLY D O 1
ATOM 5596 N N . ASN D 1 80 ? 4.069 -36.109 -28.818 1.00 27.37 80 ASN D N 1
ATOM 5597 C CA . ASN D 1 80 ? 2.871 -36.789 -29.283 1.00 30.25 80 ASN D CA 1
ATOM 5598 C C . ASN D 1 80 ? 1.659 -35.873 -29.431 1.00 31.57 80 ASN D C 1
ATOM 5599 O O . ASN D 1 80 ? 0.574 -36.380 -29.739 1.00 31.32 80 ASN D O 1
ATOM 5604 N N . PHE D 1 81 ? 1.788 -34.560 -29.202 1.00 25.95 81 PHE D N 1
ATOM 5605 C CA . PHE D 1 81 ? 0.617 -33.692 -29.058 1.00 25.47 81 PHE D CA 1
ATOM 5606 C C . PHE D 1 81 ? 0.324 -32.945 -30.355 1.00 26.04 81 PHE D C 1
ATOM 5607 O O . PHE D 1 81 ? 1.183 -32.218 -30.864 1.00 24.91 81 PHE D O 1
ATOM 5615 N N . ARG D 1 82 ? -0.898 -33.100 -30.874 1.00 22.97 82 ARG D N 1
ATOM 5616 C CA . ARG D 1 82 ? -1.340 -32.350 -32.044 1.00 26.56 82 ARG D CA 1
ATOM 5617 C C . ARG D 1 82 ? -2.014 -31.062 -31.582 1.00 29.21 82 ARG D C 1
ATOM 5618 O O . ARG D 1 82 ? -2.995 -31.102 -30.824 1.00 26.29 82 ARG D O 1
ATOM 5626 N N . PHE D 1 83 ? -1.477 -29.922 -32.016 1.00 26.53 83 PHE D N 1
ATOM 5627 C CA . PHE D 1 83 ? -2.019 -28.636 -31.601 1.00 27.79 83 PHE D CA 1
ATOM 5628 C C . PHE D 1 83 ? -3.315 -28.345 -32.367 1.00 30.21 83 PHE D C 1
ATOM 5629 O O . PHE D 1 83 ? -3.685 -29.053 -33.313 1.00 27.75 83 PHE D O 1
ATOM 5637 N N . ALA D 1 84 ? -4.004 -27.285 -31.946 1.00 25.77 84 ALA D N 1
ATOM 5638 C CA . ALA D 1 84 ? -5.318 -26.960 -32.487 1.00 30.41 84 ALA D CA 1
ATOM 5639 C C . ALA D 1 84 ? -5.314 -27.030 -34.017 1.00 31.12 84 ALA D C 1
ATOM 5640 O O . ALA D 1 84 ? -4.381 -26.522 -34.654 1.00 27.70 84 ALA D O 1
ATOM 5642 N N . PRO D 1 85 ? -6.306 -27.680 -34.632 1.00 31.43 85 PRO D N 1
ATOM 5643 C CA . PRO D 1 85 ? -6.336 -27.778 -36.098 1.00 36.80 85 PRO D CA 1
ATOM 5644 C C . PRO D 1 85 ? -6.378 -26.406 -36.758 1.00 38.05 85 PRO D C 1
ATOM 5645 O O . PRO D 1 85 ? -7.025 -25.485 -36.263 1.00 37.47 85 PRO D O 1
ATOM 5649 N N . VAL D 1 86 ? -5.678 -26.285 -37.894 1.00 34.63 86 VAL D N 1
ATOM 5650 C CA . VAL D 1 86 ? -5.680 -25.041 -38.668 1.00 37.19 86 VAL D CA 1
ATOM 5651 C C . VAL D 1 86 ? -7.102 -24.604 -38.980 1.00 41.60 86 VAL D C 1
ATOM 5652 O O . VAL D 1 86 ? -7.443 -23.422 -38.869 1.00 44.00 86 VAL D O 1
ATOM 5656 N N . MET D 1 87 ? -7.951 -25.556 -39.378 1.00 43.13 87 MET D N 1
ATOM 5657 C CA . MET D 1 87 ? -9.323 -25.262 -39.778 1.00 52.86 87 MET D CA 1
ATOM 5658 C C . MET D 1 87 ? -10.063 -24.455 -38.722 1.00 55.21 87 MET D C 1
ATOM 5659 O O . MET D 1 87 ? -10.987 -23.699 -39.043 1.00 64.31 87 MET D O 1
ATOM 5664 N N . TYR D 1 88 ? -9.666 -24.592 -37.466 1.00 51.23 88 TYR D N 1
ATOM 5665 C CA . TYR D 1 88 ? -10.430 -24.061 -36.351 1.00 56.93 88 TYR D CA 1
ATOM 5666 C C . TYR D 1 88 ? -9.664 -23.043 -35.528 1.00 51.56 88 TYR D C 1
ATOM 5667 O O . TYR D 1 88 ? -10.099 -22.703 -34.426 1.00 53.34 88 TYR D O 1
ATOM 5676 N N . LEU D 1 89 ? -8.558 -22.526 -36.058 1.00 48.00 89 LEU D N 1
ATOM 5677 C CA . LEU D 1 89 ? -7.644 -21.731 -35.255 1.00 43.91 89 LEU D CA 1
ATOM 5678 C C . LEU D 1 89 ? -8.211 -20.347 -34.980 1.00 41.83 89 LEU D C 1
ATOM 5679 O O . LEU D 1 89 ? -8.111 -19.842 -33.858 1.00 41.51 89 LEU D O 1
ATOM 5684 N N . GLU D 1 90 ? -8.813 -19.717 -35.988 1.00 45.25 90 GLU D N 1
ATOM 5685 C CA . GLU D 1 90 ? -9.304 -18.354 -35.816 1.00 46.05 90 GLU D CA 1
ATOM 5686 C C . GLU D 1 90 ? -10.420 -18.301 -34.781 1.00 46.25 90 GLU D C 1
ATOM 5687 O O . GLU D 1 90 ? -10.477 -17.378 -33.961 1.00 45.07 90 GLU D O 1
ATOM 5693 N N . ILE D 1 91 ? -11.302 -19.298 -34.785 1.00 45.86 91 ILE D N 1
ATOM 5694 C CA . ILE D 1 91 ? -12.378 -19.317 -33.805 1.00 44.36 91 ILE D CA 1
ATOM 5695 C C . ILE D 1 91 ? -11.851 -19.722 -32.432 1.00 44.95 91 ILE D C 1
ATOM 5696 O O . ILE D 1 91 ? -12.393 -19.301 -31.401 1.00 45.60 91 ILE D O 1
ATOM 5701 N N . ALA D 1 92 ? -10.788 -20.527 -32.386 1.00 39.67 92 ALA D N 1
ATOM 5702 C CA . ALA D 1 92 ? -10.167 -20.866 -31.109 1.00 42.11 92 ALA D CA 1
ATOM 5703 C C . ALA D 1 92 ? -9.534 -19.642 -30.457 1.00 37.66 92 ALA D C 1
ATOM 5704 O O . ALA D 1 92 ? -9.583 -19.484 -29.231 1.00 37.66 92 ALA D O 1
ATOM 5706 N N . LEU D 1 93 ? -8.936 -18.765 -31.270 1.00 37.93 93 LEU D N 1
ATOM 5707 C CA . LEU D 1 93 ? -8.333 -17.548 -30.748 1.00 35.65 93 LEU D CA 1
ATOM 5708 C C . LEU D 1 93 ? -9.397 -16.555 -30.306 1.00 35.24 93 LEU D C 1
ATOM 5709 O O . LEU D 1 93 ? -9.183 -15.816 -29.340 1.00 33.35 93 LEU D O 1
ATOM 5714 N N . GLU D 1 94 ? -10.547 -16.533 -30.989 1.00 37.25 94 GLU D N 1
ATOM 5715 C CA . GLU D 1 94 ? -11.669 -15.721 -30.524 1.00 38.75 94 GLU D CA 1
ATOM 5716 C C . GLU D 1 94 ? -12.123 -16.158 -29.136 1.00 38.45 94 GLU D C 1
ATOM 5717 O O . GLU D 1 94 ? -12.430 -15.317 -28.285 1.00 35.49 94 GLU D O 1
ATOM 5723 N N . HIS D 1 95 ? -12.141 -17.471 -28.879 1.00 37.05 95 HIS D N 1
ATOM 5724 C CA . HIS D 1 95 ? -12.511 -17.962 -27.556 1.00 35.62 95 HIS D CA 1
ATOM 5725 C C . HIS D 1 95 ? -11.492 -17.546 -26.501 1.00 40.38 95 HIS D C 1
ATOM 5726 O O . HIS D 1 95 ? -11.867 -17.197 -25.376 1.00 35.89 95 HIS D O 1
ATOM 5733 N N . ILE D 1 96 ? -10.198 -17.600 -26.829 1.00 39.42 96 ILE D N 1
ATOM 5734 C CA . ILE D 1 96 ? -9.182 -17.250 -25.839 1.00 32.84 96 ILE D CA 1
ATOM 5735 C C . ILE D 1 96 ? -9.268 -15.769 -25.489 1.00 35.14 96 ILE D C 1
ATOM 5736 O O . ILE D 1 96 ? -9.130 -15.384 -24.322 1.00 36.05 96 ILE D O 1
ATOM 5741 N N . ASP D 1 97 ? -9.522 -14.919 -26.489 1.00 37.18 97 ASP D N 1
ATOM 5742 C CA . ASP D 1 97 ? -9.662 -13.490 -26.235 1.00 37.58 97 ASP D CA 1
ATOM 5743 C C . ASP D 1 97 ? -10.703 -13.193 -25.156 1.00 39.89 97 ASP D C 1
ATOM 5744 O O . ASP D 1 97 ? -10.526 -12.256 -24.375 1.00 38.98 97 ASP D O 1
ATOM 5749 N N . LYS D 1 98 ? -11.764 -13.993 -25.072 1.00 37.49 98 LYS D N 1
ATOM 5750 C CA . LYS D 1 98 ? -12.859 -13.748 -24.145 1.00 37.91 98 LYS D CA 1
ATOM 5751 C C . LYS D 1 98 ? -12.694 -14.468 -22.820 1.00 41.10 98 LYS D C 1
ATOM 5752 O O . LYS D 1 98 ? -13.541 -14.304 -21.941 1.00 36.03 98 LYS D O 1
ATOM 5758 N N . MET D 1 99 ? -11.650 -15.274 -22.659 1.00 38.46 99 MET D N 1
ATOM 5759 C CA . MET D 1 99 ? -11.424 -15.937 -21.387 1.00 34.58 99 MET D CA 1
ATOM 5760 C C . MET D 1 99 ? -11.061 -14.901 -20.324 1.00 36.95 99 MET D C 1
ATOM 5761 O O . MET D 1 99 ? -10.351 -13.932 -20.618 1.00 31.16 99 MET D O 1
ATOM 5766 N N . PRO D 1 100 ? -11.524 -15.077 -19.088 1.00 36.77 100 PRO D N 1
ATOM 5767 C CA . PRO D 1 100 ? -11.181 -14.127 -18.025 1.00 35.54 100 PRO D CA 1
ATOM 5768 C C . PRO D 1 100 ? -9.732 -14.286 -17.601 1.00 38.31 100 PRO D C 1
ATOM 5769 O O . PRO D 1 100 ? -9.075 -15.278 -17.909 1.00 37.71 100 PRO D O 1
ATOM 5773 N N . GLN D 1 101 ? -9.231 -13.278 -16.887 1.00 36.98 101 GLN D N 1
ATOM 5774 C CA . GLN D 1 101 ? -7.834 -13.272 -16.454 1.00 37.60 101 GLN D CA 1
ATOM 5775 C C . GLN D 1 101 ? -7.695 -12.561 -15.108 1.00 41.46 101 GLN D C 1
ATOM 5776 O O . GLN D 1 101 ? -6.746 -11.804 -14.878 1.00 40.91 101 GLN D O 1
ATOM 5782 N N . ARG D 1 102 ? -8.624 -12.836 -14.195 1.00 41.87 102 ARG D N 1
ATOM 5783 C CA . ARG D 1 102 ? -8.733 -12.099 -12.940 1.00 47.51 102 ARG D CA 1
ATOM 5784 C C . ARG D 1 102 ? -7.691 -12.537 -11.911 1.00 44.63 102 ARG D C 1
ATOM 5785 O O . ARG D 1 102 ? -7.108 -11.692 -11.222 1.00 44.11 102 ARG D O 1
ATOM 5793 N N . ASN D 1 103 ? -7.430 -13.842 -11.802 1.00 41.00 103 ASN D N 1
ATOM 5794 C CA . ASN D 1 103 ? -6.569 -14.413 -10.774 1.00 40.04 103 ASN D CA 1
ATOM 5795 C C . ASN D 1 103 ? -5.578 -15.380 -11.419 1.00 41.94 103 ASN D C 1
ATOM 5796 O O . ASN D 1 103 ? -5.606 -15.619 -12.631 1.00 36.57 103 ASN D O 1
ATOM 5801 N N . LEU D 1 104 ? -4.705 -15.960 -10.589 1.00 41.32 104 LEU D N 1
ATOM 5802 C CA . LEU D 1 104 ? -3.668 -16.846 -11.117 1.00 40.77 104 LEU D CA 1
ATOM 5803 C C . LEU D 1 104 ? -4.267 -18.058 -11.818 1.00 38.96 104 LEU D C 1
ATOM 5804 O O . LEU D 1 104 ? -3.749 -18.501 -12.849 1.00 38.73 104 LEU D O 1
ATOM 5809 N N . ASP D 1 105 ? -5.356 -18.608 -11.281 1.00 41.11 105 ASP D N 1
ATOM 5810 C CA . ASP D 1 105 ? -5.986 -19.767 -11.909 1.00 41.99 105 ASP D CA 1
ATOM 5811 C C . ASP D 1 105 ? -6.465 -19.438 -13.311 1.00 40.02 105 ASP D C 1
ATOM 5812 O O . ASP D 1 105 ? -6.211 -20.186 -14.262 1.00 35.46 105 ASP D O 1
ATOM 5817 N N . GLU D 1 106 ? -7.189 -18.330 -13.453 1.00 38.99 106 GLU D N 1
ATOM 5818 C CA . GLU D 1 106 ? -7.731 -17.980 -14.758 1.00 35.02 106 GLU D CA 1
ATOM 5819 C C . GLU D 1 106 ? -6.620 -17.608 -15.729 1.00 33.75 106 GLU D C 1
ATOM 5820 O O . GLU D 1 106 ? -6.683 -17.959 -16.914 1.00 31.93 106 GLU D O 1
ATOM 5826 N N . ILE D 1 107 ? -5.588 -16.910 -15.242 1.00 32.78 107 ILE D N 1
ATOM 5827 C CA . ILE D 1 107 ? -4.483 -16.518 -16.112 1.00 33.45 107 ILE D CA 1
ATOM 5828 C C . ILE D 1 107 ? -3.762 -17.755 -16.636 1.00 33.25 107 ILE D C 1
ATOM 5829 O O . ILE D 1 107 ? -3.474 -17.859 -17.832 1.00 31.22 107 ILE D O 1
ATOM 5834 N N . VAL D 1 108 ? -3.468 -18.716 -15.753 1.00 32.73 108 VAL D N 1
ATOM 5835 C CA . VAL D 1 108 ? -2.734 -19.896 -16.196 1.00 30.27 108 VAL D CA 1
ATOM 5836 C C . VAL D 1 108 ? -3.577 -20.707 -17.171 1.00 33.01 108 VAL D C 1
ATOM 5837 O O . VAL D 1 108 ? -3.073 -21.178 -18.199 1.00 27.92 108 VAL D O 1
ATOM 5841 N N . ALA D 1 109 ? -4.880 -20.838 -16.893 1.00 31.01 109 ALA D N 1
ATOM 5842 C CA . ALA D 1 109 ? -5.763 -21.558 -17.806 1.00 32.08 109 ALA D CA 1
ATOM 5843 C C . ALA D 1 109 ? -5.804 -20.890 -19.173 1.00 30.62 109 ALA D C 1
ATOM 5844 O O . ALA D 1 109 ? -5.856 -21.573 -20.203 1.00 23.06 109 ALA D O 1
ATOM 5846 N N . LYS D 1 110 ? -5.763 -19.552 -19.203 1.00 28.72 110 LYS D N 1
ATOM 5847 C CA . LYS D 1 110 ? -5.736 -18.835 -20.477 1.00 29.52 110 LYS D CA 1
ATOM 5848 C C . LYS D 1 110 ? -4.404 -19.040 -21.191 1.00 28.55 110 LYS D C 1
ATOM 5849 O O . LYS D 1 110 ? -4.367 -19.227 -22.412 1.00 25.87 110 LYS D O 1
ATOM 5855 N N . TYR D 1 111 ? -3.302 -18.993 -20.446 1.00 26.42 111 TYR D N 1
ATOM 5856 C CA . TYR D 1 111 ? -1.996 -19.273 -21.029 1.00 27.72 111 TYR D CA 1
ATOM 5857 C C . TYR D 1 111 ? -1.953 -20.673 -21.623 1.00 28.00 111 TYR D C 1
ATOM 5858 O O . TYR D 1 111 ? -1.421 -20.880 -22.722 1.00 24.12 111 TYR D O 1
ATOM 5867 N N . VAL D 1 112 ? -2.506 -21.644 -20.900 1.00 25.59 112 VAL D N 1
ATOM 5868 C CA . VAL D 1 112 ? -2.476 -23.032 -21.332 1.00 27.54 112 VAL D CA 1
ATOM 5869 C C . VAL D 1 112 ? -3.280 -23.202 -22.608 1.00 25.14 112 VAL D C 1
ATOM 5870 O O . VAL D 1 112 ? -2.862 -23.919 -23.526 1.00 25.70 112 VAL D O 1
ATOM 5874 N N . GLU D 1 113 ? -4.439 -22.537 -22.699 1.00 24.24 113 GLU D N 1
ATOM 5875 C CA . GLU D 1 113 ? -5.204 -22.613 -23.944 1.00 26.11 113 GLU D CA 1
ATOM 5876 C C . GLU D 1 113 ? -4.476 -21.935 -25.098 1.00 25.73 113 GLU D C 1
ATOM 5877 O O . GLU D 1 113 ? -4.595 -22.379 -26.245 1.00 20.69 113 GLU D O 1
ATOM 5883 N N . MET D 1 114 ? -3.741 -20.851 -24.833 1.00 25.34 114 MET D N 1
ATOM 5884 C CA . MET D 1 114 ? -3.026 -20.194 -25.930 1.00 26.10 114 MET D CA 1
ATOM 5885 C C . MET D 1 114 ? -1.852 -21.044 -26.401 1.00 24.62 114 MET D C 1
ATOM 5886 O O . MET D 1 114 ? -1.498 -21.013 -27.586 1.00 25.92 114 MET D O 1
ATOM 5891 N N . ASN D 1 115 ? -1.235 -21.809 -25.492 1.00 23.07 115 ASN D N 1
ATOM 5892 C CA . ASN D 1 115 ? -0.208 -22.746 -25.929 1.00 24.27 115 ASN D CA 1
ATOM 5893 C C . ASN D 1 115 ? -0.819 -23.864 -26.760 1.00 25.14 115 ASN D C 1
ATOM 5894 O O . ASN D 1 115 ? -0.225 -24.294 -27.759 1.00 23.96 115 ASN D O 1
ATOM 5899 N N . ILE D 1 116 ? -2.007 -24.344 -26.365 1.00 20.73 116 ILE D N 1
ATOM 5900 C CA . ILE D 1 116 ? -2.694 -25.369 -27.152 1.00 20.31 116 ILE D CA 1
ATOM 5901 C C . ILE D 1 116 ? -3.066 -24.833 -28.526 1.00 24.26 116 ILE D C 1
ATOM 5902 O O . ILE D 1 116 ? -2.978 -25.551 -29.526 1.00 25.16 116 ILE D O 1
ATOM 5907 N N . ALA D 1 117 ? -3.495 -23.567 -28.605 1.00 23.09 117 ALA D N 1
ATOM 5908 C CA . ALA D 1 117 ? -3.750 -22.964 -29.910 1.00 23.57 117 ALA D CA 1
ATOM 5909 C C . ALA D 1 117 ? -2.487 -22.940 -30.764 1.00 24.27 117 ALA D C 1
ATOM 5910 O O . ALA D 1 117 ? -2.547 -23.229 -31.965 1.00 27.23 117 ALA D O 1
ATOM 5912 N N . HIS D 1 118 ? -1.334 -22.625 -30.160 1.00 24.58 118 HIS D N 1
ATOM 5913 C CA . HIS D 1 118 ? -0.046 -22.645 -30.841 1.00 24.52 118 HIS D CA 1
ATOM 5914 C C . HIS D 1 118 ? -0.114 -21.931 -32.193 1.00 24.36 118 HIS D C 1
ATOM 5915 O O . HIS D 1 118 ? 0.212 -22.525 -33.225 1.00 25.47 118 HIS D O 1
ATOM 5922 N N . PRO D 1 119 ? -0.552 -20.670 -32.229 1.00 23.14 119 PRO D N 1
ATOM 5923 C CA . PRO D 1 119 ? -1.055 -20.117 -33.501 1.00 25.40 119 PRO D CA 1
ATOM 5924 C C . PRO D 1 119 ? 0.002 -19.891 -34.574 1.00 26.99 119 PRO D C 1
ATOM 5925 O O . PRO D 1 119 ? -0.367 -19.780 -35.753 1.00 29.09 119 PRO D O 1
ATOM 5929 N N . PHE D 1 120 ? 1.289 -19.800 -34.223 1.00 24.81 120 PHE D N 1
ATOM 5930 C CA . PHE D 1 120 ? 2.318 -19.497 -35.216 1.00 26.73 120 PHE D CA 1
ATOM 5931 C C . PHE D 1 120 ? 3.049 -20.771 -35.624 1.00 27.73 120 PHE D C 1
ATOM 5932 O O . PHE D 1 120 ? 3.014 -21.776 -34.918 1.00 24.48 120 PHE D O 1
ATOM 5940 N N . ARG D 1 121 ? 3.724 -20.720 -36.777 1.00 25.79 121 ARG D N 1
ATOM 5941 C CA . ARG D 1 121 ? 4.453 -21.901 -37.246 1.00 26.19 121 ARG D CA 1
ATOM 5942 C C . ARG D 1 121 ? 5.633 -22.213 -36.336 1.00 26.62 121 ARG D C 1
ATOM 5943 O O . ARG D 1 121 ? 5.964 -23.386 -36.110 1.00 27.23 121 ARG D O 1
ATOM 5951 N N . GLU D 1 122 ? 6.281 -21.177 -35.805 1.00 25.63 122 GLU D N 1
ATOM 5952 C CA . GLU D 1 122 ? 7.378 -21.332 -34.857 1.00 26.26 122 GLU D CA 1
ATOM 5953 C C . GLU D 1 122 ? 7.397 -20.097 -33.956 1.00 25.28 122 GLU D C 1
ATOM 5954 O O . GLU D 1 122 ? 6.748 -19.090 -34.253 1.00 24.36 122 GLU D O 1
ATOM 5960 N N . GLY D 1 123 ? 8.103 -20.192 -32.825 1.00 22.85 123 GLY D N 1
ATOM 5961 C CA . GLY D 1 123 ? 8.222 -19.061 -31.918 1.00 26.26 123 GLY D CA 1
ATOM 5962 C C . GLY D 1 123 ? 7.101 -18.899 -30.911 1.00 26.07 123 GLY D C 1
ATOM 5963 O O . GLY D 1 123 ? 7.052 -17.874 -30.225 1.00 25.28 123 GLY D O 1
ATOM 5964 N N . ASN D 1 124 ? 6.209 -19.883 -30.780 1.00 21.47 124 ASN D N 1
ATOM 5965 C CA . ASN D 1 124 ? 5.100 -19.746 -29.839 1.00 23.73 124 ASN D CA 1
ATOM 5966 C C . ASN D 1 124 ? 5.592 -19.654 -28.402 1.00 24.33 124 ASN D C 1
ATOM 5967 O O . ASN D 1 124 ? 4.994 -18.959 -27.578 1.00 23.25 124 ASN D O 1
ATOM 5972 N N . GLY D 1 125 ? 6.653 -20.385 -28.064 1.00 25.69 125 GLY D N 1
ATOM 5973 C CA . GLY D 1 125 ? 7.082 -20.431 -26.673 1.00 21.24 125 GLY D CA 1
ATOM 5974 C C . GLY D 1 125 ? 7.616 -19.098 -26.183 1.00 22.34 125 GLY D C 1
ATOM 5975 O O . GLY D 1 125 ? 7.161 -18.565 -25.163 1.00 24.88 125 GLY D O 1
ATOM 5976 N N . ARG D 1 126 ? 8.564 -18.525 -26.919 1.00 21.89 126 ARG D N 1
ATOM 5977 C CA . ARG D 1 126 ? 9.152 -17.259 -26.498 1.00 26.95 126 ARG D CA 1
ATOM 5978 C C . ARG D 1 126 ? 8.134 -16.123 -26.559 1.00 23.51 126 ARG D C 1
ATOM 5979 O O . ARG D 1 126 ? 8.057 -15.299 -25.636 1.00 28.82 126 ARG D O 1
ATOM 5987 N N . ALA D 1 127 ? 7.323 -16.085 -27.614 1.00 25.30 127 ALA D N 1
ATOM 5988 C CA . ALA D 1 127 ? 6.375 -14.990 -27.777 1.00 24.35 127 ALA D CA 1
ATOM 5989 C C . ALA D 1 127 ? 5.265 -15.056 -26.739 1.00 26.44 127 ALA D C 1
ATOM 5990 O O . ALA D 1 127 ? 4.848 -14.027 -26.198 1.00 26.92 127 ALA D O 1
ATOM 5992 N N . THR D 1 128 ? 4.765 -16.254 -26.444 1.00 25.87 128 THR D N 1
ATOM 5993 C CA . THR D 1 128 ? 3.641 -16.334 -25.521 1.00 27.05 128 THR D CA 1
ATOM 5994 C C . THR D 1 128 ? 4.087 -16.097 -24.079 1.00 26.16 128 THR D C 1
ATOM 5995 O O . THR D 1 128 ? 3.289 -15.621 -23.264 1.00 26.20 128 THR D O 1
ATOM 5999 N N . ARG D 1 129 ? 5.356 -16.385 -23.750 1.00 25.83 129 ARG D N 1
ATOM 6000 C CA . ARG D 1 129 ? 5.835 -16.123 -22.393 1.00 26.03 129 ARG D CA 1
ATOM 6001 C C . ARG D 1 129 ? 5.952 -14.624 -22.125 1.00 27.04 129 ARG D C 1
ATOM 6002 O O . ARG D 1 129 ? 5.643 -14.163 -21.016 1.00 26.05 129 ARG D O 1
ATOM 6010 N N . ILE D 1 130 ? 6.399 -13.846 -23.117 1.00 24.72 130 ILE D N 1
ATOM 6011 C CA . ILE D 1 130 ? 6.364 -12.387 -22.969 1.00 27.38 130 ILE D CA 1
ATOM 6012 C C . ILE D 1 130 ? 4.934 -11.916 -22.732 1.00 28.26 130 ILE D C 1
ATOM 6013 O O . ILE D 1 130 ? 4.663 -11.110 -21.831 1.00 31.74 130 ILE D O 1
ATOM 6018 N N . TRP D 1 131 ? 4.007 -12.411 -23.555 1.00 26.13 131 TRP D N 1
ATOM 6019 C CA . TRP D 1 131 ? 2.578 -12.110 -23.448 1.00 24.77 131 TRP D CA 1
ATOM 6020 C C . TRP D 1 131 ? 2.023 -12.463 -22.070 1.00 31.21 131 TRP D C 1
ATOM 6021 O O . TRP D 1 131 ? 1.211 -11.715 -21.504 1.00 32.67 131 TRP D O 1
ATOM 6032 N N . LEU D 1 132 ? 2.429 -13.610 -21.527 1.00 26.02 132 LEU D N 1
ATOM 6033 C CA . LEU D 1 132 ? 1.962 -14.016 -20.205 1.00 28.81 132 LEU D CA 1
ATOM 6034 C C . LEU D 1 132 ? 2.423 -13.040 -19.134 1.00 32.18 132 LEU D C 1
ATOM 6035 O O . LEU D 1 132 ? 1.630 -12.610 -18.284 1.00 32.56 132 LEU D O 1
ATOM 6040 N N . ASP D 1 133 ? 3.718 -12.712 -19.138 1.00 30.34 133 ASP D N 1
ATOM 6041 C CA . ASP D 1 133 ? 4.251 -11.776 -18.156 1.00 29.71 133 ASP D CA 1
ATOM 6042 C C . ASP D 1 133 ? 3.446 -10.479 -18.131 1.00 32.64 133 ASP D C 1
ATOM 6043 O O . ASP D 1 133 ? 3.197 -9.920 -17.057 1.00 35.46 133 ASP D O 1
ATOM 6048 N N . LEU D 1 134 ? 2.997 -10.005 -19.300 1.00 28.45 134 LEU D N 1
ATOM 6049 C CA . LEU D 1 134 ? 2.223 -8.764 -19.346 1.00 30.97 134 LEU D CA 1
ATOM 6050 C C . LEU D 1 134 ? 0.839 -8.930 -18.721 1.00 35.70 134 LEU D C 1
ATOM 6051 O O . LEU D 1 134 ? 0.315 -7.989 -18.106 1.00 31.95 134 LEU D O 1
ATOM 6056 N N . ILE D 1 135 ? 0.222 -10.109 -18.868 1.00 31.39 135 ILE D N 1
ATOM 6057 C CA . ILE D 1 135 ? -1.053 -10.366 -18.194 1.00 32.32 135 ILE D CA 1
ATOM 6058 C C . ILE D 1 135 ? -0.862 -10.362 -16.680 1.00 36.74 135 ILE D C 1
ATOM 6059 O O . ILE D 1 135 ? -1.585 -9.678 -15.942 1.00 37.34 135 ILE D O 1
ATOM 6064 N N . LEU D 1 136 ? 0.109 -11.142 -16.194 1.00 33.38 136 LEU D N 1
ATOM 6065 C CA . LEU D 1 136 ? 0.409 -11.167 -14.765 1.00 36.26 136 LEU D CA 1
ATOM 6066 C C . LEU D 1 136 ? 0.699 -9.765 -14.232 1.00 36.70 136 LEU D C 1
ATOM 6067 O O . LEU D 1 136 ? 0.246 -9.405 -13.140 1.00 39.23 136 LEU D O 1
ATOM 6072 N N . LYS D 1 137 ? 1.456 -8.966 -14.991 1.00 33.53 137 LYS D N 1
ATOM 6073 C CA . LYS D 1 137 ? 1.775 -7.599 -14.581 1.00 39.11 137 LYS D CA 1
ATOM 6074 C C . LYS D 1 137 ? 0.510 -6.765 -14.398 1.00 38.01 137 LYS D C 1
ATOM 6075 O O . LYS D 1 137 ? 0.308 -6.140 -13.348 1.00 37.51 137 LYS D O 1
ATOM 6081 N N . LYS D 1 138 ? -0.369 -6.770 -15.402 1.00 40.23 138 LYS D N 1
ATOM 6082 C CA . LYS D 1 138 ? -1.584 -5.962 -15.349 1.00 40.89 138 LYS D CA 1
ATOM 6083 C C . LYS D 1 138 ? -2.510 -6.417 -14.228 1.00 43.00 138 LYS D C 1
ATOM 6084 O O . LYS D 1 138 ? -2.981 -5.600 -13.426 1.00 40.58 138 LYS D O 1
ATOM 6090 N N . GLU D 1 139 ? -2.769 -7.723 -14.141 1.00 40.59 139 GLU D N 1
ATOM 6091 C CA . GLU D 1 139 ? -3.843 -8.226 -13.288 1.00 39.82 139 GLU D CA 1
ATOM 6092 C C . GLU D 1 139 ? -3.398 -8.574 -11.873 1.00 41.36 139 GLU D C 1
ATOM 6093 O O . GLU D 1 139 ? -4.214 -8.509 -10.947 1.00 43.79 139 GLU D O 1
ATOM 6099 N N . LEU D 1 140 ? -2.139 -8.959 -11.672 1.00 41.75 140 LEU D N 1
ATOM 6100 C CA . LEU D 1 140 ? -1.653 -9.344 -10.349 1.00 38.98 140 LEU D CA 1
ATOM 6101 C C . LEU D 1 140 ? -0.521 -8.463 -9.844 1.00 39.55 140 LEU D C 1
ATOM 6102 O O . LEU D 1 140 ? -0.082 -8.640 -8.697 1.00 40.55 140 LEU D O 1
ATOM 6107 N N . LYS D 1 141 ? -0.026 -7.541 -10.666 1.00 39.26 141 LYS D N 1
ATOM 6108 C CA . LYS D 1 141 ? 1.179 -6.773 -10.373 1.00 37.62 141 LYS D CA 1
ATOM 6109 C C . LYS D 1 141 ? 2.335 -7.700 -10.005 1.00 41.17 141 LYS D C 1
ATOM 6110 O O . LYS D 1 141 ? 3.055 -7.486 -9.028 1.00 42.10 141 LYS D O 1
ATOM 6116 N N . ARG D 1 142 ? 2.506 -8.755 -10.811 1.00 39.98 142 ARG D N 1
ATOM 6117 C CA . ARG D 1 142 ? 3.643 -9.660 -10.699 1.00 36.39 142 ARG D CA 1
ATOM 6118 C C . ARG D 1 142 ? 4.136 -10.022 -12.100 1.00 34.68 142 ARG D C 1
ATOM 6119 O O . ARG D 1 142 ? 3.392 -9.938 -13.078 1.00 37.20 142 ARG D O 1
ATOM 6127 N N . VAL D 1 143 ? 5.412 -10.400 -12.196 1.00 32.10 143 VAL D N 1
ATOM 6128 C CA . VAL D 1 143 ? 5.949 -11.068 -13.376 1.00 33.25 143 VAL D CA 1
ATOM 6129 C C . VAL D 1 143 ? 6.715 -12.302 -12.910 1.00 36.28 143 VAL D C 1
ATOM 6130 O O . VAL D 1 143 ? 7.003 -12.471 -11.725 1.00 34.55 143 VAL D O 1
ATOM 6134 N N . VAL D 1 144 ? 7.029 -13.179 -13.863 1.00 33.33 144 VAL D N 1
ATOM 6135 C CA . VAL D 1 144 ? 7.751 -14.416 -13.579 1.00 30.72 144 VAL D CA 1
ATOM 6136 C C . VAL D 1 144 ? 9.244 -14.129 -13.551 1.00 30.48 144 VAL D C 1
ATOM 6137 O O . VAL D 1 144 ? 9.772 -13.449 -14.439 1.00 32.21 144 VAL D O 1
ATOM 6141 N N . ASP D 1 145 ? 9.930 -14.669 -12.542 1.00 27.83 145 ASP D N 1
ATOM 6142 C CA . ASP D 1 145 ? 11.392 -14.750 -12.513 1.00 31.02 145 ASP D CA 1
ATOM 6143 C C . ASP D 1 145 ? 11.744 -16.105 -13.117 1.00 34.88 145 ASP D C 1
ATOM 6144 O O . ASP D 1 145 ? 11.776 -17.125 -12.423 1.00 31.63 145 ASP D O 1
ATOM 6149 N N . TRP D 1 146 ? 11.986 -16.120 -14.436 1.00 29.70 146 TRP D N 1
ATOM 6150 C CA . TRP D 1 146 ? 12.046 -17.389 -15.155 1.00 30.25 146 TRP D CA 1
ATOM 6151 C C . TRP D 1 146 ? 13.243 -18.241 -14.752 1.00 30.38 146 TRP D C 1
ATOM 6152 O O . TRP D 1 146 ? 13.203 -19.465 -14.923 1.00 31.58 146 TRP D O 1
ATOM 6163 N N . ASN D 1 147 ? 14.308 -17.643 -14.222 1.00 26.88 147 ASN D N 1
ATOM 6164 C CA . ASN D 1 147 ? 15.425 -18.472 -13.777 1.00 28.81 147 ASN D CA 1
ATOM 6165 C C . ASN D 1 147 ? 15.048 -19.367 -12.599 1.00 30.33 147 ASN D C 1
ATOM 6166 O O . ASN D 1 147 ? 15.724 -20.375 -12.360 1.00 31.61 147 ASN D O 1
ATOM 6171 N N . LEU D 1 148 ? 13.976 -19.035 -11.874 1.00 28.87 148 LEU D N 1
ATOM 6172 C CA . LEU D 1 148 ? 13.482 -19.853 -10.773 1.00 32.09 148 LEU D CA 1
ATOM 6173 C C . LEU D 1 148 ? 12.698 -21.076 -11.238 1.00 33.93 148 LEU D C 1
ATOM 6174 O O . LEU D 1 148 ? 12.321 -21.909 -10.402 1.00 30.88 148 LEU D O 1
ATOM 6179 N N . ILE D 1 149 ? 12.444 -21.209 -12.535 1.00 33.64 149 ILE D N 1
ATOM 6180 C CA . ILE D 1 149 ? 11.714 -22.348 -13.085 1.00 26.92 149 ILE D CA 1
ATOM 6181 C C . ILE D 1 149 ? 12.702 -23.172 -13.893 1.00 29.49 149 ILE D C 1
ATOM 6182 O O . ILE D 1 149 ? 13.192 -22.728 -14.939 1.00 27.03 149 ILE D O 1
ATOM 6187 N N . ASN D 1 150 ? 13.000 -24.371 -13.401 1.00 25.64 150 ASN D N 1
ATOM 6188 C CA . ASN D 1 150 ? 13.930 -25.256 -14.084 1.00 27.77 150 ASN D CA 1
ATOM 6189 C C . ASN D 1 150 ? 13.399 -25.615 -15.475 1.00 25.49 150 ASN D C 1
ATOM 6190 O O . ASN D 1 150 ? 12.198 -25.845 -15.662 1.00 22.30 150 ASN D O 1
ATOM 6195 N N . LYS D 1 151 ? 14.303 -25.599 -16.464 1.00 24.59 151 LYS D N 1
ATOM 6196 C CA . LYS D 1 151 ? 13.942 -25.829 -17.865 1.00 25.70 151 LYS D CA 1
ATOM 6197 C C . LYS D 1 151 ? 13.208 -27.148 -18.061 1.00 23.26 151 LYS D C 1
ATOM 6198 O O . LYS D 1 151 ? 12.144 -27.191 -18.683 1.00 22.70 151 LYS D O 1
ATOM 6204 N N . GLU D 1 152 ? 13.769 -28.248 -17.555 1.00 24.69 152 GLU D N 1
ATOM 6205 C CA . GLU D 1 152 ? 13.081 -29.521 -17.747 1.00 25.53 152 GLU D CA 1
ATOM 6206 C C . GLU D 1 152 ? 11.762 -29.574 -16.982 1.00 27.27 152 GLU D C 1
ATOM 6207 O O . GLU D 1 152 ? 10.782 -30.107 -17.508 1.00 26.19 152 GLU D O 1
ATOM 6213 N N . ASP D 1 153 ? 11.690 -28.980 -15.784 1.00 25.58 153 ASP D N 1
ATOM 6214 C CA . ASP D 1 153 ? 10.402 -28.892 -15.098 1.00 25.60 153 ASP D CA 1
ATOM 6215 C C . ASP D 1 153 ? 9.399 -28.116 -15.938 1.00 24.45 153 ASP D C 1
ATOM 6216 O O . ASP D 1 153 ? 8.241 -28.528 -16.086 1.00 24.19 153 ASP D O 1
ATOM 6221 N N . TYR D 1 154 ? 9.826 -26.977 -16.496 1.00 22.75 154 TYR D N 1
ATOM 6222 C CA . TYR D 1 154 ? 8.915 -26.181 -17.309 1.00 21.78 154 TYR D CA 1
ATOM 6223 C C . TYR D 1 154 ? 8.410 -26.975 -18.519 1.00 22.64 154 TYR D C 1
ATOM 6224 O O . TYR D 1 154 ? 7.212 -26.996 -18.807 1.00 21.78 154 TYR D O 1
ATOM 6233 N N . LEU D 1 155 ? 9.309 -27.620 -19.253 1.00 23.14 155 LEU D N 1
ATOM 6234 C CA . LEU D 1 155 ? 8.857 -28.264 -20.486 1.00 21.36 155 LEU D CA 1
ATOM 6235 C C . LEU D 1 155 ? 7.937 -29.451 -20.198 1.00 23.23 155 LEU D C 1
ATOM 6236 O O . LEU D 1 155 ? 6.941 -29.648 -20.902 1.00 22.67 155 LEU D O 1
ATOM 6241 N N . SER D 1 156 ? 8.246 -30.247 -19.171 1.00 24.60 156 SER D N 1
ATOM 6242 C CA . SER D 1 156 ? 7.354 -31.346 -18.796 1.00 25.90 156 SER D CA 1
ATOM 6243 C C . SER D 1 156 ? 6.001 -30.830 -18.335 1.00 22.70 156 SER D C 1
ATOM 6244 O O . SER D 1 156 ? 4.964 -31.437 -18.629 1.00 20.85 156 SER D O 1
ATOM 6247 N N . ALA D 1 157 ? 5.994 -29.714 -17.605 1.00 22.71 157 ALA D N 1
ATOM 6248 C CA . ALA D 1 157 ? 4.742 -29.131 -17.148 1.00 23.93 157 ALA D CA 1
ATOM 6249 C C . ALA D 1 157 ? 3.877 -28.680 -18.316 1.00 22.49 157 ALA D C 1
ATOM 6250 O O . ALA D 1 157 ? 2.654 -28.836 -18.285 1.00 20.21 157 ALA D O 1
ATOM 6252 N N . MET D 1 158 ? 4.486 -28.098 -19.358 1.00 22.02 158 MET D N 1
ATOM 6253 C CA . MET D 1 158 ? 3.691 -27.707 -20.520 1.00 18.77 158 MET D CA 1
ATOM 6254 C C . MET D 1 158 ? 3.136 -28.927 -21.251 1.00 22.33 158 MET D C 1
ATOM 6255 O O . MET D 1 158 ? 1.983 -28.907 -21.700 1.00 20.00 158 MET D O 1
ATOM 6260 N N . GLU D 1 159 ? 3.941 -29.993 -21.388 1.00 22.84 159 GLU D N 1
ATOM 6261 C CA . GLU D 1 159 ? 3.464 -31.220 -22.029 1.00 21.92 159 GLU D CA 1
ATOM 6262 C C . GLU D 1 159 ? 2.271 -31.782 -21.274 1.00 22.18 159 GLU D C 1
ATOM 6263 O O . GLU D 1 159 ? 1.334 -32.308 -21.879 1.00 23.81 159 GLU D O 1
ATOM 6269 N N . ARG D 1 160 ? 2.300 -31.668 -19.946 1.00 24.21 160 ARG D N 1
ATOM 6270 C CA . ARG D 1 160 ? 1.212 -32.142 -19.100 1.00 24.65 160 ARG D CA 1
ATOM 6271 C C . ARG D 1 160 ? -0.022 -31.255 -19.225 1.00 24.02 160 ARG D C 1
ATOM 6272 O O . ARG D 1 160 ? -1.153 -31.757 -19.185 1.00 23.31 160 ARG D O 1
ATOM 6280 N N . SER D 1 161 ? 0.180 -29.956 -19.449 1.00 24.16 161 SER D N 1
ATOM 6281 C CA . SER D 1 161 ? -0.870 -28.974 -19.190 1.00 23.05 161 SER D CA 1
ATOM 6282 C C . SER D 1 161 ? -2.178 -29.165 -19.965 1.00 25.59 161 SER D C 1
ATOM 6283 O O . SER D 1 161 ? -3.228 -28.807 -19.405 1.00 26.92 161 SER D O 1
ATOM 6286 N N . PRO D 1 162 ? -2.220 -29.682 -21.198 1.00 24.49 162 PRO D N 1
ATOM 6287 C CA . PRO D 1 162 ? -3.539 -29.885 -21.831 1.00 25.08 162 PRO D CA 1
ATOM 6288 C C . PRO D 1 162 ? -4.427 -30.854 -21.074 1.00 26.04 162 PRO D C 1
ATOM 6289 O O . PRO D 1 162 ? -5.650 -30.801 -21.229 1.00 29.25 162 PRO D O 1
ATOM 6293 N N . VAL D 1 163 ? -3.851 -31.737 -20.269 1.00 24.66 163 VAL D N 1
ATOM 6294 C CA . VAL D 1 163 ? -4.630 -32.673 -19.467 1.00 27.05 163 VAL D CA 1
ATOM 6295 C C . VAL D 1 163 ? -4.940 -32.094 -18.089 1.00 28.30 163 VAL D C 1
ATOM 6296 O O . VAL D 1 163 ? -6.095 -32.098 -17.661 1.00 27.42 163 VAL D O 1
ATOM 6300 N N . LYS D 1 164 ? -3.924 -31.568 -17.391 1.00 27.71 164 LYS D N 1
ATOM 6301 C CA . LYS D 1 164 ? -4.091 -30.907 -16.098 1.00 26.48 164 LYS D CA 1
ATOM 6302 C C . LYS D 1 164 ? -3.022 -29.826 -15.960 1.00 28.75 164 LYS D C 1
ATOM 6303 O O . LYS D 1 164 ? -1.844 -30.102 -16.199 1.00 27.56 164 LYS D O 1
ATOM 6309 N N . ASP D 1 165 ? -3.406 -28.613 -15.544 1.00 30.57 165 ASP D N 1
ATOM 6310 C CA . ASP D 1 165 ? -2.435 -27.526 -15.467 1.00 28.64 165 ASP D CA 1
ATOM 6311 C C . ASP D 1 165 ? -1.879 -27.283 -14.057 1.00 31.22 165 ASP D C 1
ATOM 6312 O O . ASP D 1 165 ? -1.241 -26.245 -13.829 1.00 27.10 165 ASP D O 1
ATOM 6317 N N . LEU D 1 166 ? -2.052 -28.234 -13.125 1.00 29.45 166 LEU D N 1
ATOM 6318 C CA . LEU D 1 166 ? -1.546 -28.033 -11.762 1.00 29.62 166 LEU D CA 1
ATOM 6319 C C . LEU D 1 166 ? -0.038 -27.768 -11.744 1.00 30.28 166 LEU D C 1
ATOM 6320 O O . LEU D 1 166 ? 0.424 -26.853 -11.054 1.00 29.64 166 LEU D O 1
ATOM 6325 N N . GLU D 1 167 ? 0.746 -28.547 -12.504 1.00 28.32 167 GLU D N 1
ATOM 6326 C CA . GLU D 1 167 ? 2.207 -28.432 -12.458 1.00 29.26 167 GLU D CA 1
ATOM 6327 C C . GLU D 1 167 ? 2.693 -27.063 -12.928 1.00 28.91 167 GLU D C 1
ATOM 6328 O O . GLU D 1 167 ? 3.533 -26.435 -12.270 1.00 32.62 167 GLU D O 1
ATOM 6334 N N . ILE D 1 168 ? 2.230 -26.610 -14.099 1.00 24.53 168 ILE D N 1
ATOM 6335 C CA . ILE D 1 168 ? 2.670 -25.304 -14.587 1.00 25.63 168 ILE D CA 1
ATOM 6336 C C . ILE D 1 168 ? 2.186 -24.199 -13.653 1.00 28.28 168 ILE D C 1
ATOM 6337 O O . ILE D 1 168 ? 2.905 -23.226 -13.405 1.00 25.39 168 ILE D O 1
ATOM 6342 N N . LYS D 1 169 ? 0.964 -24.329 -13.122 1.00 24.47 169 LYS D N 1
ATOM 6343 C CA . LYS D 1 169 ? 0.445 -23.300 -12.217 1.00 30.80 169 LYS D CA 1
ATOM 6344 C C . LYS D 1 169 ? 1.315 -23.152 -10.971 1.00 30.88 169 LYS D C 1
ATOM 6345 O O . LYS D 1 169 ? 1.586 -22.030 -10.529 1.00 32.00 169 LYS D O 1
ATOM 6351 N N . TYR D 1 170 ? 1.764 -24.268 -10.387 1.00 33.32 170 TYR D N 1
ATOM 6352 C CA . TYR D 1 170 ? 2.576 -24.165 -9.179 1.00 34.54 170 TYR D CA 1
ATOM 6353 C C . TYR D 1 170 ? 3.953 -23.606 -9.490 1.00 36.26 170 TYR D C 1
ATOM 6354 O O . TYR D 1 170 ? 4.521 -22.852 -8.685 1.00 31.01 170 TYR D O 1
ATOM 6363 N N . LEU D 1 171 ? 4.507 -23.981 -10.644 1.00 28.82 171 LEU D N 1
ATOM 6364 C CA . LEU D 1 171 ? 5.811 -23.472 -11.061 1.00 29.90 171 LEU D CA 1
ATOM 6365 C C . LEU D 1 171 ? 5.766 -21.962 -11.253 1.00 28.51 171 LEU D C 1
ATOM 6366 O O . LEU D 1 171 ? 6.668 -21.237 -10.816 1.00 31.42 171 LEU D O 1
ATOM 6371 N N . ILE D 1 172 ? 4.728 -21.476 -11.938 1.00 29.25 172 ILE D N 1
ATOM 6372 C CA . ILE D 1 172 ? 4.556 -20.039 -12.109 1.00 28.88 172 ILE D CA 1
ATOM 6373 C C . ILE D 1 172 ? 4.358 -19.363 -10.750 1.00 32.76 172 ILE D C 1
ATOM 6374 O O . ILE D 1 172 ? 5.085 -18.432 -10.393 1.00 30.65 172 ILE D O 1
ATOM 6379 N N . SER D 1 173 ? 3.376 -19.837 -9.975 1.00 35.65 173 SER D N 1
ATOM 6380 C CA . SER D 1 173 ? 3.055 -19.251 -8.668 1.00 37.82 173 SER D CA 1
ATOM 6381 C C . SER D 1 173 ? 4.299 -19.041 -7.812 1.00 35.60 173 SER D C 1
ATOM 6382 O O . SER D 1 173 ? 4.498 -17.965 -7.234 1.00 37.30 173 SER D O 1
ATOM 6385 N N . ASN D 1 174 ? 5.160 -20.049 -7.731 1.00 34.01 174 ASN D N 1
ATOM 6386 C CA . ASN D 1 174 ? 6.320 -19.946 -6.858 1.00 34.44 174 ASN D CA 1
ATOM 6387 C C . ASN D 1 174 ? 7.451 -19.109 -7.441 1.00 36.51 174 ASN D C 1
ATOM 6388 O O . ASN D 1 174 ? 8.394 -18.790 -6.711 1.00 35.59 174 ASN D O 1
ATOM 6393 N N . ALA D 1 175 ? 7.373 -18.717 -8.710 1.00 31.34 175 ALA D N 1
ATOM 6394 C CA . ALA D 1 175 ? 8.417 -17.919 -9.336 1.00 33.73 175 ALA D CA 1
ATOM 6395 C C . ALA D 1 175 ? 8.025 -16.463 -9.531 1.00 35.04 175 ALA D C 1
ATOM 6396 O O . ALA D 1 175 ? 8.806 -15.706 -10.125 1.00 34.19 175 ALA D O 1
ATOM 6398 N N . LEU D 1 176 ? 6.841 -16.057 -9.066 1.00 31.29 176 LEU D N 1
ATOM 6399 C CA . LEU D 1 176 ? 6.351 -14.703 -9.300 1.00 34.61 176 LEU D CA 1
ATOM 6400 C C . LEU D 1 176 ? 7.137 -13.698 -8.463 1.00 42.19 176 LEU D C 1
ATOM 6401 O O . LEU D 1 176 ? 7.498 -13.969 -7.312 1.00 35.23 176 LEU D O 1
ATOM 6406 N N . THR D 1 177 ? 7.393 -12.526 -9.040 1.00 38.07 177 THR D N 1
ATOM 6407 C CA . THR D 1 177 ? 8.074 -11.457 -8.324 1.00 42.16 177 THR D CA 1
ATOM 6408 C C . THR D 1 177 ? 7.300 -10.157 -8.493 1.00 39.94 177 THR D C 1
ATOM 6409 O O . THR D 1 177 ? 6.650 -9.927 -9.517 1.00 37.73 177 THR D O 1
ATOM 6413 N N . ASP D 1 178 ? 7.371 -9.309 -7.466 1.00 43.50 178 ASP D N 1
ATOM 6414 C CA . ASP D 1 178 ? 6.729 -8.001 -7.500 1.00 41.37 178 ASP D CA 1
ATOM 6415 C C . ASP D 1 178 ? 7.506 -6.974 -8.316 1.00 41.81 178 ASP D C 1
ATOM 6416 O O . ASP D 1 178 ? 7.008 -5.854 -8.493 1.00 43.83 178 ASP D O 1
ATOM 6421 N N . LYS D 1 179 ? 8.696 -7.330 -8.817 1.00 39.98 179 LYS D N 1
ATOM 6422 C CA . LYS D 1 179 ? 9.569 -6.411 -9.557 1.00 43.70 179 LYS D CA 1
ATOM 6423 C C . LYS D 1 179 ? 9.125 -6.256 -11.014 1.00 39.38 179 LYS D C 1
ATOM 6424 O O . LYS D 1 179 ? 9.858 -6.568 -11.952 1.00 40.77 179 LYS D O 1
ATOM 6430 N N . ILE D 1 180 ? 7.919 -5.713 -11.191 1.00 37.43 180 ILE D N 1
ATOM 6431 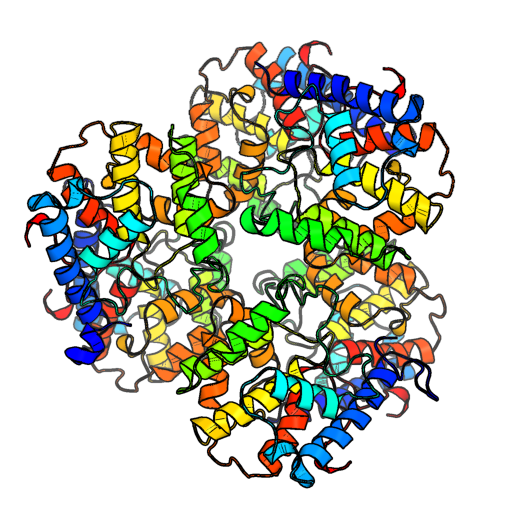C CA . ILE D 1 180 ? 7.286 -5.678 -12.507 1.00 39.90 180 ILE D CA 1
ATOM 6432 C C . ILE D 1 180 ? 7.854 -4.634 -13.459 1.00 43.09 180 ILE D C 1
ATOM 6433 O O . ILE D 1 180 ? 7.523 -4.658 -14.652 1.00 44.64 180 ILE D O 1
ATOM 6438 N N . ASN D 1 181 ? 8.692 -3.711 -12.992 1.00 42.78 181 ASN D N 1
ATOM 6439 C CA . ASN D 1 181 ? 9.314 -2.747 -13.893 1.00 44.45 181 ASN D CA 1
ATOM 6440 C C . ASN D 1 181 ? 10.837 -2.822 -13.848 1.00 41.85 181 ASN D C 1
ATOM 6441 O O . ASN D 1 181 ? 11.515 -1.900 -14.313 1.00 39.11 181 ASN D O 1
ATOM 6446 N N . ASP D 1 182 ? 11.385 -3.922 -13.330 1.00 40.84 182 ASP D N 1
ATOM 6447 C CA . ASP D 1 182 ? 12.827 -4.112 -13.224 1.00 37.38 182 ASP D CA 1
ATOM 6448 C C . ASP D 1 182 ? 13.373 -4.671 -14.537 1.00 45.06 182 ASP D C 1
ATOM 6449 O O . ASP D 1 182 ? 13.036 -5.794 -14.928 1.00 41.31 182 ASP D O 1
ATOM 6454 N N . ARG D 1 183 ? 14.245 -3.894 -15.192 1.00 43.91 183 ARG D N 1
ATOM 6455 C CA . ARG D 1 183 ? 14.770 -4.263 -16.503 1.00 40.51 183 ARG D CA 1
ATOM 6456 C C . ARG D 1 183 ? 15.610 -5.530 -16.430 1.00 42.09 183 ARG D C 1
ATOM 6457 O O . ARG D 1 183 ? 15.624 -6.338 -17.369 1.00 37.44 183 ARG D O 1
ATOM 6465 N N . GLU D 1 184 ? 16.345 -5.704 -15.335 1.00 39.27 184 GLU D N 1
ATOM 6466 C CA . GLU D 1 184 ? 17.221 -6.866 -15.199 1.00 43.90 184 GLU D CA 1
ATOM 6467 C C . GLU D 1 184 ? 16.415 -8.168 -15.166 1.00 40.47 184 GLU D C 1
ATOM 6468 O O . GLU D 1 184 ? 16.800 -9.162 -15.799 1.00 41.89 184 GLU D O 1
ATOM 6474 N N . ILE D 1 185 ? 15.292 -8.170 -14.441 1.00 43.18 185 ILE D N 1
ATOM 6475 C CA . ILE D 1 185 ? 14.385 -9.316 -14.427 1.00 39.54 185 ILE D CA 1
ATOM 6476 C C . ILE D 1 185 ? 13.916 -9.638 -15.844 1.00 38.62 185 ILE D C 1
ATOM 6477 O O . ILE D 1 185 ? 13.914 -10.800 -16.273 1.00 33.64 185 ILE D O 1
ATOM 6482 N N . PHE D 1 186 ? 13.523 -8.610 -16.601 1.00 38.94 186 PHE D N 1
ATOM 6483 C CA . PHE D 1 186 ? 13.062 -8.844 -17.967 1.00 35.31 186 PHE D CA 1
ATOM 6484 C C . PHE D 1 186 ? 14.159 -9.458 -18.827 1.00 37.28 186 PHE D C 1
ATOM 6485 O O . PHE D 1 186 ? 13.939 -10.468 -19.503 1.00 34.92 186 PHE D O 1
ATOM 6493 N N . MET D 1 187 ? 15.346 -8.850 -18.830 1.00 35.43 187 MET D N 1
ATOM 6494 C CA . MET D 1 187 ? 16.407 -9.305 -19.721 1.00 36.67 187 MET D CA 1
ATOM 6495 C C . MET D 1 187 ? 16.855 -10.719 -19.367 1.00 34.45 187 MET D C 1
ATOM 6496 O O . MET D 1 187 ? 17.044 -11.561 -20.253 1.00 34.55 187 MET D O 1
ATOM 6501 N N . LYS D 1 188 ? 17.058 -10.990 -18.076 1.00 36.47 188 LYS D N 1
ATOM 6502 C CA . LYS D 1 188 ? 17.435 -12.340 -17.665 1.00 39.11 188 LYS D CA 1
ATOM 6503 C C . LYS D 1 188 ? 16.347 -13.344 -18.023 1.00 33.60 188 LYS D C 1
ATOM 6504 O O . LYS D 1 188 ? 16.646 -14.474 -18.424 1.00 32.96 188 LYS D O 1
ATOM 6510 N N . GLY D 1 189 ? 15.081 -12.941 -17.883 1.00 32.23 189 GLY D N 1
ATOM 6511 C CA . GLY D 1 189 ? 13.981 -13.797 -18.300 1.00 30.88 189 GLY D CA 1
ATOM 6512 C C . GLY D 1 189 ? 13.980 -14.082 -19.791 1.00 32.95 189 GLY D C 1
ATOM 6513 O O . GLY D 1 189 ? 13.634 -15.183 -20.219 1.00 33.23 189 GLY D O 1
ATOM 6514 N N . ILE D 1 190 ? 14.363 -13.097 -20.608 1.00 29.81 190 ILE D N 1
ATOM 6515 C CA . ILE D 1 190 ? 14.465 -13.355 -22.038 1.00 30.71 190 ILE D CA 1
ATOM 6516 C C . ILE D 1 190 ? 15.536 -14.401 -22.315 1.00 29.04 190 ILE D C 1
ATOM 6517 O O . ILE D 1 190 ? 15.328 -15.312 -23.119 1.00 26.23 190 ILE D O 1
ATOM 6522 N N . ASP D 1 191 ? 16.696 -14.294 -21.657 1.00 31.60 191 ASP D N 1
ATOM 6523 C CA . ASP D 1 191 ? 17.759 -15.269 -21.901 1.00 28.48 191 ASP D CA 1
ATOM 6524 C C . ASP D 1 191 ? 17.365 -16.665 -21.426 1.00 28.68 191 ASP D C 1
ATOM 6525 O O . ASP D 1 191 ? 17.621 -17.649 -22.127 1.00 30.57 191 ASP D O 1
ATOM 6530 N N . ILE D 1 192 ? 16.766 -16.774 -20.235 1.00 28.23 192 ILE D N 1
ATOM 6531 C CA . ILE D 1 192 ? 16.287 -18.079 -19.773 1.00 27.71 192 ILE D CA 1
ATOM 6532 C C . ILE D 1 192 ? 15.226 -18.622 -20.730 1.00 28.26 192 ILE D C 1
ATOM 6533 O O . ILE D 1 192 ? 15.238 -19.805 -21.086 1.00 24.41 192 ILE D O 1
ATOM 6538 N N . SER D 1 193 ? 14.296 -17.763 -21.158 1.00 26.86 193 SER D N 1
ATOM 6539 C CA . SER D 1 193 ? 13.232 -18.185 -22.069 1.00 27.64 193 SER D CA 1
ATOM 6540 C C . SER D 1 193 ? 13.792 -18.782 -23.359 1.00 27.23 193 SER D C 1
ATOM 6541 O O . SER D 1 193 ? 13.331 -19.837 -23.820 1.00 25.43 193 SER D O 1
ATOM 6544 N N . TYR D 1 194 ? 14.776 -18.111 -23.970 1.00 21.17 194 TYR D N 1
ATOM 6545 C CA . TYR D 1 194 ? 15.414 -18.661 -25.167 1.00 27.40 194 TYR D CA 1
ATOM 6546 C C . TYR D 1 194 ? 16.181 -19.930 -24.842 1.00 26.38 194 TYR D C 1
ATOM 6547 O O . TYR D 1 194 ? 16.330 -20.808 -25.698 1.00 21.74 194 TYR D O 1
ATOM 6556 N N . TYR D 1 195 ? 16.715 -20.018 -23.626 1.00 22.71 195 TYR D N 1
ATOM 6557 C CA . TYR D 1 195 ? 17.451 -21.211 -23.216 1.00 25.21 195 TYR D CA 1
ATOM 6558 C C . TYR D 1 195 ? 16.531 -22.430 -23.157 1.00 26.66 195 TYR D C 1
ATOM 6559 O O . TYR D 1 195 ? 16.937 -23.544 -23.528 1.00 26.04 195 TYR D O 1
ATOM 6568 N N . TYR D 1 196 ? 15.283 -22.230 -22.719 1.00 24.57 196 TYR D N 1
ATOM 6569 C CA . TYR D 1 196 ? 14.277 -23.298 -22.747 1.00 25.89 196 TYR D CA 1
ATOM 6570 C C . TYR D 1 196 ? 14.137 -23.929 -24.125 1.00 29.06 196 TYR D C 1
ATOM 6571 O O . TYR D 1 196 ? 13.842 -25.123 -24.231 1.00 27.68 196 TYR D O 1
ATOM 6580 N N . GLU D 1 197 ? 14.321 -23.138 -25.187 1.00 20.04 197 GLU D N 1
ATOM 6581 C CA . GLU D 1 197 ? 14.051 -23.558 -26.546 1.00 24.00 197 GLU D CA 1
ATOM 6582 C C . GLU D 1 197 ? 15.314 -23.910 -27.311 1.00 23.05 197 GLU D C 1
ATOM 6583 O O . GLU D 1 197 ? 15.240 -24.133 -28.518 1.00 25.40 197 GLU D O 1
ATOM 6589 N N . GLY D 1 198 ? 16.469 -23.931 -26.647 1.00 21.57 198 GLY D N 1
ATOM 6590 C CA . GLY D 1 198 ? 17.691 -24.393 -27.270 1.00 26.22 198 GLY D CA 1
ATOM 6591 C C . GLY D 1 198 ? 18.544 -23.310 -27.891 1.00 29.27 198 GLY D C 1
ATOM 6592 O O . GLY D 1 198 ? 19.321 -23.607 -28.800 1.00 28.50 198 GLY D O 1
ATOM 6593 N N . TYR D 1 199 ? 18.423 -22.065 -27.430 1.00 27.44 199 TYR D N 1
ATOM 6594 C CA . TYR D 1 199 ? 19.230 -20.943 -27.903 1.00 28.61 199 TYR D CA 1
ATOM 6595 C C . TYR D 1 199 ? 20.034 -20.439 -26.708 1.00 26.91 199 TYR D C 1
ATOM 6596 O O . TYR D 1 199 ? 19.454 -19.954 -25.728 1.00 27.50 199 TYR D O 1
ATOM 6605 N N . THR D 1 200 ? 21.363 -20.591 -26.759 1.00 30.25 200 THR D N 1
ATOM 6606 C CA . THR D 1 200 ? 22.207 -20.217 -25.626 1.00 25.89 200 THR D CA 1
ATOM 6607 C C . THR D 1 200 ? 23.376 -19.310 -26.003 1.00 29.59 200 THR D C 1
ATOM 6608 O O . THR D 1 200 ? 24.211 -19.021 -25.137 1.00 33.47 200 THR D O 1
ATOM 6612 N N . GLU D 1 201 ? 23.452 -18.835 -27.255 1.00 28.05 201 GLU D N 1
ATOM 6613 C CA . GLU D 1 201 ? 24.677 -18.198 -27.741 1.00 30.68 201 GLU D CA 1
ATOM 6614 C C . GLU D 1 201 ? 24.928 -16.830 -27.105 1.00 34.08 201 GLU D C 1
ATOM 6615 O O . GLU D 1 201 ? 26.064 -16.523 -26.734 1.00 35.75 201 GLU D O 1
ATOM 6621 N N . TYR D 1 202 ? 23.903 -15.990 -26.971 1.00 33.59 202 TYR D N 1
ATOM 6622 C CA . TYR D 1 202 ? 24.125 -14.594 -26.614 1.00 33.36 202 TYR D CA 1
ATOM 6623 C C . TYR D 1 202 ? 23.392 -14.222 -25.333 1.00 35.98 202 TYR D C 1
ATOM 6624 O O . TYR D 1 202 ? 22.487 -14.927 -24.876 1.00 35.28 202 TYR D O 1
ATOM 6633 N N . ASN D 1 203 ? 23.788 -13.086 -24.757 1.00 36.88 203 ASN D N 1
ATOM 6634 C CA . ASN D 1 203 ? 22.997 -12.415 -23.733 1.00 35.86 203 ASN D CA 1
ATOM 6635 C C . ASN D 1 203 ? 22.283 -11.229 -24.368 1.00 38.68 203 ASN D C 1
ATOM 6636 O O . ASN D 1 203 ? 22.918 -10.415 -25.047 1.00 35.84 203 ASN D O 1
ATOM 6641 N N . VAL D 1 204 ? 20.971 -11.127 -24.128 1.00 36.87 204 VAL D N 1
ATOM 6642 C CA . VAL D 1 204 ? 20.162 -10.130 -24.826 1.00 38.18 204 VAL D CA 1
ATOM 6643 C C . VAL D 1 204 ? 20.638 -8.712 -24.511 1.00 43.44 204 VAL D C 1
ATOM 6644 O O . VAL D 1 204 ? 20.674 -7.848 -25.400 1.00 43.08 204 VAL D O 1
ATOM 6648 N N . ASP D 1 205 ? 21.031 -8.445 -23.260 1.00 38.51 205 ASP D N 1
ATOM 6649 C CA . ASP D 1 205 ? 21.355 -7.061 -22.911 1.00 42.53 205 ASP D CA 1
ATOM 6650 C C . ASP D 1 205 ? 22.707 -6.616 -23.450 1.00 43.49 205 ASP D C 1
ATOM 6651 O O . ASP D 1 205 ? 23.008 -5.420 -23.395 1.00 45.34 205 ASP D O 1
ATOM 6656 N N . GLU D 1 206 ? 23.513 -7.541 -23.974 1.00 43.62 206 GLU D N 1
AT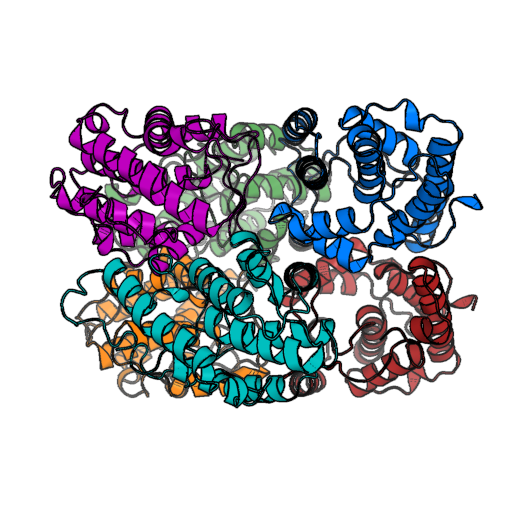OM 6657 C CA . GLU D 1 206 ? 24.795 -7.235 -24.598 1.00 45.13 206 GLU D CA 1
ATOM 6658 C C . GLU D 1 206 ? 24.680 -7.009 -26.095 1.00 45.46 206 GLU D C 1
ATOM 6659 O O . GLU D 1 206 ? 25.693 -6.740 -26.746 1.00 46.00 206 GLU D O 1
ATOM 6665 N N . LEU D 1 207 ? 23.484 -7.127 -26.656 1.00 44.39 207 LEU D N 1
ATOM 6666 C CA . LEU D 1 207 ? 23.273 -6.815 -28.054 1.00 45.50 207 LEU D CA 1
ATOM 6667 C C . LEU D 1 207 ? 22.731 -5.390 -28.164 1.00 44.88 207 LEU D C 1
ATOM 6668 O O . LEU D 1 207 ? 22.587 -4.852 -29.262 1.00 49.94 207 LEU D O 1
ATOM 6673 N N . GLU E 1 10 ? 15.521 -63.126 -45.904 1.00 52.91 10 GLU E N 1
ATOM 6674 C CA . GLU E 1 10 ? 15.139 -63.482 -44.553 1.00 54.65 10 GLU E CA 1
ATOM 6675 C C . GLU E 1 10 ? 14.482 -64.859 -44.461 1.00 50.21 10 GLU E C 1
ATOM 6676 O O . GLU E 1 10 ? 14.147 -65.300 -43.365 1.00 52.15 10 GLU E O 1
ATOM 6682 N N . ASN E 1 11 ? 14.309 -65.554 -45.586 1.00 42.43 11 ASN E N 1
ATOM 6683 C CA . ASN E 1 11 ? 13.641 -66.847 -45.556 1.00 40.89 11 ASN E CA 1
ATOM 6684 C C . ASN E 1 11 ? 14.387 -67.879 -46.396 1.00 43.59 11 ASN E C 1
ATOM 6685 O O . ASN E 1 11 ? 15.168 -67.547 -47.296 1.00 40.27 11 ASN E O 1
ATOM 6690 N N . LYS E 1 12 ? 14.098 -69.149 -46.094 1.00 42.95 12 LYS E N 1
ATOM 6691 C CA . LYS E 1 12 ? 14.741 -70.275 -46.771 1.00 44.51 12 LYS E CA 1
ATOM 6692 C C . LYS E 1 12 ? 14.382 -70.349 -48.249 1.00 45.56 12 LYS E C 1
ATOM 6693 O O . LYS E 1 12 ? 15.165 -70.867 -49.057 1.00 43.60 12 LYS E O 1
ATOM 6699 N N . LEU E 1 13 ? 13.212 -69.848 -48.626 1.00 42.33 13 LEU E N 1
ATOM 6700 C CA . LEU E 1 13 ? 12.796 -69.913 -50.018 1.00 40.15 13 LEU E CA 1
ATOM 6701 C C . LEU E 1 13 ? 13.427 -68.824 -50.865 1.00 41.19 13 LEU E C 1
ATOM 6702 O O . LEU E 1 13 ? 13.246 -68.830 -52.085 1.00 36.38 13 LEU E O 1
ATOM 6707 N N . GLY E 1 14 ? 14.161 -67.900 -50.249 1.00 40.99 14 GLY E N 1
ATOM 6708 C CA . GLY E 1 14 ? 14.844 -66.858 -50.994 1.00 43.14 14 GLY E CA 1
ATOM 6709 C C . GLY E 1 14 ? 13.941 -65.885 -51.715 1.00 44.35 14 GLY E C 1
ATOM 6710 O O . GLY E 1 14 ? 14.340 -65.334 -52.742 1.00 46.56 14 GLY E O 1
ATOM 6711 N N . ILE E 1 15 ? 12.734 -65.648 -51.208 1.00 40.61 15 ILE E N 1
ATOM 6712 C CA . ILE E 1 15 ? 11.796 -64.733 -51.853 1.00 46.68 15 ILE E CA 1
ATOM 6713 C C . ILE E 1 15 ? 11.969 -63.340 -51.262 1.00 47.89 15 ILE E C 1
ATOM 6714 O O . ILE E 1 15 ? 11.990 -63.171 -50.034 1.00 44.68 15 ILE E O 1
ATOM 6719 N N . ILE E 1 16 ? 12.082 -62.339 -52.134 1.00 46.67 16 ILE E N 1
ATOM 6720 C CA . ILE E 1 16 ? 12.298 -60.957 -51.730 1.00 50.66 16 ILE E CA 1
ATOM 6721 C C . ILE E 1 16 ? 11.168 -60.041 -52.188 1.00 49.98 16 ILE E C 1
ATOM 6722 O O . ILE E 1 16 ? 11.268 -58.826 -52.040 1.00 48.69 16 ILE E O 1
ATOM 6727 N N . ASN E 1 17 ? 10.099 -60.595 -52.751 1.00 54.99 17 ASN E N 1
ATOM 6728 C CA . ASN E 1 17 ? 8.905 -59.829 -53.083 1.00 42.62 17 ASN E CA 1
ATOM 6729 C C . ASN E 1 17 ? 7.839 -60.053 -52.015 1.00 37.87 17 ASN E C 1
ATOM 6730 O O . ASN E 1 17 ? 7.436 -61.194 -51.773 1.00 37.21 17 ASN E O 1
ATOM 6735 N N . GLN E 1 18 ? 7.345 -58.962 -51.422 1.00 41.30 18 GLN E N 1
ATOM 6736 C CA . GLN E 1 18 ? 6.480 -59.092 -50.253 1.00 35.32 18 GLN E CA 1
ATOM 6737 C C . GLN E 1 18 ? 5.169 -59.802 -50.587 1.00 33.30 18 GLN E C 1
ATOM 6738 O O . GLN E 1 18 ? 4.704 -60.642 -49.805 1.00 35.67 18 GLN E O 1
ATOM 6744 N N . LEU E 1 19 ? 4.553 -59.486 -51.736 1.00 36.12 19 LEU E N 1
ATOM 6745 C CA . LEU E 1 19 ? 3.286 -60.137 -52.068 1.00 34.26 19 LEU E CA 1
ATOM 6746 C C . LEU E 1 19 ? 3.507 -61.601 -52.420 1.00 34.32 19 LEU E C 1
ATOM 6747 O O . LEU E 1 19 ? 2.689 -62.462 -52.070 1.00 32.40 19 LEU E O 1
ATOM 6752 N N . GLU E 1 20 ? 4.613 -61.908 -53.104 1.00 38.11 20 GLU E N 1
ATOM 6753 C CA . GLU E 1 20 ? 4.916 -63.308 -53.389 1.00 39.39 20 GLU E CA 1
ATOM 6754 C C . GLU E 1 20 ? 5.180 -64.082 -52.112 1.00 34.69 20 GLU E C 1
ATOM 6755 O O . GLU E 1 20 ? 4.704 -65.208 -51.957 1.00 31.57 20 GLU E O 1
ATOM 6761 N N . LEU E 1 21 ? 5.937 -63.496 -51.183 1.00 34.59 21 LEU E N 1
ATOM 6762 C CA . LEU E 1 21 ? 6.177 -64.164 -49.909 1.00 29.26 21 LEU E CA 1
ATOM 6763 C C . LEU E 1 21 ? 4.861 -64.436 -49.178 1.00 31.97 21 LEU E C 1
ATOM 6764 O O . LEU E 1 21 ? 4.609 -65.559 -48.724 1.00 30.17 21 LEU E O 1
ATOM 6769 N N . ASN E 1 22 ? 3.989 -63.427 -49.098 1.00 30.63 22 ASN E N 1
ATOM 6770 C CA . ASN E 1 22 ? 2.668 -63.615 -48.502 1.00 30.96 22 ASN E CA 1
ATOM 6771 C C . ASN E 1 22 ? 1.945 -64.834 -49.088 1.00 31.75 22 ASN E C 1
ATOM 6772 O O . ASN E 1 22 ? 1.425 -65.678 -48.347 1.00 29.78 22 ASN E O 1
ATOM 6777 N N . ARG E 1 23 ? 1.918 -64.958 -50.420 1.00 31.09 23 ARG E N 1
ATOM 6778 C CA . ARG E 1 23 ? 1.137 -66.029 -51.046 1.00 31.62 23 ARG E CA 1
ATOM 6779 C C . ARG E 1 23 ? 1.786 -67.396 -50.855 1.00 30.44 23 ARG E C 1
ATOM 6780 O O . ARG E 1 23 ? 1.100 -68.380 -50.553 1.00 27.67 23 ARG E O 1
ATOM 6788 N N . VAL E 1 24 ? 3.104 -67.485 -51.022 1.00 25.19 24 VAL E N 1
ATOM 6789 C CA . VAL E 1 24 ? 3.759 -68.776 -50.838 1.00 29.19 24 VAL E CA 1
ATOM 6790 C C . VAL E 1 24 ? 3.739 -69.182 -49.364 1.00 32.40 24 VAL E C 1
ATOM 6791 O O . VAL E 1 24 ? 3.517 -70.354 -49.029 1.00 31.33 24 VAL E O 1
ATOM 6795 N N . GLU E 1 25 ? 3.947 -68.225 -48.457 1.00 31.79 25 GLU E N 1
ATOM 6796 C CA . GLU E 1 25 ? 3.827 -68.558 -47.040 1.00 28.41 25 GLU E CA 1
ATOM 6797 C C . GLU E 1 25 ? 2.438 -69.100 -46.720 1.00 25.67 25 GLU E C 1
ATOM 6798 O O . GLU E 1 25 ? 2.311 -70.099 -46.003 1.00 27.45 25 GLU E O 1
ATOM 6804 N N . GLU E 1 26 ? 1.387 -68.484 -47.269 1.00 27.96 26 GLU E N 1
ATOM 6805 C CA . GLU E 1 26 ? 0.042 -68.976 -46.999 1.00 28.02 26 GLU E CA 1
ATOM 6806 C C . GLU E 1 26 ? -0.107 -70.410 -47.464 1.00 30.70 26 GLU E C 1
ATOM 6807 O O . GLU E 1 26 ? -0.506 -71.280 -46.687 1.00 24.76 26 GLU E O 1
ATOM 6813 N N . ARG E 1 27 ? 0.205 -70.670 -48.745 1.00 29.36 27 ARG E N 1
ATOM 6814 C CA . ARG E 1 27 ? 0.028 -72.005 -49.309 1.00 32.50 27 ARG E CA 1
ATOM 6815 C C . ARG E 1 27 ? 0.864 -73.033 -48.559 1.00 28.03 27 ARG E C 1
ATOM 6816 O O . ARG E 1 27 ? 0.370 -74.104 -48.190 1.00 31.49 27 ARG E O 1
ATOM 6824 N N . VAL E 1 28 ? 2.128 -72.707 -48.297 1.00 32.86 28 VAL E N 1
ATOM 6825 C CA . VAL E 1 28 ? 3.045 -73.663 -47.677 1.00 29.69 28 VAL E CA 1
ATOM 6826 C C . VAL E 1 28 ? 2.640 -73.947 -46.232 1.00 31.41 28 VAL E C 1
ATOM 6827 O O . VAL E 1 28 ? 2.578 -75.109 -45.808 1.00 32.55 28 VAL E O 1
ATOM 6831 N N . SER E 1 29 ? 2.359 -72.897 -45.443 1.00 31.20 29 SER E N 1
ATOM 6832 C CA . SER E 1 29 ? 2.002 -73.142 -44.044 1.00 31.65 29 SER E CA 1
ATOM 6833 C C . SER E 1 29 ? 0.608 -73.756 -43.929 1.00 29.08 29 SER E C 1
ATOM 6834 O O . SER E 1 29 ? 0.380 -74.617 -43.069 1.00 30.87 29 SER E O 1
ATOM 6837 N N . LYS E 1 30 ? -0.339 -73.342 -44.785 1.00 30.77 30 LYS E N 1
ATOM 6838 C CA . LYS E 1 30 ? -1.647 -74.006 -44.790 1.00 29.93 30 LYS E CA 1
ATOM 6839 C C . LYS E 1 30 ? -1.520 -75.484 -45.162 1.00 34.00 30 LYS E C 1
ATOM 6840 O O . LYS E 1 30 ? -2.188 -76.344 -44.561 1.00 35.26 30 LYS E O 1
ATOM 6846 N N . GLU E 1 31 ? -0.665 -75.798 -46.148 1.00 35.37 31 GLU E N 1
ATOM 6847 C CA . GLU E 1 31 ? -0.353 -77.196 -46.464 1.00 37.69 31 GLU E CA 1
ATOM 6848 C C . GLU E 1 31 ? 0.099 -77.937 -45.214 1.00 37.78 31 GLU E C 1
ATOM 6849 O O . GLU E 1 31 ? -0.369 -79.047 -44.921 1.00 38.95 31 GLU E O 1
ATOM 6855 N N . ASN E 1 32 ? 1.003 -77.320 -44.447 1.00 35.85 32 ASN E N 1
ATOM 6856 C CA . ASN E 1 32 ? 1.463 -77.941 -43.210 1.00 35.72 32 ASN E CA 1
ATOM 6857 C C . ASN E 1 32 ? 0.331 -78.066 -42.199 1.00 36.30 32 ASN E C 1
ATOM 6858 O O . ASN E 1 32 ? 0.270 -79.047 -41.448 1.00 34.08 32 ASN E O 1
ATOM 6863 N N . ALA E 1 33 ? -0.562 -77.070 -42.144 1.00 33.74 33 ALA E N 1
ATOM 6864 C CA . ALA E 1 33 ? -1.652 -77.115 -41.172 1.00 36.07 33 ALA E CA 1
ATOM 6865 C C . ALA E 1 33 ? -2.597 -78.274 -41.457 1.00 34.69 33 ALA E C 1
ATOM 6866 O O . ALA E 1 33 ? -3.055 -78.953 -40.527 1.00 37.39 33 ALA E O 1
ATOM 6868 N N . LYS E 1 34 ? -2.914 -78.491 -42.735 1.00 37.04 34 LYS E N 1
ATOM 6869 C CA . LYS E 1 34 ? -3.755 -79.614 -43.137 1.00 37.06 34 LYS E CA 1
ATOM 6870 C C . LYS E 1 34 ? -3.158 -80.926 -42.657 1.00 37.22 34 LYS E C 1
ATOM 6871 O O . LYS E 1 34 ? -3.859 -81.775 -42.096 1.00 40.80 34 LYS E O 1
ATOM 6877 N N . ARG E 1 35 ? -1.847 -81.089 -42.845 1.00 39.76 35 ARG E N 1
ATOM 6878 C CA . ARG E 1 35 ? -1.163 -82.296 -42.388 1.00 40.13 35 ARG E CA 1
ATOM 6879 C C . ARG E 1 35 ? -1.195 -82.422 -40.868 1.00 42.75 35 ARG E C 1
ATOM 6880 O O . ARG E 1 35 ? -1.446 -83.511 -40.332 1.00 42.05 35 ARG E O 1
ATOM 6888 N N . LEU E 1 36 ? -0.922 -81.320 -40.151 1.00 40.96 36 LEU E N 1
ATOM 6889 C CA . LEU E 1 36 ? -1.017 -81.339 -38.692 1.00 37.20 36 LEU E CA 1
ATOM 6890 C C . LEU E 1 36 ? -2.310 -81.989 -38.235 1.00 34.56 36 LEU E C 1
ATOM 6891 O O . LEU E 1 36 ? -2.310 -82.814 -37.315 1.00 38.53 36 LEU E O 1
ATOM 6896 N N . TYR E 1 37 ? -3.422 -81.641 -38.882 1.00 37.64 37 TYR E N 1
ATOM 6897 C CA . TYR E 1 37 ? -4.719 -82.167 -38.470 1.00 40.60 37 TYR E CA 1
ATOM 6898 C C . TYR E 1 37 ? -4.937 -83.587 -38.982 1.00 41.57 37 TYR E C 1
ATOM 6899 O O . TYR E 1 37 ? -5.213 -84.498 -38.194 1.00 42.43 37 TYR E O 1
ATOM 6908 N N . ASP E 1 38 ? -4.833 -83.795 -40.297 1.00 39.20 38 ASP E N 1
ATOM 6909 C CA . ASP E 1 38 ? -5.206 -85.096 -40.846 1.00 45.81 38 ASP E CA 1
ATOM 6910 C C . ASP E 1 38 ? -4.259 -86.201 -40.386 1.00 46.15 38 ASP E C 1
ATOM 6911 O O . ASP E 1 38 ? -4.667 -87.364 -40.294 1.00 48.31 38 ASP E O 1
ATOM 6916 N N . SER E 1 39 ? -3.006 -85.869 -40.080 1.00 46.02 39 SER E N 1
ATOM 6917 C CA . SER E 1 39 ? -2.090 -86.885 -39.578 1.00 41.75 39 SER E CA 1
ATOM 6918 C C . SER E 1 39 ? -2.393 -87.300 -38.145 1.00 46.82 39 SER E C 1
ATOM 6919 O O . SER E 1 39 ? -1.780 -88.255 -37.654 1.00 46.29 39 SER E O 1
ATOM 6922 N N . GLY E 1 40 ? -3.312 -86.622 -37.463 1.00 43.32 40 GLY E N 1
ATOM 6923 C CA . GLY E 1 40 ? -3.485 -86.838 -36.046 1.00 41.87 40 GLY E CA 1
ATOM 6924 C C . GLY E 1 40 ? -2.393 -86.255 -35.176 1.00 42.01 40 GLY E C 1
ATOM 6925 O O . GLY E 1 40 ? -2.485 -86.361 -33.943 1.00 39.77 40 GLY E O 1
ATOM 6926 N N . ASP E 1 41 ? -1.365 -85.640 -35.774 1.00 38.93 41 ASP E N 1
ATOM 6927 C CA . ASP E 1 41 ? -0.276 -85.073 -34.987 1.00 39.35 41 ASP E CA 1
ATOM 6928 C C . ASP E 1 41 ? -0.781 -84.009 -34.024 1.00 38.18 41 ASP E C 1
ATOM 6929 O O . ASP E 1 41 ? -0.190 -83.811 -32.957 1.00 35.83 41 ASP E O 1
ATOM 6934 N N . ILE E 1 42 ? -1.884 -83.342 -34.370 1.00 37.96 42 ILE E N 1
ATOM 6935 C CA . ILE E 1 42 ? -2.409 -82.259 -33.544 1.00 37.33 42 ILE E CA 1
ATOM 6936 C C . ILE E 1 42 ? -2.871 -82.772 -32.186 1.00 39.21 42 ILE E C 1
ATOM 6937 O O . ILE E 1 42 ? -2.845 -82.026 -31.196 1.00 39.81 42 ILE E O 1
ATOM 6942 N N . ASP E 1 43 ? -3.293 -84.041 -32.100 1.00 38.44 43 ASP E N 1
ATOM 6943 C CA . ASP E 1 43 ? -3.796 -84.561 -30.828 1.00 40.02 43 ASP E CA 1
ATOM 6944 C C . ASP E 1 43 ? -2.684 -84.980 -29.876 1.00 37.36 43 ASP E C 1
ATOM 6945 O O . ASP E 1 43 ? -2.973 -85.329 -28.725 1.00 40.17 43 ASP E O 1
ATOM 6950 N N . ARG E 1 44 ? -1.430 -84.978 -30.326 1.00 38.29 44 ARG E N 1
ATOM 6951 C CA . ARG E 1 44 ? -0.294 -85.367 -29.503 1.00 41.58 44 ARG E CA 1
ATOM 6952 C C . ARG E 1 44 ? 0.575 -84.182 -29.113 1.00 45.60 44 ARG E C 1
ATOM 6953 O O . ARG E 1 44 ? 1.768 -84.360 -28.850 1.00 49.51 44 ARG E O 1
ATOM 6961 N N . ILE E 1 45 ? 0.010 -82.985 -29.081 1.00 43.67 45 ILE E N 1
ATOM 6962 C CA . ILE E 1 45 ? 0.737 -81.796 -28.654 1.00 38.61 45 ILE E CA 1
ATOM 6963 C C . ILE E 1 45 ? 0.441 -81.546 -27.181 1.00 36.21 45 ILE E C 1
ATOM 6964 O O . ILE E 1 45 ? -0.677 -81.785 -26.712 1.00 35.55 45 ILE E O 1
ATOM 6969 N N . GLU E 1 46 ? 1.448 -81.100 -26.433 1.00 37.96 46 GLU E N 1
ATOM 6970 C CA . GLU E 1 46 ? 1.201 -80.666 -25.066 1.00 40.06 46 GLU E CA 1
ATOM 6971 C C . GLU E 1 46 ? 0.264 -79.462 -25.082 1.00 36.40 46 GLU E C 1
ATOM 6972 O O . GLU E 1 46 ? 0.428 -78.549 -25.895 1.00 36.02 46 GLU E O 1
ATOM 697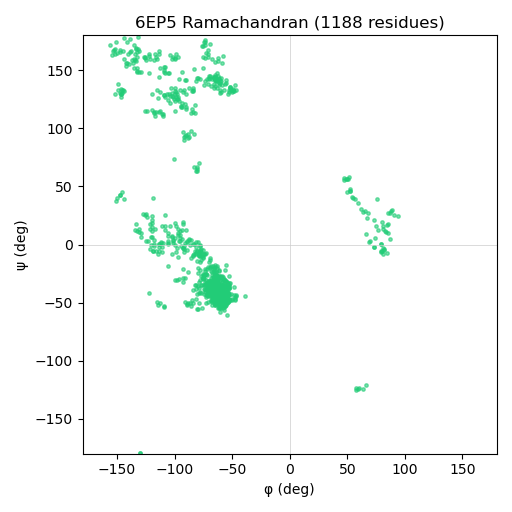8 N N . VAL E 1 47 ? -0.741 -79.471 -24.203 1.00 35.86 47 VAL E N 1
ATOM 6979 C CA . VAL E 1 47 ? -1.804 -78.469 -24.220 1.00 36.28 47 VAL E CA 1
ATOM 6980 C C . VAL E 1 47 ? -1.477 -77.369 -23.215 1.00 36.04 47 VAL E C 1
ATOM 6981 O O . VAL E 1 47 ? -1.282 -77.643 -22.026 1.00 34.27 47 VAL E O 1
ATOM 6985 N N . GLY E 1 48 ? -1.423 -76.124 -23.686 1.00 33.11 48 GLY E N 1
ATOM 6986 C CA . GLY E 1 48 ? -1.353 -74.997 -22.782 1.00 27.97 48 GLY E CA 1
ATOM 6987 C C . GLY E 1 48 ? 0.028 -74.637 -22.304 1.00 28.93 48 GLY E C 1
ATOM 6988 O O . GLY E 1 48 ? 0.160 -73.893 -21.327 1.00 32.41 48 GLY E O 1
ATOM 6989 N N . THR E 1 49 ? 1.066 -75.120 -22.969 1.00 28.85 49 THR E N 1
ATOM 6990 C CA . THR E 1 49 ? 2.431 -74.800 -22.601 1.00 33.06 49 THR E CA 1
ATOM 6991 C C . THR E 1 49 ? 3.147 -74.165 -23.782 1.00 30.61 49 THR E C 1
ATOM 6992 O O . THR E 1 49 ? 2.722 -74.286 -24.941 1.00 30.53 49 THR E O 1
ATOM 6996 N N . PHE E 1 50 ? 4.259 -73.489 -23.482 1.00 31.64 50 PHE E N 1
ATOM 6997 C CA . PHE E 1 50 ? 5.079 -72.979 -24.571 1.00 32.46 50 PHE E CA 1
ATOM 6998 C C . PHE E 1 50 ? 5.662 -74.108 -25.410 1.00 33.14 50 PHE E C 1
ATOM 6999 O O . PHE E 1 50 ? 5.865 -73.930 -26.616 1.00 33.05 50 PHE E O 1
ATOM 7007 N N . LYS E 1 51 ? 5.951 -75.267 -24.805 1.00 31.90 51 LYS E N 1
ATOM 7008 C CA . LYS E 1 51 ? 6.434 -76.399 -25.597 1.00 35.99 51 LYS E CA 1
ATOM 7009 C C . LYS E 1 51 ? 5.470 -76.726 -26.728 1.00 31.32 51 LYS E C 1
ATOM 7010 O O . LYS E 1 51 ? 5.889 -76.971 -27.865 1.00 32.13 51 LYS E O 1
ATOM 7016 N N . GLY E 1 52 ? 4.175 -76.734 -26.433 1.00 33.88 52 GLY E N 1
ATOM 7017 C CA . GLY E 1 52 ? 3.207 -77.114 -27.441 1.00 30.90 52 GLY E CA 1
ATOM 7018 C C . GLY E 1 52 ? 3.000 -76.030 -28.476 1.00 29.40 52 GLY E C 1
ATOM 7019 O O . GLY E 1 52 ? 2.835 -76.323 -29.664 1.00 26.47 52 GLY E O 1
ATOM 7020 N N . LEU E 1 53 ? 2.995 -74.761 -28.042 1.00 26.71 53 LEU E N 1
ATOM 7021 C CA . LEU E 1 53 ? 2.944 -73.661 -29.001 1.00 29.12 53 LEU E CA 1
ATOM 7022 C C . LEU E 1 53 ? 4.153 -73.688 -29.930 1.00 26.82 53 LEU E C 1
ATOM 7023 O O . LEU E 1 53 ? 4.030 -73.450 -31.137 1.00 27.00 53 LEU E O 1
ATOM 7028 N N . SER E 1 54 ? 5.335 -73.953 -29.373 1.00 26.78 54 SER E N 1
ATOM 7029 C CA . SER E 1 54 ? 6.544 -74.040 -30.183 1.00 28.28 54 SER E CA 1
ATOM 7030 C C . SER E 1 54 ? 6.448 -75.170 -31.207 1.00 30.59 54 SER E C 1
ATOM 7031 O O . SER E 1 54 ? 6.922 -75.032 -32.345 1.00 26.57 54 SER E O 1
ATOM 7034 N N . TYR E 1 55 ? 5.844 -76.297 -30.814 1.00 30.20 55 TYR E N 1
ATOM 7035 C CA . TYR E 1 55 ? 5.651 -77.409 -31.743 1.00 29.31 55 TYR E CA 1
ATOM 7036 C C . TYR E 1 55 ? 4.756 -77.002 -32.904 1.00 29.84 55 TYR E C 1
ATOM 7037 O O . TYR E 1 55 ? 5.040 -77.315 -34.065 1.00 32.78 55 TYR E O 1
ATOM 7046 N N . ILE E 1 56 ? 3.645 -76.324 -32.597 1.00 31.70 56 ILE E N 1
ATOM 7047 C CA . ILE E 1 56 ? 2.721 -75.863 -33.633 1.00 26.08 56 ILE E CA 1
ATOM 7048 C C . ILE E 1 56 ? 3.423 -74.899 -34.578 1.00 27.01 56 ILE E C 1
ATOM 7049 O O . ILE E 1 56 ? 3.299 -74.999 -35.805 1.00 29.29 56 ILE E O 1
ATOM 7054 N N . HIS E 1 57 ? 4.155 -73.936 -34.017 1.00 25.33 57 HIS E N 1
ATOM 7055 C CA . HIS E 1 57 ? 4.777 -72.915 -34.851 1.00 26.76 57 HIS E CA 1
ATOM 7056 C C . HIS E 1 57 ? 5.798 -73.540 -35.796 1.00 27.95 57 HIS E C 1
ATOM 7057 O O . HIS E 1 57 ? 5.840 -73.208 -36.983 1.00 28.28 57 HIS E O 1
ATOM 7064 N N . ASN E 1 58 ? 6.608 -74.471 -35.290 1.00 30.73 58 ASN E N 1
ATOM 7065 C CA . ASN E 1 58 ? 7.595 -75.126 -36.141 1.00 29.20 58 ASN E CA 1
ATOM 7066 C C . ASN E 1 58 ? 6.925 -75.973 -37.219 1.00 29.39 58 ASN E C 1
ATOM 7067 O O . ASN E 1 58 ? 7.314 -75.914 -38.396 1.00 32.15 58 ASN E O 1
ATOM 7072 N N . TYR E 1 59 ? 5.904 -76.747 -36.840 1.00 29.36 59 TYR E N 1
ATOM 7073 C CA . TYR E 1 59 ? 5.127 -77.523 -37.807 1.00 30.19 59 TYR E CA 1
ATOM 7074 C C . TYR E 1 59 ? 4.663 -76.655 -38.970 1.00 32.97 59 TYR E C 1
ATOM 7075 O O . TYR E 1 59 ? 4.774 -77.044 -40.138 1.00 29.59 59 TYR E O 1
ATOM 7084 N N . LEU E 1 60 ? 4.115 -75.477 -38.657 1.00 34.06 60 LEU E N 1
ATOM 7085 C CA . LEU E 1 60 ? 3.577 -74.598 -39.689 1.00 28.55 60 LEU E CA 1
ATOM 7086 C C . LEU E 1 60 ? 4.679 -73.978 -40.542 1.00 29.65 60 LEU E C 1
ATOM 7087 O O . LEU E 1 60 ? 4.516 -73.833 -41.761 1.00 30.83 60 LEU E O 1
ATOM 7092 N N . PHE E 1 61 ? 5.799 -73.574 -39.927 1.00 30.71 61 PHE E N 1
ATOM 7093 C CA . PHE E 1 61 ? 6.671 -72.610 -40.594 1.00 31.58 61 PHE E CA 1
ATOM 7094 C C . PHE E 1 61 ? 8.103 -73.056 -40.871 1.00 35.68 61 PHE E C 1
ATOM 7095 O O . PHE E 1 61 ? 8.857 -72.272 -41.459 1.00 34.36 61 PHE E O 1
ATOM 7103 N N . GLU E 1 62 ? 8.511 -74.275 -40.508 1.00 37.25 62 GLU E N 1
ATOM 7104 C CA . GLU E 1 62 ? 9.930 -74.598 -40.688 1.00 41.31 62 GLU E CA 1
ATOM 7105 C C . GLU E 1 62 ? 10.362 -74.642 -42.161 1.00 44.49 62 GLU E C 1
ATOM 7106 O O . GLU E 1 62 ? 11.543 -74.425 -42.450 1.00 51.11 62 GLU E O 1
ATOM 7112 N N . ASP E 1 63 ? 9.438 -74.869 -43.097 1.00 42.59 63 ASP E N 1
ATOM 7113 C CA . ASP E 1 63 ? 9.810 -74.798 -44.509 1.00 51.54 63 ASP E CA 1
ATOM 7114 C C . ASP E 1 63 ? 10.248 -73.407 -44.938 1.00 45.42 63 ASP E C 1
ATOM 7115 O O . ASP E 1 63 ? 10.956 -73.271 -45.942 1.00 43.38 63 ASP E O 1
ATOM 7120 N N . ILE E 1 64 ? 9.815 -72.374 -44.231 1.00 39.41 64 ILE E N 1
ATOM 7121 C CA . ILE E 1 64 ? 9.902 -71.007 -44.709 1.00 38.97 64 ILE E CA 1
ATOM 7122 C C . ILE E 1 64 ? 10.941 -70.215 -43.938 1.00 41.24 64 ILE E C 1
ATOM 7123 O O . ILE E 1 64 ? 11.828 -69.591 -44.526 1.00 47.21 64 ILE E O 1
ATOM 7128 N N . TYR E 1 65 ? 10.838 -70.229 -42.616 1.00 38.07 65 TYR E N 1
ATOM 7129 C CA . TYR E 1 65 ? 11.555 -69.308 -41.753 1.00 44.02 65 TYR E CA 1
ATOM 7130 C C . TYR E 1 65 ? 12.542 -70.071 -40.883 1.00 46.63 65 TYR E C 1
ATOM 7131 O O . TYR E 1 65 ? 12.194 -71.089 -40.276 1.00 39.78 65 TYR E O 1
ATOM 7140 N N . GLU E 1 66 ? 13.772 -69.561 -40.817 1.00 49.17 66 GLU E N 1
ATOM 7141 C CA . GLU E 1 66 ? 14.847 -70.268 -40.133 1.00 49.56 66 GLU E CA 1
ATOM 7142 C C . GLU E 1 66 ? 14.562 -70.414 -38.643 1.00 49.31 66 GLU E C 1
ATOM 7143 O O . GLU E 1 66 ? 14.971 -71.399 -38.017 1.00 53.09 66 GLU E O 1
ATOM 7149 N N . PHE E 1 67 ? 13.841 -69.459 -38.074 1.00 42.83 67 PHE E N 1
ATOM 7150 C CA . PHE E 1 67 ? 13.607 -69.363 -36.642 1.00 44.83 67 PHE E CA 1
ATOM 7151 C C . PHE E 1 67 ? 12.395 -70.159 -36.167 1.00 40.48 67 PHE E C 1
ATOM 7152 O O . PHE E 1 67 ? 12.039 -70.054 -34.987 1.00 38.12 67 PHE E O 1
ATOM 7160 N N . ALA E 1 68 ? 11.746 -70.924 -37.045 1.00 35.18 68 ALA E N 1
ATOM 7161 C CA . ALA E 1 68 ? 10.462 -71.531 -36.699 1.00 32.55 68 ALA E CA 1
ATOM 7162 C C . ALA E 1 68 ? 10.538 -72.312 -35.396 1.00 34.63 68 ALA E C 1
ATOM 7163 O O . ALA E 1 68 ? 11.471 -73.090 -35.169 1.00 33.00 68 ALA E O 1
ATOM 7165 N N . GLY E 1 69 ? 9.557 -72.076 -34.526 1.00 28.59 69 GLY E N 1
ATOM 7166 C CA . GLY E 1 69 ? 9.499 -72.721 -33.238 1.00 30.07 69 GLY E CA 1
ATOM 7167 C C . GLY E 1 69 ? 10.399 -72.130 -32.175 1.00 32.20 69 GLY E C 1
ATOM 7168 O O . GLY E 1 69 ? 10.296 -72.540 -31.014 1.00 31.16 69 GLY E O 1
ATOM 7169 N N . LYS E 1 70 ? 11.262 -71.173 -32.513 1.00 28.99 70 LYS E N 1
ATOM 7170 C CA . LYS E 1 70 ? 12.240 -70.645 -31.562 1.00 33.62 70 LYS E CA 1
ATOM 7171 C C . LYS E 1 70 ? 11.838 -69.260 -31.067 1.00 31.76 70 LYS E C 1
ATOM 7172 O O . LYS E 1 70 ? 11.261 -68.465 -31.818 1.00 32.39 70 LYS E O 1
ATOM 7178 N N . VAL E 1 71 ? 12.190 -68.961 -29.806 1.00 33.68 71 VAL E N 1
ATOM 7179 C CA . VAL E 1 71 ? 11.926 -67.632 -29.261 1.00 33.36 71 VAL E CA 1
ATOM 7180 C C . VAL E 1 71 ? 12.757 -66.599 -30.010 1.00 34.63 71 VAL E C 1
ATOM 7181 O O . VAL E 1 71 ? 13.932 -66.823 -30.330 1.00 38.81 71 VAL E O 1
ATOM 7185 N N . ARG E 1 72 ? 12.132 -65.464 -30.310 1.00 35.21 72 ARG E N 1
ATOM 7186 C CA . ARG E 1 72 ? 12.813 -64.331 -30.916 1.00 35.02 72 ARG E CA 1
ATOM 7187 C C . ARG E 1 72 ? 13.963 -63.840 -30.030 1.00 35.27 72 ARG E C 1
ATOM 7188 O O . ARG E 1 72 ? 13.995 -64.056 -28.814 1.00 36.52 72 ARG E O 1
ATOM 7196 N N . SER E 1 73 ? 14.926 -63.173 -30.669 1.00 37.88 73 SER E N 1
ATOM 7197 C CA . SER E 1 73 ? 15.997 -62.472 -29.968 1.00 42.61 73 SER E CA 1
ATOM 7198 C C . SER E 1 73 ? 15.944 -60.957 -30.151 1.00 44.52 73 SER E C 1
ATOM 7199 O O . SER E 1 73 ? 16.719 -60.247 -29.502 1.00 52.34 73 SER E O 1
ATOM 7202 N N . GLN E 1 74 ? 15.074 -60.449 -31.022 1.00 49.66 74 GLN E N 1
ATOM 7203 C CA . GLN E 1 74 ? 14.828 -59.026 -31.203 1.00 48.10 74 GLN E CA 1
ATOM 7204 C C . GLN E 1 74 ? 13.563 -58.620 -30.453 1.00 51.81 74 GLN E C 1
ATOM 7205 O O . GLN E 1 74 ? 12.719 -59.458 -30.111 1.00 45.58 74 GLN E O 1
ATOM 7211 N N . ASN E 1 75 ? 13.444 -57.315 -30.196 1.00 51.01 75 ASN E N 1
ATOM 7212 C CA . ASN E 1 75 ? 12.237 -56.753 -29.606 1.00 46.05 75 ASN E CA 1
ATOM 7213 C C . ASN E 1 75 ? 11.296 -56.321 -30.717 1.00 46.04 75 ASN E C 1
ATOM 7214 O O . ASN E 1 75 ? 11.726 -55.804 -31.752 1.00 46.34 75 ASN E O 1
ATOM 7219 N N . ILE E 1 76 ? 10.001 -56.537 -30.502 1.00 37.52 76 ILE E N 1
ATOM 7220 C CA . ILE E 1 76 ? 9.015 -56.286 -31.537 1.00 39.55 76 ILE E CA 1
ATOM 7221 C C . ILE E 1 76 ? 7.868 -55.498 -30.937 1.00 33.51 76 ILE E C 1
ATOM 7222 O O . ILE E 1 76 ? 7.664 -55.463 -29.721 1.00 34.17 76 ILE E O 1
ATOM 7227 N N . SER E 1 77 ? 7.103 -54.885 -31.823 1.00 35.30 77 SER E N 1
ATOM 7228 C CA . SER E 1 77 ? 5.966 -54.080 -31.431 1.00 35.09 77 SER E CA 1
ATOM 7229 C C . SER E 1 77 ? 4.929 -54.218 -32.524 1.00 35.45 77 SER E C 1
ATOM 7230 O O . SER E 1 77 ? 5.220 -54.697 -33.617 1.00 38.19 77 SER E O 1
ATOM 7233 N N . LYS E 1 78 ? 3.710 -53.795 -32.217 1.00 34.18 78 LYS E N 1
ATOM 7234 C CA . LYS E 1 78 ? 2.651 -53.711 -33.208 1.00 33.70 78 LYS E CA 1
ATOM 7235 C C . LYS E 1 78 ? 1.749 -52.561 -32.793 1.00 34.14 78 LYS E C 1
ATOM 7236 O O . LYS E 1 78 ? 1.471 -52.396 -31.603 1.00 33.61 78 LYS E O 1
ATOM 7242 N N . GLY E 1 79 ? 1.317 -51.760 -33.761 1.00 33.94 79 GLY E N 1
ATOM 7243 C CA . GLY E 1 79 ? 0.593 -50.546 -33.418 1.00 35.16 79 GLY E CA 1
ATOM 7244 C C . GLY E 1 79 ? 1.470 -49.692 -32.514 1.00 35.84 79 GLY E C 1
ATOM 7245 O O . GLY E 1 79 ? 2.610 -49.363 -32.857 1.00 38.84 79 GLY E O 1
ATOM 7246 N N . ASN E 1 80 ? 0.966 -49.355 -31.331 1.00 30.09 80 ASN E N 1
ATOM 7247 C CA . ASN E 1 80 ? 1.731 -48.610 -30.332 1.00 32.83 80 ASN E CA 1
ATOM 7248 C C . ASN E 1 80 ? 2.204 -49.474 -29.167 1.00 28.83 80 ASN E C 1
ATOM 7249 O O . ASN E 1 80 ? 2.724 -48.935 -28.185 1.00 29.57 80 ASN E O 1
ATOM 7254 N N . PHE E 1 81 ? 2.073 -50.795 -29.262 1.00 26.47 81 PHE E N 1
ATOM 7255 C CA . PHE E 1 81 ? 2.326 -51.691 -28.144 1.00 28.76 81 PHE E CA 1
ATOM 7256 C C . PHE E 1 81 ? 3.682 -52.365 -28.275 1.00 30.57 81 PHE E C 1
ATOM 7257 O O . PHE E 1 81 ? 3.969 -53.002 -29.289 1.00 27.71 81 PHE E O 1
ATOM 7265 N N . ARG E 1 82 ? 4.491 -52.271 -27.227 1.00 27.07 82 ARG E N 1
ATOM 7266 C CA . ARG E 1 82 ? 5.753 -52.997 -27.179 1.00 32.05 82 ARG E CA 1
ATOM 7267 C C . ARG E 1 82 ? 5.527 -54.328 -26.466 1.00 31.45 82 ARG E C 1
ATOM 7268 O O . ARG E 1 82 ? 5.069 -54.358 -25.320 1.00 31.09 82 ARG E O 1
ATOM 7276 N N . PHE E 1 83 ? 5.817 -55.426 -27.153 1.00 32.50 83 PHE E N 1
ATOM 7277 C CA . PHE E 1 83 ? 5.585 -56.736 -26.568 1.00 31.07 83 PHE E CA 1
ATOM 7278 C C . PHE E 1 83 ? 6.627 -57.019 -25.491 1.00 33.93 83 PHE E C 1
ATOM 7279 O O . PHE E 1 83 ? 7.530 -56.219 -25.241 1.00 36.89 83 PHE E O 1
ATOM 7287 N N . ALA E 1 84 ? 6.476 -58.162 -24.822 1.00 32.49 84 ALA E N 1
ATOM 7288 C CA . ALA E 1 84 ? 7.373 -58.533 -23.739 1.00 41.38 84 ALA E CA 1
ATOM 7289 C C . ALA E 1 84 ? 8.833 -58.367 -24.170 1.00 38.03 84 ALA E C 1
ATOM 7290 O O . ALA E 1 84 ? 9.201 -58.793 -25.271 1.00 42.30 84 ALA E O 1
ATOM 7292 N N . PRO E 1 85 ? 9.670 -57.718 -23.361 1.00 49.59 85 PRO E N 1
ATOM 7293 C CA . PRO E 1 85 ? 11.090 -57.583 -23.713 1.00 48.32 85 PRO E CA 1
ATOM 7294 C C . PRO E 1 85 ? 11.792 -58.932 -23.701 1.00 46.75 85 PRO E C 1
ATOM 7295 O O . PRO E 1 85 ? 11.522 -59.777 -22.847 1.00 47.07 85 PRO E O 1
ATOM 7299 N N . VAL E 1 86 ? 12.737 -59.104 -24.638 1.00 48.10 86 VAL E N 1
ATOM 7300 C CA . VAL E 1 86 ? 13.472 -60.365 -24.768 1.00 44.83 86 VAL E CA 1
ATOM 7301 C C . VAL E 1 86 ? 14.095 -60.765 -23.440 1.00 47.49 86 VAL E C 1
ATOM 7302 O O . VAL E 1 86 ? 14.019 -61.929 -23.030 1.00 43.15 86 VAL E O 1
ATOM 7306 N N . MET E 1 87 ? 14.671 -59.796 -22.721 1.00 49.64 87 MET E N 1
ATOM 7307 C CA . MET E 1 87 ? 15.397 -60.093 -21.493 1.00 50.74 87 MET E CA 1
ATOM 7308 C C . MET E 1 87 ? 14.559 -60.839 -20.464 1.00 51.04 87 MET E C 1
ATOM 7309 O O . MET E 1 87 ? 15.133 -61.507 -19.597 1.00 51.46 87 MET E O 1
ATOM 7314 N N . TYR E 1 88 ? 13.227 -60.770 -20.518 1.00 47.25 88 TYR E N 1
ATOM 7315 C CA . TYR E 1 88 ? 12.500 -61.656 -19.619 1.00 44.70 88 TYR E CA 1
ATOM 7316 C C . TYR E 1 88 ? 11.458 -62.501 -20.346 1.00 45.00 88 TYR E C 1
ATOM 7317 O O . TYR E 1 88 ? 10.507 -62.988 -19.729 1.00 42.57 88 TYR E O 1
ATOM 7326 N N . LEU E 1 89 ? 11.684 -62.760 -21.635 1.00 45.18 89 LEU E N 1
ATOM 7327 C CA . LEU E 1 89 ? 10.810 -63.660 -22.383 1.00 40.96 89 LEU E CA 1
ATOM 7328 C C . LEU E 1 89 ? 10.776 -65.057 -21.760 1.00 42.00 89 LEU E C 1
ATOM 7329 O O . LEU E 1 89 ? 9.699 -65.635 -21.572 1.00 41.10 89 LEU E O 1
ATOM 7334 N N . GLU E 1 90 ? 11.944 -65.609 -21.408 1.00 44.95 90 GLU E N 1
ATOM 7335 C CA . GLU E 1 90 ? 11.982 -66.944 -20.814 1.00 44.92 90 GLU E CA 1
ATOM 7336 C C . GLU E 1 90 ? 11.149 -67.018 -19.538 1.00 47.00 90 GLU E C 1
ATOM 7337 O O . GLU E 1 90 ? 10.376 -67.963 -19.346 1.00 47.52 90 GLU E O 1
ATOM 7343 N N . ILE E 1 91 ? 11.312 -66.045 -18.637 1.00 43.38 91 ILE E N 1
ATOM 7344 C CA . ILE E 1 91 ? 10.561 -66.069 -17.382 1.00 41.40 91 ILE E CA 1
ATOM 7345 C C . ILE E 1 91 ? 9.086 -65.789 -17.633 1.00 40.23 91 ILE E C 1
ATOM 7346 O O . ILE E 1 91 ? 8.212 -66.346 -16.953 1.00 40.07 91 ILE E O 1
ATOM 7351 N N . ALA E 1 92 ? 8.781 -64.950 -18.621 1.00 40.06 92 ALA E N 1
ATOM 7352 C CA . ALA E 1 92 ? 7.392 -64.728 -18.986 1.00 38.54 92 ALA E CA 1
ATOM 7353 C C . ALA E 1 92 ? 6.731 -66.024 -19.433 1.00 38.13 92 ALA E C 1
ATOM 7354 O O . ALA E 1 92 ? 5.606 -66.325 -19.021 1.00 35.31 92 ALA E O 1
ATOM 7356 N N . LEU E 1 93 ? 7.434 -66.819 -20.253 1.00 37.30 93 LEU E N 1
ATOM 7357 C CA . LEU E 1 93 ? 6.881 -68.082 -20.730 1.00 34.64 93 LEU E CA 1
ATOM 7358 C C . LEU E 1 93 ? 6.766 -69.113 -19.617 1.00 38.17 93 LEU E C 1
ATOM 7359 O O . LEU E 1 93 ? 5.820 -69.911 -19.613 1.00 36.72 93 LEU E O 1
ATOM 7364 N N . GLU E 1 94 ? 7.695 -69.110 -18.657 1.00 35.54 94 GLU E N 1
ATOM 7365 C CA . GLU E 1 94 ? 7.533 -69.986 -17.504 1.00 35.89 94 GLU E CA 1
ATOM 7366 C C . GLU E 1 94 ? 6.304 -69.596 -16.697 1.00 37.02 94 GLU E C 1
ATOM 7367 O O . GLU E 1 94 ? 5.559 -70.466 -16.230 1.00 37.01 94 GLU E O 1
ATOM 7373 N N . HIS E 1 95 ? 6.056 -68.294 -16.534 1.00 35.55 95 HIS E N 1
ATOM 7374 C CA . HIS E 1 95 ? 4.862 -67.881 -15.804 1.00 33.36 95 HIS E CA 1
ATOM 7375 C C . HIS E 1 95 ? 3.604 -68.361 -16.513 1.00 31.80 95 HIS E C 1
ATOM 7376 O O . HIS E 1 95 ? 2.694 -68.909 -15.884 1.00 35.67 95 HIS E O 1
ATOM 7383 N N . ILE E 1 96 ? 3.536 -68.166 -17.832 1.00 33.13 96 ILE E N 1
ATOM 7384 C CA . ILE E 1 96 ? 2.364 -68.603 -18.589 1.00 32.86 96 ILE E CA 1
ATOM 7385 C C . ILE E 1 96 ? 2.159 -70.107 -18.453 1.00 31.58 96 ILE E C 1
ATOM 7386 O O . ILE E 1 96 ? 1.025 -70.581 -18.320 1.00 30.21 96 ILE E O 1
ATOM 7391 N N . ASP E 1 97 ? 3.250 -70.882 -18.489 1.00 37.21 97 ASP E N 1
ATOM 7392 C CA . ASP E 1 97 ? 3.136 -72.333 -18.350 1.00 38.94 97 ASP E CA 1
ATOM 7393 C C . ASP E 1 97 ? 2.439 -72.724 -17.053 1.00 35.60 97 ASP E C 1
ATOM 7394 O O . ASP E 1 97 ? 1.736 -73.742 -17.015 1.00 36.59 97 ASP E O 1
ATOM 7399 N N . LYS E 1 98 ? 2.590 -71.917 -15.996 1.00 36.02 98 LYS E N 1
ATOM 7400 C CA . LYS E 1 98 ? 1.980 -72.174 -14.697 1.00 38.98 98 LYS E CA 1
ATOM 7401 C C . LYS E 1 98 ? 0.609 -71.534 -14.506 1.00 40.04 98 LYS E C 1
ATOM 7402 O O . LYS E 1 98 ? -0.025 -71.787 -13.475 1.00 38.77 98 LYS E O 1
ATOM 7408 N N . MET E 1 99 ? 0.125 -70.714 -15.439 1.00 34.97 99 MET E N 1
ATOM 7409 C CA . MET E 1 99 ? -1.180 -70.099 -15.239 1.00 34.84 99 MET E CA 1
ATOM 7410 C C . MET E 1 99 ? -2.289 -71.147 -15.360 1.00 35.33 99 MET E C 1
ATOM 7411 O O . MET E 1 99 ? -2.190 -72.084 -16.159 1.00 39.38 99 MET E O 1
ATOM 7416 N N . PRO E 1 100 ? -3.358 -71.008 -14.582 1.00 36.34 100 PRO E N 1
ATOM 7417 C CA . PRO E 1 100 ? -4.460 -71.973 -14.654 1.00 35.59 100 PRO E CA 1
ATOM 7418 C C . PRO E 1 100 ? -5.292 -71.805 -15.918 1.00 41.64 100 PRO E C 1
ATOM 7419 O O . PRO E 1 100 ? -5.299 -70.756 -16.564 1.00 40.73 100 PRO E O 1
ATOM 7423 N N . GLN E 1 101 ? -6.033 -72.867 -16.241 1.00 39.42 101 GLN E N 1
ATOM 7424 C CA . GLN E 1 101 ? -6.854 -72.903 -17.447 1.00 41.65 101 GLN E CA 1
ATOM 7425 C C . GLN E 1 101 ? -8.147 -73.672 -17.180 1.00 43.74 101 GLN E C 1
ATOM 7426 O O . GLN E 1 101 ? -8.624 -74.428 -18.032 1.00 40.72 101 GLN E O 1
ATOM 7432 N N . ARG E 1 102 ? -8.736 -73.480 -15.995 1.00 46.94 102 ARG E N 1
ATOM 7433 C CA . ARG E 1 102 ? -9.874 -74.307 -15.602 1.00 46.05 102 ARG E CA 1
ATOM 7434 C C . ARG E 1 102 ? -11.192 -73.815 -16.187 1.00 43.30 102 ARG E C 1
ATOM 7435 O O . ARG E 1 102 ? -12.059 -74.631 -16.506 1.00 44.58 102 ARG E O 1
ATOM 7443 N N . ASN E 1 103 ? -11.378 -72.505 -16.323 1.00 41.70 103 ASN E N 1
ATOM 7444 C CA . ASN E 1 103 ? -12.614 -71.960 -16.861 1.00 36.20 103 ASN E CA 1
ATOM 7445 C C . ASN E 1 103 ? -12.285 -70.955 -17.964 1.00 35.81 103 ASN E C 1
ATOM 7446 O O . ASN E 1 103 ? -11.117 -70.711 -18.275 1.00 34.45 103 ASN E O 1
ATOM 7451 N N . LEU E 1 104 ? -13.322 -70.346 -18.549 1.00 30.57 104 LEU E N 1
ATOM 7452 C CA . LEU E 1 104 ? -13.080 -69.428 -19.657 1.00 35.24 104 LEU E CA 1
ATOM 7453 C C . LEU E 1 104 ? -12.349 -68.174 -19.200 1.00 35.10 104 LEU E C 1
ATOM 7454 O O . LEU E 1 104 ? -11.495 -67.660 -19.930 1.00 31.90 104 LEU E O 1
ATOM 7459 N N . ASP E 1 105 ? -12.681 -67.653 -18.016 1.00 34.39 105 ASP E N 1
ATOM 7460 C CA . ASP E 1 105 ? -11.986 -66.472 -17.503 1.00 34.57 105 ASP E CA 1
ATOM 7461 C C . ASP E 1 105 ? -10.483 -66.700 -17.485 1.00 32.99 105 ASP E C 1
ATOM 7462 O O . ASP E 1 105 ? -9.709 -65.872 -17.985 1.00 30.79 105 ASP E O 1
ATOM 7467 N N . GLU E 1 106 ? -10.052 -67.836 -16.930 1.00 29.02 106 GLU E N 1
ATOM 7468 C CA . GLU E 1 106 ? -8.624 -68.116 -16.826 1.00 31.47 106 GLU E CA 1
ATOM 7469 C C . GLU E 1 106 ? -8.017 -68.474 -18.185 1.00 28.65 106 GLU E C 1
ATOM 7470 O O . GLU E 1 106 ? -6.860 -68.134 -18.456 1.00 28.72 106 GLU E O 1
ATOM 7476 N N . ILE E 1 107 ? -8.766 -69.166 -19.047 1.00 24.86 107 ILE E N 1
ATOM 7477 C CA . ILE E 1 107 ? -8.212 -69.519 -20.356 1.00 27.36 107 ILE E CA 1
ATOM 7478 C C . ILE E 1 107 ? -7.967 -68.262 -21.183 1.00 23.77 107 ILE E C 1
ATOM 7479 O O . ILE E 1 107 ? -6.929 -68.128 -21.840 1.00 26.47 107 ILE E O 1
ATOM 7484 N N . VAL E 1 108 ? -8.909 -67.320 -21.166 1.00 24.51 108 VAL E N 1
ATOM 7485 C CA . VAL E 1 108 ? -8.708 -66.097 -21.938 1.00 23.93 108 VAL E CA 1
ATOM 7486 C C . VAL E 1 108 ? -7.563 -65.281 -21.341 1.00 26.71 108 VAL E C 1
ATOM 7487 O O . VAL E 1 108 ? -6.717 -64.748 -22.073 1.00 23.04 108 VAL E O 1
ATOM 7491 N N . ALA E 1 109 ? -7.480 -65.220 -20.003 1.00 24.59 109 ALA E N 1
ATOM 7492 C CA . ALA E 1 109 ? -6.352 -64.549 -19.358 1.00 26.48 109 ALA E CA 1
ATOM 7493 C C . ALA E 1 109 ? -5.026 -65.128 -19.833 1.00 26.21 109 ALA E C 1
ATOM 7494 O O . ALA E 1 109 ? -4.086 -64.386 -20.139 1.00 23.68 109 ALA E O 1
ATOM 7496 N N . LYS E 1 110 ? -4.940 -66.457 -19.908 1.00 25.78 110 LYS E N 1
ATOM 7497 C CA . LYS E 1 110 ? -3.696 -67.114 -20.298 1.00 22.58 110 LYS E CA 1
ATOM 7498 C C . LYS E 1 110 ? -3.370 -66.858 -21.766 1.00 23.57 110 LYS E C 1
ATOM 7499 O O . LYS E 1 110 ? -2.202 -66.640 -22.119 1.00 23.58 110 LYS E O 1
ATOM 7505 N N . TYR E 1 111 ? -4.391 -66.893 -22.632 1.00 21.40 111 TYR E N 1
ATOM 7506 C CA . TYR E 1 111 ? -4.220 -66.531 -24.040 1.00 22.99 111 TYR E CA 1
ATOM 7507 C C . TYR E 1 111 ? -3.694 -65.106 -24.188 1.00 24.36 111 TYR E C 1
ATOM 7508 O O . TYR E 1 111 ? -2.796 -64.838 -25.005 1.00 20.45 111 TYR E O 1
ATOM 7517 N N . VAL E 1 112 ? -4.260 -64.177 -23.409 1.00 23.25 112 VAL E N 1
ATOM 7518 C CA . VAL E 1 112 ? -3.883 -62.771 -23.508 1.00 23.29 112 VAL E CA 1
ATOM 7519 C C . VAL E 1 112 ? -2.435 -62.582 -23.080 1.00 23.05 112 VAL E C 1
ATOM 7520 O O . VAL E 1 112 ? -1.685 -61.820 -23.705 1.00 21.37 112 VAL E O 1
ATOM 7524 N N . GLU E 1 113 ? -2.008 -63.289 -22.032 1.00 20.78 113 GLU E N 1
ATOM 7525 C CA . GLU E 1 113 ? -0.610 -63.197 -21.629 1.00 23.52 113 GLU E CA 1
ATOM 7526 C C . GLU E 1 113 ? 0.304 -63.834 -22.666 1.00 20.70 113 GLU E C 1
ATOM 7527 O O . GLU E 1 113 ? 1.411 -63.339 -22.891 1.00 21.30 113 GLU E O 1
ATOM 7533 N N . MET E 1 114 ? -0.138 -64.913 -23.321 1.00 21.58 114 MET E N 1
ATOM 7534 C CA . MET E 1 114 ? 0.702 -65.500 -24.362 1.00 21.36 114 MET E CA 1
ATOM 7535 C C . MET E 1 114 ? 0.848 -64.571 -25.561 1.00 22.70 114 MET E C 1
ATOM 7536 O O . MET E 1 114 ? 1.916 -64.540 -26.190 1.00 22.80 114 MET E O 1
ATOM 7541 N N . ASN E 1 115 ? -0.195 -63.799 -25.891 1.00 20.08 115 ASN E N 1
ATOM 7542 C CA . ASN E 1 115 ? -0.060 -62.812 -26.958 1.00 20.36 115 ASN E CA 1
ATOM 7543 C C . ASN E 1 115 ? 0.878 -61.670 -26.551 1.00 22.85 115 ASN E C 1
ATOM 7544 O O . ASN E 1 115 ? 1.632 -61.154 -27.391 1.00 21.35 115 ASN E O 1
ATOM 7549 N N . ILE E 1 116 ? 0.833 -61.244 -25.279 1.00 21.12 116 ILE E N 1
ATOM 7550 C CA . ILE E 1 116 ? 1.746 -60.188 -24.831 1.00 22.19 116 ILE E CA 1
ATOM 7551 C C . ILE E 1 116 ? 3.192 -60.669 -24.927 1.00 25.25 116 ILE E C 1
ATOM 7552 O O . ILE E 1 116 ? 4.076 -59.937 -25.393 1.00 24.84 116 ILE E O 1
ATOM 7557 N N . ALA E 1 117 ? 3.442 -61.928 -24.549 1.00 24.82 117 ALA E N 1
ATOM 7558 C CA . ALA E 1 117 ? 4.771 -62.519 -24.725 1.00 27.97 117 ALA E CA 1
ATOM 7559 C C . ALA E 1 117 ? 5.188 -62.535 -26.192 1.00 26.47 117 ALA E C 1
ATOM 7560 O O . ALA E 1 117 ? 6.345 -62.236 -26.516 1.00 28.79 117 ALA E O 1
ATOM 7562 N N . HIS E 1 118 ? 4.265 -62.856 -27.093 1.00 24.49 118 HIS E N 1
ATOM 7563 C CA . HIS E 1 118 ? 4.506 -62.776 -28.527 1.00 24.97 118 HIS E CA 1
ATOM 7564 C C . HIS E 1 118 ? 5.829 -63.473 -28.860 1.00 27.32 118 HIS E C 1
ATOM 7565 O O . HIS E 1 118 ? 6.751 -62.847 -29.386 1.00 26.85 118 HIS E O 1
ATOM 7572 N N . PRO E 1 119 ? 5.977 -64.744 -28.504 1.00 28.74 119 PRO E N 1
ATOM 7573 C CA . PRO E 1 119 ? 7.332 -65.315 -28.398 1.00 29.74 119 PRO E CA 1
ATOM 7574 C C . PRO E 1 119 ? 8.092 -65.467 -29.721 1.00 31.34 119 PRO E C 1
ATOM 7575 O O . PRO E 1 119 ? 9.325 -65.512 -29.682 1.00 32.64 119 PRO E O 1
ATOM 7579 N N . PHE E 1 120 ? 7.429 -65.536 -30.879 1.00 26.43 120 PHE E N 1
ATOM 7580 C CA . PHE E 1 120 ? 8.130 -65.768 -32.139 1.00 29.06 120 PHE E CA 1
ATOM 7581 C C . PHE E 1 120 ? 8.340 -64.475 -32.916 1.00 31.24 120 PHE E C 1
ATOM 7582 O O . PHE E 1 120 ? 7.648 -63.474 -32.706 1.00 30.55 120 PHE E O 1
ATOM 7590 N N . ARG E 1 121 ? 9.308 -64.515 -33.842 1.00 30.23 121 ARG E N 1
ATOM 7591 C CA . ARG E 1 121 ? 9.557 -63.357 -34.699 1.00 27.36 121 ARG E CA 1
ATOM 7592 C C . ARG E 1 121 ? 8.355 -63.029 -35.568 1.00 32.21 121 ARG E C 1
ATOM 7593 O O . ARG E 1 121 ? 8.102 -61.850 -35.850 1.00 35.50 121 ARG E O 1
ATOM 7601 N N . GLU E 1 122 ? 7.609 -64.049 -35.998 1.00 30.44 122 GLU E N 1
ATOM 7602 C CA . GLU E 1 122 ? 6.389 -63.865 -36.769 1.00 30.06 122 GLU E CA 1
ATOM 7603 C C . GLU E 1 122 ? 5.533 -65.113 -36.575 1.00 27.24 122 GLU E C 1
ATOM 7604 O O . GLU E 1 122 ? 5.964 -66.088 -35.955 1.00 28.27 122 GLU E O 1
ATOM 7610 N N . GLY E 1 123 ? 4.299 -65.060 -37.074 1.00 25.20 123 GLY E N 1
ATOM 7611 C CA . GLY E 1 123 ? 3.382 -66.174 -36.920 1.00 25.21 123 GLY E CA 1
ATOM 7612 C C . GLY E 1 123 ? 2.735 -66.326 -35.558 1.00 26.36 123 GLY E C 1
ATOM 7613 O O . GLY E 1 123 ? 2.128 -67.370 -35.291 1.00 23.81 123 GLY E O 1
ATOM 7614 N N . ASN E 1 124 ? 2.825 -65.318 -34.680 1.00 24.47 124 ASN E N 1
ATOM 7615 C CA . ASN E 1 124 ? 2.255 -65.475 -33.346 1.00 22.86 124 ASN E CA 1
ATOM 7616 C C . ASN E 1 124 ? 0.736 -65.596 -33.401 1.00 21.77 124 ASN E C 1
ATOM 7617 O O . ASN E 1 124 ? 0.153 -66.406 -32.675 1.00 23.90 124 ASN E O 1
ATOM 7622 N N . GLY E 1 125 ? 0.076 -64.797 -34.243 1.00 20.79 125 GLY E N 1
ATOM 7623 C CA . GLY E 1 125 ? -1.379 -64.815 -34.274 1.00 21.88 125 GLY E CA 1
ATOM 7624 C C . GLY E 1 125 ? -1.931 -66.170 -34.665 1.00 21.91 125 GLY E C 1
ATOM 7625 O O . GLY E 1 125 ? -2.719 -66.770 -33.930 1.00 20.07 125 GLY E O 1
ATOM 7626 N N . ARG E 1 126 ? -1.481 -66.690 -35.814 1.00 24.51 126 ARG E N 1
ATOM 7627 C CA . ARG E 1 126 ? -2.014 -67.949 -36.319 1.00 25.59 126 ARG E CA 1
ATOM 7628 C C . ARG E 1 126 ? -1.638 -69.130 -35.426 1.00 21.16 126 ARG E C 1
ATOM 7629 O O . ARG E 1 126 ? -2.482 -69.997 -35.152 1.00 24.69 126 ARG E O 1
ATOM 7637 N N . ALA E 1 127 ? -0.386 -69.196 -34.952 1.00 24.06 127 ALA E N 1
ATOM 7638 C CA . ALA E 1 127 ? -0.014 -70.356 -34.144 1.00 26.07 127 ALA E CA 1
ATOM 7639 C C . ALA E 1 127 ? -0.728 -70.350 -32.797 1.00 24.41 127 ALA E C 1
ATOM 7640 O O . ALA E 1 127 ? -1.116 -71.411 -32.297 1.00 22.18 127 ALA E O 1
ATOM 7642 N N . THR E 1 128 ? -0.911 -69.171 -32.185 1.00 23.13 128 THR E N 1
ATOM 7643 C CA . THR E 1 128 ? -1.462 -69.167 -30.833 1.00 22.92 128 THR E CA 1
ATOM 7644 C C . THR E 1 128 ? -2.970 -69.410 -30.839 1.00 24.80 128 THR E C 1
ATOM 7645 O O . THR E 1 128 ? -3.509 -69.919 -29.844 1.00 24.21 128 THR E O 1
ATOM 7649 N N . ARG E 1 129 ? -3.669 -69.059 -31.930 1.00 20.13 129 ARG E N 1
ATOM 7650 C CA . ARG E 1 129 ? -5.091 -69.384 -32.008 1.00 22.38 129 ARG E CA 1
ATOM 7651 C C . ARG E 1 129 ? -5.309 -70.893 -32.090 1.00 28.21 129 ARG E C 1
ATOM 7652 O O . ARG E 1 129 ? -6.254 -71.421 -31.490 1.00 25.99 129 ARG E O 1
ATOM 7660 N N . ILE E 1 130 ? -4.465 -71.605 -32.847 1.00 24.36 130 ILE E N 1
ATOM 7661 C CA . ILE E 1 130 ? -4.520 -73.069 -32.833 1.00 25.52 130 ILE E CA 1
ATOM 7662 C C . ILE E 1 130 ? -4.320 -73.582 -31.415 1.00 28.15 130 ILE E C 1
ATOM 7663 O O . ILE E 1 130 ? -5.087 -74.417 -30.916 1.00 26.62 130 ILE E O 1
ATOM 7668 N N . TRP E 1 131 ? -3.276 -73.066 -30.751 1.00 23.42 131 TRP E N 1
ATOM 7669 C CA . TRP E 1 131 ? -2.955 -73.389 -29.367 1.00 25.15 131 TRP E CA 1
ATOM 7670 C C . TRP E 1 131 ? -4.130 -73.109 -28.434 1.00 27.09 131 TRP E C 1
ATOM 7671 O O . TRP E 1 131 ? -4.423 -73.909 -27.542 1.00 25.34 131 TRP E O 1
ATOM 7682 N N . LEU E 1 132 ? -4.805 -71.973 -28.620 1.00 25.45 132 LEU E N 1
ATOM 7683 C CA . LEU E 1 132 ? -5.966 -71.634 -27.798 1.00 24.71 132 LEU E CA 1
ATOM 7684 C C . LEU E 1 132 ? -7.079 -72.663 -27.976 1.00 25.15 132 LEU E C 1
ATOM 7685 O O . LEU E 1 132 ? -7.621 -73.185 -26.995 1.00 29.98 132 LEU E O 1
ATOM 7690 N N . ASP E 1 133 ? -7.417 -72.981 -29.223 1.00 24.81 133 ASP E N 1
ATOM 7691 C CA . ASP E 1 133 ? -8.474 -73.961 -29.472 1.00 27.78 133 ASP E CA 1
ATOM 7692 C C . ASP E 1 133 ? -8.194 -75.283 -28.757 1.00 30.40 133 ASP E C 1
ATOM 7693 O O . ASP E 1 133 ? -9.110 -75.891 -28.183 1.00 31.01 133 ASP E O 1
ATOM 7698 N N . LEU E 1 134 ? -6.929 -75.727 -28.748 1.00 29.86 134 LEU E N 1
ATOM 7699 C CA . LEU E 1 134 ? -6.580 -76.957 -28.031 1.00 28.72 134 LEU E CA 1
ATOM 7700 C C . LEU E 1 134 ? -6.758 -76.833 -26.515 1.00 35.01 134 LEU E C 1
ATOM 7701 O O . LEU E 1 134 ? -7.049 -77.839 -25.855 1.00 34.57 134 LEU E O 1
ATOM 7706 N N . ILE E 1 135 ? -6.572 -75.637 -25.931 1.00 31.75 135 ILE E N 1
ATOM 7707 C CA . ILE E 1 135 ? -6.863 -75.462 -24.506 1.00 30.93 135 ILE E CA 1
ATOM 7708 C C . ILE E 1 135 ? -8.367 -75.510 -24.270 1.00 33.21 135 ILE E C 1
ATOM 7709 O O . ILE E 1 135 ? -8.848 -76.217 -23.378 1.00 32.75 135 ILE E O 1
ATOM 7714 N N . LEU E 1 136 ? -9.132 -74.749 -25.053 1.00 33.64 136 LEU E N 1
ATOM 7715 C CA . LEU E 1 136 ? -10.586 -74.771 -24.913 1.00 32.13 136 LEU E CA 1
ATOM 7716 C C . LEU E 1 136 ? -11.146 -76.184 -25.069 1.00 37.15 136 LEU E C 1
ATOM 7717 O O . LEU E 1 136 ? -12.048 -76.591 -24.327 1.00 34.66 136 LEU E O 1
ATOM 7722 N N . LYS E 1 137 ? -10.636 -76.934 -26.047 1.00 36.22 137 LYS E N 1
ATOM 7723 C CA . LYS E 1 137 ? -11.125 -78.287 -26.290 1.00 39.00 137 LYS E CA 1
ATOM 7724 C C . LYS E 1 137 ? -10.874 -79.195 -25.090 1.00 37.98 137 LYS E C 1
ATOM 7725 O O . LYS E 1 137 ? -11.766 -79.947 -24.684 1.00 39.16 137 LYS E O 1
ATOM 7731 N N . LYS E 1 138 ? -9.683 -79.111 -24.479 1.00 39.93 138 LYS E N 1
ATOM 7732 C CA . LYS E 1 138 ? -9.358 -79.999 -23.361 1.00 36.54 138 LYS E CA 1
ATOM 7733 C C . LYS E 1 138 ? -10.134 -79.630 -22.099 1.00 42.73 138 LYS E C 1
ATOM 7734 O O . LYS E 1 138 ? -10.564 -80.514 -21.349 1.00 38.37 138 LYS E O 1
ATOM 7740 N N . GLU E 1 139 ? -10.325 -78.339 -21.838 1.00 39.78 139 GLU E N 1
ATOM 7741 C CA . GLU E 1 139 ? -10.854 -77.916 -20.553 1.00 37.50 139 GLU E CA 1
ATOM 7742 C C . GLU E 1 139 ? -12.341 -77.605 -20.566 1.00 39.48 139 GLU E C 1
ATOM 7743 O O . GLU E 1 139 ? -13.002 -77.784 -19.539 1.00 43.51 139 GLU E O 1
ATOM 7749 N N . LEU E 1 140 ? -12.886 -77.138 -21.685 1.00 37.94 140 LEU E N 1
ATOM 7750 C CA . LEU E 1 140 ? -14.301 -76.802 -21.774 1.00 39.43 140 LEU E CA 1
ATOM 7751 C C . LEU E 1 140 ? -15.052 -77.644 -22.793 1.00 37.15 140 LEU E C 1
ATOM 7752 O O . LEU E 1 140 ? -16.265 -77.450 -22.956 1.00 38.44 140 LEU E O 1
ATOM 7757 N N . LYS E 1 141 ? -14.368 -78.552 -23.492 1.00 37.84 141 LYS E N 1
ATOM 7758 C CA . LYS E 1 141 ? -14.949 -79.313 -24.598 1.00 38.83 141 LYS E CA 1
ATOM 7759 C C . LYS E 1 141 ? -15.661 -78.384 -25.577 1.00 41.75 141 LYS E C 1
ATOM 7760 O O . LYS E 1 141 ? -16.780 -78.637 -26.027 1.00 41.57 141 LYS E O 1
ATOM 7766 N N . ARG E 1 142 ? -14.987 -77.280 -25.896 1.00 36.72 142 ARG E N 1
ATOM 7767 C CA . ARG E 1 142 ? -15.443 -76.343 -26.906 1.00 37.48 142 ARG E CA 1
ATOM 7768 C C . ARG E 1 142 ? -14.246 -75.941 -27.749 1.00 35.75 142 ARG E C 1
ATOM 7769 O O . ARG E 1 142 ? -13.099 -76.065 -27.317 1.00 33.01 142 ARG E O 1
ATOM 7777 N N . VAL E 1 143 ? -14.528 -75.460 -28.961 1.00 35.79 143 VAL E N 1
ATOM 7778 C CA . VAL E 1 143 ? -13.564 -74.737 -29.783 1.00 32.17 143 VAL E CA 1
ATOM 7779 C C . VAL E 1 143 ? -14.242 -73.468 -30.291 1.00 32.82 143 VAL E C 1
ATOM 7780 O O . VAL E 1 143 ? -15.455 -73.292 -30.166 1.00 33.28 143 VAL E O 1
ATOM 7784 N N . VAL E 1 144 ? -13.438 -72.568 -30.856 1.00 32.76 144 VAL E N 1
ATOM 7785 C CA . VAL E 1 144 ? -13.953 -71.328 -31.431 1.00 30.98 144 VAL E CA 1
ATOM 7786 C C . VAL E 1 144 ? -14.401 -71.589 -32.862 1.00 31.07 144 VAL E C 1
ATOM 7787 O O . VAL E 1 144 ? -13.659 -72.179 -33.655 1.00 31.51 144 VAL E O 1
ATOM 7791 N N . ASP E 1 145 ? -15.599 -71.119 -33.203 1.00 31.45 145 ASP E N 1
ATOM 7792 C CA . ASP E 1 145 ? -16.029 -71.016 -34.596 1.00 34.17 145 ASP E CA 1
ATOM 7793 C C . ASP E 1 145 ? -15.620 -69.628 -35.073 1.00 33.31 145 ASP E C 1
ATOM 7794 O O . ASP E 1 145 ? -16.356 -68.655 -34.922 1.00 29.89 145 ASP E O 1
ATOM 7799 N N . TRP E 1 146 ? -14.434 -69.542 -35.683 1.00 32.29 146 TRP E N 1
ATOM 7800 C CA . TRP E 1 146 ? -13.802 -68.239 -35.889 1.00 27.23 146 TRP E CA 1
ATOM 7801 C C . TRP E 1 146 ? -14.575 -67.336 -36.842 1.00 30.12 146 TRP E C 1
ATOM 7802 O O . TRP E 1 146 ? -14.486 -66.109 -36.710 1.00 27.98 146 TRP E O 1
ATOM 7813 N N . ASN E 1 147 ? -15.334 -67.887 -37.812 1.00 28.13 147 ASN E N 1
ATOM 7814 C CA . ASN E 1 147 ? -16.104 -66.973 -38.658 1.00 29.75 147 ASN E CA 1
ATOM 7815 C C . ASN E 1 147 ? -17.149 -66.198 -37.862 1.00 27.72 147 ASN E C 1
ATOM 7816 O O . ASN E 1 147 ? -17.627 -65.165 -38.337 1.00 29.36 147 ASN E O 1
ATOM 7821 N N . LEU E 1 148 ? -17.508 -66.662 -36.662 1.00 28.63 148 LEU E N 1
ATOM 7822 C CA . LEU E 1 148 ? -18.413 -65.915 -35.798 1.00 29.69 148 LEU E CA 1
ATOM 7823 C C . LEU E 1 148 ? -17.725 -64.760 -35.093 1.00 29.75 148 LEU E C 1
ATOM 7824 O O . LEU E 1 148 ? -18.370 -64.062 -34.312 1.00 32.48 148 LEU E O 1
ATOM 7829 N N . ILE E 1 149 ? -16.434 -64.563 -35.325 1.00 26.60 149 ILE E N 1
ATOM 7830 C CA . ILE E 1 149 ? -15.706 -63.406 -34.835 1.00 25.25 149 ILE E CA 1
ATOM 7831 C C . ILE E 1 149 ? -15.286 -62.570 -36.045 1.00 25.17 149 ILE E C 1
ATOM 7832 O O . ILE E 1 149 ? -14.477 -63.006 -36.881 1.00 26.43 149 ILE E O 1
ATOM 7837 N N . ASN E 1 150 ? -15.859 -61.369 -36.142 1.00 23.76 150 ASN E N 1
ATOM 7838 C CA . ASN E 1 150 ? -15.489 -60.401 -37.169 1.00 27.24 150 ASN E CA 1
ATOM 7839 C C . ASN E 1 150 ? -14.018 -60.016 -37.039 1.00 24.69 150 ASN E C 1
ATOM 7840 O O . ASN E 1 150 ? -13.513 -59.812 -35.930 1.00 23.84 150 ASN E O 1
ATOM 7845 N N . LYS E 1 151 ? -13.334 -59.906 -38.193 1.00 25.74 151 LYS E N 1
ATOM 7846 C CA . LYS E 1 151 ? -11.901 -59.598 -38.223 1.00 21.40 151 LYS E CA 1
ATOM 7847 C C . LYS E 1 151 ? -11.565 -58.312 -37.473 1.00 26.68 151 LYS E C 1
ATOM 7848 O O . LYS E 1 151 ? -10.649 -58.291 -36.639 1.00 19.04 151 LYS E O 1
ATOM 7854 N N . GLU E 1 152 ? -12.251 -57.212 -37.795 1.00 24.09 152 GLU E N 1
ATOM 7855 C CA . GLU E 1 152 ? -11.865 -55.957 -37.159 1.00 28.00 152 GLU E CA 1
ATOM 7856 C C . GLU E 1 152 ? -12.224 -55.942 -35.673 1.00 25.40 152 GLU E C 1
ATOM 7857 O O . GLU E 1 152 ? -11.474 -55.368 -34.872 1.00 22.20 152 GLU E O 1
ATOM 7863 N N . ASP E 1 153 ? -13.340 -56.576 -35.279 1.00 22.56 153 ASP E N 1
ATOM 7864 C CA . ASP E 1 153 ? -13.619 -56.735 -33.849 1.00 24.01 153 ASP E CA 1
ATOM 7865 C C . ASP E 1 153 ? -12.500 -57.502 -33.163 1.00 25.38 153 ASP E C 1
ATOM 7866 O O . ASP E 1 153 ? -12.038 -57.108 -32.082 1.00 24.02 153 ASP E O 1
ATOM 7871 N N . TYR E 1 154 ? -12.036 -58.590 -33.787 1.00 22.78 154 TYR E N 1
ATOM 7872 C CA . TYR E 1 154 ? -10.996 -59.414 -33.177 1.00 21.93 154 TYR E CA 1
ATOM 7873 C C . TYR E 1 154 ? -9.704 -58.632 -33.005 1.00 21.16 154 TYR E C 1
ATOM 7874 O O . TYR E 1 154 ? -9.096 -58.645 -31.930 1.00 22.64 154 TYR E O 1
ATOM 7883 N N . LEU E 1 155 ? -9.240 -57.982 -34.069 1.00 20.97 155 LEU E N 1
ATOM 7884 C CA . LEU E 1 155 ? -7.969 -57.271 -33.995 1.00 19.21 155 LEU E CA 1
ATOM 7885 C C . LEU E 1 155 ? -8.017 -56.149 -32.964 1.00 22.62 155 LEU E C 1
ATOM 7886 O O . LEU E 1 155 ? -7.054 -55.933 -32.221 1.00 23.28 155 LEU E O 1
ATOM 7891 N N . SER E 1 156 ? -9.122 -55.413 -32.916 1.00 21.97 156 SER E N 1
ATOM 7892 C CA . SER E 1 156 ? -9.207 -54.318 -31.965 1.00 27.02 156 SER E CA 1
ATOM 7893 C C . SER E 1 156 ? -9.288 -54.844 -30.532 1.00 23.28 156 SER E C 1
ATOM 7894 O O . SER E 1 156 ? -8.686 -54.270 -29.616 1.00 27.04 156 SER E O 1
ATOM 7897 N N . ALA E 1 157 ? -9.987 -55.965 -30.334 1.00 25.53 157 ALA E N 1
ATOM 7898 C CA . ALA E 1 157 ? -10.063 -56.594 -29.016 1.00 25.77 157 ALA E CA 1
ATOM 7899 C C . ALA E 1 157 ? -8.691 -57.048 -28.530 1.00 22.56 157 ALA E C 1
ATOM 7900 O O . ALA E 1 157 ? -8.363 -56.905 -27.344 1.00 19.28 157 ALA E O 1
ATOM 7902 N N . MET E 1 158 ? -7.865 -57.602 -29.421 1.00 22.20 158 MET E N 1
ATOM 7903 C CA . MET E 1 158 ? -6.512 -57.971 -29.008 1.00 17.64 158 MET E CA 1
ATOM 7904 C C . MET E 1 158 ? -5.683 -56.735 -28.670 1.00 18.37 158 MET E C 1
ATOM 7905 O O . MET E 1 158 ? -4.880 -56.766 -27.730 1.00 18.46 158 MET E O 1
ATOM 7910 N N . GLU E 1 159 ? -5.851 -55.639 -29.425 1.00 20.59 159 GLU E N 1
ATOM 7911 C CA . GLU E 1 159 ? -5.124 -54.406 -29.116 1.00 23.34 159 GLU E CA 1
ATOM 7912 C C . GLU E 1 159 ? -5.492 -53.903 -27.718 1.00 20.27 159 GLU E C 1
ATOM 7913 O O . GLU E 1 159 ? -4.639 -53.409 -26.969 1.00 23.02 159 GLU E O 1
ATOM 7919 N N . ARG E 1 160 ? -6.759 -54.044 -27.353 1.00 21.21 160 ARG E N 1
ATOM 7920 C CA . ARG E 1 160 ? -7.246 -53.617 -26.041 1.00 22.45 160 ARG E CA 1
ATOM 7921 C C . ARG E 1 160 ? -6.819 -54.573 -24.922 1.00 21.51 160 ARG E C 1
ATOM 7922 O O . ARG E 1 160 ? -6.648 -54.151 -23.769 1.00 23.73 160 ARG E O 1
ATOM 7930 N N . SER E 1 161 ? -6.597 -55.851 -25.251 1.00 22.00 161 SER E N 1
ATOM 7931 C CA . SER E 1 161 ? -6.533 -56.893 -24.231 1.00 21.32 161 SER E CA 1
ATOM 7932 C C . SER E 1 161 ? -5.391 -56.764 -23.210 1.00 22.49 161 SER E C 1
ATOM 7933 O O . SER E 1 161 ? -5.574 -57.260 -22.082 1.00 22.30 161 SER E O 1
ATOM 7936 N N . PRO E 1 162 ? -4.230 -56.152 -23.495 1.00 21.01 162 PRO E N 1
ATOM 7937 C CA . PRO E 1 162 ? -3.242 -55.992 -22.407 1.00 23.53 162 PRO E CA 1
ATOM 7938 C C . PRO E 1 162 ? -3.739 -55.114 -21.277 1.00 22.59 162 PRO E C 1
ATOM 7939 O O . PRO E 1 162 ? -3.277 -55.255 -20.138 1.00 24.81 162 PRO E O 1
ATOM 7943 N N . VAL E 1 163 ? -4.641 -54.184 -21.555 1.00 22.27 163 VAL E N 1
ATOM 7944 C CA . VAL E 1 163 ? -5.199 -53.338 -20.500 1.00 25.17 163 VAL E CA 1
ATOM 7945 C C . VAL E 1 163 ? -6.429 -53.975 -19.860 1.00 25.79 163 VAL E C 1
ATOM 7946 O O . VAL E 1 163 ? -6.505 -54.081 -18.628 1.00 22.92 163 VAL E O 1
ATOM 7950 N N . LYS E 1 164 ? -7.393 -54.422 -20.678 1.00 19.77 164 LYS E N 1
ATOM 7951 C CA . LYS E 1 164 ? -8.575 -55.147 -20.206 1.00 23.09 164 LYS E CA 1
ATOM 7952 C C . LYS E 1 164 ? -8.978 -56.209 -21.232 1.00 27.32 164 LYS E C 1
ATOM 7953 O O . LYS E 1 164 ? -9.062 -55.915 -22.430 1.00 26.10 164 LYS E O 1
ATOM 7959 N N . ASP E 1 165 ? -9.251 -57.436 -20.777 1.00 24.61 165 ASP E N 1
ATOM 7960 C CA . ASP E 1 165 ? -9.540 -58.519 -21.716 1.00 24.35 165 ASP E CA 1
ATOM 7961 C C . ASP E 1 165 ? -11.035 -58.770 -21.929 1.00 26.36 165 ASP E C 1
ATOM 7962 O O . ASP E 1 165 ? -11.402 -59.787 -22.535 1.00 22.87 165 ASP E O 1
ATOM 7967 N N . LEU E 1 166 ? -11.893 -57.850 -21.478 1.00 26.44 166 LEU E N 1
ATOM 7968 C CA . LEU E 1 166 ? -13.344 -58.001 -21.615 1.00 30.00 166 LEU E CA 1
ATOM 7969 C C . LEU E 1 166 ? -13.772 -58.216 -23.069 1.00 28.20 166 LEU E C 1
ATOM 7970 O O . LEU E 1 166 ? -14.566 -59.115 -23.364 1.00 29.75 166 LEU E O 1
ATOM 7975 N N . GLU E 1 167 ? -13.273 -57.379 -23.988 1.00 27.88 167 GLU E N 1
ATOM 7976 C CA . GLU E 1 167 ? -13.701 -57.443 -25.386 1.00 28.76 167 GLU E CA 1
ATOM 7977 C C . GLU E 1 167 ? -13.426 -58.815 -25.994 1.00 28.43 167 GLU E C 1
ATOM 7978 O O . GLU E 1 167 ? -14.313 -59.431 -26.600 1.00 24.34 167 GLU E O 1
ATOM 7984 N N . ILE E 1 168 ? -12.190 -59.299 -25.869 1.00 25.13 168 ILE E N 1
ATOM 7985 C CA . ILE E 1 168 ? -11.847 -60.564 -26.508 1.00 25.66 168 ILE E CA 1
ATOM 7986 C C . ILE E 1 168 ? -12.568 -61.719 -25.821 1.00 28.00 168 ILE E C 1
ATOM 7987 O O . ILE E 1 168 ? -12.987 -62.680 -26.480 1.00 24.31 168 ILE E O 1
ATOM 7992 N N . LYS E 1 169 ? -12.750 -61.635 -24.495 1.00 25.35 169 LYS E N 1
ATOM 7993 C CA . LYS E 1 169 ? -13.454 -62.699 -23.776 1.00 27.02 169 LYS E CA 1
ATOM 7994 C C . LYS E 1 169 ? -14.889 -62.836 -24.264 1.00 26.90 169 LYS E C 1
ATOM 7995 O O . LYS E 1 169 ? -15.374 -63.949 -24.495 1.00 30.06 169 LYS E O 1
ATOM 8001 N N . TYR E 1 170 ? -15.580 -61.709 -24.426 1.00 28.10 170 TYR E N 1
ATOM 8002 C CA . TYR E 1 170 ? -16.937 -61.729 -24.959 1.00 31.67 170 TYR E CA 1
ATOM 8003 C C . TYR E 1 170 ? -16.992 -62.337 -26.354 1.00 32.60 170 TYR E C 1
ATOM 8004 O O . TYR E 1 170 ? -17.876 -63.150 -26.648 1.00 30.89 170 TYR E O 1
ATOM 8013 N N . LEU E 1 171 ? -16.055 -61.953 -27.228 1.00 25.94 171 LEU E N 1
ATOM 8014 C CA . LEU E 1 171 ? -16.066 -62.452 -28.597 1.00 29.55 171 LEU E CA 1
ATOM 8015 C C . LEU E 1 171 ? -15.842 -63.959 -28.642 1.00 30.04 171 LEU E C 1
ATOM 8016 O O . LEU E 1 171 ? -16.525 -64.672 -29.384 1.00 29.91 171 LEU E O 1
ATOM 8021 N N . ILE E 1 172 ? -14.888 -64.455 -27.856 1.00 26.67 172 ILE E N 1
ATOM 8022 C CA . ILE E 1 172 ? -14.615 -65.889 -27.806 1.00 29.20 172 ILE E CA 1
ATOM 8023 C C . ILE E 1 172 ? -15.817 -66.634 -27.244 1.00 33.03 172 ILE E C 1
ATOM 8024 O O . ILE E 1 172 ? -16.267 -67.631 -27.821 1.00 32.26 172 ILE E O 1
ATOM 8029 N N . SER E 1 173 ? -16.355 -66.156 -26.104 1.00 30.84 173 SER E N 1
ATOM 8030 C CA . SER E 1 173 ? -17.466 -66.845 -25.446 1.00 32.03 173 SER E CA 1
ATOM 8031 C C . SER E 1 173 ? -18.666 -66.992 -26.370 1.00 34.65 173 SER E C 1
ATOM 8032 O O . SER E 1 173 ? -19.290 -68.057 -26.423 1.00 37.80 173 SER E O 1
ATOM 8035 N N . ASN E 1 174 ? -19.000 -65.939 -27.114 1.00 35.17 174 ASN E N 1
ATOM 8036 C CA . ASN E 1 174 ? -20.162 -65.977 -27.991 1.00 35.74 174 ASN E CA 1
ATOM 8037 C C . ASN E 1 174 ? -19.910 -66.760 -29.269 1.00 36.11 174 ASN E C 1
ATOM 8038 O O . ASN E 1 174 ? -20.854 -66.971 -30.034 1.00 37.30 174 ASN E O 1
ATOM 8043 N N . ALA E 1 175 ? -18.675 -67.203 -29.520 1.00 34.74 175 ALA E N 1
ATOM 8044 C CA . ALA E 1 175 ? -18.372 -67.980 -30.715 1.00 31.84 175 ALA E CA 1
ATOM 8045 C C . ALA E 1 175 ? -18.004 -69.425 -30.410 1.00 32.43 175 ALA E C 1
ATOM 8046 O O . ALA E 1 175 ? -17.698 -70.171 -31.338 1.00 32.60 175 ALA E O 1
ATOM 8048 N N . LEU E 1 176 ? -18.032 -69.842 -29.146 1.00 34.33 176 LEU E N 1
ATOM 8049 C CA . LEU E 1 176 ? -17.691 -71.219 -28.812 1.00 34.90 176 LEU E CA 1
ATOM 8050 C C . LEU E 1 176 ? -18.702 -72.191 -29.422 1.00 38.07 176 LEU E C 1
ATOM 8051 O O . LEU E 1 176 ? -19.896 -71.893 -29.516 1.00 36.59 176 LEU E O 1
ATOM 8056 N N . THR E 1 177 ? -18.206 -73.356 -29.850 1.00 39.45 177 THR E N 1
ATOM 8057 C CA . THR E 1 177 ? -19.025 -74.429 -30.402 1.00 39.10 177 THR E CA 1
ATOM 8058 C C . THR E 1 177 ? -18.614 -75.740 -29.749 1.00 40.96 177 THR E C 1
ATOM 8059 O O . THR E 1 177 ? -17.471 -75.899 -29.313 1.00 37.73 177 THR E O 1
ATOM 8063 N N . ASP E 1 178 ? -19.552 -76.679 -29.653 1.00 43.99 178 ASP E N 1
ATOM 8064 C CA . ASP E 1 178 ? -19.199 -77.960 -29.054 1.00 43.97 178 ASP E CA 1
ATOM 8065 C C . ASP E 1 178 ? -18.712 -78.973 -30.086 1.00 43.35 178 ASP E C 1
ATOM 8066 O O . ASP E 1 178 ? -18.361 -80.096 -29.717 1.00 47.40 178 ASP E O 1
ATOM 8071 N N . LYS E 1 179 ? -18.637 -78.585 -31.360 1.00 42.79 179 LYS E N 1
ATOM 8072 C CA . LYS E 1 179 ? -18.236 -79.480 -32.444 1.00 41.97 179 LYS E CA 1
ATOM 8073 C C . LYS E 1 179 ? -16.712 -79.577 -32.464 1.00 39.67 179 LYS E C 1
ATOM 8074 O O . LYS E 1 179 ? -16.022 -79.135 -33.388 1.00 40.33 179 LYS E O 1
ATOM 8080 N N . ILE E 1 180 ? -16.192 -80.180 -31.396 1.00 38.66 180 ILE E N 1
ATOM 8081 C CA . ILE E 1 180 ? -14.754 -80.164 -31.149 1.00 40.61 180 ILE E CA 1
ATOM 8082 C C . ILE E 1 180 ? -13.977 -81.159 -31.990 1.00 45.93 180 ILE E C 1
ATOM 8083 O O . ILE E 1 180 ? -12.734 -81.129 -31.982 1.00 39.96 180 ILE E O 1
ATOM 8088 N N . ASN E 1 181 ? -14.662 -82.053 -32.708 1.00 43.39 181 ASN E N 1
ATOM 8089 C CA . ASN E 1 181 ? -13.985 -82.992 -33.596 1.00 40.52 181 ASN E CA 1
ATOM 8090 C C . ASN E 1 181 ? -14.434 -82.819 -35.038 1.00 43.96 181 ASN E C 1
ATOM 8091 O O . ASN E 1 181 ? -14.219 -83.704 -35.869 1.00 46.42 181 ASN E O 1
ATOM 8096 N N . ASP E 1 182 ? -15.028 -81.673 -35.349 1.00 43.47 182 ASP E N 1
ATOM 8097 C CA . ASP E 1 182 ? -15.585 -81.394 -36.664 1.00 39.33 182 ASP E CA 1
ATOM 8098 C C . ASP E 1 182 ? -14.475 -80.847 -37.557 1.00 44.49 182 ASP E C 1
ATOM 8099 O O . ASP E 1 182 ? -13.950 -79.754 -37.315 1.00 42.06 182 ASP E O 1
ATOM 8104 N N . ARG E 1 183 ? -14.111 -81.616 -38.585 1.00 40.15 183 ARG E N 1
ATOM 8105 C CA . ARG E 1 183 ? -12.978 -81.261 -39.429 1.00 39.18 183 ARG E CA 1
ATOM 8106 C C . ARG E 1 183 ? -13.227 -79.973 -40.202 1.00 41.75 183 ARG E C 1
ATOM 8107 O O . ARG E 1 183 ? -12.282 -79.232 -40.505 1.00 40.13 183 ARG E O 1
ATOM 8115 N N . GLU E 1 184 ? -14.482 -79.691 -40.550 1.00 39.91 184 GLU E N 1
ATOM 8116 C CA . GLU E 1 184 ? -14.742 -78.471 -41.302 1.00 37.51 184 GLU E CA 1
ATOM 8117 C C . GLU E 1 184 ? -14.681 -77.236 -40.413 1.00 35.93 184 GLU E C 1
ATOM 8118 O O . GLU E 1 184 ? -14.224 -76.181 -40.866 1.00 33.05 184 GLU E O 1
ATOM 8124 N N . ILE E 1 185 ? -15.120 -77.350 -39.157 1.00 36.58 185 ILE E N 1
ATOM 8125 C CA . ILE E 1 185 ? -14.926 -76.268 -38.192 1.00 36.67 185 ILE E CA 1
ATOM 8126 C C . ILE E 1 185 ? -13.444 -75.930 -38.060 1.00 34.69 185 ILE E C 1
ATOM 8127 O O . ILE E 1 185 ? -13.060 -74.756 -38.030 1.00 35.06 185 ILE E O 1
ATOM 8132 N N . PHE E 1 186 ? -12.585 -76.947 -38.008 1.00 32.69 186 PHE E N 1
ATOM 8133 C CA . PHE E 1 186 ? -11.156 -76.682 -37.900 1.00 33.49 186 PHE E CA 1
ATOM 8134 C C . PHE E 1 186 ? -10.617 -76.025 -39.167 1.00 33.54 186 PHE E C 1
ATOM 8135 O O . PHE E 1 186 ? -9.924 -75.002 -39.101 1.00 30.26 186 PHE E O 1
ATOM 8143 N N . MET E 1 187 ? -10.926 -76.592 -40.335 1.00 32.20 187 MET E N 1
ATOM 8144 C CA . MET E 1 187 ? -10.319 -76.092 -41.568 1.00 32.58 187 MET E CA 1
ATOM 8145 C C . MET E 1 187 ? -10.793 -74.682 -41.890 1.00 29.44 187 MET E C 1
ATOM 8146 O O . MET E 1 187 ? -10.001 -73.833 -42.330 1.00 26.29 187 MET E O 1
ATOM 8151 N N . LYS E 1 188 ? -12.084 -74.419 -41.703 1.00 28.04 188 LYS E N 1
ATOM 8152 C CA . LYS E 1 188 ? -12.589 -73.071 -41.936 1.00 35.81 188 LYS E CA 1
ATOM 8153 C C . LYS E 1 188 ? -12.024 -72.097 -40.913 1.00 28.72 188 LYS E C 1
ATOM 8154 O O . LYS E 1 188 ? -11.812 -70.916 -41.227 1.00 27.41 188 LYS E O 1
ATOM 8160 N N . GLY E 1 189 ? -11.752 -72.587 -39.701 1.00 31.43 189 GLY E N 1
ATOM 8161 C CA . GLY E 1 189 ? -11.102 -71.754 -38.706 1.00 27.77 189 GLY E CA 1
ATOM 8162 C C . GLY E 1 189 ? -9.688 -71.383 -39.104 1.00 28.66 189 GLY E C 1
ATOM 8163 O O . GLY E 1 189 ? -9.232 -70.268 -38.833 1.00 29.71 189 GLY E O 1
ATOM 8164 N N . ILE E 1 190 ? -8.965 -72.313 -39.737 1.00 29.24 190 ILE E N 1
ATOM 8165 C CA . ILE E 1 190 ? -7.656 -71.966 -40.285 1.00 28.01 190 ILE E CA 1
ATOM 8166 C C . ILE E 1 190 ? -7.792 -70.847 -41.310 1.00 26.30 190 ILE E C 1
ATOM 8167 O O . ILE E 1 190 ? -7.042 -69.862 -41.283 1.00 25.06 190 ILE E O 1
ATOM 8172 N N . ASP E 1 191 ? -8.730 -70.990 -42.254 1.00 25.77 191 ASP E N 1
ATOM 8173 C CA . ASP E 1 191 ? -8.865 -69.986 -43.304 1.00 22.10 191 ASP E CA 1
ATOM 8174 C C . ASP E 1 191 ? -9.261 -68.630 -42.728 1.00 27.01 191 ASP E C 1
ATOM 8175 O O . ASP E 1 191 ? -8.742 -67.593 -43.155 1.00 26.42 191 ASP E O 1
ATOM 8180 N N . ILE E 1 192 ? -10.180 -68.611 -41.762 1.00 22.30 192 ILE E N 1
ATOM 8181 C CA . ILE E 1 192 ? -10.584 -67.332 -41.179 1.00 23.46 192 ILE E CA 1
ATOM 8182 C C . ILE E 1 192 ? -9.428 -66.724 -40.385 1.00 23.79 192 ILE E C 1
ATOM 8183 O O . ILE E 1 192 ? -9.138 -65.528 -40.498 1.00 26.01 192 ILE E O 1
ATOM 8188 N N . SER E 1 193 ? -8.717 -67.554 -39.620 1.00 23.81 193 SER E N 1
ATOM 8189 C CA . SER E 1 193 ? -7.565 -67.092 -38.853 1.00 24.90 193 SER E CA 1
ATOM 8190 C C . SER E 1 193 ? -6.499 -66.480 -39.756 1.00 25.43 193 SER E C 1
ATOM 8191 O O . SER E 1 193 ? -5.889 -65.461 -39.407 1.00 22.58 193 SER E O 1
ATOM 8194 N N . TYR E 1 194 ? -6.249 -67.095 -40.917 1.00 22.83 194 TYR E N 1
ATOM 8195 C CA . TYR E 1 194 ? -5.315 -66.518 -41.878 1.00 25.29 194 TYR E CA 1
ATOM 8196 C C . TYR E 1 194 ? -5.884 -65.248 -42.489 1.00 23.37 194 TYR E C 1
ATOM 8197 O O . TYR E 1 194 ? -5.149 -64.285 -42.745 1.00 22.16 194 TYR E O 1
ATOM 8206 N N . TYR E 1 195 ? -7.191 -65.230 -42.739 1.00 22.95 195 TYR E N 1
ATOM 8207 C CA . TYR E 1 195 ? -7.834 -64.013 -43.214 1.00 23.34 195 TYR E CA 1
ATOM 8208 C C . TYR E 1 195 ? -7.612 -62.847 -42.249 1.00 24.00 195 TYR E C 1
ATOM 8209 O O . TYR E 1 195 ? -7.362 -61.715 -42.690 1.00 25.00 195 TYR E O 1
ATOM 8218 N N . TYR E 1 196 ? -7.662 -63.105 -40.930 1.00 23.68 196 TYR E N 1
ATOM 8219 C CA . TYR E 1 196 ? -7.418 -62.028 -39.962 1.00 23.15 196 TYR E CA 1
ATOM 8220 C C . TYR E 1 196 ? -6.086 -61.342 -40.215 1.00 23.59 196 TYR E C 1
ATOM 8221 O O . TYR E 1 196 ? -5.940 -60.136 -39.986 1.00 23.41 196 TYR E O 1
ATOM 8230 N N . GLU E 1 197 ? -5.084 -62.112 -40.623 1.00 22.74 197 GLU E N 1
ATOM 8231 C CA . GLU E 1 197 ? -3.724 -61.624 -40.790 1.00 20.11 197 GLU E CA 1
ATOM 8232 C C . GLU E 1 197 ? -3.418 -61.216 -42.229 1.00 25.58 197 GLU E C 1
ATOM 8233 O O . GLU E 1 197 ? -2.260 -60.923 -42.538 1.00 24.13 197 GLU E O 1
ATOM 8239 N N . GLY E 1 198 ? -4.425 -61.183 -43.101 1.00 21.85 198 GLY E N 1
ATOM 8240 C CA . GLY E 1 198 ? -4.227 -60.720 -44.455 1.00 24.42 198 GLY E CA 1
ATOM 8241 C C . GLY E 1 198 ? -3.740 -61.759 -45.444 1.00 25.97 198 GLY E C 1
ATOM 8242 O O . GLY E 1 198 ? -3.077 -61.398 -46.423 1.00 29.33 198 GLY E O 1
ATOM 8243 N N . TYR E 1 199 ? -4.040 -63.034 -45.226 1.00 26.40 199 TYR E N 1
ATOM 8244 C CA . TYR E 1 199 ? -3.770 -64.090 -46.200 1.00 26.03 199 TYR E CA 1
ATOM 8245 C C . TYR E 1 199 ? -5.125 -64.599 -46.681 1.00 28.34 199 TYR E C 1
ATOM 8246 O O . TYR E 1 199 ? -5.905 -65.122 -45.875 1.00 23.85 199 TYR E O 1
ATOM 8255 N N . THR E 1 200 ? -5.434 -64.405 -47.976 1.00 23.39 200 THR E N 1
ATOM 8256 C CA . THR E 1 200 ? -6.766 -64.757 -48.473 1.00 26.79 200 THR E CA 1
ATOM 8257 C C . THR E 1 200 ? -6.782 -65.571 -49.771 1.00 33.09 200 THR E C 1
ATOM 8258 O O . THR E 1 200 ? -7.856 -65.726 -50.362 1.00 26.30 200 THR E O 1
ATOM 8262 N N . GLU E 1 201 ? -5.652 -66.106 -50.238 1.00 30.06 201 GLU E N 1
ATOM 8263 C CA . GLU E 1 201 ? -5.685 -66.684 -51.581 1.00 30.07 201 GLU E CA 1
ATOM 8264 C C . GLU E 1 201 ? -6.255 -68.103 -51.611 1.00 34.48 201 GLU E C 1
ATOM 8265 O O . GLU E 1 201 ? -6.962 -68.461 -52.561 1.00 32.35 201 GLU E O 1
ATOM 8271 N N . TYR E 1 202 ? -5.961 -68.933 -50.613 1.00 31.43 202 TYR E N 1
ATOM 8272 C CA . TYR E 1 202 ? -6.267 -70.357 -50.695 1.00 33.99 202 TYR E CA 1
ATOM 8273 C C . TYR E 1 202 ? -7.288 -70.782 -49.642 1.00 34.24 202 TYR E C 1
ATOM 8274 O O . TYR E 1 202 ? -7.532 -70.082 -48.656 1.00 32.43 202 TYR E O 1
ATOM 8283 N N . ASN E 1 203 ? -7.908 -71.940 -49.883 1.00 29.96 203 ASN E N 1
ATOM 8284 C CA . ASN E 1 203 ? -8.630 -72.683 -48.858 1.00 33.49 203 ASN E CA 1
ATOM 8285 C C . ASN E 1 203 ? -7.762 -73.865 -48.450 1.00 37.71 203 ASN E C 1
ATOM 8286 O O . ASN E 1 203 ? -7.404 -74.684 -49.303 1.00 37.05 203 ASN E O 1
ATOM 8291 N N . VAL E 1 204 ? -7.428 -73.954 -47.157 1.00 32.05 204 VAL E N 1
ATOM 8292 C CA . VAL E 1 204 ? -6.556 -75.025 -46.672 1.00 32.93 204 VAL E CA 1
ATOM 8293 C C . VAL E 1 204 ? -7.094 -76.380 -47.107 1.00 37.90 204 VAL E C 1
ATOM 8294 O O . VAL E 1 204 ? -6.332 -77.295 -47.441 1.00 37.25 204 VAL E O 1
ATOM 8298 N N . ASP E 1 205 ? -8.420 -76.505 -47.131 1.00 36.91 205 ASP E N 1
ATOM 8299 C CA . ASP E 1 205 ? -9.112 -77.736 -47.492 1.00 44.65 205 ASP E CA 1
ATOM 8300 C C . ASP E 1 205 ? -8.668 -78.278 -48.848 1.00 46.47 205 ASP E C 1
ATOM 8301 O O . ASP E 1 205 ? -8.508 -79.492 -49.022 1.00 48.14 205 ASP E O 1
ATOM 8306 N N . GLU E 1 206 ? -8.484 -77.393 -49.825 1.00 41.44 206 GLU E N 1
ATOM 8307 C CA . GLU E 1 206 ? -8.199 -77.765 -51.201 1.00 40.64 206 GLU E CA 1
ATOM 8308 C C . GLU E 1 206 ? -6.710 -77.918 -51.475 1.00 44.43 206 GLU E C 1
ATOM 8309 O O . GLU E 1 206 ? -6.326 -78.200 -52.614 1.00 44.19 206 GLU E O 1
ATOM 8315 N N . LEU E 1 207 ? -5.863 -77.743 -50.473 1.00 41.50 207 LEU E N 1
ATOM 8316 C CA . LEU E 1 207 ? -4.460 -78.049 -50.645 1.00 42.32 207 LEU E CA 1
ATOM 8317 C C . LEU E 1 207 ? -4.216 -79.462 -50.133 1.00 44.54 207 LEU E C 1
ATOM 8318 O O . LEU E 1 207 ? -3.175 -80.056 -50.392 1.00 51.41 207 LEU E O 1
ATOM 8323 N N . HIS F 1 5 ? -26.210 -53.518 -44.772 1.00 52.10 5 HIS F N 1
ATOM 8324 C CA . HIS F 1 5 ? -26.457 -52.842 -46.040 1.00 53.97 5 HIS F CA 1
ATOM 8325 C C . HIS F 1 5 ? -25.154 -52.269 -46.624 1.00 48.37 5 HIS F C 1
ATOM 8326 O O . HIS F 1 5 ? -25.028 -52.132 -47.839 1.00 46.71 5 HIS F O 1
ATOM 8333 N N . HIS F 1 6 ? -24.177 -51.964 -45.758 1.00 44.46 6 HIS F N 1
ATOM 8334 C CA . HIS F 1 6 ? -22.921 -51.392 -46.241 1.00 43.63 6 HIS F CA 1
ATOM 8335 C C . HIS F 1 6 ? -22.231 -52.304 -47.256 1.00 38.97 6 HIS F C 1
ATOM 8336 O O . HIS F 1 6 ? -21.712 -51.822 -48.268 1.00 38.44 6 HIS F O 1
ATOM 8343 N N . HIS F 1 7 ? -22.184 -53.615 -46.993 1.00 39.68 7 HIS F N 1
ATOM 8344 C CA . HIS F 1 7 ? -21.630 -54.588 -47.941 1.00 38.35 7 HIS F CA 1
ATOM 8345 C C . HIS F 1 7 ? -22.777 -55.112 -48.799 1.00 40.22 7 HIS F C 1
ATOM 8346 O O . HIS F 1 7 ? -23.495 -56.032 -48.404 1.00 41.92 7 HIS F O 1
ATOM 8353 N N . MET F 1 8 ? -22.947 -54.541 -49.987 1.00 41.28 8 MET F N 1
ATOM 8354 C CA . MET F 1 8 ? -24.122 -54.871 -50.785 1.00 42.38 8 MET F CA 1
ATOM 8355 C C . MET F 1 8 ? -24.069 -56.261 -51.413 1.00 44.48 8 MET F C 1
ATOM 8356 O O . MET F 1 8 ? -25.075 -56.700 -51.980 1.00 48.20 8 MET F O 1
ATOM 8361 N N . LEU F 1 9 ? -22.942 -56.966 -51.342 1.00 45.31 9 LEU F N 1
ATOM 8362 C CA . LEU F 1 9 ? -22.864 -58.332 -51.842 1.00 46.75 9 LEU F CA 1
ATOM 8363 C C . LEU F 1 9 ? -22.980 -59.355 -50.724 1.00 51.85 9 LEU F C 1
ATOM 8364 O O . LEU F 1 9 ? -22.612 -60.518 -50.919 1.00 58.80 9 LEU F O 1
ATOM 8369 N N . GLU F 1 10 ? -23.500 -58.941 -49.563 1.00 48.43 10 GLU F N 1
ATOM 8370 C CA . GLU F 1 10 ? -23.455 -59.769 -48.359 1.00 53.04 10 GLU F CA 1
ATOM 8371 C C . GLU F 1 10 ? -24.208 -61.077 -48.536 1.00 59.97 10 GLU F C 1
ATOM 8372 O O . GLU F 1 10 ? -23.798 -62.112 -47.997 1.00 61.15 10 GLU F O 1
ATOM 8378 N N . ASN F 1 11 ? -25.316 -61.052 -49.277 1.00 56.18 11 ASN F N 1
ATOM 8379 C CA . ASN F 1 11 ? -26.258 -62.164 -49.309 1.00 58.04 11 ASN F CA 1
ATOM 8380 C C . ASN F 1 11 ? -26.271 -62.892 -50.648 1.00 61.16 11 ASN F C 1
ATOM 8381 O O . ASN F 1 11 ? -27.199 -63.658 -50.924 1.00 61.71 11 ASN F O 1
ATOM 8386 N N . LYS F 1 12 ? -25.260 -62.674 -51.481 1.00 59.52 12 LYS F N 1
ATOM 8387 C CA . LYS F 1 12 ? -25.223 -63.273 -52.803 1.00 60.15 12 LYS F CA 1
ATOM 8388 C C . LYS F 1 12 ? -24.857 -64.757 -52.727 1.00 61.21 12 LYS F C 1
ATOM 8389 O O . LYS F 1 12 ? -24.478 -65.289 -51.677 1.00 56.71 12 LYS F O 1
ATOM 8395 N N . LEU F 1 13 ? -24.983 -65.422 -53.878 1.00 63.49 13 LEU F N 1
ATOM 8396 C CA . LEU F 1 13 ? -24.699 -66.851 -53.983 1.00 62.65 13 LEU F CA 1
ATOM 8397 C C . LEU F 1 13 ? -23.254 -67.150 -53.623 1.00 56.87 13 LEU F C 1
ATOM 8398 O O . LEU F 1 13 ? -22.329 -66.527 -54.151 1.00 55.62 13 LEU F O 1
ATOM 8403 N N . GLY F 1 14 ? -23.063 -68.128 -52.743 1.00 55.54 14 GLY F N 1
ATOM 8404 C CA . GLY F 1 14 ? -21.726 -68.530 -52.361 1.00 54.57 14 GLY F CA 1
ATOM 8405 C C . GLY F 1 14 ? -21.003 -67.576 -51.437 1.00 51.60 14 GLY F C 1
ATOM 8406 O O . GLY F 1 14 ? -19.820 -67.801 -51.154 1.00 45.40 14 GLY F O 1
ATOM 8407 N N . ILE F 1 15 ? -21.665 -66.519 -50.957 1.00 49.98 15 ILE F N 1
ATOM 8408 C CA . ILE F 1 15 ? -21.002 -65.546 -50.092 1.00 51.05 15 ILE F CA 1
ATOM 8409 C C . ILE F 1 15 ? -21.381 -65.851 -48.652 1.00 48.86 15 ILE F C 1
ATOM 8410 O O . ILE F 1 15 ? -22.164 -65.121 -48.037 1.00 47.59 15 ILE F O 1
ATOM 8415 N N . ILE F 1 16 ? -20.805 -66.923 -48.105 1.00 44.79 16 ILE F N 1
ATOM 8416 C CA . ILE F 1 16 ? -21.282 -67.499 -46.854 1.00 50.41 16 ILE F CA 1
ATOM 8417 C C . ILE F 1 16 ? -20.427 -67.129 -45.649 1.00 43.84 16 ILE F C 1
ATOM 8418 O O . ILE F 1 16 ? -20.828 -67.433 -44.514 1.00 46.55 16 ILE F O 1
ATOM 8423 N N . ASN F 1 17 ? -19.273 -66.490 -45.844 1.00 46.57 17 ASN F N 1
ATOM 8424 C CA . ASN F 1 17 ? -18.440 -66.114 -44.709 1.00 36.58 17 ASN F CA 1
ATOM 8425 C C . ASN F 1 17 ? -17.630 -64.864 -45.040 1.00 34.71 17 ASN F C 1
ATOM 8426 O O . ASN F 1 17 ? -17.629 -64.368 -46.173 1.00 29.10 17 ASN F O 1
ATOM 8431 N N . GLN F 1 18 ? -16.929 -64.362 -44.020 1.00 32.71 18 GLN F N 1
ATOM 8432 C CA . GLN F 1 18 ? -16.179 -63.119 -44.162 1.00 30.83 18 GLN F CA 1
ATOM 8433 C C . GLN F 1 18 ? -15.129 -63.221 -45.247 1.00 27.19 18 GLN F C 1
ATOM 8434 O O . GLN F 1 18 ? -14.809 -62.221 -45.902 1.00 29.26 18 GLN F O 1
ATOM 8440 N N . LEU F 1 19 ? -14.514 -64.398 -45.381 1.00 27.35 19 LEU F N 1
ATOM 8441 C CA . LEU F 1 19 ? -13.460 -64.570 -46.369 1.00 29.58 19 LEU F CA 1
ATOM 8442 C C . LEU F 1 19 ? -14.040 -64.539 -47.772 1.00 30.33 19 LEU F C 1
ATOM 8443 O O . LEU F 1 19 ? -13.478 -63.896 -48.666 1.00 28.31 19 LEU F O 1
ATOM 8448 N N . GLU F 1 20 ? -15.179 -65.208 -47.977 1.00 29.83 20 GLU F N 1
ATOM 8449 C CA . GLU F 1 20 ? -15.789 -65.202 -49.303 1.00 32.79 20 GLU F CA 1
ATOM 8450 C C . GLU F 1 20 ? -16.248 -63.803 -49.696 1.00 31.82 20 GLU F C 1
ATOM 8451 O O . GLU F 1 20 ? -16.158 -63.426 -50.870 1.00 27.72 20 GLU F O 1
ATOM 8457 N N . LEU F 1 21 ? -16.735 -63.016 -48.732 1.00 29.73 21 LEU F N 1
ATOM 8458 C CA . LEU F 1 21 ? -17.133 -61.647 -49.046 1.00 27.08 21 LEU F CA 1
ATOM 8459 C C . LEU F 1 21 ? -15.920 -60.806 -49.430 1.00 30.72 21 LEU F C 1
ATOM 8460 O O . LEU F 1 21 ? -15.946 -60.076 -50.429 1.00 30.04 21 LEU F O 1
ATOM 8465 N N . ASN F 1 22 ? -14.849 -60.901 -48.634 1.00 28.24 22 ASN F N 1
ATOM 8466 C CA . ASN F 1 22 ? -13.567 -60.280 -48.955 1.00 29.22 22 ASN F CA 1
ATOM 8467 C C . ASN F 1 22 ? -13.134 -60.570 -50.400 1.00 29.31 22 ASN F C 1
ATOM 8468 O O . ASN F 1 22 ? -12.735 -59.659 -51.136 1.00 26.08 22 ASN F O 1
ATOM 8473 N N . ARG F 1 23 ? -13.211 -61.841 -50.819 1.00 24.15 23 ARG F N 1
ATOM 8474 C CA . ARG F 1 23 ? -12.711 -62.234 -52.139 1.00 29.44 23 ARG F CA 1
ATOM 8475 C C . ARG F 1 23 ? -13.560 -61.660 -53.272 1.00 28.60 23 ARG F C 1
ATOM 8476 O O . ARG F 1 23 ? -13.019 -61.170 -54.271 1.00 27.06 23 ARG F O 1
ATOM 8484 N N . VAL F 1 24 ? -14.888 -61.723 -53.154 1.00 30.76 24 VAL F N 1
ATOM 8485 C CA . VAL F 1 24 ? -15.701 -61.181 -54.237 1.00 28.33 24 VAL F CA 1
ATOM 8486 C C . VAL F 1 24 ? -15.556 -59.676 -54.287 1.00 28.55 24 VAL F C 1
ATOM 8487 O O . VAL F 1 24 ? -15.581 -59.082 -55.368 1.00 30.99 24 VAL F O 1
ATOM 8491 N N . GLU F 1 25 ? -15.379 -59.031 -53.133 1.00 30.25 25 GLU F N 1
ATOM 8492 C CA . GLU F 1 25 ? -15.145 -57.597 -53.145 1.00 29.06 25 GLU F CA 1
ATOM 8493 C C . GLU F 1 25 ? -13.803 -57.275 -53.783 1.00 26.43 25 GLU F C 1
ATOM 8494 O O . GLU F 1 25 ? -13.686 -56.265 -54.489 1.00 26.40 25 GLU F O 1
ATOM 8500 N N . GLU F 1 26 ? -12.797 -58.135 -53.581 1.00 24.99 26 GLU F N 1
ATOM 8501 C CA . GLU F 1 26 ? -11.516 -57.951 -54.260 1.00 24.81 26 GLU F CA 1
ATOM 8502 C C . GLU F 1 26 ? -11.662 -58.108 -55.772 1.00 24.41 26 GLU F C 1
ATOM 8503 O O . GLU F 1 26 ? -11.166 -57.277 -56.541 1.00 24.35 26 GLU F O 1
ATOM 8509 N N . ARG F 1 27 ? -12.328 -59.179 -56.218 1.00 24.61 27 ARG F N 1
ATOM 8510 C CA . ARG F 1 27 ? -12.420 -59.432 -57.657 1.00 28.12 27 ARG F CA 1
ATOM 8511 C C . ARG F 1 27 ? -13.171 -58.313 -58.374 1.00 25.96 27 ARG F C 1
ATOM 8512 O O . ARG F 1 27 ? -12.702 -57.786 -59.388 1.00 25.81 27 ARG F O 1
ATOM 8520 N N . VAL F 1 28 ? -14.338 -57.925 -57.860 1.00 25.48 28 VAL F N 1
ATOM 8521 C CA . VAL F 1 28 ? -15.171 -56.962 -58.580 1.00 25.81 28 VAL F CA 1
ATOM 8522 C C . VAL F 1 28 ? -14.498 -55.591 -58.657 1.00 28.36 28 VAL F C 1
ATOM 8523 O O . VAL F 1 28 ? -14.457 -54.970 -59.727 1.00 28.83 28 VAL F O 1
ATOM 8527 N N . SER F 1 29 ? -13.921 -55.110 -57.549 1.00 24.30 29 SER F N 1
ATOM 8528 C CA . SER F 1 29 ? -13.325 -53.777 -57.575 1.00 23.71 29 SER F CA 1
ATOM 8529 C C . SER F 1 29 ? -11.987 -53.758 -58.307 1.00 23.04 29 SER F C 1
ATOM 8530 O O . SER F 1 29 ? -11.628 -52.721 -58.875 1.00 26.59 29 SER F O 1
ATOM 8533 N N . LYS F 1 30 ? -11.229 -54.869 -58.308 1.00 21.10 30 LYS F N 1
ATOM 8534 C CA . LYS F 1 30 ? -10.009 -54.920 -59.124 1.00 24.12 30 LYS F CA 1
ATOM 8535 C C . LYS F 1 30 ? -10.339 -54.938 -60.626 1.00 27.87 30 LYS F C 1
ATOM 8536 O O . LYS F 1 30 ? -9.635 -54.314 -61.426 1.00 23.57 30 LYS F O 1
ATOM 8542 N N . GLU F 1 31 ? -11.391 -55.662 -61.018 1.00 25.03 31 GLU F N 1
ATOM 8543 C CA . GLU F 1 31 ? -11.909 -55.560 -62.380 1.00 28.71 31 GLU F CA 1
ATOM 8544 C C . GLU F 1 31 ? -12.202 -54.107 -62.743 1.00 30.84 31 GLU F C 1
ATOM 8545 O O . GLU F 1 31 ? -11.892 -53.659 -63.855 1.00 27.46 31 GLU F O 1
ATOM 8551 N N . ASN F 1 32 ? -12.788 -53.349 -61.807 1.00 26.00 32 ASN F N 1
ATOM 8552 C CA . ASN F 1 32 ? -13.062 -51.936 -62.053 1.00 26.58 32 ASN F CA 1
ATOM 8553 C C . ASN F 1 32 ? -11.773 -51.127 -62.156 1.00 27.98 32 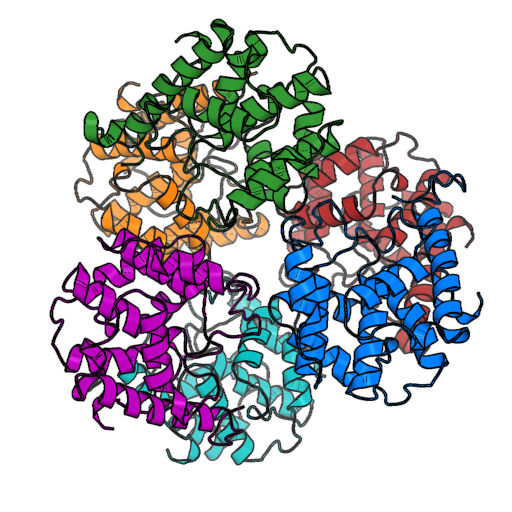ASN F C 1
ATOM 8554 O O . ASN F 1 32 ? -11.645 -50.266 -63.038 1.00 25.62 32 ASN F O 1
ATOM 8559 N N . ALA F 1 33 ? -10.797 -51.405 -61.278 1.00 25.29 33 ALA F N 1
ATOM 8560 C CA . ALA F 1 33 ? -9.512 -50.704 -61.325 1.00 23.37 33 ALA F CA 1
ATOM 8561 C C . ALA F 1 33 ? -8.798 -50.924 -62.658 1.00 25.35 33 ALA F C 1
ATOM 8562 O O . ALA F 1 33 ? -8.153 -50.005 -63.183 1.00 22.37 33 ALA F O 1
ATOM 8564 N N . LYS F 1 34 ? -8.861 -52.149 -63.191 1.00 22.78 34 LYS F N 1
ATOM 8565 C CA . LYS F 1 34 ? -8.216 -52.437 -64.473 1.00 27.35 34 LYS F CA 1
ATOM 8566 C C . LYS F 1 34 ? -8.852 -51.639 -65.602 1.00 27.77 34 LYS F C 1
ATOM 8567 O O . LYS F 1 34 ? -8.151 -51.047 -66.435 1.00 31.76 34 LYS F O 1
ATOM 8573 N N . ARG F 1 35 ? -10.187 -51.642 -65.668 1.00 24.78 35 ARG F N 1
ATOM 8574 C CA . ARG F 1 35 ? -10.895 -50.848 -66.668 1.00 28.44 35 ARG F CA 1
ATOM 8575 C C . ARG F 1 35 ? -10.614 -49.360 -66.494 1.00 27.81 35 ARG F C 1
ATOM 8576 O O . ARG F 1 35 ? -10.426 -48.635 -67.480 1.00 25.80 35 ARG F O 1
ATOM 8584 N N . LEU F 1 36 ? -10.582 -48.887 -65.244 1.00 26.03 36 LEU F N 1
ATOM 8585 C CA . LEU F 1 36 ? -10.245 -47.492 -64.961 1.00 24.70 36 LEU F CA 1
ATOM 8586 C C . LEU F 1 36 ? -8.977 -47.055 -65.700 1.00 25.53 36 LEU F C 1
ATOM 8587 O O . LEU F 1 36 ? -8.928 -45.972 -66.296 1.00 25.48 36 LEU F O 1
ATOM 8592 N N . TYR F 1 37 ? -7.954 -47.903 -65.709 1.00 22.78 37 TYR F N 1
ATOM 8593 C CA . TYR F 1 37 ? -6.702 -47.537 -66.369 1.00 23.73 37 TYR F CA 1
ATOM 8594 C C . TYR F 1 37 ? -6.728 -47.849 -67.870 1.00 26.43 37 TYR F C 1
ATOM 8595 O O . TYR F 1 37 ? -6.348 -47.009 -68.689 1.00 28.02 37 TYR F O 1
ATOM 8604 N N . ASP F 1 38 ? -7.166 -49.052 -68.244 1.00 24.46 38 ASP F N 1
ATOM 8605 C CA . ASP F 1 38 ? -7.040 -49.488 -69.634 1.00 30.47 38 ASP F CA 1
ATOM 8606 C C . ASP F 1 38 ? -8.028 -48.785 -70.561 1.00 31.29 38 ASP F C 1
ATOM 8607 O O . ASP F 1 38 ? -7.800 -48.745 -71.777 1.00 30.74 38 ASP F O 1
ATOM 8612 N N . SER F 1 39 ? -9.120 -48.235 -70.018 1.00 29.90 39 SER F N 1
ATOM 8613 C CA . SER F 1 39 ? -10.074 -47.469 -70.817 1.00 29.30 39 SER F CA 1
ATOM 8614 C C . SER F 1 39 ? -9.624 -46.037 -71.078 1.00 29.19 39 SER F C 1
ATOM 8615 O O . SER F 1 39 ? -10.228 -45.355 -71.920 1.00 32.02 39 SER F O 1
ATOM 8618 N N . GLY F 1 40 ? -8.625 -45.543 -70.351 1.00 27.22 40 GLY F N 1
ATOM 8619 C CA . GLY F 1 40 ? -8.342 -44.125 -70.345 1.00 24.58 40 GLY F CA 1
ATOM 8620 C C . GLY F 1 40 ? -9.221 -43.286 -69.426 1.00 28.32 40 GLY F C 1
ATOM 8621 O O . GLY F 1 40 ? -9.003 -42.071 -69.337 1.00 25.23 40 GLY F O 1
ATOM 8622 N N . ASP F 1 41 ? -10.210 -43.877 -68.747 1.00 25.33 41 ASP F N 1
ATOM 8623 C CA . ASP F 1 41 ? -11.051 -43.095 -67.832 1.00 28.80 41 ASP F CA 1
ATOM 8624 C C . ASP F 1 41 ? -10.228 -42.407 -66.749 1.00 27.41 41 ASP F C 1
ATOM 8625 O O . ASP F 1 41 ? -10.557 -41.286 -66.345 1.00 28.46 41 ASP F O 1
ATOM 8630 N N . ILE F 1 42 ? -9.149 -43.049 -66.286 1.00 26.48 42 ILE F N 1
ATOM 8631 C CA . ILE F 1 42 ? -8.356 -42.497 -65.186 1.00 28.64 42 ILE F CA 1
ATOM 8632 C C . ILE F 1 42 ? -7.752 -41.161 -65.581 1.00 29.63 42 ILE F C 1
ATOM 8633 O O . ILE F 1 42 ? -7.539 -40.283 -64.732 1.00 26.96 42 ILE F O 1
ATOM 8638 N N . ASP F 1 43 ? -7.505 -40.964 -66.872 1.00 29.24 43 ASP F N 1
ATOM 8639 C CA . ASP F 1 43 ? -6.828 -39.775 -67.358 1.00 30.12 43 ASP F CA 1
ATOM 8640 C C . ASP F 1 43 ? -7.743 -38.560 -67.429 1.00 30.80 43 ASP F C 1
ATOM 8641 O O . ASP F 1 43 ? -7.247 -37.446 -67.621 1.00 31.13 43 ASP F O 1
ATOM 8646 N N . ARG F 1 44 ? -9.057 -38.739 -67.256 1.00 31.27 44 ARG F N 1
ATOM 8647 C CA . ARG F 1 44 ? -9.996 -37.624 -67.289 1.00 32.48 44 ARG F CA 1
ATOM 8648 C C . ARG F 1 44 ? -10.393 -37.111 -65.901 1.00 32.46 44 ARG F C 1
ATOM 8649 O O . ARG F 1 44 ? -11.079 -36.088 -65.810 1.00 37.32 44 ARG F O 1
ATOM 8657 N N . ILE F 1 45 ? -9.979 -37.781 -64.823 1.00 32.75 45 ILE F N 1
ATOM 8658 C CA . ILE F 1 45 ? -10.409 -37.405 -63.476 1.00 28.41 45 ILE F CA 1
ATOM 8659 C C . ILE F 1 45 ? -9.760 -36.092 -63.072 1.00 29.23 45 ILE F C 1
ATOM 8660 O O . ILE F 1 45 ? -8.562 -35.868 -63.297 1.00 25.19 45 ILE F O 1
ATOM 8665 N N . GLU F 1 46 ? -10.541 -35.219 -62.447 1.00 27.53 46 GLU F N 1
ATOM 8666 C CA . GLU F 1 46 ? -9.976 -34.025 -61.826 1.00 31.85 46 GLU F CA 1
ATOM 8667 C C . GLU F 1 46 ? -8.971 -34.420 -60.739 1.00 29.39 46 GLU F C 1
ATOM 8668 O O . GLU F 1 46 ? -9.254 -35.286 -59.906 1.00 29.69 46 GLU F O 1
ATOM 8674 N N . VAL F 1 47 ? -7.793 -33.784 -60.750 1.00 28.22 47 VAL F N 1
ATOM 8675 C CA . VAL F 1 47 ? -6.663 -34.173 -59.900 1.00 25.94 47 VAL F CA 1
ATOM 8676 C C . VAL F 1 47 ? -6.664 -33.326 -58.632 1.00 30.73 47 VAL F C 1
ATOM 8677 O O . VAL F 1 47 ? -6.816 -32.100 -58.693 1.00 29.05 47 VAL F O 1
ATOM 8681 N N . GLY F 1 48 ? -6.500 -33.978 -57.478 1.00 28.57 48 GLY F N 1
ATOM 8682 C CA . GLY F 1 48 ? -6.216 -33.270 -56.243 1.00 26.01 48 GLY F CA 1
ATOM 8683 C C . GLY F 1 48 ? -7.405 -32.694 -55.502 1.00 28.88 48 GLY F C 1
ATOM 8684 O O . GLY F 1 48 ? -7.203 -31.923 -54.563 1.00 27.84 48 GLY F O 1
ATOM 8685 N N . THR F 1 49 ? -8.633 -33.054 -55.868 1.00 31.77 49 THR F N 1
ATOM 8686 C CA . THR F 1 49 ? -9.827 -32.549 -55.203 1.00 27.17 49 THR F CA 1
ATOM 8687 C C . THR F 1 49 ? -10.638 -33.713 -54.654 1.00 30.85 49 THR F C 1
ATOM 8688 O O . THR F 1 49 ? -10.484 -34.859 -55.092 1.00 27.72 49 THR F O 1
ATOM 8692 N N . PHE F 1 50 ? -11.513 -33.419 -53.679 1.00 27.43 50 PHE F N 1
ATOM 8693 C CA . PHE F 1 50 ? -12.414 -34.467 -53.209 1.00 27.10 50 PHE F CA 1
ATOM 8694 C C . PHE F 1 50 ? -13.366 -34.935 -54.310 1.00 27.36 50 PHE F C 1
ATOM 8695 O O . PHE F 1 50 ? -13.756 -36.109 -54.336 1.00 28.52 50 PHE F O 1
ATOM 8703 N N . LYS F 1 51 ? -13.748 -34.048 -55.236 1.00 29.82 51 LYS F N 1
ATOM 8704 C CA . LYS F 1 51 ? -14.553 -34.488 -56.377 1.00 32.09 51 LYS F CA 1
ATOM 8705 C C . LYS F 1 51 ? -13.838 -35.587 -57.170 1.00 28.11 51 LYS F C 1
ATOM 8706 O O . LYS F 1 51 ? -14.462 -36.574 -57.579 1.00 28.32 51 LYS F O 1
ATOM 8712 N N . GLY F 1 52 ? -12.525 -35.449 -57.358 1.00 24.96 52 GLY F N 1
ATOM 8713 C CA . GLY F 1 52 ? -11.767 -36.501 -58.014 1.00 27.17 52 GLY F CA 1
ATOM 8714 C C . GLY F 1 52 ? -11.706 -37.778 -57.200 1.00 25.08 52 GLY F C 1
ATOM 8715 O O . GLY F 1 52 ? -11.877 -38.876 -57.739 1.00 26.06 52 GLY F O 1
ATOM 8716 N N . LEU F 1 53 ? -11.452 -37.658 -55.890 1.00 25.58 53 LEU F N 1
ATOM 8717 C CA . LEU F 1 53 ? -11.404 -38.841 -55.037 1.00 24.05 53 LEU F CA 1
ATOM 8718 C C . LEU F 1 53 ? -12.742 -39.584 -55.026 1.00 24.13 53 LEU F C 1
ATOM 8719 O O . LEU F 1 53 ? -12.769 -40.820 -55.078 1.00 24.13 53 LEU F O 1
ATOM 8724 N N . SER F 1 54 ? -13.871 -38.862 -54.970 1.00 24.39 54 SER F N 1
ATOM 8725 C CA . SER F 1 54 ? -15.141 -39.588 -54.941 1.00 25.10 54 SER F CA 1
ATOM 8726 C C . SER F 1 54 ? -15.412 -40.302 -56.257 1.00 28.32 54 SER F C 1
ATOM 8727 O O . SER F 1 54 ? -16.007 -41.389 -56.258 1.00 29.00 54 SER F O 1
ATOM 8730 N N . TYR F 1 55 ? -14.972 -39.730 -57.380 1.00 25.24 55 TYR F N 1
ATOM 8731 C CA . TYR F 1 55 ? -15.108 -40.431 -58.653 1.00 27.09 55 TYR F CA 1
ATOM 8732 C C . TYR F 1 55 ? -14.331 -41.746 -58.646 1.00 23.09 55 TYR F C 1
ATOM 8733 O O . TYR F 1 55 ? -14.852 -42.781 -59.080 1.00 25.28 55 TYR F O 1
ATOM 8742 N N . ILE F 1 56 ? -13.087 -41.726 -58.152 1.00 24.80 56 ILE F N 1
ATOM 8743 C CA . ILE F 1 56 ? -12.305 -42.960 -58.032 1.00 24.65 56 ILE F CA 1
ATOM 8744 C C . ILE F 1 56 ? -13.018 -43.964 -57.139 1.00 26.43 56 ILE F C 1
ATOM 8745 O O . ILE F 1 56 ? -13.151 -45.146 -57.483 1.00 26.62 56 ILE F O 1
ATOM 8750 N N . HIS F 1 57 ? -13.443 -43.519 -55.951 1.00 25.50 57 HIS F N 1
ATOM 8751 C CA . HIS F 1 57 ? -14.082 -44.420 -54.998 1.00 26.18 57 HIS F CA 1
ATOM 8752 C C . HIS F 1 57 ? -15.355 -45.014 -55.581 1.00 21.94 57 HIS F C 1
ATOM 8753 O O . HIS F 1 57 ? -15.595 -46.222 -55.466 1.00 23.35 57 HIS F O 1
ATOM 8760 N N . ASN F 1 58 ? -16.175 -44.183 -56.219 1.00 23.62 58 ASN F N 1
ATOM 8761 C CA . ASN F 1 58 ? -17.375 -44.706 -56.869 1.00 28.33 58 ASN F CA 1
ATOM 8762 C C . ASN F 1 58 ? -17.021 -45.640 -58.025 1.00 27.05 58 ASN F C 1
ATOM 8763 O O . ASN F 1 58 ? -17.650 -46.694 -58.186 1.00 26.93 58 ASN F O 1
ATOM 8768 N N . TYR F 1 59 ? -16.007 -45.286 -58.824 1.00 23.06 59 TYR F N 1
ATOM 8769 C CA . TYR F 1 59 ? -15.585 -46.167 -59.914 1.00 24.46 59 TYR F CA 1
ATOM 8770 C C . TYR F 1 59 ? -15.202 -47.555 -59.394 1.00 26.40 59 TYR F C 1
ATOM 8771 O O . TYR F 1 59 ? -15.565 -48.575 -59.995 1.00 24.93 59 TYR F O 1
ATOM 8780 N N . LEU F 1 60 ? -14.482 -47.619 -58.265 1.00 25.42 60 LEU F N 1
ATOM 8781 C CA . LEU F 1 60 ? -14.025 -48.907 -57.746 1.00 25.71 60 LEU F CA 1
ATOM 8782 C C . LEU F 1 60 ? -15.139 -49.678 -57.053 1.00 26.73 60 LEU F C 1
ATOM 8783 O O . LEU F 1 60 ? -15.246 -50.903 -57.214 1.00 27.98 60 LEU F O 1
ATOM 8788 N N . PHE F 1 61 ? -15.965 -48.990 -56.258 1.00 26.04 61 PHE F N 1
ATOM 8789 C CA . PHE F 1 61 ? -16.818 -49.666 -55.293 1.00 27.38 61 PHE F CA 1
ATOM 8790 C C . PHE F 1 61 ? -18.313 -49.476 -55.512 1.00 32.87 61 PHE F C 1
ATOM 8791 O O . PHE F 1 61 ? -19.097 -49.982 -54.702 1.00 29.24 61 PHE F O 1
ATOM 8799 N N . GLU F 1 62 ? -18.738 -48.789 -56.576 1.00 29.86 62 GLU F N 1
ATOM 8800 C CA . GLU F 1 62 ? -20.152 -48.785 -56.947 1.00 36.58 62 GLU F CA 1
ATOM 8801 C C . GLU F 1 62 ? -20.675 -50.216 -57.034 1.00 38.52 62 GLU F C 1
ATOM 8802 O O . GLU F 1 62 ? -20.027 -51.093 -57.619 1.00 37.42 62 GLU F O 1
ATOM 8808 N N . ASP F 1 63 ? -21.838 -50.459 -56.429 1.00 33.75 63 ASP F N 1
ATOM 8809 C CA . ASP F 1 63 ? -22.450 -51.785 -56.376 1.00 39.01 63 ASP F CA 1
ATOM 8810 C C . ASP F 1 63 ? -21.643 -52.783 -55.543 1.00 41.30 63 ASP F C 1
ATOM 8811 O O . ASP F 1 63 ? -21.966 -53.976 -55.541 1.00 42.55 63 ASP F O 1
ATOM 8816 N N . ILE F 1 64 ? -20.618 -52.335 -54.818 1.00 35.68 64 ILE F N 1
ATOM 8817 C CA . ILE F 1 64 ? -19.970 -53.131 -53.777 1.00 37.91 64 ILE F CA 1
ATOM 8818 C C . ILE F 1 64 ? -20.213 -52.532 -52.393 1.00 38.29 64 ILE F C 1
ATOM 8819 O O . ILE F 1 64 ? -20.604 -53.230 -51.455 1.00 39.03 64 ILE F O 1
ATOM 8824 N N . TYR F 1 65 ? -19.964 -51.240 -52.241 1.00 33.22 65 TYR F N 1
ATOM 8825 C CA . TYR F 1 65 ? -20.261 -50.541 -51.002 1.00 33.67 65 TYR F CA 1
ATOM 8826 C C . TYR F 1 65 ? -21.500 -49.687 -51.208 1.00 38.78 65 TYR F C 1
ATOM 8827 O O . TYR F 1 65 ? -21.569 -48.915 -52.170 1.00 31.48 65 TYR F O 1
ATOM 8836 N N . GLU F 1 66 ? -22.470 -49.812 -50.306 1.00 39.41 66 GLU F N 1
ATOM 8837 C CA . GLU F 1 66 ? -23.536 -48.825 -50.294 1.00 39.17 66 GLU F CA 1
ATOM 8838 C C . GLU F 1 66 ? -22.905 -47.446 -50.125 1.00 41.96 66 GLU F C 1
ATOM 8839 O O . GLU F 1 66 ? -21.958 -47.275 -49.352 1.00 45.71 66 GLU F O 1
ATOM 8845 N N . PHE F 1 67 ? -23.403 -46.470 -50.879 1.00 38.81 67 PHE F N 1
ATOM 8846 C CA . PHE F 1 67 ? -22.949 -45.087 -50.784 1.00 41.21 67 PHE F CA 1
ATOM 8847 C C . PHE F 1 67 ? -21.511 -44.890 -51.249 1.00 36.74 67 PHE F C 1
ATOM 8848 O O . PHE F 1 67 ? -20.863 -43.922 -50.831 1.00 34.65 67 PHE F O 1
ATOM 8856 N N . ALA F 1 68 ? -20.984 -45.786 -52.086 1.00 39.34 68 ALA F N 1
ATOM 8857 C CA . ALA F 1 68 ? -19.697 -45.548 -52.728 1.00 32.63 68 ALA F CA 1
ATOM 8858 C C . ALA F 1 68 ? -19.653 -44.147 -53.318 1.00 30.01 68 ALA F C 1
ATOM 8859 O O . ALA F 1 68 ? -20.622 -43.673 -53.914 1.00 31.42 68 ALA F O 1
ATOM 8861 N N . GLY F 1 69 ? -18.524 -43.469 -53.125 1.00 29.83 69 GLY F N 1
ATOM 8862 C CA . GLY F 1 69 ? -18.366 -42.107 -53.594 1.00 28.01 69 GLY F CA 1
ATOM 8863 C C . GLY F 1 69 ? -18.965 -41.032 -52.702 1.00 31.45 69 GLY F C 1
ATOM 8864 O O . GLY F 1 69 ? -18.729 -39.846 -52.952 1.00 31.09 69 GLY F O 1
ATOM 8865 N N . LYS F 1 70 ? -19.715 -41.400 -51.664 1.00 33.52 70 LYS F N 1
ATOM 8866 C CA . LYS F 1 70 ? -20.413 -40.452 -50.805 1.00 34.42 70 LYS F CA 1
ATOM 8867 C C . LYS F 1 70 ? -19.748 -40.394 -49.434 1.00 28.39 70 LYS F C 1
ATOM 8868 O O . LYS F 1 70 ? -19.220 -41.394 -48.949 1.00 28.06 70 LYS F O 1
ATOM 8874 N N . VAL F 1 71 ? -19.792 -39.219 -48.797 1.00 34.40 71 VAL F N 1
ATOM 8875 C CA . VAL F 1 71 ? -19.207 -39.074 -47.462 1.00 30.49 71 VAL F CA 1
ATOM 8876 C C . VAL F 1 71 ? -19.981 -39.909 -46.450 1.00 33.25 71 VAL F C 1
ATOM 8877 O O . VAL F 1 71 ? -21.214 -40.046 -46.522 1.00 32.22 71 VAL F O 1
ATOM 8881 N N . ARG F 1 72 ? -19.245 -40.483 -45.503 1.00 30.15 72 ARG F N 1
ATOM 8882 C CA . ARG F 1 72 ? -19.830 -41.260 -44.422 1.00 33.94 72 ARG F CA 1
ATOM 8883 C C . ARG F 1 72 ? -20.700 -40.375 -43.527 1.00 33.35 72 ARG F C 1
ATOM 8884 O O . ARG F 1 72 ? -20.537 -39.154 -43.462 1.00 35.45 72 ARG F O 1
ATOM 8892 N N . SER F 1 73 ? -21.641 -41.010 -42.832 1.00 33.11 73 SER F N 1
ATOM 8893 C CA . SER F 1 73 ? -22.471 -40.306 -41.862 1.00 37.19 73 SER F CA 1
ATOM 8894 C C . SER F 1 73 ? -22.171 -40.714 -40.427 1.00 40.91 73 SER F C 1
ATOM 8895 O O . SER F 1 73 ? -22.780 -40.164 -39.500 1.00 39.28 73 SER F O 1
ATOM 8898 N N . GLN F 1 74 ? -21.261 -41.663 -40.224 1.00 39.98 74 GLN F N 1
ATOM 8899 C CA . GLN F 1 74 ? -20.853 -42.141 -38.911 1.00 41.69 74 GLN F CA 1
ATOM 8900 C C . GLN F 1 74 ? -19.407 -41.745 -38.645 1.00 39.29 74 GLN F C 1
ATOM 8901 O O . GLN F 1 74 ? -18.607 -41.591 -39.577 1.00 32.21 74 GLN F O 1
ATOM 8907 N N . ASN F 1 75 ? -19.079 -41.572 -37.366 1.00 35.02 75 ASN F N 1
ATOM 8908 C CA . ASN F 1 75 ? -17.691 -41.414 -36.957 1.00 34.61 75 ASN F CA 1
ATOM 8909 C C . ASN F 1 75 ? -17.001 -42.769 -37.016 1.00 32.52 75 ASN F C 1
ATOM 8910 O O . ASN F 1 75 ? -17.640 -43.809 -36.857 1.00 34.50 75 ASN F O 1
ATOM 8915 N N . ILE F 1 76 ? -15.686 -42.763 -37.253 1.00 30.81 76 ILE F N 1
ATOM 8916 C CA . ILE F 1 76 ? -14.935 -44.007 -37.393 1.00 30.17 76 ILE F CA 1
ATOM 8917 C C . ILE F 1 76 ? -13.550 -43.853 -36.783 1.00 28.72 76 ILE F C 1
ATOM 8918 O O . ILE F 1 76 ? -13.028 -42.748 -36.622 1.00 29.12 76 ILE F O 1
ATOM 8923 N N . SER F 1 77 ? -12.949 -44.995 -36.469 1.00 27.35 77 SER F N 1
ATOM 8924 C CA . SER F 1 77 ? -11.625 -45.028 -35.876 1.00 29.35 77 SER F CA 1
ATOM 8925 C C . SER F 1 77 ? -10.878 -46.248 -36.399 1.00 30.24 77 SER F C 1
ATOM 8926 O O . SER F 1 77 ? -11.455 -47.143 -37.022 1.00 31.61 77 SER F O 1
ATOM 8929 N N . LYS F 1 78 ? -9.570 -46.260 -36.164 1.00 29.32 78 LYS F N 1
ATOM 8930 C CA . LYS F 1 78 ? -8.729 -47.388 -36.534 1.00 31.48 78 LYS F CA 1
ATOM 8931 C C . LYS F 1 78 ? -7.558 -47.413 -35.568 1.00 32.53 78 LYS F C 1
ATOM 8932 O O . LYS F 1 78 ? -6.899 -46.384 -35.390 1.00 28.44 78 LYS F O 1
ATOM 8938 N N . GLY F 1 79 ? -7.297 -48.577 -34.961 1.00 30.79 79 GLY F N 1
ATOM 8939 C CA . GLY F 1 79 ? -6.281 -48.644 -33.924 1.00 32.73 79 GLY F CA 1
ATOM 8940 C C . GLY F 1 79 ? -6.715 -47.774 -32.751 1.00 31.79 79 GLY F C 1
ATOM 8941 O O . GLY F 1 79 ? -7.815 -47.930 -32.220 1.00 34.68 79 GLY F O 1
ATOM 8942 N N . ASN F 1 80 ? -5.879 -46.819 -32.349 1.00 28.66 80 ASN F N 1
ATOM 8943 C CA . ASN F 1 80 ? -6.256 -45.858 -31.321 1.00 30.93 80 ASN F CA 1
ATOM 8944 C C . ASN F 1 80 ? -6.606 -44.487 -31.883 1.00 29.52 80 ASN F C 1
ATOM 8945 O O . ASN F 1 80 ? -6.671 -43.521 -31.115 1.00 27.22 80 ASN F O 1
ATOM 8950 N N . PHE F 1 81 ? -6.848 -44.371 -33.185 1.00 27.58 81 PHE F N 1
ATOM 8951 C CA . PHE F 1 81 ? -6.977 -43.065 -33.824 1.00 25.76 81 PHE F CA 1
ATOM 8952 C C . PHE F 1 81 ? -8.414 -42.781 -34.232 1.00 27.39 81 PHE F C 1
ATOM 8953 O O . PHE F 1 81 ? -9.037 -43.591 -34.922 1.00 28.62 81 PHE F O 1
ATOM 8961 N N . ARG F 1 82 ? -8.918 -41.615 -33.826 1.00 25.52 82 ARG F N 1
ATOM 8962 C CA . ARG F 1 82 ? -10.230 -41.126 -34.234 1.00 28.36 82 ARG F CA 1
ATOM 8963 C C . ARG F 1 82 ? -10.068 -40.211 -35.446 1.00 22.04 82 ARG F C 1
ATOM 8964 O O . ARG F 1 82 ? -9.379 -39.187 -35.367 1.00 27.91 82 ARG F O 1
ATOM 8972 N N . PHE F 1 83 ? -10.679 -40.582 -36.567 1.00 29.62 83 PHE F N 1
ATOM 8973 C CA . PHE F 1 83 ? -10.589 -39.759 -37.774 1.00 23.90 83 PHE F CA 1
ATOM 8974 C C . PHE F 1 83 ? -11.458 -38.505 -37.615 1.00 33.63 83 PHE F C 1
ATOM 8975 O O . PHE F 1 83 ? -12.168 -38.332 -36.621 1.00 28.88 83 PHE F O 1
ATOM 8983 N N . ALA F 1 84 ? -11.381 -37.607 -38.597 1.00 27.39 84 ALA F N 1
ATOM 8984 C CA . ALA F 1 84 ? -12.072 -36.327 -38.504 1.00 33.36 84 ALA F CA 1
ATOM 8985 C C . ALA F 1 84 ? -13.551 -36.523 -38.156 1.00 35.35 84 ALA F C 1
ATOM 8986 O O . ALA F 1 84 ? -14.211 -37.401 -38.732 1.00 34.02 84 ALA F O 1
ATOM 8988 N N . PRO F 1 85 ? -14.097 -35.740 -37.226 1.00 39.17 85 PRO F N 1
ATOM 8989 C CA . PRO F 1 85 ? -15.524 -35.857 -36.888 1.00 41.42 85 PRO F CA 1
ATOM 8990 C C . PRO F 1 85 ? -16.431 -35.586 -38.082 1.00 39.76 85 PRO F C 1
ATOM 8991 O O . PRO F 1 85 ? -16.186 -34.682 -38.882 1.00 41.51 85 PRO F O 1
ATOM 8995 N N . VAL F 1 86 ? -17.509 -36.375 -38.171 1.00 38.53 86 VAL F N 1
ATOM 8996 C CA . VAL F 1 86 ? -18.514 -36.207 -39.219 1.00 41.29 86 VAL F CA 1
ATOM 8997 C C . VAL F 1 86 ? -19.069 -34.790 -39.218 1.00 43.96 86 VAL F C 1
ATOM 8998 O O . VAL F 1 86 ? -19.368 -34.224 -40.275 1.00 41.27 86 VAL F O 1
ATOM 9002 N N . MET F 1 87 ? -19.228 -34.198 -38.034 1.00 42.50 87 MET F N 1
ATOM 9003 C CA . MET F 1 87 ? -19.908 -32.910 -37.940 1.00 46.81 87 MET F CA 1
ATOM 9004 C C . MET F 1 87 ? -19.228 -31.834 -38.785 1.00 47.53 87 MET F C 1
ATOM 9005 O O . MET F 1 87 ? -19.910 -30.932 -39.288 1.00 50.08 87 MET F O 1
ATOM 9010 N N . TYR F 1 88 ? -17.904 -31.901 -38.968 1.00 45.89 88 TYR F N 1
ATOM 9011 C CA . TYR F 1 88 ? -17.254 -30.934 -39.844 1.00 48.19 88 TYR F CA 1
ATOM 9012 C C . TYR F 1 88 ? -16.533 -31.576 -41.032 1.00 47.83 88 TYR F C 1
ATOM 9013 O O . TYR F 1 88 ? -15.641 -30.948 -41.617 1.00 40.70 88 TYR F O 1
ATOM 9022 N N . LEU F 1 89 ? -16.947 -32.773 -41.446 1.00 42.72 89 LEU F N 1
ATOM 9023 C CA . LEU F 1 89 ? -16.218 -33.478 -42.494 1.00 41.71 89 LEU F CA 1
ATOM 9024 C C . LEU F 1 89 ? -16.238 -32.701 -43.805 1.00 41.76 89 LEU F C 1
ATOM 9025 O O . LEU F 1 89 ? -15.194 -32.517 -44.441 1.00 40.91 89 LEU F O 1
ATOM 9030 N N . GLU F 1 90 ? -17.413 -32.220 -44.222 1.00 44.16 90 GLU F N 1
ATOM 9031 C CA . GLU F 1 90 ? -17.502 -31.512 -45.498 1.00 44.78 90 GLU F CA 1
ATOM 9032 C C . GLU F 1 90 ? -16.654 -30.250 -45.512 1.00 44.99 90 GLU F C 1
ATOM 9033 O O . GLU F 1 90 ? -16.117 -29.878 -46.561 1.00 42.41 90 GLU F O 1
ATOM 9039 N N . ILE F 1 91 ? -16.524 -29.570 -44.374 1.00 42.22 91 ILE F N 1
ATOM 9040 C CA . ILE F 1 91 ? -15.672 -28.385 -44.349 1.00 44.83 91 ILE F CA 1
ATOM 9041 C C . ILE F 1 91 ? -14.201 -28.788 -44.355 1.00 42.16 91 ILE F C 1
ATOM 9042 O O . ILE F 1 91 ? -13.363 -28.112 -44.966 1.00 42.42 91 ILE F O 1
ATOM 9047 N N . ALA F 1 92 ? -13.863 -29.903 -43.700 1.00 39.07 92 ALA F N 1
ATOM 9048 C CA . ALA F 1 92 ? -12.496 -30.410 -43.764 1.00 41.36 92 ALA F CA 1
ATOM 9049 C C . ALA F 1 92 ? -12.082 -30.728 -45.201 1.00 35.80 92 ALA F C 1
ATOM 9050 O O . ALA F 1 92 ? -10.961 -30.415 -45.613 1.00 39.03 92 ALA F O 1
ATOM 9052 N N . LEU F 1 93 ? -12.977 -31.334 -45.983 1.00 35.74 93 LEU F N 1
ATOM 9053 C CA . LEU F 1 93 ? -12.662 -31.645 -47.373 1.00 37.80 93 LEU F CA 1
ATOM 9054 C C . LEU F 1 93 ? -12.528 -30.383 -48.209 1.00 37.91 93 LEU F C 1
ATOM 9055 O O . LEU F 1 93 ? -11.713 -30.338 -49.137 1.00 32.45 93 LEU F O 1
ATOM 9060 N N . GLU F 1 94 ? -13.309 -29.345 -47.892 1.00 39.86 94 GLU F N 1
ATOM 9061 C CA . GLU F 1 94 ? -13.145 -28.069 -48.582 1.00 42.53 94 GLU F CA 1
ATOM 9062 C C . GLU F 1 94 ? -11.786 -27.444 -48.287 1.00 40.13 94 GLU F C 1
ATOM 9063 O O . GLU F 1 94 ? -11.165 -26.849 -49.179 1.00 40.00 94 GLU F O 1
ATOM 9069 N N . HIS F 1 95 ? -11.298 -27.581 -47.047 1.00 37.03 95 HIS F N 1
ATOM 9070 C CA . HIS F 1 95 ? -9.972 -27.059 -46.727 1.00 38.92 95 HIS F CA 1
ATOM 9071 C C . HIS F 1 95 ? -8.882 -27.860 -47.427 1.00 36.66 95 HIS F C 1
ATOM 9072 O O . HIS F 1 95 ? -7.890 -27.284 -47.886 1.00 38.29 95 HIS F O 1
ATOM 9079 N N . ILE F 1 96 ? -9.038 -29.189 -47.508 1.00 35.11 96 ILE F N 1
ATOM 9080 C CA . ILE F 1 96 ? -8.061 -29.998 -48.236 1.00 33.76 96 ILE F CA 1
ATOM 9081 C C . ILE F 1 96 ? -8.035 -29.592 -49.708 1.00 33.22 96 ILE F C 1
ATOM 9082 O O . ILE F 1 96 ? -6.965 -29.494 -50.324 1.00 30.21 96 ILE F O 1
ATOM 9087 N N . ASP F 1 97 ? -9.210 -29.306 -50.280 1.00 34.48 97 ASP F N 1
ATOM 9088 C CA . ASP F 1 97 ? -9.270 -28.896 -51.682 1.00 31.44 97 ASP F CA 1
ATOM 9089 C C . ASP F 1 97 ? -8.390 -27.679 -51.962 1.00 34.44 97 ASP F C 1
ATOM 9090 O O . ASP F 1 97 ? -7.848 -27.546 -53.067 1.00 36.34 97 ASP F O 1
ATOM 9095 N N . LYS F 1 98 ? -8.208 -26.804 -50.977 1.00 35.45 98 LYS F N 1
ATOM 9096 C CA . LYS F 1 98 ? -7.440 -25.578 -51.156 1.00 36.08 98 LYS F CA 1
ATOM 9097 C C . LYS F 1 98 ? -5.966 -25.718 -50.797 1.00 39.03 98 LYS F C 1
ATOM 9098 O O . LYS F 1 98 ? -5.214 -24.755 -50.977 1.00 39.92 98 LYS F O 1
ATOM 9104 N N . MET F 1 99 ? -5.529 -26.874 -50.294 1.00 35.69 99 MET F N 1
ATOM 9105 C CA . MET F 1 99 ? -4.135 -27.022 -49.888 1.00 33.15 99 MET F CA 1
ATOM 9106 C C . MET F 1 99 ? -3.231 -27.033 -51.122 1.00 33.74 99 MET F C 1
ATOM 9107 O O . MET F 1 99 ? -3.603 -27.590 -52.159 1.00 33.37 99 MET F O 1
ATOM 9112 N N . PRO F 1 100 ? -2.040 -26.439 -51.047 1.00 35.53 100 PRO F N 1
ATOM 9113 C CA . PRO F 1 100 ? -1.141 -26.455 -52.207 1.00 35.66 100 PRO F CA 1
ATOM 9114 C C . PRO F 1 100 ? -0.569 -27.845 -52.444 1.00 33.58 100 PRO F C 1
ATOM 9115 O O . PRO F 1 100 ? -0.611 -28.730 -51.585 1.00 31.18 100 PRO F O 1
ATOM 9119 N N . GLN F 1 101 ? -0.025 -28.036 -53.646 1.00 31.26 101 GLN F N 1
ATOM 9120 C CA . GLN F 1 101 ? 0.522 -29.338 -54.016 1.00 33.89 101 GLN F CA 1
ATOM 9121 C C . GLN F 1 101 ? 1.679 -29.164 -55.002 1.00 37.64 101 GLN F C 1
ATOM 9122 O O . GLN F 1 101 ? 1.839 -29.949 -55.944 1.00 34.19 101 GLN F O 1
ATOM 9128 N N . ARG F 1 102 ? 2.521 -28.147 -54.773 1.00 38.12 102 ARG F N 1
ATOM 9129 C CA . ARG F 1 102 ? 3.577 -27.832 -55.732 1.00 40.83 102 ARG F CA 1
ATOM 9130 C C . ARG F 1 102 ? 4.785 -28.751 -55.599 1.00 39.79 102 ARG F C 1
ATOM 9131 O O . ARG F 1 102 ? 5.426 -29.074 -56.599 1.00 39.58 102 ARG F O 1
ATOM 9139 N N . ASN F 1 103 ? 5.139 -29.166 -54.388 1.00 38.53 103 ASN F N 1
ATOM 9140 C CA . ASN F 1 103 ? 6.321 -29.991 -54.194 1.00 34.52 103 ASN F CA 1
ATOM 9141 C C . ASN F 1 103 ? 5.939 -31.197 -53.340 1.00 33.79 103 ASN F C 1
ATOM 9142 O O . ASN F 1 103 ? 4.791 -31.339 -52.920 1.00 30.59 103 ASN F O 1
ATOM 9147 N N . LEU F 1 104 ? 6.918 -32.061 -53.058 1.00 33.39 104 LEU F N 1
ATOM 9148 C CA . LEU F 1 104 ? 6.635 -33.286 -52.307 1.00 34.08 104 LEU F CA 1
ATOM 9149 C C . LEU F 1 104 ? 6.186 -33.003 -50.873 1.00 34.42 104 LEU F C 1
ATOM 9150 O O . LEU F 1 104 ? 5.285 -33.680 -50.363 1.00 29.39 104 LEU F O 1
ATOM 9155 N N . ASP F 1 105 ? 6.824 -32.047 -50.186 1.00 34.30 105 ASP F N 1
ATOM 9156 C CA . ASP F 1 105 ? 6.403 -31.729 -48.823 1.00 35.16 105 ASP F CA 1
ATOM 9157 C C . ASP F 1 105 ? 4.920 -31.405 -48.786 1.00 33.57 105 ASP F C 1
ATOM 9158 O O . ASP F 1 105 ? 4.178 -31.910 -47.936 1.00 29.87 105 ASP F O 1
ATOM 9163 N N . GLU F 1 106 ? 4.477 -30.550 -49.708 1.00 29.99 106 GLU F N 1
ATOM 9164 C CA . GLU F 1 106 ? 3.082 -30.129 -49.723 1.00 31.48 106 GLU F CA 1
ATOM 9165 C C . GLU F 1 106 ? 2.156 -31.270 -50.128 1.00 29.68 106 GLU F C 1
ATOM 9166 O O . GLU F 1 106 ? 1.065 -31.422 -49.560 1.00 28.59 106 GLU F O 1
ATOM 9172 N N . ILE F 1 107 ? 2.568 -32.082 -51.104 1.00 32.66 107 ILE F N 1
ATOM 9173 C CA . ILE F 1 107 ? 1.703 -33.161 -51.582 1.00 28.93 107 ILE F CA 1
ATOM 9174 C C . ILE F 1 107 ? 1.499 -34.194 -50.483 1.00 29.05 107 ILE F C 1
ATOM 9175 O O . ILE F 1 107 ? 0.383 -34.683 -50.267 1.00 24.97 107 ILE F O 1
ATOM 9180 N N . VAL F 1 108 ? 2.567 -34.536 -49.764 1.00 29.11 108 VAL F N 1
ATOM 9181 C CA . VAL F 1 108 ? 2.428 -35.516 -48.694 1.00 28.18 108 VAL F CA 1
ATOM 9182 C C . VAL F 1 108 ? 1.567 -34.956 -47.563 1.00 23.78 108 VAL F C 1
ATOM 9183 O O . VAL F 1 108 ? 0.738 -35.674 -46.995 1.00 24.68 108 VAL F O 1
ATOM 9187 N N . ALA F 1 109 ? 1.713 -33.665 -47.246 1.00 26.04 109 ALA F N 1
ATOM 9188 C CA . ALA F 1 109 ? 0.854 -33.077 -46.217 1.00 27.83 109 ALA F CA 1
ATOM 9189 C C . ALA F 1 109 ? -0.611 -33.147 -46.625 1.00 28.22 109 ALA F C 1
ATOM 9190 O O . ALA F 1 109 ? -1.483 -33.433 -45.793 1.00 26.69 109 ALA F O 1
ATOM 9192 N N . LYS F 1 110 ? -0.900 -32.891 -47.907 1.00 23.85 110 LYS F N 1
ATOM 9193 C CA . LYS F 1 110 ? -2.269 -32.975 -48.413 1.00 25.59 110 LYS F CA 1
ATOM 9194 C C . LYS F 1 110 ? -2.796 -34.407 -48.355 1.00 26.98 110 LYS F C 1
ATOM 9195 O O . LYS F 1 110 ? -3.937 -34.637 -47.939 1.00 24.54 110 LYS F O 1
ATOM 9201 N N . TYR F 1 111 ? -1.973 -35.385 -48.747 1.00 24.05 111 TYR F N 1
ATOM 9202 C CA . TYR F 1 111 ? -2.363 -36.790 -48.600 1.00 24.13 111 TYR F CA 1
ATOM 9203 C C . TYR F 1 111 ? -2.662 -37.135 -47.142 1.00 26.11 111 TYR F C 1
ATOM 9204 O O . TYR F 1 111 ? -3.679 -37.784 -46.844 1.00 21.36 111 TYR F O 1
ATOM 9213 N N . VAL F 1 112 ? -1.800 -36.684 -46.215 1.00 20.32 112 VAL F N 1
ATOM 9214 C CA . VAL F 1 112 ? -1.950 -37.018 -44.798 1.00 25.28 112 VAL F CA 1
ATOM 9215 C C . VAL F 1 112 ? -3.232 -36.414 -44.235 1.00 24.82 112 VAL F C 1
ATOM 9216 O O . VAL F 1 112 ? -3.910 -37.029 -43.395 1.00 22.60 112 VAL F O 1
ATOM 9220 N N . GLU F 1 113 ? -3.582 -35.205 -44.674 1.00 21.24 113 GLU F N 1
ATOM 9221 C CA . GLU F 1 113 ? -4.838 -34.615 -44.224 1.00 24.79 113 GLU F CA 1
ATOM 9222 C C . GLU F 1 113 ? -6.043 -35.339 -44.811 1.00 26.65 113 GLU F C 1
ATOM 9223 O O . GLU F 1 113 ? -7.069 -35.489 -44.130 1.00 24.66 113 GLU F O 1
ATOM 9229 N N . MET F 1 114 ? -5.940 -35.812 -46.058 1.00 25.74 114 MET F N 1
ATOM 9230 C CA . MET F 1 114 ? -7.044 -36.562 -46.645 1.00 25.30 114 MET F CA 1
ATOM 9231 C C . MET F 1 114 ? -7.222 -37.908 -45.963 1.00 23.45 114 MET F C 1
ATOM 9232 O O . MET F 1 114 ? -8.354 -38.391 -45.842 1.00 21.66 114 MET F O 1
ATOM 9237 N N . ASN F 1 115 ? -6.130 -38.530 -45.510 1.00 21.95 115 ASN F N 1
ATOM 9238 C CA . ASN F 1 115 ? -6.280 -39.774 -44.760 1.00 22.89 115 ASN F CA 1
ATOM 9239 C C . ASN F 1 115 ? -6.895 -39.515 -43.380 1.00 23.92 115 ASN F C 1
ATOM 9240 O O . ASN F 1 115 ? -7.713 -40.310 -42.903 1.00 25.13 115 ASN F O 1
ATOM 9245 N N . ILE F 1 116 ? -6.523 -38.408 -42.732 1.00 20.13 116 ILE F N 1
ATOM 9246 C CA . ILE F 1 116 ? -7.182 -38.041 -41.474 1.00 21.40 116 ILE F CA 1
ATOM 9247 C C . ILE F 1 116 ? -8.676 -37.811 -41.696 1.00 24.10 116 ILE F C 1
ATOM 9248 O O . ILE F 1 116 ? -9.509 -38.231 -40.881 1.00 25.20 116 ILE F O 1
ATOM 9253 N N . ALA F 1 117 ? -9.041 -37.146 -42.802 1.00 26.16 117 ALA F N 1
ATOM 9254 C CA . ALA F 1 117 ? -10.456 -36.937 -43.110 1.00 26.08 117 ALA F CA 1
ATOM 9255 C C . ALA F 1 117 ? -11.191 -38.263 -43.280 1.00 28.83 117 ALA F C 1
ATOM 9256 O O . ALA F 1 117 ? -12.347 -38.395 -42.853 1.00 26.86 117 ALA F O 1
ATOM 9258 N N . HIS F 1 118 ? -10.548 -39.248 -43.915 1.00 22.16 118 HIS F N 1
ATOM 9259 C CA . HIS F 1 118 ? -11.090 -40.597 -44.040 1.00 27.24 118 HIS F CA 1
ATOM 9260 C C . HIS F 1 118 ? -12.554 -40.543 -44.486 1.00 27.44 118 HIS F C 1
ATOM 9261 O O . HIS F 1 118 ? -13.436 -41.051 -43.787 1.00 28.33 118 HIS F O 1
ATOM 9268 N N . PRO F 1 119 ? -12.846 -39.910 -45.631 1.00 26.33 119 PRO F N 1
ATOM 9269 C CA . PRO F 1 119 ? -14.228 -39.465 -45.888 1.00 24.17 119 PRO F CA 1
ATOM 9270 C C . PRO F 1 119 ? -15.224 -40.583 -46.136 1.00 27.64 119 PRO F C 1
ATOM 9271 O O . PRO F 1 119 ? -16.426 -40.338 -45.986 1.00 26.84 119 PRO F O 1
ATOM 9275 N N . PHE F 1 120 ? -14.783 -41.788 -46.496 1.00 23.24 120 PHE F N 1
ATOM 9276 C CA . PHE F 1 120 ? -15.688 -42.880 -46.829 1.00 27.80 120 PHE F CA 1
ATOM 9277 C C . PHE F 1 120 ? -15.799 -43.877 -45.686 1.00 25.53 120 PHE F C 1
ATOM 9278 O O . PHE F 1 120 ? -14.929 -43.975 -44.818 1.00 26.84 120 PHE F O 1
ATOM 9286 N N . ARG F 1 121 ? -16.879 -44.654 -45.715 1.00 24.82 121 ARG F N 1
ATOM 9287 C CA . ARG F 1 121 ? -17.064 -45.664 -44.684 1.00 28.11 121 ARG F CA 1
ATOM 9288 C C . ARG F 1 121 ? -15.975 -46.725 -44.759 1.00 28.26 121 ARG F C 1
ATOM 9289 O O . ARG F 1 121 ? -15.499 -47.217 -43.729 1.00 27.72 121 ARG F O 1
ATOM 9297 N N . GLU F 1 122 ? -15.577 -47.097 -45.972 1.00 27.33 122 GLU F N 1
ATOM 9298 C CA . GLU F 1 122 ? -14.510 -48.060 -46.200 1.00 25.49 122 GLU F CA 1
ATOM 9299 C C . GLU F 1 122 ? -13.887 -47.710 -47.547 1.00 25.26 122 GLU F C 1
ATOM 9300 O O . GLU F 1 122 ? -14.426 -46.895 -48.294 1.00 23.72 122 GLU F O 1
ATOM 9306 N N . GLY F 1 123 ? -12.741 -48.316 -47.847 1.00 22.26 123 GLY F N 1
ATOM 9307 C CA . GLY F 1 123 ? -12.091 -48.060 -49.125 1.00 25.30 123 GLY F CA 1
ATOM 9308 C C . GLY F 1 123 ? -11.277 -46.784 -49.196 1.00 25.15 123 GLY F C 1
ATOM 9309 O O . GLY F 1 123 ? -10.920 -46.356 -50.305 1.00 22.90 123 GLY F O 1
ATOM 9310 N N . ASN F 1 124 ? -10.991 -46.144 -48.055 1.00 23.71 124 ASN F N 1
ATOM 9311 C CA . ASN F 1 124 ? -10.187 -44.921 -48.062 1.00 24.87 124 ASN F CA 1
ATOM 9312 C C . ASN F 1 124 ? -8.744 -45.195 -48.472 1.00 23.16 124 ASN F C 1
ATOM 9313 O O . ASN F 1 124 ? -8.153 -44.414 -49.233 1.00 22.60 124 ASN F O 1
ATOM 9318 N N . GLY F 1 125 ? -8.151 -46.276 -47.951 1.00 21.83 125 GLY F N 1
ATOM 9319 C CA . GLY F 1 125 ? -6.780 -46.610 -48.289 1.00 22.53 125 GLY F CA 1
ATOM 9320 C C . GLY F 1 125 ? -6.546 -46.714 -49.787 1.00 22.15 125 GLY F C 1
ATOM 9321 O O . GLY F 1 125 ? -5.757 -45.956 -50.368 1.00 21.57 125 GLY F O 1
ATOM 9322 N N . ARG F 1 126 ? -7.263 -47.639 -50.421 1.00 19.53 126 ARG F N 1
ATOM 9323 C CA . ARG F 1 126 ? -7.022 -47.931 -51.828 1.00 22.99 126 ARG F CA 1
ATOM 9324 C C . ARG F 1 126 ? -7.416 -46.769 -52.730 1.00 22.07 126 ARG F C 1
ATOM 9325 O O . ARG F 1 126 ? -6.698 -46.451 -53.685 1.00 22.25 126 ARG F O 1
ATOM 9333 N N . ALA F 1 127 ? -8.543 -46.116 -52.449 1.00 22.14 127 ALA F N 1
ATOM 9334 C CA . ALA F 1 127 ? -8.971 -45.022 -53.312 1.00 22.80 127 ALA F CA 1
ATOM 9335 C C . ALA F 1 127 ? -8.026 -43.831 -53.206 1.00 21.96 127 ALA F C 1
ATOM 9336 O O . ALA F 1 127 ? -7.737 -43.171 -54.217 1.00 23.99 127 ALA F O 1
ATOM 9338 N N . THR F 1 128 ? -7.521 -43.543 -52.004 1.00 21.34 128 THR F N 1
ATOM 9339 C CA . THR F 1 128 ? -6.726 -42.334 -51.831 1.00 19.26 128 THR F CA 1
ATOM 9340 C C . THR F 1 128 ? -5.309 -42.504 -52.347 1.00 20.23 128 THR F C 1
ATOM 9341 O O . THR F 1 128 ? -4.670 -41.502 -52.683 1.00 21.86 128 THR F O 1
ATOM 9345 N N . ARG F 1 129 ? -4.810 -43.739 -52.455 1.00 19.10 129 ARG F N 1
ATOM 9346 C CA . ARG F 1 129 ? -3.471 -43.917 -53.018 1.00 20.12 129 ARG F CA 1
ATOM 9347 C C . ARG F 1 129 ? -3.474 -43.686 -54.530 1.00 23.83 129 ARG F C 1
ATOM 9348 O O . ARG F 1 129 ? -2.532 -43.089 -55.068 1.00 22.56 129 ARG F O 1
ATOM 9356 N N . ILE F 1 130 ? -4.533 -44.126 -55.225 1.00 22.30 130 ILE F N 1
ATOM 9357 C CA . ILE F 1 130 ? -4.679 -43.809 -56.653 1.00 23.83 130 ILE F CA 1
ATOM 9358 C C . ILE F 1 130 ? -4.751 -42.299 -56.855 1.00 24.53 130 ILE F C 1
ATOM 9359 O O . ILE F 1 130 ? -4.066 -41.726 -57.720 1.00 21.60 130 ILE F O 1
ATOM 9364 N N . TRP F 1 131 ? -5.586 -41.633 -56.048 1.00 23.43 131 TRP F N 1
ATOM 9365 C CA . TRP F 1 131 ? -5.653 -40.170 -56.020 1.00 26.25 131 TRP F CA 1
ATOM 9366 C C . TRP F 1 131 ? -4.274 -39.533 -55.821 1.00 23.87 131 TRP F C 1
ATOM 9367 O O . TRP F 1 131 ? -3.906 -38.578 -56.520 1.00 25.27 131 TRP F O 1
ATOM 9378 N N . LEU F 1 132 ? -3.512 -40.034 -54.845 1.00 24.56 132 LEU F N 1
ATOM 9379 C CA . LEU F 1 132 ? -2.170 -39.522 -54.581 1.00 22.27 132 LEU F CA 1
ATOM 9380 C C . LEU F 1 132 ? -1.282 -39.609 -55.809 1.00 23.65 132 LEU F C 1
ATOM 9381 O O . LEU F 1 132 ? -0.576 -38.650 -56.143 1.00 22.86 132 LEU F O 1
ATOM 9386 N N . ASP F 1 133 ? -1.284 -40.762 -56.480 1.00 23.75 133 ASP F N 1
ATOM 9387 C CA . ASP F 1 133 ? -0.416 -40.936 -57.643 1.00 24.00 133 ASP F CA 1
ATOM 9388 C C . ASP F 1 133 ? -0.722 -39.903 -58.727 1.00 25.70 133 ASP F C 1
ATOM 9389 O O . ASP F 1 133 ? 0.196 -39.381 -59.373 1.00 27.11 133 ASP F O 1
ATOM 9394 N N . LEU F 1 134 ? -2.000 -39.580 -58.938 1.00 26.71 134 LEU F N 1
ATOM 9395 C CA . LEU F 1 134 ? -2.334 -38.603 -59.971 1.00 26.49 134 LEU F CA 1
ATOM 9396 C C . LEU F 1 134 ? -1.831 -37.207 -59.620 1.00 29.23 134 LEU F C 1
ATOM 9397 O O . LEU F 1 134 ? -1.447 -36.445 -60.521 1.00 25.11 134 LEU F O 1
ATOM 9402 N N . ILE F 1 135 ? -1.822 -36.850 -58.331 1.00 24.34 135 ILE F N 1
ATOM 9403 C CA . ILE F 1 135 ? -1.248 -35.572 -57.904 1.00 24.28 135 ILE F CA 1
ATOM 9404 C C . ILE F 1 135 ? 0.242 -35.557 -58.186 1.00 25.30 135 ILE F C 1
ATOM 9405 O O . ILE F 1 135 ? 0.774 -34.616 -58.787 1.00 28.75 135 ILE F O 1
ATOM 9410 N N . LEU F 1 136 ? 0.941 -36.591 -57.717 1.00 22.67 136 LEU F N 1
ATOM 9411 C CA . LEU F 1 136 ? 2.373 -36.710 -57.955 1.00 26.09 136 LEU F CA 1
ATOM 9412 C C . LEU F 1 136 ? 2.695 -36.660 -59.453 1.00 27.05 136 LEU F C 1
ATOM 9413 O O . LEU F 1 136 ? 3.680 -36.033 -59.865 1.00 26.18 136 LEU F O 1
ATOM 9418 N N . LYS F 1 137 ? 1.881 -37.330 -60.275 1.00 27.14 137 LYS F N 1
ATOM 9419 C CA . LYS F 1 137 ? 2.128 -37.361 -61.717 1.00 26.97 137 LYS F CA 1
ATOM 9420 C C . LYS F 1 137 ? 1.994 -35.972 -62.328 1.00 29.52 137 LYS F C 1
ATOM 9421 O O . LYS F 1 137 ? 2.865 -35.524 -63.085 1.00 30.20 137 LYS F O 1
ATOM 9427 N N . LYS F 1 138 ? 0.907 -35.276 -62.008 1.00 27.83 138 LYS F N 1
ATOM 9428 C CA . LYS F 1 138 ? 0.688 -33.936 -62.538 1.00 30.36 138 LYS F CA 1
ATOM 9429 C C . LYS F 1 138 ? 1.767 -32.960 -62.080 1.00 31.83 138 LYS F C 1
ATOM 9430 O O . LYS F 1 138 ? 2.259 -32.147 -62.873 1.00 29.21 138 LYS F O 1
ATOM 9436 N N . GLU F 1 139 ? 2.145 -33.012 -60.810 1.00 29.98 139 GLU F N 1
ATOM 9437 C CA . GLU F 1 139 ? 2.938 -31.926 -60.236 1.00 30.79 139 GLU F CA 1
ATOM 9438 C C . GLU F 1 139 ? 4.434 -32.198 -60.238 1.00 31.09 139 GLU F C 1
ATOM 9439 O O . GLU F 1 139 ? 5.235 -31.250 -60.276 1.00 32.84 139 GLU F O 1
ATOM 9445 N N . LEU F 1 140 ? 4.834 -33.460 -60.158 1.00 30.48 140 LEU F N 1
ATOM 9446 C CA . LEU F 1 140 ? 6.244 -33.812 -60.084 1.00 31.15 140 LEU F CA 1
ATOM 9447 C C . LEU F 1 140 ? 6.678 -34.718 -61.213 1.00 31.57 140 LEU F C 1
ATOM 9448 O O . LEU F 1 140 ? 7.866 -35.061 -61.280 1.00 30.61 140 LEU F O 1
ATOM 9453 N N . LYS F 1 141 ? 5.748 -35.139 -62.076 1.00 31.73 141 LYS F N 1
ATOM 9454 C CA . LYS F 1 141 ? 6.035 -36.102 -63.130 1.00 31.93 141 LYS F CA 1
ATOM 9455 C C . LYS F 1 141 ? 6.661 -37.362 -62.546 1.00 33.55 141 LYS F C 1
ATOM 9456 O O . LYS F 1 141 ? 7.602 -37.935 -63.104 1.00 30.09 141 LYS F O 1
ATOM 9462 N N . ARG F 1 142 ? 6.117 -37.789 -61.397 1.00 32.70 142 ARG F N 1
ATOM 9463 C CA . ARG F 1 142 ? 6.500 -39.014 -60.710 1.00 28.81 142 ARG F CA 1
ATOM 9464 C C . ARG F 1 142 ? 5.237 -39.728 -60.242 1.00 25.12 142 ARG F C 1
ATOM 9465 O O . ARG F 1 142 ? 4.180 -39.113 -60.095 1.00 26.56 142 ARG F O 1
ATOM 9473 N N . VAL F 1 143 ? 5.338 -41.044 -60.054 1.00 26.86 143 VAL F N 1
ATOM 9474 C CA . VAL F 1 143 ? 4.325 -41.822 -59.344 1.00 22.78 143 VAL F CA 1
ATOM 9475 C C . VAL F 1 143 ? 5.053 -42.709 -58.345 1.00 27.03 143 VAL F C 1
ATOM 9476 O O . VAL F 1 143 ? 6.269 -42.886 -58.414 1.00 27.79 143 VAL F O 1
ATOM 9480 N N . VAL F 1 144 ? 4.300 -43.278 -57.406 1.00 23.05 144 VAL F N 1
ATOM 9481 C CA . VAL F 1 144 ? 4.894 -44.183 -56.424 1.00 27.74 144 VAL F CA 1
ATOM 9482 C C . VAL F 1 144 ? 4.983 -45.570 -57.037 1.00 23.76 144 VAL F C 1
ATOM 9483 O O . VAL F 1 144 ? 4.012 -46.061 -57.619 1.00 27.13 144 VAL F O 1
ATOM 9487 N N . ASP F 1 145 ? 6.149 -46.207 -56.917 1.00 26.15 145 ASP F N 1
ATOM 9488 C CA . ASP F 1 145 ? 6.266 -47.647 -57.154 1.00 25.41 145 ASP F CA 1
ATOM 9489 C C . ASP F 1 145 ? 5.973 -48.343 -55.822 1.00 28.08 145 ASP F C 1
ATOM 9490 O O . ASP F 1 145 ? 6.862 -48.515 -54.983 1.00 26.81 145 ASP F O 1
ATOM 9495 N N . TRP F 1 146 ? 4.718 -48.762 -55.617 1.00 24.36 146 TRP F N 1
ATOM 9496 C CA . TRP F 1 146 ? 4.333 -49.257 -54.299 1.00 27.58 146 TRP F CA 1
ATOM 9497 C C . TRP F 1 146 ? 5.044 -50.550 -53.933 1.00 30.68 146 TRP F C 1
ATOM 9498 O O . TRP F 1 146 ? 5.105 -50.891 -52.745 1.00 27.06 146 TRP F O 1
ATOM 9509 N N . ASN F 1 147 ? 5.592 -51.275 -54.911 1.00 29.21 147 ASN F N 1
ATOM 9510 C CA . ASN F 1 147 ? 6.350 -52.470 -54.565 1.00 30.95 147 ASN F CA 1
ATOM 9511 C C . ASN F 1 147 ? 7.612 -52.141 -53.766 1.00 33.55 147 ASN F C 1
ATOM 9512 O O . ASN F 1 147 ? 8.140 -53.023 -53.083 1.00 34.38 147 ASN F O 1
ATOM 9517 N N . LEU F 1 148 ? 8.100 -50.901 -53.809 1.00 30.73 148 LEU F N 1
ATOM 9518 C CA . LEU F 1 148 ? 9.259 -50.520 -53.010 1.00 29.58 148 LEU F CA 1
ATOM 9519 C C . LEU F 1 148 ? 8.882 -49.993 -51.621 1.00 29.84 148 LEU F C 1
ATOM 9520 O O . LEU F 1 148 ? 9.729 -49.399 -50.947 1.00 28.20 148 LEU F O 1
ATOM 9525 N N . ILE F 1 149 ? 7.635 -50.166 -51.192 1.00 28.87 149 ILE F N 1
ATOM 9526 C CA . ILE F 1 149 ? 7.198 -49.769 -49.853 1.00 26.18 149 ILE F CA 1
ATOM 9527 C C . ILE F 1 149 ? 6.608 -51.001 -49.179 1.00 23.04 149 ILE F C 1
ATOM 9528 O O . ILE F 1 149 ? 5.600 -51.549 -49.641 1.00 26.52 149 ILE F O 1
ATOM 9533 N N . ASN F 1 150 ? 7.261 -51.454 -48.113 1.00 23.88 150 ASN F N 1
ATOM 9534 C CA . ASN F 1 150 ? 6.805 -52.604 -47.350 1.00 27.46 150 ASN F CA 1
ATOM 9535 C C . ASN F 1 150 ? 5.463 -52.313 -46.679 1.00 25.35 150 ASN F C 1
ATOM 9536 O O . ASN F 1 150 ? 5.204 -51.190 -46.242 1.00 22.41 150 ASN F O 1
ATOM 9541 N N . LYS F 1 151 ? 4.608 -53.344 -46.614 1.00 20.41 151 LYS F N 1
ATOM 9542 C CA . LYS F 1 151 ? 3.274 -53.222 -46.026 1.00 23.78 151 LYS F CA 1
ATOM 9543 C C . LYS F 1 151 ? 3.317 -52.711 -44.584 1.00 25.87 151 LYS F C 1
ATOM 9544 O O . LYS F 1 151 ? 2.608 -51.759 -44.228 1.00 23.40 151 LYS F O 1
ATOM 9550 N N . GLU F 1 152 ? 4.100 -53.362 -43.728 1.00 24.96 152 GLU F N 1
ATOM 9551 C CA . GLU F 1 152 ? 4.096 -52.979 -42.319 1.00 27.95 152 GLU F CA 1
ATOM 9552 C C . GLU F 1 152 ? 4.776 -51.631 -42.111 1.00 27.25 152 GLU F C 1
ATOM 9553 O O . GLU F 1 152 ? 4.336 -50.853 -41.253 1.00 25.62 152 GLU F O 1
ATOM 9559 N N . ASP F 1 153 ? 5.815 -51.321 -42.906 1.00 25.18 153 ASP F N 1
ATOM 9560 C CA . ASP F 1 153 ? 6.377 -49.971 -42.907 1.00 26.56 153 ASP F CA 1
ATOM 9561 C C . ASP F 1 153 ? 5.310 -48.953 -43.274 1.00 25.69 153 ASP F C 1
ATOM 9562 O O . ASP F 1 153 ? 5.143 -47.936 -42.591 1.00 22.98 153 ASP F O 1
ATOM 9567 N N . TYR F 1 154 ? 4.568 -49.222 -44.358 1.00 24.27 154 TYR F N 1
ATOM 9568 C CA . TYR F 1 154 ? 3.544 -48.288 -44.820 1.00 22.80 154 TYR F CA 1
ATOM 9569 C C . TYR F 1 154 ? 2.469 -48.062 -43.758 1.00 23.86 154 TYR F C 1
ATOM 9570 O O . TYR F 1 154 ? 2.111 -46.918 -43.455 1.00 22.32 154 TYR F O 1
ATOM 9579 N N . LEU F 1 155 ? 1.898 -49.145 -43.233 1.00 21.80 155 LEU F N 1
ATOM 9580 C CA . LEU F 1 155 ? 0.831 -49.004 -42.247 1.00 24.37 155 LEU F CA 1
ATOM 9581 C C . LEU F 1 155 ? 1.316 -48.261 -41.007 1.00 25.28 155 LEU F C 1
ATOM 9582 O O . LEU F 1 155 ? 0.598 -47.408 -40.470 1.00 23.93 155 LEU F O 1
ATOM 9587 N N . SER F 1 156 ? 2.513 -48.596 -40.510 1.00 25.62 156 SER F N 1
ATOM 9588 C CA . SER F 1 156 ? 3.021 -47.896 -39.330 1.00 27.26 156 SER F CA 1
ATOM 9589 C C . SER F 1 156 ? 3.220 -46.414 -39.625 1.00 26.42 156 SER F C 1
ATOM 9590 O O . SER F 1 156 ? 2.888 -45.559 -38.793 1.00 26.05 156 SER F O 1
ATOM 9593 N N . ALA F 1 157 ? 3.744 -46.093 -40.815 1.00 24.77 157 ALA F N 1
ATOM 9594 C CA . ALA F 1 157 ? 3.969 -44.699 -41.187 1.00 24.12 157 ALA F CA 1
ATOM 9595 C C . ALA F 1 157 ? 2.662 -43.919 -41.259 1.00 25.22 157 ALA F C 1
ATOM 9596 O O . ALA F 1 157 ? 2.626 -42.730 -40.918 1.00 23.93 157 ALA F O 1
ATOM 9598 N N . MET F 1 158 ? 1.583 -44.557 -41.727 1.00 19.93 158 MET F N 1
ATOM 9599 C CA . MET F 1 158 ? 0.287 -43.878 -41.729 1.00 20.18 158 MET F CA 1
ATOM 9600 C C . MET F 1 158 ? -0.225 -43.676 -40.304 1.00 24.85 158 MET F C 1
ATOM 9601 O O . MET F 1 158 ? -0.777 -42.617 -39.986 1.00 22.41 158 MET F O 1
ATOM 9606 N N . GLU F 1 159 ? -0.050 -44.681 -39.432 1.00 22.34 159 GLU F N 1
ATOM 9607 C CA . GLU F 1 159 ? -0.423 -44.515 -38.027 1.00 24.34 159 GLU F CA 1
ATOM 9608 C C . GLU F 1 159 ? 0.340 -43.356 -37.387 1.00 24.70 159 GLU F C 1
ATOM 9609 O O . GLU F 1 159 ? -0.217 -42.585 -36.598 1.00 25.79 159 GLU F O 1
ATOM 9615 N N . ARG F 1 160 ? 1.619 -43.221 -37.729 1.00 25.62 160 ARG F N 1
ATOM 9616 C CA . ARG F 1 160 ? 2.447 -42.117 -37.253 1.00 24.16 160 ARG F CA 1
ATOM 9617 C C . ARG F 1 160 ? 2.008 -40.760 -37.813 1.00 24.59 160 ARG F C 1
ATOM 9618 O O . ARG F 1 160 ? 2.139 -39.740 -37.125 1.00 24.79 160 ARG F O 1
ATOM 9626 N N . SER F 1 161 ? 1.478 -40.724 -39.041 1.00 24.29 161 SER F N 1
ATOM 9627 C CA . SER F 1 161 ? 1.451 -39.477 -39.805 1.00 23.14 161 SER F CA 1
ATOM 9628 C C . SER F 1 161 ? 0.606 -38.323 -39.250 1.00 24.84 161 SER F C 1
ATOM 9629 O O . SER F 1 161 ? 0.936 -37.174 -39.590 1.00 25.13 161 SER F O 1
ATOM 9632 N N . PRO F 1 162 ? -0.477 -38.508 -38.472 1.00 24.35 162 PRO F N 1
ATOM 9633 C CA . PRO F 1 162 ? -1.148 -37.310 -37.934 1.00 25.71 162 PRO F CA 1
ATOM 9634 C C . PRO F 1 162 ? -0.272 -36.527 -36.974 1.00 26.97 162 PRO F C 1
ATOM 9635 O O . PRO F 1 162 ? -0.457 -35.308 -36.820 1.00 24.32 162 PRO F O 1
ATOM 9639 N N . VAL F 1 163 ? 0.690 -37.179 -36.332 1.00 23.09 163 VAL F N 1
ATOM 9640 C CA . VAL F 1 163 ? 1.618 -36.473 -35.456 1.00 25.31 163 VAL F CA 1
ATOM 9641 C C . VAL F 1 163 ? 2.807 -35.920 -36.242 1.00 27.96 163 VAL F C 1
ATOM 9642 O O . VAL F 1 163 ? 3.127 -34.731 -36.138 1.00 30.05 163 VAL F O 1
ATOM 9646 N N . LYS F 1 164 ? 3.461 -36.761 -37.054 1.00 27.80 164 LYS F N 1
ATOM 9647 C CA . LYS F 1 164 ? 4.574 -36.349 -37.911 1.00 26.83 164 LYS F CA 1
ATOM 9648 C C . LYS F 1 164 ? 4.540 -37.169 -39.196 1.00 29.40 164 LYS F C 1
ATOM 9649 O O . LYS F 1 164 ? 4.482 -38.401 -39.143 1.00 27.81 164 LYS F O 1
ATOM 9655 N N . ASP F 1 165 ? 4.600 -36.494 -40.345 1.00 29.71 165 ASP F N 1
ATOM 9656 C CA . ASP F 1 165 ? 4.527 -37.176 -41.634 1.00 28.41 165 ASP F CA 1
ATOM 9657 C C . ASP F 1 165 ? 5.904 -37.531 -42.193 1.00 30.08 165 ASP F C 1
ATOM 9658 O O . ASP F 1 165 ? 6.031 -37.840 -43.387 1.00 27.25 165 ASP F O 1
ATOM 9663 N N . LEU F 1 166 ? 6.931 -37.533 -41.344 1.00 31.43 166 LEU F N 1
ATOM 9664 C CA . LEU F 1 166 ? 8.283 -37.805 -41.810 1.00 35.86 166 LEU F CA 1
ATOM 9665 C C . LEU F 1 166 ? 8.424 -39.245 -42.295 1.00 30.34 166 LEU F C 1
ATOM 9666 O O . LEU F 1 166 ? 9.049 -39.493 -43.326 1.00 32.96 166 LEU F O 1
ATOM 9671 N N . GLU F 1 167 ? 7.859 -40.199 -41.558 1.00 25.68 167 GLU F N 1
ATOM 9672 C CA . GLU F 1 167 ? 7.934 -41.604 -41.935 1.00 31.76 167 GLU F CA 1
ATOM 9673 C C . GLU F 1 167 ? 7.368 -41.825 -43.340 1.00 29.12 167 GLU F C 1
ATOM 9674 O O . GLU F 1 167 ? 8.054 -42.351 -44.227 1.00 27.99 167 GLU F O 1
ATOM 9680 N N . ILE F 1 168 ? 6.112 -41.430 -43.570 1.00 27.82 168 ILE F N 1
ATOM 9681 C CA . ILE F 1 168 ? 5.494 -41.707 -44.874 1.00 23.69 168 ILE F CA 1
ATOM 9682 C C . ILE F 1 168 ? 6.165 -40.902 -45.987 1.00 27.59 168 ILE F C 1
ATOM 9683 O O . ILE F 1 168 ? 6.299 -41.396 -47.115 1.00 25.37 168 ILE F O 1
ATOM 9688 N N . LYS F 1 169 ? 6.634 -39.680 -45.699 1.00 25.39 169 LYS F N 1
ATOM 9689 C CA . LYS F 1 169 ? 7.335 -38.909 -46.722 1.00 28.49 169 LYS F CA 1
ATOM 9690 C C . LYS F 1 169 ? 8.612 -39.615 -47.172 1.00 29.30 169 LYS F C 1
ATOM 9691 O O . LYS F 1 169 ? 8.903 -39.670 -48.369 1.00 29.25 169 LYS F O 1
ATOM 9697 N N . TYR F 1 170 ? 9.381 -40.174 -46.236 1.00 31.54 170 TYR F N 1
ATOM 9698 C CA . TYR F 1 170 ? 10.582 -40.899 -46.637 1.00 34.57 170 TYR F CA 1
ATOM 9699 C C . TYR F 1 170 ? 10.223 -42.097 -47.505 1.00 32.64 170 TYR F C 1
ATOM 9700 O O . TYR F 1 170 ? 10.885 -42.360 -48.512 1.00 33.36 170 TYR F O 1
ATOM 9709 N N . LEU F 1 171 ? 9.169 -42.831 -47.137 1.00 28.95 171 LEU F N 1
ATOM 9710 C CA . LEU F 1 171 ? 8.800 -44.018 -47.900 1.00 30.57 171 LEU F CA 1
ATOM 9711 C C . LEU F 1 171 ? 8.327 -43.653 -49.306 1.00 28.96 171 LEU F C 1
ATOM 9712 O O . LEU F 1 171 ? 8.678 -44.335 -50.277 1.00 29.05 171 LEU F O 1
ATOM 9717 N N . ILE F 1 172 ? 7.526 -42.592 -49.433 1.00 28.36 172 ILE F N 1
ATOM 9718 C CA . ILE F 1 172 ? 7.081 -42.148 -50.745 1.00 28.15 172 ILE F CA 1
ATOM 9719 C C . ILE F 1 172 ? 8.265 -41.626 -51.565 1.00 32.11 172 ILE F C 1
ATOM 9720 O O . ILE F 1 172 ? 8.437 -41.988 -52.733 1.00 31.55 172 ILE F O 1
ATOM 9725 N N . SER F 1 173 ? 9.105 -40.783 -50.964 1.00 30.76 173 SER F N 1
ATOM 9726 C CA . SER F 1 173 ? 10.213 -40.170 -51.693 1.00 32.39 173 SER F CA 1
ATOM 9727 C C . SER F 1 173 ? 11.148 -41.222 -52.274 1.00 33.17 173 SER F C 1
ATOM 9728 O O . SER F 1 173 ? 11.542 -41.141 -53.444 1.00 35.56 173 SER F O 1
ATOM 9731 N N . ASN F 1 174 ? 11.519 -42.223 -51.482 1.00 32.42 174 ASN F N 1
ATOM 9732 C CA . ASN F 1 174 ? 12.444 -43.209 -52.024 1.00 33.72 174 ASN F CA 1
ATOM 9733 C C . ASN F 1 174 ? 11.795 -44.172 -52.998 1.00 32.73 174 ASN F C 1
ATOM 9734 O O . ASN F 1 174 ? 12.520 -44.898 -53.682 1.00 32.34 174 ASN F O 1
ATOM 9739 N N . ALA F 1 175 ? 10.468 -44.196 -53.090 1.00 30.37 175 ALA F N 1
ATOM 9740 C CA . ALA F 1 175 ? 9.800 -45.085 -54.034 1.00 31.49 175 ALA F CA 1
ATOM 9741 C C . ALA F 1 175 ? 9.323 -44.380 -55.297 1.00 28.56 175 ALA F C 1
ATOM 9742 O O . ALA F 1 175 ? 8.715 -45.029 -56.145 1.00 28.97 175 ALA F O 1
ATOM 9744 N N . LEU F 1 176 ? 9.562 -43.077 -55.437 1.00 30.19 176 LEU F N 1
ATOM 9745 C CA . LEU F 1 176 ? 9.104 -42.359 -56.620 1.00 28.34 176 LEU F CA 1
ATOM 9746 C C . LEU F 1 176 ? 9.805 -42.874 -57.877 1.00 31.41 176 LEU F C 1
ATOM 9747 O O . LEU F 1 176 ? 10.983 -43.239 -57.839 1.00 28.63 176 LEU F O 1
ATOM 9752 N N . THR F 1 177 ? 9.071 -42.908 -58.994 1.00 27.44 177 THR F N 1
ATOM 9753 C CA . THR F 1 177 ? 9.632 -43.253 -60.300 1.00 31.41 177 THR F CA 1
ATOM 9754 C C . THR F 1 177 ? 9.119 -42.286 -61.359 1.00 30.91 177 THR F C 1
ATOM 9755 O O . THR F 1 177 ? 8.017 -41.740 -61.247 1.00 26.40 177 THR F O 1
ATOM 9759 N N . ASP F 1 178 ? 9.918 -42.079 -62.408 1.00 31.70 178 ASP F N 1
ATOM 9760 C CA . ASP F 1 178 ? 9.476 -41.218 -63.496 1.00 31.19 178 ASP F CA 1
ATOM 9761 C C . ASP F 1 178 ? 8.687 -41.980 -64.559 1.00 32.24 178 ASP F C 1
ATOM 9762 O O . ASP F 1 178 ? 8.272 -41.387 -65.557 1.00 33.80 178 ASP F O 1
ATOM 9767 N N . LYS F 1 179 ? 8.434 -43.268 -64.348 1.00 33.84 179 LYS F N 1
ATOM 9768 C CA . LYS F 1 179 ? 7.672 -44.074 -65.296 1.00 29.63 179 LYS F CA 1
ATOM 9769 C C . LYS F 1 179 ? 6.174 -43.870 -65.050 1.00 25.73 179 LYS F C 1
ATOM 9770 O O . LYS F 1 179 ? 5.436 -44.777 -64.658 1.00 30.71 179 LYS F O 1
ATOM 9776 N N . ILE F 1 180 ? 5.723 -42.641 -65.321 1.00 26.98 180 ILE F N 1
ATOM 9777 C CA . ILE F 1 180 ? 4.361 -42.217 -64.988 1.00 26.89 180 ILE F CA 1
ATOM 9778 C C . ILE F 1 180 ? 3.290 -42.729 -65.942 1.00 30.04 180 ILE F C 1
ATOM 9779 O O . ILE F 1 180 ? 2.099 -42.518 -65.676 1.00 28.33 180 ILE F O 1
ATOM 9784 N N . ASN F 1 181 ? 3.664 -43.383 -67.050 1.00 27.39 181 ASN F N 1
ATOM 9785 C CA . ASN F 1 181 ? 2.693 -43.977 -67.965 1.00 27.64 181 ASN F CA 1
ATOM 9786 C C . ASN F 1 181 ? 2.962 -45.462 -68.178 1.00 27.90 181 ASN F C 1
ATOM 9787 O O . ASN F 1 181 ? 2.551 -46.033 -69.197 1.00 29.43 181 ASN F O 1
ATOM 9792 N N . ASP F 1 182 ? 3.631 -46.095 -67.218 1.00 27.84 182 ASP F N 1
ATOM 9793 C CA . ASP F 1 182 ? 4.041 -47.490 -67.293 1.00 24.81 182 ASP F CA 1
ATOM 9794 C C . ASP F 1 182 ? 2.941 -48.372 -66.712 1.00 29.04 182 ASP F C 1
ATOM 9795 O O . ASP F 1 182 ? 2.647 -48.291 -65.514 1.00 26.59 182 ASP F O 1
ATOM 9800 N N . ARG F 1 183 ? 2.361 -49.234 -67.543 1.00 22.97 183 ARG F N 1
ATOM 9801 C CA . ARG F 1 183 ? 1.197 -49.999 -67.112 1.00 25.16 183 ARG F CA 1
ATOM 9802 C C . ARG F 1 183 ? 1.536 -50.965 -65.979 1.00 29.26 183 ARG F C 1
ATOM 9803 O O . ARG F 1 183 ? 0.711 -51.194 -65.088 1.00 26.50 183 ARG F O 1
ATOM 9811 N N . GLU F 1 184 ? 2.737 -51.555 -65.992 1.00 27.50 184 GLU F N 1
ATOM 9812 C CA . GLU F 1 184 ? 3.038 -52.540 -64.958 1.00 31.04 184 GLU F CA 1
ATOM 9813 C C . GLU F 1 184 ? 3.220 -51.877 -63.594 1.00 28.99 184 GLU F C 1
ATOM 9814 O O . GLU F 1 184 ? 2.831 -52.450 -62.578 1.00 27.22 184 GLU F O 1
ATOM 9820 N N . ILE F 1 185 ? 3.825 -50.687 -63.558 1.00 27.93 185 ILE F N 1
ATOM 9821 C CA . ILE F 1 185 ? 3.906 -49.926 -62.318 1.00 29.01 185 ILE F CA 1
ATOM 9822 C C . ILE F 1 185 ? 2.514 -49.740 -61.728 1.00 31.69 185 ILE F C 1
ATOM 9823 O O . ILE F 1 185 ? 2.292 -49.961 -60.530 1.00 27.71 185 ILE F O 1
ATOM 9828 N N . PHE F 1 186 ? 1.550 -49.341 -62.565 1.00 26.45 186 PHE F N 1
ATOM 9829 C CA . PHE F 1 186 ? 0.206 -49.091 -62.066 1.00 27.01 186 PHE F CA 1
ATOM 9830 C C . PHE F 1 186 ? -0.459 -50.381 -61.624 1.00 28.68 186 PHE F C 1
ATOM 9831 O O . PHE F 1 186 ? -1.045 -50.444 -60.536 1.00 24.07 186 PHE F O 1
ATOM 9839 N N . MET F 1 187 ? -0.399 -51.414 -62.467 1.00 24.29 187 MET F N 1
ATOM 9840 C CA . MET F 1 187 ? -1.092 -52.668 -62.192 1.00 25.87 187 MET F CA 1
ATOM 9841 C C . MET F 1 187 ? -0.489 -53.382 -60.988 1.00 26.38 187 MET F C 1
ATOM 9842 O O . MET F 1 187 ? -1.212 -53.868 -60.116 1.00 28.01 187 MET F O 1
ATOM 9847 N N . LYS F 1 188 ? 0.835 -53.481 -60.935 1.00 26.04 188 LYS F N 1
ATOM 9848 C CA . LYS F 1 188 ? 1.437 -54.086 -59.753 1.00 32.12 188 LYS F CA 1
ATOM 9849 C C . LYS F 1 188 ? 1.217 -53.214 -58.525 1.00 26.59 188 LYS F C 1
ATOM 9850 O O . LYS F 1 188 ? 1.051 -53.741 -57.418 1.00 29.72 188 LYS F O 1
ATOM 9856 N N . GLY F 1 189 ? 1.147 -51.893 -58.717 1.00 28.46 189 GLY F N 1
ATOM 9857 C CA . GLY F 1 189 ? 0.812 -51.004 -57.615 1.00 24.97 189 GLY F CA 1
ATOM 9858 C C . GLY F 1 189 ? -0.583 -51.239 -57.069 1.00 26.45 189 GLY F C 1
ATOM 9859 O O . GLY F 1 189 ? -0.811 -51.123 -55.863 1.00 26.16 189 GLY F O 1
ATOM 9860 N N . ILE F 1 190 ? -1.542 -51.551 -57.946 1.00 23.32 190 ILE F N 1
ATOM 9861 C CA . ILE F 1 190 ? -2.890 -51.898 -57.489 1.00 23.66 190 ILE F CA 1
ATOM 9862 C C . ILE F 1 190 ? -2.864 -53.182 -56.661 1.00 23.12 190 ILE F C 1
ATOM 9863 O O . ILE F 1 190 ? -3.517 -53.281 -55.607 1.00 25.66 190 ILE F O 1
ATOM 9868 N N . ASP F 1 191 ? -2.107 -54.187 -57.106 1.00 23.37 191 ASP F N 1
ATOM 9869 C CA . ASP F 1 191 ? -2.062 -55.436 -56.345 1.00 25.55 191 ASP F CA 1
ATOM 9870 C C . ASP F 1 191 ? -1.405 -55.233 -54.974 1.00 22.71 191 ASP F C 1
ATOM 9871 O O . ASP F 1 191 ? -1.875 -55.781 -53.970 1.00 25.74 191 ASP F O 1
ATOM 9876 N N . ILE F 1 192 ? -0.317 -54.459 -54.923 1.00 22.60 192 ILE F N 1
ATOM 9877 C CA . ILE F 1 192 ? 0.348 -54.153 -53.656 1.00 23.83 192 ILE F CA 1
ATOM 9878 C C . ILE F 1 192 ? -0.580 -53.345 -52.753 1.00 26.47 192 ILE F C 1
ATOM 9879 O O . ILE F 1 192 ? -0.663 -53.585 -51.542 1.00 23.31 192 ILE F O 1
ATOM 9884 N N . SER F 1 193 ? -1.290 -52.372 -53.331 1.00 23.80 193 SER F N 1
ATOM 9885 C CA . SER F 1 193 ? -2.173 -51.512 -52.545 1.00 24.74 193 SER F CA 1
ATOM 9886 C C . SER F 1 193 ? -3.292 -52.315 -51.887 1.00 23.75 193 SER F C 1
ATOM 9887 O O . SER F 1 193 ? -3.624 -52.086 -50.712 1.00 24.45 193 SER F O 1
ATOM 9890 N N . TYR F 1 194 ? -3.885 -53.264 -52.626 1.00 21.92 194 TYR F N 1
ATOM 9891 C CA . TYR F 1 194 ? -4.888 -54.161 -52.049 1.00 21.91 194 TYR F CA 1
ATOM 9892 C C . TYR F 1 194 ? -4.279 -55.084 -50.992 1.00 22.18 194 TYR F C 1
ATOM 9893 O O . TYR F 1 194 ? -4.886 -55.324 -49.943 1.00 24.99 194 TYR F O 1
ATOM 9902 N N . TYR F 1 195 ? -3.083 -55.617 -51.256 1.00 20.89 195 TYR F N 1
ATOM 9903 C CA . TYR F 1 195 ? -2.385 -56.442 -50.271 1.00 24.52 195 TYR F CA 1
ATOM 9904 C C . TYR F 1 195 ? -2.150 -55.687 -48.956 1.00 24.17 195 TYR F C 1
ATOM 9905 O O . TYR F 1 195 ? -2.237 -56.280 -47.869 1.00 25.23 195 TYR F O 1
ATOM 9914 N N . TYR F 1 196 ? -1.894 -54.372 -49.025 1.00 23.76 196 TYR F N 1
ATOM 9915 C CA . TYR F 1 196 ? -1.783 -53.585 -47.790 1.00 26.09 196 TYR F CA 1
ATOM 9916 C C . TYR F 1 196 ? -3.018 -53.746 -46.915 1.00 24.88 196 TYR F C 1
ATOM 9917 O O . TYR F 1 196 ? -2.920 -53.693 -45.682 1.00 22.06 196 TYR F O 1
ATOM 9926 N N . GLU F 1 197 ? -4.188 -53.923 -47.533 1.00 21.26 197 GLU F N 1
ATOM 9927 C CA . GLU F 1 197 ? -5.466 -53.894 -46.841 1.00 20.89 197 GLU F CA 1
ATOM 9928 C C . GLU F 1 197 ? -6.043 -55.280 -46.590 1.00 21.35 197 GLU F C 1
ATOM 9929 O O . GLU F 1 197 ? -7.181 -55.384 -46.127 1.00 24.14 197 GLU F O 1
ATOM 9935 N N . GLY F 1 198 ? -5.292 -56.342 -46.864 1.00 21.75 198 GLY F N 1
ATOM 9936 C CA . GLY F 1 198 ? -5.758 -57.686 -46.565 1.00 25.30 198 GLY F CA 1
ATOM 9937 C C . GLY F 1 198 ? -6.522 -58.377 -47.679 1.00 23.79 198 GLY F C 1
ATOM 9938 O O . GLY F 1 198 ? -7.356 -59.256 -47.401 1.00 21.71 198 GLY F O 1
ATOM 9939 N N . TYR F 1 199 ? -6.285 -57.989 -48.931 1.00 22.67 199 TYR F N 1
ATOM 9940 C CA . TYR F 1 199 ? -6.856 -58.653 -50.103 1.00 25.55 199 TYR F CA 1
ATOM 9941 C C . TYR F 1 199 ? -5.710 -59.174 -50.958 1.00 24.07 199 TYR F C 1
ATOM 9942 O O . TYR F 1 199 ? -4.924 -58.372 -51.477 1.00 23.52 199 TYR F O 1
ATOM 9951 N N . THR F 1 200 ? -5.604 -60.512 -51.106 1.00 21.95 200 THR F N 1
ATOM 9952 C CA . THR F 1 200 ? -4.451 -61.078 -51.810 1.00 25.94 200 THR F CA 1
ATOM 9953 C C . THR F 1 200 ? -4.771 -62.165 -52.837 1.00 27.73 200 THR F C 1
ATOM 9954 O O . THR F 1 200 ? -3.841 -62.839 -53.294 1.00 30.50 200 THR F O 1
ATOM 9958 N N . GLU F 1 201 ? -6.026 -62.371 -53.220 1.00 25.89 201 GLU F N 1
ATOM 9959 C CA . GLU F 1 201 ? -6.306 -63.558 -54.029 1.00 29.88 201 GLU F CA 1
ATOM 9960 C C . GLU F 1 201 ? -5.919 -63.382 -55.502 1.00 31.64 201 GLU F C 1
ATOM 9961 O O . GLU F 1 201 ? -5.427 -64.331 -56.125 1.00 30.16 201 GLU F O 1
ATOM 9967 N N . TYR F 1 202 ? -6.117 -62.193 -56.081 1.00 31.09 202 TYR F N 1
ATOM 9968 C CA . TYR F 1 202 ? -6.073 -62.023 -57.534 1.00 32.06 202 TYR F CA 1
ATOM 9969 C C . TYR F 1 202 ? -4.958 -61.082 -57.970 1.00 33.03 202 TYR F C 1
ATOM 9970 O O . TYR F 1 202 ? -4.494 -60.237 -57.204 1.00 27.56 202 TYR F O 1
ATOM 9979 N N . ASN F 1 203 ? -4.558 -61.204 -59.241 1.00 31.67 203 ASN F N 1
ATOM 9980 C CA . ASN F 1 203 ? -3.716 -60.209 -59.896 1.00 29.54 203 ASN F CA 1
ATOM 9981 C C . ASN F 1 203 ? -4.579 -59.377 -60.830 1.00 33.47 203 ASN F C 1
ATOM 9982 O O . ASN F 1 203 ? -5.288 -59.929 -61.679 1.00 32.73 203 ASN F O 1
ATOM 9987 N N . VAL F 1 204 ? -4.509 -58.051 -60.694 1.00 25.70 204 VAL F N 1
ATOM 9988 C CA . VAL F 1 204 ? -5.423 -57.222 -61.467 1.00 28.71 204 VAL F CA 1
ATOM 9989 C C . VAL F 1 204 ? -5.188 -57.423 -62.963 1.00 31.87 204 VAL F C 1
ATOM 9990 O O . VAL F 1 204 ? -6.136 -57.339 -63.754 1.00 37.40 204 VAL F O 1
ATOM 9994 N N . ASP F 1 205 ? -3.944 -57.745 -63.364 1.00 34.47 205 ASP F N 1
ATOM 9995 C CA . ASP F 1 205 ? -3.614 -58.029 -64.771 1.00 37.37 205 ASP F CA 1
ATOM 9996 C C . ASP F 1 205 ? -4.508 -59.089 -65.378 1.00 37.82 205 ASP F C 1
ATOM 9997 O O . ASP F 1 205 ? -4.818 -59.041 -66.574 1.00 38.54 205 ASP F O 1
ATOM 10002 N N . GLU F 1 206 ? -4.859 -60.097 -64.588 1.00 36.46 206 GLU F N 1
ATOM 10003 C CA . GLU F 1 206 ? -5.465 -61.319 -65.089 1.00 37.95 206 GLU F CA 1
ATOM 10004 C C . GLU F 1 206 ? -6.981 -61.300 -65.056 1.00 41.06 206 GLU F C 1
ATOM 10005 O O . GLU F 1 206 ? -7.605 -62.311 -65.393 1.00 40.70 206 GLU F O 1
ATOM 10011 N N . LEU F 1 207 ? -7.586 -60.181 -64.677 1.00 33.83 207 LEU F N 1
ATOM 10012 C CA . LEU F 1 207 ? -9.031 -60.087 -64.644 1.00 36.67 207 LEU F CA 1
ATOM 10013 C C . LEU F 1 207 ? -9.521 -59.353 -65.903 1.00 41.45 207 LEU F C 1
ATOM 10014 O O . LEU F 1 207 ? -10.681 -58.939 -65.988 1.00 43.56 207 LEU F O 1
#

Sequence (1200 aa):
HHMLENKLGIINQLELNRVEERVSKENAKRLYDSGDIDRIEVGTFKGLSYIHNYLFEDIYEFAGKVRSQNISKGNFRFAPVMYLEIALEHIDKMPQRNLDEIVAKYVEMNIAHPFREGNGRATRIWLDLILKKELKRVVDWNLINKEDYLSAMERSPVKDLEIKYLISNALTDKINDREIFMKGIDISYYYEGYTEYNVDELINQLELNRVEERVSKENAKRLYDSGDIDRIEVGTFKGLSYIHNYLFEDIYEFAGKVRSQNISKGNFRFAPVMYLEIALEHIDKMPQRNLDEIVAKYVEMNIAHPFREGNGRATRIWLDLILKKELKRVVDWNLINKEDYLSAMERSPVKDLEIKYLISNALTDKINDREIFMKGIDISYYYEGYTEYNVDELHHHMLENKLGIINQLELNRVEERVSKENAKRLYDSGDIDRIEVGTFKGLSYIHNYLFEDIYEFAGKVRSQNISKGNFRFAPVMYLEIALEHIDKMPQRNLDEIVAKYVEMNIAHPFREGNGRATRIWLDLILKKELKRVVDWNLINKEDYLSAMERSPVKDLEIKYLISNALTDKINDREIFMKGIDISYYYEGYTEYNVDELHHMLENKLGIINQLELNRVEERVSKENAKRLYDSGDIDRIEVGTFKGLSYIHNYLFEDIYEFAGKVRSQNISKGNFRFAPVMYLEIALEHIDKMPQRNLDEIVAKYVEMNIAHPFREGNGRATRIWLDLILKKELKRVVDWNLINKEDYLSAMERSPVKDLEIKYLISNALTDKINDREIFMKGIDISYYYEGYTEYNVDELENKLGIINQLELNRVEERVSKENAKRLYDSGDIDRIEVGTFKGLSYIHNYLFEDIYEFAGKVRSQNISKGNFRFAPVMYLEIALEHIDKMPQRNLDEIVAKYVEMNIAHPFREGNGRATRIWLDLILKKELKRVVDWNLINKEDYLSAMERSPVKDLEIKYLISNALTDKINDREIFMKGIDISYYYEGYTEYNVDELHHHMLENKLGIINQLELNRVEERVSKENAKRLYDSGDIDRIEVGTFKGLSYIHNYLFEDIYEFAGKVRSQNISKGNFRFAPVMYLEIALEHIDKMPQRNLDEIVAKYVEMNIAHPFREGNGRATRIWLDLILKKELKRVVDWNLINKEDYLSAMERSPVKDLEIKYLISNALTDKINDREIFMKGIDISYYYEGYTEYNVDEL

Secondary structure (DSSP, 8-state):
-BHHHHHHT---HHHHHHHHHHHHHHHHHHHHHTSGGGGSPTTSHHHHHHHHHHHHTTTBTTTTS--SS--EETTEEPPPGGGHHHHHHHHHHS--SSHHHHHHHHHHHHHH--SSS-HHHHHHHHHHHHHHHHHS-EE-GGGS-HHHHHHHHHHTTT--HHHHHHHHHHEES-TT-HHHHHHHHHHHHHHTT--S--GGG-/--HHHHHHHHHHHHHHHHHHHHHTSGGGGSPSSSHHHHHHHHHHHHTTTSTTTTS--SS--EETTEEPPPHHHHHHHHHHHHTS--SSHHHHHHHHHHHHHH--SSS-HHHHHHHHHHHHHHHHHS-EE-GGGS-HHHHHHHHHHTTT--HHHHHHHHHHEES-TT-HHHHHHHHHHHHHHTT--S--GGG-/--BHHHHHTT---HHHHHHHHHHHHHHHHHHHHHTSGGGGSPSSSHHHHHHHHHHHHTTTBTTTTS--SS--EETTEEPPPGGGHHHHHHHHHTS--SSHHHHHHHHHHHHHH--SSS-HHHHHHHHHHHHHHHHHS-EE-GGGS-HHHHHHHHHHTTT--HHHHHHHHTTEES-TT-HHHHHHHHHHHHHHTT--S--GGG-/-BHHHHHHT---HHHHHHHHHHHHHHHHHHHHHTSGGGGS-SSSHHHHHHHHHHHHTTTBTTTTS--SS--EETTEEPSPGGGHHHHHHHHHTS--SSHHHHHHHHHHHHHH--SSS-HHHHHHHHHHHHHHHHHS-EE-GGGS-HHHHHHHHHHTTT--HHHHHHHHHHEES-TT-HHHHHHHHHHHHHHTT--S--GGG-/--TT----HHHHHHHHHHHHHHHHHHHHHTSGGGGSPSSSHHHHHHHHHHHHTTT-TTTTS--SS--EETTEE---GGGHHHHHHHHHHS--SSHHHHHHHHHHHHHH--SSS-HHHHHHHHHHHHHHHHHS-EE-GGGS-HHHHHHHHHHTTT--HHHHHHHHTTEES-TT-HHHHHHHHHHHHHHTT--S--GGG-/--BTTTTSTT--SHHHHHHHHHHHHHHHHHHHHHTSGGGGSPSSSHHHHHHHHHHHHTTTBTTTTS--SS--EETTEE---GGGHHHHHHHHHTS--SSHHHHHHHHHHHHHH--SSS-HHHHHHHHHHHHHHHHHS-EE-GGGS-HHHHHHHHHHTTT--HHHHHHHHHHEES-TT-HHHHHHHHHHHHHHTT--S--GGG-

Solvent-accessible surface area: 50148 Å² total; per-residue (Å²): 58,57,92,18,66,147,169,88,60,19,150,24,31,4,69,18,11,21,20,7,0,85,32,0,0,64,16,0,44,114,0,41,77,54,15,41,8,91,173,15,85,38,1,26,37,146,1,0,26,93,1,3,56,24,0,1,82,97,0,5,84,140,10,7,136,72,15,102,88,44,38,11,121,24,100,51,89,14,7,31,21,38,32,5,129,66,4,9,92,36,4,54,152,26,62,24,171,64,34,82,31,0,0,34,6,4,7,26,0,25,19,1,28,0,1,121,56,6,8,21,9,0,4,3,9,3,0,21,21,0,0,44,130,60,41,143,90,17,2,20,7,21,117,0,71,25,82,36,6,44,6,0,19,91,15,4,19,32,50,32,32,1,0,48,49,16,0,51,90,1,48,26,96,117,42,114,44,87,90,25,35,2,63,5,6,15,1,7,0,20,5,57,3,14,0,38,57,44,0,58,139,57,200,39,28,4,82,100,9,13,67,19,0,95,35,0,0,73,2,0,48,112,0,46,69,52,15,35,8,99,167,24,78,39,2,28,35,138,0,0,23,86,1,3,47,23,0,0,104,104,42,29,141,144,8,4,130,72,14,89,111,41,25,18,114,23,98,58,80,17,12,44,26,56,23,4,132,83,10,10,81,39,4,59,166,30,75,27,160,57,31,79,34,0,0,33,5,4,8,27,1,25,14,2,29,0,1,143,79,7,8,23,8,0,5,3,10,3,0,22,22,0,0,46,127,62,47,136,95,16,2,35,8,30,113,0,72,27,75,52,6,44,9,0,18,95,15,3,13,26,49,30,20,1,0,38,36,11,0,52,99,1,47,24,98,117,38,110,50,89,70,36,34,2,114,6,7,14,0,5,1,22,4,56,3,16,0,28,49,38,0,61,135,68,174,26,48,53,27,76,103,138,114,49,31,146,27,26,3,77,17,9,18,40,8,0,92,35,0,0,56,18,0,48,112,0,47,74,64,29,34,7,99,182,16,84,39,2,30,38,150,1,0,23,90,0,3,56,24,0,1,91,93,1,5,60,131,10,9,136,70,14,92,88,46,34,18,123,24,100,50,94,16,12,43,18,44,12,6,120,70,1,10,91,45,1,60,180,32,73,25,189,70,32,80,43,0,0,21,6,3,7,19,1,23,17,1,27,0,1,112,57,5,9,21,8,0,4,4,10,2,0,23,22,0,0,49,133,62,47,142,94,14,2,33,7,38,115,1,77,27,72,56,6,46,7,0,20,88,12,4,20,30,61,33,21,1,0,47,43,15,0,49,104,1,45,23,98,118,37,112,50,107,91,30,34,0,62,7,7,4,0,6,1,22,5,58,3,16,0,38,59,32,0,40,133,42,48,47,49,28,70,101,155,123,49,11,155,40,29,6,85,18,10,32,24,7,0,88,36,0,0,66,17,0,42,114,0,50,75,62,22,48,10,78,198,20,89,35,1,29,38,147,1,0,21,94,0,3,52,21,0,1,93,104,1,5,78,140,8,3,131,50,16,88,91,64,35,12,119,26,105,56,99,16,16,53,15,41,29,1,96,95,5,8,110,45,4,50,178,33,80,27,166,47,32,79,45,0,0,35,5,2,7,29,0,24,14,2,28,0,1,100,56,7,8,21,9,0,4,4,9,2,0,24,21,0,0,48,132,64,49,142,98,16,2,36,6,31,114,1,73,27,66,52,6,44,9,0,18,88,15,4,15,29,65,32,19,1,0,46,63,15,0,50,115,2,47,26,94,110,42,109,52,98,116,37,35,4,92,7,8,8,0,4,0,23,5,55,3,14,0,32,59,32,0,62,133,65,180,20,130,79,59,36,176,44,26,6,83,30,10,21,53,2,0,112,27,0,0,66,4,0,49,119,0,46,78,54,20,35,9,102,177,16,88,37,1,25,35,151,1,0,24,96,0,0,50,26,0,2,80,67,0,13,155,53,7,4,139,73,10,84,102,56,28,23,124,27,83,52,104,18,7,25,27,54,30,4,124,80,8,10,82,47,4,54,173,29,73,22,202,62,29,75,60,0,0,34,5,4,9,31,1,25,15,2,26,0,0,106,68,7,9,22,9,0,4,4,11,2,0,24,22,0,0,50,127,59,46,138,95,16,2,34,7,37,112,0,72,25,75,31,6,48,11,1,17,97,17,4,17,33,66,36,22,3,0,46,50,20,0,50,118,1,47,22,96,104,39,111,47,86,93,25,36,1,70,6,7,9,1,6,1,24,4,55,3,20,0,42,45,37,0,59,135,51,162,23,46,68,26,80,144,120,172,54,25,125,18,31,3,44,24,8,14,27,7,0,92,36,0,1,56,18,0,46,121,0,46,71,60,24,26,10,105,175,17,86,41,1,30,35,148,1,0,19,89,0,4,54,27,0,2,92,101,0,5,42,139,12,11,138,44,12,93,98,53,37,38,121,23,94,47,88,18,10,31,23,59,36,2,107,101,12,6,115,58,6,57,184,33,80,26,171,44,30,82,48,0,0,33,5,4,7,33,0,24,16,2,30,0,0,114,58,6,8,21,8,0,4,4,10,3,0,23,24,0,0,50,131,59,48,143,93,14,1,28,6,56,114,1,66,21,76,50,6,63,14,0,18,68,14,3,20,31,49,29,26,1,0,38,18,22,0,47,93,0,45,24,100,116,41,110,48,104,110,31,31,0,59,6,6,1,1,4,1,17,4,58,3,14,1,44,55,35,0,54,132,61